Protein 5LAX (pdb70)

GO terms:
  GO:0005764 lysosome (C, IDA)
  GO:0005886 plasma membrane (C, IDA)
  GO:0001916 positive regulation of T cell mediated cytotoxicity (P, IDA)
  GO:0002469 myeloid dendritic cell antigen processing and presentation (P, IDA)
  GO:0002491 antigen processing and presentation of endogenous peptide antigen via MHC class II (P, IDA)
  GO:0031902 late endosome membrane (C, IDA)
  GO:0001772 immunological synapse (C, IDA)
  GO:0005765 lysosomal membrane (C, IDA)
  GO:0043382 positive regulation of memory T cell differentiation (P, IDA)
  GO:0045622 regulation of T-helper cell differentiation (P, IDA)
  GO:0042605 peptide antigen binding (F, IDA)
  GO:0042608 T cell receptor binding (F, IDA)
  GO:2000516 positive regulation of CD4-positive, alpha-beta T cell activation (P, IDA)
  GO:0019886 antigen processing and presentation of exogenous peptide antigen via MHC class II (P, IDA)
  GO:0032831 positive regulation of CD4-positive, CD25-positive, alpha-beta regulatory T cell differentiation (P, IDA)
  GO:0120281 autolysosome membrane (C, EXP)
  GO:0031901 early endosome membrane (C, EXP)
  GO:0005789 endoplasmic reticulum membrane (C, EXP)
  GO:0005886 plasma membrane (C, EXP)
  GO:0005515 protein binding (F, IPI)

Radius of gyration: 27.62 Å; Cα contacts (8 Å, |Δi|>4): 1782; chains: 6; bounding box: 74×74×59 Å

Structure (mmCIF, N/CA/C/O backbone):
data_5LAX
#
_entry.id   5LAX
#
_cell.length_a   69.176
_cell.length_b   73.450
_cell.length_c   144.600
_cell.angle_alpha   90.00
_cell.angle_beta   90.00
_cell.angle_gamma   90.00
#
_symmetry.space_group_name_H-M   'P 21 21 21'
#
loop_
_entity.id
_entity.type
_entity.pdbx_description
1 polymer 'HLA class II histocompatibility antigen, DR alpha chain'
2 polymer 'HLA class II histocompatibility antigen, DRB1-4 beta chain'
3 polymer 'alpha-enolase peptideTSKGLFRAAVPSGAS'
4 non-polymer 'MALONIC ACID'
5 water water
#
loop_
_atom_site.group_PDB
_atom_site.id
_atom_site.type_symbol
_atom_site.label_atom_id
_atom_site.label_alt_id
_atom_site.label_comp_id
_atom_site.label_asym_id
_atom_site.label_entity_id
_atom_site.label_seq_id
_atom_site.pdbx_PDB_ins_code
_atom_site.Cartn_x
_atom_site.Cartn_y
_atom_site.Cartn_z
_atom_site.occupancy
_atom_site.B_iso_or_equiv
_atom_site.auth_seq_id
_atom_site.auth_comp_id
_atom_site.auth_asym_id
_atom_site.auth_atom_id
_atom_site.pdbx_PDB_model_num
ATOM 1 N N . LYS A 1 2 ? -30.020 14.508 -1.267 1.00 85.52 2 LYS A N 1
ATOM 2 C CA . LYS A 1 2 ? -29.762 14.115 -2.675 1.00 79.84 2 LYS A CA 1
ATOM 3 C C . LYS A 1 2 ? -30.901 13.227 -3.197 1.00 76.03 2 LYS A C 1
ATOM 4 O O . LYS A 1 2 ? -31.704 12.658 -2.419 1.00 77.27 2 LYS A O 1
ATOM 10 N N . GLU A 1 3 ? -30.936 13.098 -4.521 1.00 70.03 3 GLU A N 1
ATOM 11 C CA . GLU A 1 3 ? -32.071 12.487 -5.218 1.00 66.74 3 GLU A CA 1
ATOM 12 C C . GLU A 1 3 ? -32.143 10.996 -5.155 1.00 65.00 3 GLU A C 1
ATOM 13 O O . GLU A 1 3 ? -31.137 10.316 -5.237 1.00 64.37 3 GLU A O 1
ATOM 19 N N . GLU A 1 4 ? -33.366 10.505 -5.052 1.00 64.60 4 GLU A N 1
ATOM 20 C CA . GLU A 1 4 ? -33.603 9.091 -4.908 1.00 64.24 4 GLU A CA 1
ATOM 21 C C . GLU A 1 4 ? -33.279 8.376 -6.191 1.00 58.26 4 GLU A C 1
ATOM 22 O O . GLU A 1 4 ? -32.564 7.397 -6.158 1.00 58.57 4 GLU A O 1
ATOM 28 N N . HIS A 1 5 ? -33.771 8.840 -7.318 1.00 53.54 5 HIS A N 1
ATOM 29 C CA . HIS A 1 5 ? -33.646 8.028 -8.514 1.00 49.49 5 HIS A CA 1
ATOM 30 C C . HIS A 1 5 ? -33.564 8.911 -9.743 1.00 45.18 5 HIS A C 1
ATOM 31 O O . HIS A 1 5 ? -33.980 10.047 -9.729 1.00 45.50 5 HIS A O 1
ATOM 38 N N . VAL A 1 6 ? -32.999 8.388 -10.806 1.00 41.18 6 VAL A N 1
ATOM 39 C CA . VAL A 1 6 ? -32.949 9.133 -12.047 1.00 38.10 6 VAL A CA 1
ATOM 40 C C . VAL A 1 6 ? -33.316 8.218 -13.190 1.00 35.41 6 VAL A C 1
ATOM 41 O O . VAL A 1 6 ? -32.776 7.132 -13.278 1.00 35.09 6 VAL A O 1
ATOM 45 N N . ILE A 1 7 ? -34.223 8.678 -14.047 1.00 33.75 7 ILE A N 1
ATOM 46 C CA . ILE A 1 7 ? -34.561 7.985 -15.249 1.00 31.78 7 ILE A CA 1
ATOM 47 C C . ILE A 1 7 ? -34.134 8.847 -16.400 1.00 29.69 7 ILE A C 1
ATOM 48 O O . ILE A 1 7 ? -34.614 9.948 -16.543 1.00 30.10 7 ILE A O 1
ATOM 53 N N . ILE A 1 8 ? -33.235 8.329 -17.224 1.00 27.71 8 ILE A N 1
ATOM 54 C CA . ILE A 1 8 ? -32.735 9.059 -18.357 1.00 26.12 8 ILE A CA 1
ATOM 55 C C . ILE A 1 8 ? -33.077 8.322 -19.627 1.00 25.49 8 ILE A C 1
ATOM 56 O O . ILE A 1 8 ? -32.672 7.168 -19.798 1.00 25.40 8 ILE A O 1
ATOM 61 N N . GLN A 1 9 ? -33.779 8.999 -20.530 1.00 25.50 9 GLN A N 1
ATOM 62 C CA . GLN A 1 9 ? -33.907 8.558 -21.925 1.00 25.02 9 GLN A CA 1
ATOM 63 C C . GLN A 1 9 ? -32.736 9.145 -22.693 1.00 23.62 9 GLN A C 1
ATOM 64 O O . GLN A 1 9 ? -32.652 10.336 -22.871 1.00 23.06 9 GLN A O 1
ATOM 70 N N . ALA A 1 10 ? -31.840 8.293 -23.156 1.00 23.28 10 ALA A N 1
ATOM 71 C CA . ALA A 1 10 ? -30.620 8.765 -23.864 1.00 22.47 10 ALA A CA 1
ATOM 72 C C . ALA A 1 10 ? -30.616 8.345 -25.344 1.00 22.47 10 ALA A C 1
ATOM 73 O O . ALA A 1 10 ? -30.863 7.202 -25.671 1.00 22.84 10 ALA A O 1
ATOM 75 N N . GLU A 1 11 ? -30.373 9.295 -26.228 1.00 22.67 11 GLU A N 1
ATOM 76 C CA . GLU A 1 11 ? -30.372 9.049 -27.673 1.00 23.36 11 GLU A CA 1
ATOM 77 C C . GLU A 1 11 ? -29.043 9.523 -28.197 1.00 22.74 11 GLU A C 1
ATOM 78 O O . GLU A 1 11 ? -28.460 10.457 -27.634 1.00 22.23 11 GLU A O 1
ATOM 84 N N . PHE A 1 12 ? -28.588 8.907 -29.292 1.00 23.03 12 PHE A N 1
ATOM 85 C CA . PHE A 1 12 ? -27.560 9.526 -30.109 1.00 22.47 12 PHE A CA 1
ATOM 86 C C . PHE A 1 12 ? -27.667 9.192 -31.565 1.00 23.83 12 PHE A C 1
ATOM 87 O O . PHE A 1 12 ? -28.325 8.240 -31.967 1.00 24.64 12 PHE A O 1
ATOM 95 N N . TYR A 1 13 ? -26.964 9.998 -32.354 1.00 24.28 13 TYR A N 1
ATOM 96 C CA . TYR A 1 13 ? -26.681 9.676 -33.741 1.00 25.38 13 TYR A CA 1
ATOM 97 C C . TYR A 1 13 ? -25.238 10.050 -34.024 1.00 24.64 13 TYR A C 1
ATOM 98 O O . TYR A 1 13 ? -24.789 11.100 -33.604 1.00 24.05 13 TYR A O 1
ATOM 107 N N . LEU A 1 14 ? -24.561 9.205 -34.789 1.00 25.27 14 LEU A N 1
ATOM 108 C CA . LEU A 1 14 ? -23.163 9.347 -35.129 1.00 25.12 14 LEU A CA 1
ATOM 109 C C . LEU A 1 14 ? -22.920 9.285 -36.649 1.00 26.70 14 LEU A C 1
ATOM 110 O O . LEU A 1 14 ? -23.326 8.343 -37.327 1.00 27.89 14 LEU A O 1
ATOM 115 N N . ASN A 1 15 ? -22.261 10.319 -37.171 1.00 26.99 15 ASN A N 1
ATOM 116 C CA . ASN A 1 15 ? -21.812 10.340 -38.554 1.00 28.54 15 ASN A CA 1
ATOM 117 C C . ASN A 1 15 ? -20.301 10.225 -38.603 1.00 28.18 15 ASN A C 1
ATOM 118 O O . ASN A 1 15 ? -19.622 10.616 -37.669 1.00 26.40 15 ASN A O 1
ATOM 123 N N . PRO A 1 16 ? -19.761 9.708 -39.698 1.00 29.97 16 PRO A N 1
ATOM 124 C CA . PRO A 1 16 ? -20.492 9.263 -40.879 1.00 32.28 16 PRO A CA 1
ATOM 125 C C . PRO A 1 16 ? -21.008 7.821 -40.813 1.00 33.24 16 PRO A C 1
ATOM 126 O O . PRO A 1 16 ? -21.479 7.297 -41.806 1.00 35.49 16 PRO A O 1
ATOM 130 N N . ASP A 1 17 ? -20.969 7.205 -39.638 1.00 32.27 17 ASP A N 1
ATOM 131 C CA . ASP A 1 17 ? -21.391 5.799 -39.443 1.00 33.26 17 ASP A CA 1
ATOM 132 C C . ASP A 1 17 ? -22.874 5.573 -39.666 1.00 34.63 17 ASP A C 1
ATOM 133 O O . ASP A 1 17 ? -23.283 4.442 -39.857 1.00 35.90 17 ASP A O 1
ATOM 138 N N . GLN A 1 18 ? -23.660 6.650 -39.649 1.00 35.00 18 GLN A N 1
ATOM 139 C CA . GLN A 1 18 ? -25.103 6.602 -39.835 1.00 37.12 18 GLN A CA 1
ATOM 140 C C . GLN A 1 18 ? -25.676 5.695 -38.767 1.00 36.55 18 GLN A C 1
ATOM 141 O O . GLN A 1 18 ? -26.463 4.802 -39.102 1.00 38.73 18 GLN A O 1
ATOM 147 N N . SER A 1 19 ? -25.259 5.832 -37.511 1.00 34.04 19 SER A N 1
ATOM 148 C CA . SER A 1 19 ? -25.738 4.861 -36.519 1.00 33.77 19 SER A CA 1
ATOM 149 C C . SER A 1 19 ? -26.243 5.560 -35.260 1.00 31.44 19 SER A C 1
ATOM 150 O O . SER A 1 19 ? -25.711 6.578 -34.873 1.00 30.73 19 SER A O 1
ATOM 153 N N . GLY A 1 20 ? -27.254 4.983 -34.626 1.00 31.41 20 GLY A N 1
ATOM 154 C CA . GLY A 1 20 ? -27.968 5.639 -33.534 1.00 30.19 20 GLY A CA 1
ATOM 155 C C . GLY A 1 20 ? -28.456 4.697 -32.445 1.00 29.69 20 GLY A C 1
ATOM 156 O O . GLY A 1 20 ? -28.541 3.490 -32.643 1.00 30.90 20 GLY A O 1
ATOM 157 N N . GLU A 1 21 ? -28.757 5.281 -31.294 1.00 28.50 21 GLU A N 1
ATOM 158 C CA . GLU A 1 21 ? -29.213 4.568 -30.128 1.00 28.55 21 GLU A CA 1
ATOM 159 C C . GLU A 1 21 ? -30.390 5.267 -29.449 1.00 28.40 21 GLU A C 1
ATOM 160 O O . GLU A 1 21 ? -30.485 6.487 -29.440 1.00 27.47 21 GLU A O 1
ATOM 166 N N . PHE A 1 22 ? -31.278 4.467 -28.878 1.00 29.54 22 PHE A N 1
ATOM 167 C CA . PHE A 1 22 ? -32.375 4.971 -28.060 1.00 30.12 22 PHE A CA 1
ATOM 168 C C . PHE A 1 22 ? -32.475 4.022 -26.897 1.00 30.77 22 PHE A C 1
ATOM 169 O O . PHE A 1 22 ? -32.602 2.825 -27.098 1.00 31.58 22 PHE A O 1
ATOM 177 N N . MET A 1 23 ? -32.345 4.540 -25.685 1.00 30.58 23 MET A N 1
ATOM 178 C CA . MET A 1 23 ? -32.381 3.687 -24.502 1.00 31.57 23 MET A CA 1
ATOM 179 C C . MET A 1 23 ? -32.872 4.403 -23.275 1.00 31.28 23 MET A C 1
ATOM 180 O O . MET A 1 23 ? -32.767 5.647 -23.176 1.00 30.23 23 MET A O 1
ATOM 185 N N . PHE A 1 24 ? -33.411 3.612 -22.362 1.00 32.09 24 PHE A N 1
ATOM 186 C CA . PHE A 1 24 ? -33.847 4.100 -21.064 1.00 32.99 24 PHE A CA 1
ATOM 187 C C . PHE A 1 24 ? -32.905 3.554 -20.031 1.00 33.22 24 PHE A C 1
ATOM 188 O O . PHE A 1 24 ? -32.355 2.496 -20.201 1.00 33.56 24 PHE A O 1
ATOM 196 N N . ASP A 1 25 ? -32.729 4.305 -18.957 1.00 34.32 25 ASP A N 1
ATOM 197 C CA . ASP A 1 25 ? -31.710 4.036 -17.961 1.00 35.37 25 ASP A CA 1
ATOM 198 C C . ASP A 1 25 ? -32.301 4.406 -16.582 1.00 36.92 25 ASP A C 1
ATOM 199 O O . ASP A 1 25 ? -32.875 5.481 -16.424 1.00 36.30 25 ASP A O 1
ATOM 204 N N . PHE A 1 26 ? -32.216 3.474 -15.627 1.00 38.15 26 PHE A N 1
ATOM 205 C CA . PHE A 1 26 ? -32.679 3.704 -14.263 1.00 39.80 26 PHE A CA 1
ATOM 206 C C . PHE A 1 26 ? -31.483 3.519 -13.343 1.00 40.05 26 PHE A C 1
ATOM 207 O O . PHE A 1 26 ? -30.982 2.401 -13.156 1.00 41.15 26 PHE A O 1
ATOM 215 N N . ASP A 1 27 ? -31.018 4.618 -12.767 1.00 39.62 27 ASP A N 1
ATOM 216 C CA . ASP A 1 27 ? -29.862 4.595 -11.873 1.00 40.55 27 ASP A CA 1
ATOM 217 C C . ASP A 1 27 ? -28.665 3.862 -12.477 1.00 38.95 27 ASP A C 1
ATOM 218 O O . ASP A 1 27 ? -27.973 3.105 -11.813 1.00 40.21 27 ASP A O 1
ATOM 223 N N . GLY A 1 28 ? -28.432 4.121 -13.753 1.00 36.25 28 GLY A N 1
ATOM 224 C CA . GLY A 1 28 ? -27.262 3.610 -14.435 1.00 34.98 28 GLY A CA 1
ATOM 225 C C . GLY A 1 28 ? -27.362 2.185 -14.917 1.00 34.78 28 GLY A C 1
ATOM 226 O O . GLY A 1 28 ? -26.375 1.645 -15.380 1.00 33.96 28 GLY A O 1
ATOM 227 N N . ASP A 1 29 ? -28.543 1.578 -14.822 1.00 35.43 29 ASP A N 1
ATOM 228 C CA . ASP A 1 29 ? -28.797 0.284 -15.444 1.00 35.89 29 ASP A CA 1
ATOM 229 C C . ASP A 1 29 ? -29.838 0.500 -16.531 1.00 34.89 29 ASP A C 1
ATOM 230 O O . ASP A 1 29 ? -30.702 1.360 -16.415 1.00 35.32 29 ASP A O 1
ATOM 235 N N . GLU A 1 30 ? -29.766 -0.304 -17.578 1.00 35.08 30 GLU A N 1
ATOM 236 C CA . GLU A 1 30 ? -30.644 -0.181 -18.734 1.00 34.50 30 GLU A CA 1
ATOM 237 C C . GLU A 1 30 ? -31.947 -0.928 -18.530 1.00 35.89 30 GLU A C 1
ATOM 238 O O . GLU A 1 30 ? -31.942 -2.126 -18.176 1.00 37.57 30 GLU A O 1
ATOM 244 N N . ILE A 1 31 ? -33.055 -0.254 -18.810 1.00 35.31 31 ILE A N 1
ATOM 245 C CA . ILE A 1 31 ? -34.361 -0.910 -18.849 1.00 37.03 31 ILE A CA 1
ATOM 246 C C . ILE A 1 31 ? -34.481 -1.567 -20.223 1.00 36.99 31 ILE A C 1
ATOM 247 O O . ILE A 1 31 ? -34.698 -2.772 -20.344 1.00 39.06 31 ILE A O 1
ATOM 252 N N . PHE A 1 32 ? -34.347 -0.775 -21.268 1.00 35.40 32 PHE A N 1
ATOM 253 C CA . PHE A 1 32 ? -34.417 -1.300 -22.636 1.00 35.70 32 PHE A CA 1
ATOM 254 C C . PHE A 1 32 ? -33.731 -0.375 -23.612 1.00 33.74 32 PHE A C 1
ATOM 255 O O . PHE A 1 32 ? -33.352 0.727 -23.257 1.00 32.12 32 PHE A O 1
ATOM 263 N N . HIS A 1 33 ? -33.643 -0.837 -24.851 1.00 34.73 33 HIS A N 1
ATOM 264 C CA . HIS A 1 33 ? -33.236 -0.026 -26.005 1.00 33.96 33 HIS A CA 1
ATOM 265 C C . HIS A 1 33 ? -34.035 -0.398 -27.268 1.00 36.38 33 HIS A C 1
ATOM 266 O O . HIS A 1 33 ? -34.775 -1.383 -27.286 1.00 38.70 33 HIS A O 1
ATOM 273 N N . VAL A 1 34 ? -33.877 0.394 -28.315 1.00 36.63 34 VAL A N 1
ATOM 274 C CA . VAL A 1 34 ? -34.480 0.091 -29.585 1.00 39.95 34 VAL A CA 1
ATOM 275 C C . VAL A 1 34 ? -33.412 -0.299 -30.566 1.00 41.28 34 VAL A C 1
ATOM 276 O O . VAL A 1 34 ? -32.521 0.476 -30.864 1.00 40.01 34 VAL A O 1
ATOM 280 N N . ASP A 1 35 ? -33.505 -1.539 -31.024 1.00 45.54 35 ASP A N 1
ATOM 281 C CA . ASP A 1 35 ? -32.690 -2.063 -32.101 1.00 47.99 35 ASP A CA 1
ATOM 282 C C . ASP A 1 35 ? -33.169 -1.373 -33.374 1.00 51.34 35 ASP A C 1
ATOM 283 O O . ASP A 1 35 ? -34.207 -1.724 -33.939 1.00 54.70 35 ASP A O 1
ATOM 288 N N . MET A 1 36 ? -32.419 -0.360 -33.815 1.00 52.08 36 MET A N 1
ATOM 289 C CA . MET A 1 36 ? -32.812 0.405 -35.030 1.00 54.48 36 MET A CA 1
ATOM 290 C C . MET A 1 36 ? -32.912 -0.501 -36.299 1.00 57.57 36 MET A C 1
ATOM 291 O O . MET A 1 36 ? -33.653 -0.214 -37.258 1.00 59.93 36 MET A O 1
ATOM 296 N N . ALA A 1 37 ? -32.211 -1.633 -36.253 1.00 57.57 37 ALA A N 1
ATOM 297 C CA . ALA A 1 37 ? -32.168 -2.594 -37.351 1.00 60.40 37 ALA A CA 1
ATOM 298 C C . ALA A 1 37 ? -33.477 -3.389 -37.436 1.00 63.09 37 ALA A C 1
ATOM 299 O O . ALA A 1 37 ? -34.133 -3.459 -38.497 1.00 66.60 37 ALA A O 1
ATOM 301 N N . LYS A 1 38 ? -33.832 -3.997 -36.315 1.00 61.25 38 LYS A N 1
ATOM 302 C CA . LYS A 1 38 ? -35.059 -4.767 -36.236 1.00 64.05 38 LYS A CA 1
ATOM 303 C C . LYS A 1 38 ? -36.314 -3.919 -35.936 1.00 62.76 38 LYS A C 1
ATOM 304 O O . LYS A 1 38 ? -37.446 -4.429 -36.008 1.00 65.99 38 LYS A O 1
ATOM 310 N N . LYS A 1 39 ? -36.110 -2.658 -35.558 1.00 57.81 39 LYS A N 1
ATOM 311 C CA . LYS A 1 39 ? -37.193 -1.751 -35.150 1.00 56.91 39 LYS A CA 1
ATOM 312 C C . LYS A 1 39 ? -38.000 -2.334 -33.981 1.00 56.03 39 LYS A C 1
ATOM 313 O O . LYS A 1 39 ? -39.214 -2.175 -33.945 1.00 58.51 39 LYS A O 1
ATOM 319 N N . GLU A 1 40 ? -37.335 -3.042 -33.061 1.00 53.12 40 GLU A N 1
ATOM 320 C CA . GLU A 1 40 ? -38.002 -3.654 -31.903 1.00 52.72 40 GLU A CA 1
ATOM 321 C C . GLU A 1 40 ? -37.434 -3.167 -30.588 1.00 48.63 40 GLU A C 1
ATOM 322 O O . GLU A 1 40 ? -36.239 -2.875 -30.492 1.00 45.76 40 GLU A O 1
ATOM 328 N N . THR A 1 41 ? -38.325 -3.008 -29.597 1.00 48.32 41 THR A N 1
ATOM 329 C CA . THR A 1 41 ? -37.939 -2.856 -28.189 1.00 45.16 41 THR A CA 1
ATOM 330 C C . THR A 1 41 ? -37.263 -4.136 -27.694 1.00 45.43 41 THR A C 1
ATOM 331 O O . THR A 1 41 ? -37.696 -5.247 -28.024 1.00 48.13 41 THR A O 1
ATOM 335 N N . VAL A 1 42 ? -36.192 -3.949 -26.922 1.00 42.74 42 VAL A N 1
ATOM 336 C CA . VAL A 1 42 ? -35.364 -5.034 -26.403 1.00 42.90 42 VAL A CA 1
ATOM 337 C C . VAL A 1 42 ? -35.152 -4.789 -24.929 1.00 41.09 42 VAL A C 1
ATOM 338 O O . VAL A 1 42 ? -34.410 -3.891 -24.533 1.00 38.31 42 VAL A O 1
ATOM 342 N N . TRP A 1 43 ? -35.805 -5.595 -24.110 1.00 42.74 43 TRP A N 1
ATOM 343 C CA . TRP A 1 43 ? -35.742 -5.406 -22.660 1.00 41.91 43 TRP A CA 1
ATOM 344 C C . TRP A 1 43 ? -34.424 -6.001 -22.182 1.00 41.86 43 TRP A C 1
ATOM 345 O O . TRP A 1 43 ? -34.015 -7.048 -22.674 1.00 42.63 43 TRP A O 1
ATOM 356 N N . ARG A 1 44 ? -33.741 -5.279 -21.284 1.00 40.83 44 ARG A N 1
ATOM 357 C CA . ARG A 1 44 ? -32.462 -5.740 -20.748 1.00 41.10 44 ARG A CA 1
ATOM 358 C C . ARG A 1 44 ? -32.656 -7.055 -20.015 1.00 44.22 44 ARG A C 1
ATOM 359 O O . ARG A 1 44 ? -31.782 -7.915 -20.062 1.00 45.38 44 ARG A O 1
ATOM 367 N N . LEU A 1 45 ? -33.768 -7.165 -19.289 1.00 46.25 45 LEU A N 1
ATOM 368 C CA . LEU A 1 45 ? -34.192 -8.409 -18.696 1.00 49.71 45 LEU A CA 1
ATOM 369 C C . LEU A 1 45 ? -35.528 -8.752 -19.284 1.00 52.65 45 LEU A C 1
ATOM 370 O O . LEU A 1 45 ? -36.365 -7.875 -19.501 1.00 51.68 45 LEU A O 1
ATOM 375 N N . GLU A 1 46 ? -35.728 -10.033 -19.566 1.00 57.24 46 GLU A N 1
ATOM 376 C CA . GLU A 1 46 ? -36.960 -10.461 -20.199 1.00 61.15 46 GLU A CA 1
ATOM 377 C C . GLU A 1 46 ? -38.163 -10.128 -19.310 1.00 62.42 46 GLU A C 1
ATOM 378 O O . GLU A 1 46 ? -39.218 -9.815 -19.834 1.00 63.44 46 GLU A O 1
ATOM 384 N N . GLU A 1 47 ? -37.981 -10.122 -17.982 1.00 63.00 47 GLU A N 1
ATOM 385 C CA . GLU A 1 47 ? -39.095 -9.893 -17.045 1.00 64.71 47 GLU A CA 1
ATOM 386 C C . GLU A 1 47 ? -39.711 -8.504 -17.213 1.00 62.75 47 GLU A C 1
ATOM 387 O O . GLU A 1 47 ? -40.923 -8.344 -17.009 1.00 64.19 47 GLU A O 1
ATOM 393 N N . PHE A 1 48 ? -38.889 -7.503 -17.552 1.00 59.32 48 PHE A N 1
ATOM 394 C CA . PHE A 1 48 ? -39.387 -6.111 -17.697 1.00 57.23 48 PHE A CA 1
ATOM 395 C C . PHE A 1 48 ? -40.491 -6.019 -18.753 1.00 58.99 48 PHE A C 1
ATOM 396 O O . PHE A 1 48 ? -41.475 -5.338 -18.546 1.00 59.79 48 PHE A O 1
ATOM 404 N N . GLY A 1 49 ? -40.342 -6.770 -19.839 1.00 61.04 49 GLY A N 1
ATOM 405 C CA . GLY A 1 49 ? -41.335 -6.824 -20.898 1.00 63.60 49 GLY A CA 1
ATOM 406 C C . GLY A 1 49 ? -42.724 -7.318 -20.522 1.00 67.96 49 GLY A C 1
ATOM 407 O O . GLY A 1 49 ? -43.679 -6.948 -21.170 1.00 69.56 49 GLY A O 1
ATOM 408 N N . ARG A 1 50 ? -42.828 -8.161 -19.494 1.00 70.72 50 ARG A N 1
ATOM 409 C CA . ARG A 1 50 ? -44.119 -8.648 -18.965 1.00 75.80 50 ARG A CA 1
ATOM 410 C C . ARG A 1 50 ? -44.900 -7.516 -18.276 1.00 74.48 50 ARG A C 1
ATOM 411 O O . ARG A 1 50 ? -46.118 -7.464 -18.323 1.00 75.56 50 ARG A O 1
ATOM 419 N N . PHE A 1 51 ? -44.152 -6.594 -17.673 1.00 71.01 51 PHE A N 1
ATOM 420 C CA . PHE A 1 51 ? -44.698 -5.505 -16.891 1.00 69.04 51 PHE A CA 1
ATOM 421 C C . PHE A 1 51 ? -44.949 -4.238 -17.703 1.00 66.25 51 PHE A C 1
ATOM 422 O O . PHE A 1 51 ? -45.873 -3.482 -17.366 1.00 68.48 51 PHE A O 1
ATOM 430 N N . ALA A 1 52 ? -44.175 -4.005 -18.765 1.00 61.84 52 ALA A N 1
ATOM 431 C CA . ALA A 1 52 ? -44.288 -2.762 -19.534 1.00 59.09 52 ALA A CA 1
ATOM 432 C C . ALA A 1 52 ? -44.241 -2.958 -21.045 1.00 58.19 52 ALA A C 1
ATOM 433 O O . ALA A 1 52 ? -43.796 -4.053 -21.568 1.00 59.83 52 ALA A O 1
ATOM 435 N N . SER A 1 53 ? -44.458 -1.850 -21.739 1.00 56.20 53 SER A N 1
ATOM 436 C CA . SER A 1 53 ? -44.330 -1.793 -23.177 1.00 55.88 53 SER A CA 1
ATOM 437 C C . SER A 1 53 ? -43.787 -0.437 -23.682 1.00 52.90 53 SER A C 1
ATOM 438 O O . SER A 1 53 ? -43.766 0.563 -22.952 1.00 50.97 53 SER A O 1
ATOM 441 N N . PHE A 1 54 ? -43.309 -0.457 -24.934 1.00 52.18 54 PHE A N 1
ATOM 442 C CA . PHE A 1 54 ? -42.768 0.710 -25.599 1.00 49.82 54 PHE A CA 1
ATOM 443 C C . PHE A 1 54 ? -42.930 0.658 -27.130 1.00 51.40 54 PHE A C 1
ATOM 444 O O . PHE A 1 54 ? -42.482 -0.268 -27.793 1.00 51.92 54 PHE A O 1
ATOM 452 N N . GLU A 1 55 ? -43.565 1.681 -27.672 1.00 52.42 55 GLU A N 1
ATOM 453 C CA . GLU A 1 55 ? -43.757 1.836 -29.101 1.00 54.41 55 GLU A CA 1
ATOM 454 C C . GLU A 1 55 ? -42.468 2.230 -29.767 1.00 51.74 55 GLU A C 1
ATOM 455 O O . GLU A 1 55 ? -42.074 3.408 -29.744 1.00 49.43 55 GLU A O 1
ATOM 461 N N . ALA A 1 56 ? -41.820 1.231 -30.361 1.00 52.16 56 ALA A N 1
ATOM 462 C CA . ALA A 1 56 ? -40.499 1.401 -30.929 1.00 49.76 56 ALA A CA 1
ATOM 463 C C . ALA A 1 56 ? -40.457 2.417 -32.071 1.00 50.87 56 ALA A C 1
ATOM 464 O O . ALA A 1 56 ? -39.472 3.146 -32.203 1.00 48.75 56 ALA A O 1
ATOM 466 N N . GLN A 1 57 ? -41.521 2.511 -32.857 1.00 55.11 57 GLN A N 1
ATOM 467 C CA . GLN A 1 57 ? -41.576 3.486 -33.968 1.00 56.98 57 GLN A CA 1
ATOM 468 C C . GLN A 1 57 ? -41.289 4.921 -33.517 1.00 54.73 57 GLN A C 1
ATOM 469 O O . GLN A 1 57 ? -40.698 5.709 -34.277 1.00 54.17 57 GLN A O 1
ATOM 475 N N . GLY A 1 58 ? -41.739 5.258 -32.302 1.00 53.69 58 GLY A N 1
ATOM 476 C CA . GLY A 1 58 ? -41.486 6.559 -31.701 1.00 51.47 58 GLY A CA 1
ATOM 477 C C . GLY A 1 58 ? -40.010 6.859 -31.462 1.00 47.87 58 GLY A C 1
ATOM 478 O O . GLY A 1 58 ? -39.589 8.037 -31.523 1.00 47.16 58 GLY A O 1
ATOM 479 N N . ALA A 1 59 ? -39.227 5.819 -31.145 1.00 45.87 59 ALA A N 1
ATOM 480 C CA . ALA A 1 59 ? -37.755 5.947 -30.997 1.00 42.35 59 ALA A CA 1
ATOM 481 C C . ALA A 1 59 ? -37.077 6.313 -32.309 1.00 42.16 59 ALA A C 1
ATOM 482 O O . ALA A 1 59 ? -36.222 7.189 -32.329 1.00 40.86 59 ALA A O 1
ATOM 484 N N . LEU A 1 60 ? -37.522 5.706 -33.398 1.00 43.80 60 LEU A N 1
ATOM 485 C CA . LEU A 1 60 ? -36.915 5.927 -34.695 1.00 44.01 60 LEU A CA 1
ATOM 486 C C . LEU A 1 60 ? -37.171 7.328 -35.211 1.00 44.04 60 LEU A C 1
ATOM 487 O O . LEU A 1 60 ? -36.387 7.840 -36.001 1.00 43.76 60 LEU A O 1
ATOM 492 N N . ALA A 1 61 ? -38.293 7.922 -34.818 1.00 44.90 61 ALA A N 1
ATOM 493 C CA . ALA A 1 61 ? -38.625 9.278 -35.199 1.00 45.48 61 ALA A CA 1
ATOM 494 C C . ALA A 1 61 ? -37.684 10.207 -34.487 1.00 42.25 61 ALA A C 1
ATOM 495 O O . ALA A 1 61 ? -37.026 11.065 -35.107 1.00 42.24 61 ALA A O 1
ATOM 497 N N . ASN A 1 62 ? -37.579 10.024 -33.183 1.00 39.99 62 ASN A N 1
ATOM 498 C CA . ASN A 1 62 ? -36.621 10.810 -32.414 1.00 37.40 62 ASN A CA 1
ATOM 499 C C . ASN A 1 62 ? -35.250 10.830 -33.095 1.00 36.20 62 ASN A C 1
ATOM 500 O O . ASN A 1 62 ? -34.615 11.880 -33.179 1.00 35.29 62 ASN A O 1
ATOM 505 N N . ILE A 1 63 ? -34.800 9.657 -33.560 1.00 36.85 63 ILE A N 1
ATOM 506 C CA . ILE A 1 63 ? -33.439 9.473 -34.130 1.00 35.75 63 ILE A CA 1
ATOM 507 C C . ILE A 1 63 ? -33.302 10.249 -35.420 1.00 37.03 63 ILE A C 1
ATOM 508 O O . ILE A 1 63 ? -32.258 10.841 -35.684 1.00 36.16 63 ILE A O 1
ATOM 513 N N . ALA A 1 64 ? -34.344 10.234 -36.218 1.00 39.45 64 ALA A N 1
ATOM 514 C CA . ALA A 1 64 ? -34.352 11.036 -37.424 1.00 41.26 64 ALA A CA 1
ATOM 515 C C . ALA A 1 64 ? -34.214 12.518 -37.071 1.00 39.79 64 ALA A C 1
ATOM 516 O O . ALA A 1 64 ? -33.480 13.219 -37.729 1.00 39.79 64 ALA A O 1
ATOM 518 N N . VAL A 1 65 ? -34.904 12.990 -36.046 1.00 39.03 65 VAL A N 1
ATOM 519 C CA . VAL A 1 65 ? -34.712 14.377 -35.624 1.00 38.82 65 VAL A CA 1
ATOM 520 C C . VAL A 1 65 ? -33.252 14.607 -35.199 1.00 36.43 65 VAL A C 1
ATOM 521 O O . VAL A 1 65 ? -32.628 15.611 -35.570 1.00 36.69 65 VAL A O 1
ATOM 525 N N . ASP A 1 66 ? -32.700 13.670 -34.445 1.00 34.48 66 ASP A N 1
ATOM 526 C CA . ASP A 1 66 ? -31.302 13.781 -34.020 1.00 32.69 66 ASP A CA 1
ATOM 527 C C . ASP A 1 66 ? -30.270 13.813 -35.177 1.00 33.07 66 ASP A C 1
ATOM 528 O O . ASP A 1 66 ? -29.217 14.447 -35.046 1.00 32.46 66 ASP A O 1
ATOM 533 N N . LYS A 1 67 ? -30.536 13.049 -36.247 1.00 34.06 67 LYS A N 1
ATOM 534 C CA . LYS A 1 67 ? -29.681 13.012 -37.421 1.00 34.05 67 LYS A CA 1
ATOM 535 C C . LYS A 1 67 ? -29.738 14.382 -38.082 1.00 35.26 67 LYS A C 1
ATOM 536 O O . LYS A 1 67 ? -28.721 14.968 -38.409 1.00 34.98 67 LYS A O 1
ATOM 542 N N . ALA A 1 68 ? -30.936 14.890 -38.281 1.00 36.87 68 ALA A N 1
ATOM 543 C CA . ALA A 1 68 ? -31.098 16.137 -38.976 1.00 38.46 68 ALA A CA 1
ATOM 544 C C . ALA A 1 68 ? -30.490 17.263 -38.187 1.00 36.61 68 ALA A C 1
ATOM 545 O O . ALA A 1 68 ? -29.866 18.145 -38.746 1.00 36.88 68 ALA A O 1
ATOM 547 N N . ASN A 1 69 ? -30.652 17.215 -36.877 1.00 35.13 69 ASN A N 1
ATOM 548 C CA . ASN A 1 69 ? -29.997 18.200 -35.991 1.00 34.27 69 ASN A CA 1
ATOM 549 C C . ASN A 1 69 ? -28.503 18.115 -36.045 1.00 32.98 69 ASN A C 1
ATOM 550 O O . ASN A 1 69 ? -27.816 19.118 -35.939 1.00 33.57 69 ASN A O 1
ATOM 555 N N . LEU A 1 70 ? -27.986 16.910 -36.138 1.00 32.37 70 LEU A N 1
ATOM 556 C CA . LEU A 1 70 ? -26.540 16.730 -36.164 1.00 31.70 70 LEU A CA 1
ATOM 557 C C . LEU A 1 70 ? -25.937 17.467 -37.334 1.00 33.31 70 LEU A C 1
ATOM 558 O O . LEU A 1 70 ? -24.891 18.081 -37.172 1.00 32.77 70 LEU A O 1
ATOM 563 N N . GLU A 1 71 ? -26.590 17.369 -38.497 1.00 36.10 71 GLU A N 1
ATOM 564 C CA . GLU A 1 71 ? -26.118 18.040 -39.700 1.00 38.79 71 GLU A CA 1
ATOM 565 C C . GLU A 1 71 ? -25.996 19.523 -39.452 1.00 38.73 71 GLU A C 1
ATOM 566 O O . GLU A 1 71 ? -25.003 20.151 -39.846 1.00 39.55 71 GLU A O 1
ATOM 572 N N . ILE A 1 72 ? -27.023 20.076 -38.829 1.00 38.26 72 ILE A N 1
ATOM 573 C CA . ILE A 1 72 ? -27.028 21.488 -38.498 1.00 38.59 72 ILE A CA 1
ATOM 574 C C . ILE A 1 72 ? -25.865 21.814 -37.548 1.00 36.71 72 ILE A C 1
ATOM 575 O O . ILE A 1 72 ? -25.137 22.786 -37.767 1.00 37.55 72 ILE A O 1
ATOM 580 N N . MET A 1 73 ? -25.681 20.996 -36.518 1.00 34.23 73 MET A N 1
ATOM 581 C CA . MET A 1 73 ? -24.672 21.292 -35.515 1.00 33.05 73 MET A CA 1
ATOM 582 C C . MET A 1 73 ? -23.248 21.180 -36.078 1.00 32.54 73 MET A C 1
ATOM 583 O O . MET A 1 73 ? -22.370 21.997 -35.757 1.00 32.54 73 MET A O 1
ATOM 588 N N . THR A 1 74 ? -23.041 20.198 -36.940 1.00 32.16 74 THR A N 1
ATOM 589 C CA . THR A 1 74 ? -21.768 20.031 -37.599 1.00 32.32 74 THR A CA 1
ATOM 590 C C . THR A 1 74 ? -21.317 21.313 -38.324 1.00 34.21 74 THR A C 1
ATOM 591 O O . THR A 1 74 ? -20.195 21.781 -38.119 1.00 34.39 74 THR A O 1
ATOM 595 N N . LYS A 1 75 ? -22.213 21.872 -39.141 1.00 36.37 75 LYS A N 1
ATOM 596 C CA . LYS A 1 75 ? -22.004 23.167 -39.840 1.00 38.50 75 LYS A CA 1
ATOM 597 C C . LYS A 1 75 ? -21.727 24.279 -38.882 1.00 38.19 75 LYS A C 1
ATOM 598 O O . LYS A 1 75 ? -20.822 25.042 -39.069 1.00 38.97 75 LYS A O 1
ATOM 604 N N . ARG A 1 76 ? -22.545 24.361 -37.859 1.00 37.56 76 ARG A N 1
ATOM 605 C CA . ARG A 1 76 ? -22.492 25.448 -36.934 1.00 38.95 76 ARG A CA 1
ATOM 606 C C . ARG A 1 76 ? -21.153 25.477 -36.174 1.00 37.90 76 ARG A C 1
ATOM 607 O O . ARG A 1 76 ? -20.711 26.550 -35.753 1.00 39.41 76 ARG A O 1
ATOM 615 N N . SER A 1 77 ? -20.513 24.314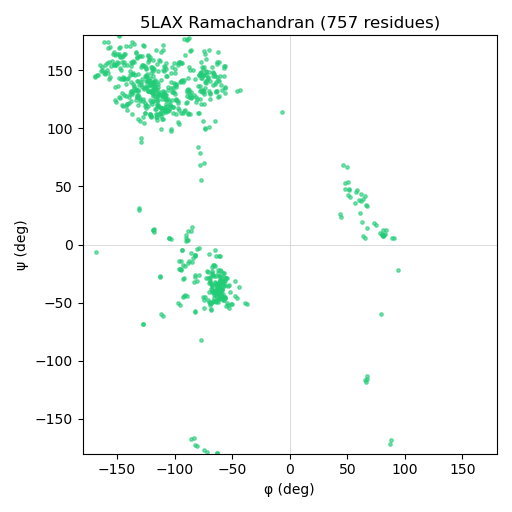 -36.016 1.00 35.74 77 SER A N 1
ATOM 616 C CA . SER A 1 77 ? -19.198 24.191 -35.356 1.00 34.69 77 SER A CA 1
ATOM 617 C C . SER A 1 77 ? -18.022 24.307 -36.283 1.00 34.98 77 SER A C 1
ATOM 618 O O . SER A 1 77 ? -16.885 24.131 -35.816 1.00 35.08 77 SER A O 1
ATOM 621 N N . ASN A 1 78 ? -18.268 24.615 -37.557 1.00 35.44 78 ASN A N 1
ATOM 622 C CA . ASN A 1 78 ? -17.214 24.690 -38.558 1.00 36.12 78 ASN A CA 1
ATOM 623 C C . ASN A 1 78 ? -16.590 23.300 -38.714 1.00 34.33 78 ASN A C 1
ATOM 624 O O . ASN A 1 78 ? -15.392 23.162 -38.884 1.00 34.41 78 ASN A O 1
ATOM 629 N N . TYR A 1 79 ? -17.440 22.268 -38.677 1.00 32.71 79 TYR A N 1
ATOM 630 C CA . TYR A 1 79 ? -17.045 20.891 -39.005 1.00 31.55 79 TYR A CA 1
ATOM 631 C C . TYR A 1 79 ? -15.999 20.409 -38.064 1.00 30.72 79 TYR A C 1
ATOM 632 O O . TYR A 1 79 ? -15.068 19.718 -38.448 1.00 30.54 79 TYR A O 1
ATOM 641 N N . THR A 1 80 ? -16.160 20.827 -36.808 1.00 30.44 80 THR A N 1
ATOM 642 C CA . THR A 1 80 ? -15.261 20.433 -35.733 1.00 30.08 80 THR A CA 1
ATOM 643 C C . THR A 1 80 ? -15.752 19.049 -35.301 1.00 28.73 80 THR A C 1
ATOM 644 O O . THR A 1 80 ? -16.935 18.910 -34.979 1.00 28.35 80 THR A O 1
ATOM 648 N N . PRO A 1 81 ? -14.883 18.013 -35.347 1.00 28.45 81 PRO A N 1
ATOM 649 C CA . PRO A 1 81 ? -15.274 16.638 -35.006 1.00 26.95 81 PRO A CA 1
ATOM 650 C C . PRO A 1 81 ? -15.033 16.307 -33.543 1.00 26.40 81 PRO A C 1
ATOM 651 O O . PRO A 1 81 ? -14.538 17.136 -32.808 1.00 27.63 81 PRO A O 1
ATOM 655 N N . ILE A 1 82 ? -15.414 15.108 -33.120 1.00 25.32 82 ILE A N 1
ATOM 656 C CA . ILE A 1 82 ? -15.237 14.701 -31.737 1.00 24.72 82 ILE A CA 1
ATOM 657 C C . ILE A 1 82 ? -13.811 14.288 -31.521 1.00 25.48 82 ILE A C 1
ATOM 658 O O . ILE A 1 82 ? -13.198 13.729 -32.429 1.00 25.95 82 ILE A O 1
ATOM 663 N N . THR A 1 83 ? -13.307 14.565 -30.320 1.00 25.59 83 THR A N 1
ATOM 664 C CA . THR A 1 83 ? -11.990 14.117 -29.874 1.00 26.71 83 THR A CA 1
ATOM 665 C C . THR A 1 83 ? -12.145 12.726 -29.255 1.00 25.82 83 THR A C 1
ATOM 666 O O . THR A 1 83 ? -12.980 12.519 -28.379 1.00 24.86 83 THR A O 1
ATOM 670 N N . ASN A 1 84 ? -11.362 11.775 -29.729 1.00 27.87 84 ASN A N 1
ATOM 671 C CA . ASN A 1 84 ? -11.413 10.424 -29.199 1.00 26.55 84 ASN A CA 1
ATOM 672 C C . ASN A 1 84 ? -10.994 10.409 -27.757 1.00 25.79 84 ASN A C 1
ATOM 673 O O . ASN A 1 84 ? -10.031 11.034 -27.394 1.00 26.34 84 ASN A O 1
ATOM 678 N N . VAL A 1 85 ? -11.773 9.741 -26.932 1.00 24.74 85 VAL A N 1
ATOM 679 C CA . VAL A 1 85 ? -11.369 9.459 -25.583 1.00 24.69 85 VAL A CA 1
ATOM 680 C C . VAL A 1 85 ? -11.275 7.935 -25.536 1.00 24.31 85 VAL A C 1
ATOM 681 O O . VAL A 1 85 ? -12.270 7.244 -25.716 1.00 23.50 85 VAL A O 1
ATOM 685 N N . PRO A 1 86 ? -10.053 7.394 -25.381 1.00 25.05 86 PRO A N 1
ATOM 686 C CA . PRO A 1 86 ? -9.948 5.939 -25.337 1.00 24.78 86 PRO A CA 1
ATOM 687 C C . PRO A 1 86 ? -10.483 5.352 -24.033 1.00 24.48 86 PRO A C 1
ATOM 688 O O . PRO A 1 86 ? -10.358 5.961 -23.003 1.00 24.54 86 PRO A O 1
ATOM 692 N N . PRO A 1 87 ? -11.012 4.139 -24.078 1.00 24.69 87 PRO A N 1
ATOM 693 C CA . PRO A 1 87 ? -11.611 3.439 -22.943 1.00 24.84 87 PRO A CA 1
ATOM 694 C C . PRO A 1 87 ? -10.678 2.863 -21.948 1.00 25.77 87 PRO A C 1
ATOM 695 O O . PRO A 1 87 ? -9.579 2.480 -22.291 1.00 26.23 87 PRO A O 1
ATOM 699 N N . GLU A 1 88 ? -11.174 2.752 -20.723 1.00 26.84 88 GLU A N 1
ATOM 700 C CA . GLU A 1 88 ? -10.594 1.919 -19.666 1.00 28.18 88 GLU A CA 1
ATOM 701 C C . GLU A 1 88 ? -11.263 0.579 -19.692 1.00 27.82 88 GLU A C 1
ATOM 702 O O . GLU A 1 88 ? -12.437 0.502 -19.902 1.00 28.40 88 GLU A O 1
ATOM 708 N N . VAL A 1 89 ? -10.555 -0.503 -19.470 1.00 28.27 89 VAL A N 1
ATOM 709 C CA . VAL A 1 89 ? -11.167 -1.823 -19.564 1.00 27.51 89 VAL A CA 1
ATOM 710 C C . VAL A 1 89 ? -10.814 -2.550 -18.308 1.00 28.55 89 VAL A C 1
ATOM 711 O O . VAL A 1 89 ? -9.708 -2.427 -17.831 1.00 29.35 89 VAL A O 1
ATOM 715 N N . THR A 1 90 ? -11.781 -3.267 -17.750 1.00 28.93 90 THR A N 1
ATOM 716 C CA . THR A 1 90 ? -11.593 -4.068 -16.547 1.00 30.29 90 THR A CA 1
ATOM 717 C C . THR A 1 90 ? -12.290 -5.400 -16.822 1.00 30.45 90 THR A C 1
ATOM 718 O O . THR A 1 90 ? -13.296 -5.403 -17.498 1.00 29.87 90 THR A O 1
ATOM 722 N N . VAL A 1 91 ? -11.682 -6.524 -16.434 1.00 31.89 91 VAL A N 1
ATOM 723 C CA . VAL A 1 91 ? -12.313 -7.842 -16.525 1.00 32.45 91 VAL A CA 1
ATOM 724 C C . VAL A 1 91 ? -12.516 -8.372 -15.112 1.00 35.25 91 VAL A C 1
ATOM 725 O O . VAL A 1 91 ? -11.625 -8.273 -14.269 1.00 36.53 91 VAL A O 1
ATOM 729 N N . LEU A 1 92 ? -13.692 -8.930 -14.866 1.00 36.76 92 LEU A N 1
ATOM 730 C CA . LEU A 1 92 ? -13.990 -9.533 -13.589 1.00 39.85 92 LEU A CA 1
ATOM 731 C C . LEU A 1 92 ? -15.016 -10.672 -13.691 1.00 40.22 92 LEU A C 1
ATOM 732 O O . LEU A 1 92 ? -15.705 -10.853 -14.707 1.00 39.53 92 LEU A O 1
ATOM 737 N N . THR A 1 93 ? -15.075 -11.479 -12.650 1.00 41.55 93 THR A N 1
ATOM 738 C CA . THR A 1 93 ? -15.939 -12.620 -12.687 1.00 42.27 93 THR A CA 1
ATOM 739 C C . THR A 1 93 ? -17.244 -12.225 -12.062 1.00 44.00 93 THR A C 1
ATOM 740 O O . THR A 1 93 ? -17.308 -11.295 -11.265 1.00 45.52 93 THR A O 1
ATOM 744 N N . ASN A 1 94 ? -18.292 -12.940 -12.421 1.00 44.41 94 ASN A N 1
ATOM 745 C CA . ASN A 1 94 ? -19.596 -12.678 -11.852 1.00 46.37 94 ASN A CA 1
ATOM 746 C C . ASN A 1 94 ? -19.636 -13.043 -10.387 1.00 49.20 94 ASN A C 1
ATOM 747 O O . ASN A 1 94 ? -20.064 -12.260 -9.560 1.00 51.14 94 ASN A O 1
ATOM 752 N N . SER A 1 95 ? -19.182 -14.247 -10.084 1.00 50.08 95 SER A N 1
ATOM 753 C CA . SER A 1 95 ? -19.022 -14.710 -8.705 1.00 53.34 95 SER A CA 1
ATOM 754 C C . SER A 1 95 ? -17.585 -15.221 -8.520 1.00 52.89 95 SER A C 1
ATOM 755 O O . SER A 1 95 ? -16.847 -15.377 -9.507 1.00 50.05 95 SER A O 1
ATOM 758 N N . PRO A 1 96 ? -17.181 -15.522 -7.269 1.00 55.52 96 PRO A N 1
ATOM 759 C CA . PRO A 1 96 ? -15.819 -16.054 -7.060 1.00 55.58 96 PRO A CA 1
ATOM 760 C C . PRO A 1 96 ? -15.591 -17.355 -7.771 1.00 54.40 96 PRO A C 1
ATOM 761 O O . PRO A 1 96 ? -16.530 -18.086 -8.027 1.00 54.24 96 PRO A O 1
ATOM 765 N N . VAL A 1 97 ? -14.339 -17.646 -8.038 1.00 54.16 97 VAL A N 1
ATOM 766 C CA . VAL A 1 97 ? -14.001 -18.649 -9.002 1.00 53.09 97 VAL A CA 1
ATOM 767 C C . VAL A 1 97 ? -13.733 -19.944 -8.295 1.00 56.15 97 VAL A C 1
ATOM 768 O O . VAL A 1 97 ? -12.890 -20.005 -7.414 1.00 57.92 97 VAL A O 1
ATOM 772 N N . GLU A 1 98 ? -14.470 -20.977 -8.684 1.00 57.98 98 GLU A N 1
ATOM 773 C CA . GLU A 1 98 ? -14.174 -22.355 -8.296 1.00 60.81 98 GLU A CA 1
ATOM 774 C C . GLU A 1 98 ? -14.058 -23.181 -9.567 1.00 58.96 98 GLU A C 1
ATOM 775 O O . GLU A 1 98 ? -14.806 -22.967 -10.528 1.00 56.07 98 GLU A O 1
ATOM 781 N N . LEU A 1 99 ? -13.165 -24.165 -9.544 1.00 60.35 99 LEU A N 1
ATOM 782 C CA . LEU A 1 99 ? -12.951 -24.995 -10.711 1.00 59.49 99 LEU A CA 1
ATOM 783 C C . LEU A 1 99 ? -14.206 -25.754 -11.110 1.00 60.61 99 LEU A C 1
ATOM 784 O O . LEU A 1 99 ? -14.992 -26.187 -10.254 1.00 61.91 99 LEU A O 1
ATOM 789 N N . ARG A 1 100 ? -14.415 -25.848 -12.428 1.00 60.37 100 ARG A N 1
ATOM 790 C CA . ARG A 1 100 ? -15.511 -26.622 -13.030 1.00 61.56 100 ARG A CA 1
ATOM 791 C C . ARG A 1 100 ? -16.945 -26.098 -12.728 1.00 60.89 100 ARG A C 1
ATOM 792 O O . ARG A 1 100 ? -17.936 -26.696 -13.134 1.00 61.68 100 ARG A O 1
ATOM 800 N N . GLU A 1 101 ? -17.041 -24.948 -12.069 1.00 59.74 101 GLU A N 1
ATOM 801 C CA . GLU A 1 101 ? -18.296 -24.402 -11.575 1.00 58.95 101 GLU A CA 1
ATOM 802 C C . GLU A 1 101 ? -18.712 -23.264 -12.477 1.00 55.00 101 GLU A C 1
ATOM 803 O O . GLU A 1 101 ? -17.987 -22.269 -12.527 1.00 53.38 101 GLU A O 1
ATOM 809 N N . PRO A 1 102 ? -19.861 -23.386 -13.188 1.00 53.09 102 PRO A N 1
ATOM 810 C CA . PRO A 1 102 ? -20.297 -22.353 -14.132 1.00 50.64 102 PRO A CA 1
ATOM 811 C C . PRO A 1 102 ? -20.131 -20.932 -13.612 1.00 49.38 102 PRO A C 1
ATOM 812 O O . PRO A 1 102 ? -20.513 -20.662 -12.475 1.00 52.42 102 PRO A O 1
ATOM 816 N N . ASN A 1 103 ? -19.561 -20.053 -14.436 1.00 45.32 103 ASN A N 1
ATOM 817 C CA . ASN A 1 103 ? -19.337 -18.658 -14.085 1.00 43.76 103 ASN A CA 1
ATOM 818 C C . ASN A 1 103 ? -19.439 -17.780 -15.345 1.00 41.04 103 ASN A C 1
ATOM 819 O O . ASN A 1 103 ? -19.741 -18.294 -16.430 1.00 40.58 103 ASN A O 1
ATOM 824 N N . VAL A 1 104 ? -19.261 -16.469 -15.195 1.00 39.54 104 VAL A N 1
ATOM 825 C CA . VAL A 1 104 ? -19.339 -15.506 -16.314 1.00 37.38 104 VAL A CA 1
ATOM 826 C C . VAL A 1 104 ? -18.235 -14.483 -16.151 1.00 36.02 104 VAL A C 1
ATOM 827 O O . VAL A 1 104 ? -18.006 -13.951 -15.061 1.00 36.70 104 VAL A O 1
ATOM 831 N N . LEU A 1 105 ? -17.488 -14.290 -17.233 1.00 34.51 105 LEU A N 1
ATOM 832 C CA . LEU A 1 105 ? -16.495 -13.215 -17.310 1.00 33.33 105 LEU A CA 1
ATOM 833 C C . LEU A 1 105 ? -17.207 -11.974 -17.806 1.00 32.31 105 LEU A C 1
ATOM 834 O O . LEU A 1 105 ? -17.987 -12.038 -18.767 1.00 31.88 105 LEU A O 1
ATOM 839 N N . ILE A 1 106 ? -16.951 -10.868 -17.129 1.00 32.20 106 ILE A N 1
ATOM 840 C CA . ILE A 1 106 ? -17.524 -9.563 -17.485 1.00 31.63 106 ILE A CA 1
ATOM 841 C C . ILE A 1 106 ? -16.416 -8.619 -17.937 1.00 29.89 106 ILE A C 1
ATOM 842 O O . ILE A 1 106 ? -15.440 -8.401 -17.232 1.00 29.56 106 ILE A O 1
ATOM 847 N N . CYS A 1 107 ? -16.582 -8.094 -19.139 1.00 28.94 107 CYS A N 1
ATOM 848 C CA . CYS A 1 107 ? -15.748 -6.997 -19.649 1.00 28.28 107 CYS A CA 1
ATOM 849 C C . CYS A 1 107 ? -16.432 -5.637 -19.467 1.00 28.24 107 CYS A C 1
ATOM 850 O O . CYS A 1 107 ? -17.309 -5.272 -20.223 1.00 27.85 107 CYS A O 1
ATOM 853 N N . PHE A 1 108 ? -15.949 -4.880 -18.501 1.00 29.02 108 PHE A N 1
ATOM 854 C CA . PHE A 1 108 ? -16.412 -3.524 -18.272 1.00 29.58 108 PHE A CA 1
ATOM 855 C C . PHE A 1 108 ? -15.526 -2.565 -19.033 1.00 27.81 108 PHE A C 1
ATOM 856 O O . PHE A 1 108 ? -14.355 -2.424 -18.726 1.00 27.71 108 PHE A O 1
ATOM 864 N N . ILE A 1 109 ? -16.115 -1.919 -20.035 1.00 26.71 109 ILE A N 1
ATOM 865 C CA . ILE A 1 109 ? -15.465 -0.897 -20.867 1.00 25.24 109 ILE A CA 1
ATOM 866 C C . ILE A 1 109 ? -16.041 0.478 -20.527 1.00 25.22 109 ILE A C 1
ATOM 867 O O . ILE A 1 109 ? -17.203 0.758 -20.827 1.00 25.01 109 ILE A O 1
ATOM 872 N N . ASP A 1 110 ? -15.194 1.344 -19.976 1.00 25.19 110 ASP A N 1
ATOM 873 C CA . ASP A 1 110 ? -15.604 2.600 -19.367 1.00 25.75 110 ASP A CA 1
ATOM 874 C C . ASP A 1 110 ? -14.956 3.834 -20.013 1.00 25.19 110 ASP A C 1
ATOM 875 O O . ASP A 1 110 ? -13.973 3.727 -20.752 1.00 24.70 110 ASP A O 1
ATOM 880 N N . LYS A 1 111 ? -15.581 4.984 -19.770 1.00 25.50 111 LYS A N 1
ATOM 881 C CA . LYS A 1 111 ? -15.082 6.365 -20.067 1.00 25.34 111 LYS A CA 1
ATOM 882 C C . LYS A 1 111 ? -14.530 6.601 -21.450 1.00 24.10 111 LYS A C 1
ATOM 883 O O . LYS A 1 111 ? -13.429 7.096 -21.604 1.00 24.34 111 LYS A O 1
ATOM 889 N N . PHE A 1 112 ? -15.307 6.270 -22.467 1.00 23.41 112 PHE A N 1
ATOM 890 C CA . PHE A 1 112 ? -14.886 6.484 -23.869 1.00 23.03 112 PHE A CA 1
ATOM 891 C C . PHE A 1 112 ? -15.933 7.206 -24.731 1.00 22.92 112 PHE A C 1
ATOM 892 O O . PHE A 1 112 ? -17.113 7.285 -24.377 1.00 22.91 112 PHE A O 1
ATOM 900 N N . THR A 1 113 ? -15.445 7.724 -25.860 1.00 22.92 113 THR A N 1
ATOM 901 C CA . THR A 1 113 ? -16.263 8.251 -26.933 1.00 23.21 113 THR A CA 1
ATOM 902 C C . THR A 1 113 ? -15.383 8.360 -28.203 1.00 23.49 113 THR A C 1
ATOM 903 O O . THR A 1 113 ? -14.177 8.489 -28.076 1.00 23.25 113 THR A O 1
ATOM 907 N N . PRO A 1 114 ? -15.938 8.286 -29.419 1.00 24.06 114 PRO A N 1
ATOM 908 C CA . PRO A 1 114 ? -17.350 8.026 -29.736 1.00 24.28 114 PRO A CA 1
ATOM 909 C C . PRO A 1 114 ? -17.770 6.604 -29.442 1.00 24.05 114 PRO A C 1
ATOM 910 O O . PRO A 1 114 ? -16.908 5.791 -29.176 1.00 23.58 114 PRO A O 1
ATOM 914 N N . PRO A 1 115 ? -19.098 6.312 -29.443 1.00 24.67 115 PRO A N 1
ATOM 915 C CA . PRO A 1 115 ? -19.662 5.003 -29.134 1.00 24.68 115 PRO A CA 1
ATOM 916 C C . PRO A 1 115 ? -19.542 4.039 -30.295 1.00 25.35 115 PRO A C 1
ATOM 917 O O . PRO A 1 115 ? -20.510 3.677 -30.912 1.00 25.82 115 PRO A O 1
ATOM 921 N N . VAL A 1 116 ? -18.298 3.656 -30.573 1.00 25.51 116 VAL A N 1
ATOM 922 C CA . VAL A 1 116 ? -17.981 2.603 -31.528 1.00 26.54 116 VAL A CA 1
ATOM 923 C C . VAL A 1 116 ? -16.832 1.840 -30.917 1.00 26.12 116 VAL A C 1
ATOM 924 O O . VAL A 1 116 ? -15.793 2.417 -30.613 1.00 25.99 116 VAL A O 1
ATOM 928 N N . VAL A 1 117 ? -17.030 0.550 -30.703 1.00 26.56 117 VAL A N 1
ATOM 929 C CA . VAL A 1 117 ? -15.975 -0.317 -30.242 1.00 26.45 117 VAL A CA 1
ATOM 930 C C . VAL A 1 117 ? -16.114 -1.671 -30.849 1.00 27.81 117 VAL A C 1
ATOM 931 O O . VAL A 1 117 ? -17.224 -2.183 -30.993 1.00 28.82 117 VAL A O 1
ATOM 935 N N . ASN A 1 118 ? -14.971 -2.256 -31.165 1.00 28.84 118 ASN A N 1
ATOM 936 C CA . ASN A 1 118 ? -14.853 -3.642 -31.549 1.00 30.07 118 ASN A CA 1
ATOM 937 C C . ASN A 1 118 ? -14.333 -4.407 -30.337 1.00 28.86 118 ASN A C 1
ATOM 938 O O . ASN A 1 118 ? -13.256 -4.108 -29.844 1.00 27.72 118 ASN A O 1
ATOM 943 N N . VAL A 1 119 ? -15.140 -5.348 -29.853 1.00 28.96 119 VAL A N 1
ATOM 944 C CA . VAL A 1 119 ? -14.814 -6.131 -28.679 1.00 28.80 119 VAL A CA 1
ATOM 945 C C . VAL A 1 119 ? -14.825 -7.590 -29.062 1.00 29.98 119 VAL A C 1
ATOM 946 O O . VAL A 1 119 ? -15.666 -8.017 -29.845 1.00 31.10 119 VAL A O 1
ATOM 950 N N . THR A 1 120 ? -13.884 -8.352 -28.506 1.00 30.08 120 THR A N 1
ATOM 951 C CA . THR A 1 120 ? -13.761 -9.791 -28.781 1.00 30.80 120 THR A CA 1
ATOM 952 C C . THR A 1 120 ? -13.238 -10.503 -27.543 1.00 30.00 120 THR A C 1
ATOM 953 O O . THR A 1 120 ? -12.204 -10.145 -27.014 1.00 30.46 120 THR A O 1
ATOM 957 N N . TRP A 1 121 ? -13.946 -11.516 -27.089 1.00 29.70 121 TRP A N 1
ATOM 958 C CA . TRP A 1 121 ? -13.409 -12.417 -26.097 1.00 29.35 121 TRP A CA 1
ATOM 959 C C . TRP A 1 121 ? -12.429 -13.408 -26.722 1.00 30.19 121 TRP A C 1
ATOM 960 O O . TRP A 1 121 ? -12.722 -14.004 -27.744 1.00 30.70 121 TRP A O 1
ATOM 971 N N . LEU A 1 122 ? -11.273 -13.587 -26.098 1.00 30.76 122 LEU A N 1
ATOM 972 C CA . LEU A 1 122 ? -10.280 -14.491 -26.595 1.00 32.23 122 LEU A CA 1
ATOM 973 C C . LEU A 1 122 ? -10.034 -15.565 -25.565 1.00 32.75 122 LEU A C 1
ATOM 974 O O . LEU A 1 122 ? -9.721 -15.261 -24.421 1.00 32.79 122 LEU A O 1
ATOM 979 N N . ARG A 1 123 ? -10.071 -16.821 -25.978 1.00 33.79 123 ARG A N 1
ATOM 980 C CA . ARG A 1 123 ? -9.669 -17.903 -25.101 1.00 34.78 123 ARG A CA 1
ATOM 981 C C . ARG A 1 123 ? -8.415 -18.479 -25.703 1.00 35.62 123 ARG A C 1
ATOM 982 O O . ARG A 1 123 ? -8.463 -18.958 -26.821 1.00 36.03 123 ARG A O 1
ATOM 990 N N . ASN A 1 124 ? -7.306 -18.416 -24.963 1.00 36.19 124 ASN A N 1
ATOM 991 C CA . ASN A 1 124 ? -6.000 -18.867 -25.442 1.00 37.89 124 ASN A CA 1
ATOM 992 C C . ASN A 1 124 ? -5.638 -18.241 -26.815 1.00 38.92 124 ASN A C 1
ATOM 993 O O . ASN A 1 124 ? -5.237 -18.939 -27.738 1.00 40.60 124 ASN A O 1
ATOM 998 N N . GLY A 1 125 ? -5.823 -16.931 -26.929 1.00 38.57 125 GLY A N 1
ATOM 999 C CA . GLY A 1 125 ? -5.559 -16.170 -28.155 1.00 40.13 125 GLY A CA 1
ATOM 1000 C C . GLY A 1 125 ? -6.438 -16.411 -29.391 1.00 41.17 125 GLY A C 1
ATOM 1001 O O . GLY A 1 125 ? -6.084 -15.972 -30.508 1.00 42.27 125 GLY A O 1
ATOM 1002 N N . LYS A 1 126 ? -7.585 -17.080 -29.206 1.00 41.09 126 LYS A N 1
ATOM 1003 C CA . LYS A 1 126 ? -8.520 -17.420 -30.305 1.00 42.18 126 LYS A CA 1
ATOM 1004 C C . LYS A 1 126 ? -9.914 -16.921 -29.969 1.00 40.45 126 LYS A C 1
ATOM 1005 O O . LYS A 1 126 ? -10.368 -17.087 -28.852 1.00 38.70 126 LYS A O 1
ATOM 1011 N N . PRO A 1 127 ? -10.600 -16.294 -30.937 1.00 41.07 127 PRO A N 1
ATOM 1012 C CA . PRO A 1 127 ? -11.906 -15.710 -30.592 1.00 39.84 127 PRO A CA 1
ATOM 1013 C C . PRO A 1 127 ? -12.947 -16.729 -30.158 1.00 39.53 127 PRO A C 1
ATOM 1014 O O . PRO A 1 127 ? -12.863 -17.904 -30.520 1.00 40.32 127 PRO A O 1
ATOM 1018 N N . VAL A 1 128 ? -13.915 -16.266 -29.378 1.00 38.94 128 VAL A N 1
ATOM 1019 C CA . VAL A 1 128 ? -15.037 -17.083 -28.866 1.00 39.32 128 VAL A CA 1
ATOM 1020 C C . VAL A 1 128 ? -16.313 -16.315 -28.970 1.00 38.99 128 VAL A C 1
ATOM 1021 O O . VAL A 1 128 ? -16.464 -15.344 -28.260 1.00 37.98 128 VAL A O 1
ATOM 1025 N N . THR A 1 129 ? -17.234 -16.733 -29.828 1.00 40.62 129 THR A N 1
ATOM 1026 C CA . THR A 1 129 ? -18.578 -16.158 -29.799 1.00 41.50 129 THR A CA 1
ATOM 1027 C C . THR A 1 129 ? -19.608 -16.946 -29.003 1.00 42.02 129 THR A C 1
ATOM 1028 O O . THR A 1 129 ? -20.684 -16.447 -28.743 1.00 43.83 129 THR A O 1
ATOM 1032 N N . THR A 1 130 ? -19.339 -18.182 -28.650 1.00 42.21 130 THR A N 1
ATOM 1033 C CA . THR A 1 130 ? -20.433 -19.038 -28.245 1.00 43.13 130 THR A CA 1
ATOM 1034 C C . THR A 1 130 ? -20.937 -18.669 -26.837 1.00 41.70 130 THR A C 1
ATOM 1035 O O . THR A 1 130 ? -20.174 -18.629 -25.877 1.00 40.38 130 THR A O 1
ATOM 1039 N N . GLY A 1 131 ? -22.223 -18.322 -26.769 1.00 42.48 131 GLY A N 1
ATOM 1040 C CA . GLY A 1 131 ? -22.949 -17.981 -25.502 1.00 42.24 131 GLY A CA 1
ATOM 1041 C C . GLY A 1 131 ? -22.802 -16.545 -24.965 1.00 40.47 131 GLY A C 1
ATOM 1042 O O . GLY A 1 131 ? -23.275 -16.253 -23.866 1.00 40.76 131 GLY A O 1
ATOM 1043 N N . VAL A 1 132 ? -22.187 -15.652 -25.754 1.00 38.22 132 VAL A N 1
ATOM 1044 C CA . VAL A 1 132 ? -21.782 -14.334 -25.283 1.00 36.02 132 VAL A CA 1
ATOM 1045 C C . VAL A 1 132 ? -22.885 -13.344 -25.532 1.00 36.20 132 VAL A C 1
ATOM 1046 O O . VAL A 1 132 ? -23.799 -13.593 -26.322 1.00 37.21 132 VAL A O 1
ATOM 1050 N N . SER A 1 133 ? -22.789 -12.217 -24.847 1.00 34.93 133 SER A N 1
ATOM 1051 C CA . SER A 1 133 ? -23.817 -11.170 -24.918 1.00 35.69 133 SER A CA 1
ATOM 1052 C C . SER A 1 133 ? -23.158 -9.828 -24.632 1.00 33.87 133 SER A C 1
ATOM 1053 O O . SER A 1 133 ? -22.026 -9.777 -24.145 1.00 32.78 133 SER A O 1
ATOM 1056 N N . GLU A 1 134 ? -23.855 -8.752 -24.931 1.00 34.02 134 GLU A N 1
ATOM 1057 C CA . GLU A 1 134 ? -23.342 -7.409 -24.697 1.00 32.59 134 GLU A CA 1
ATOM 1058 C C . GLU A 1 134 ? -24.497 -6.454 -24.483 1.00 33.02 134 GLU A C 1
ATOM 1059 O O . GLU A 1 134 ? -25.611 -6.688 -24.935 1.00 34.14 134 GLU A O 1
ATOM 1065 N N . THR A 1 135 ? -24.209 -5.367 -23.790 1.00 32.07 135 THR A N 1
ATOM 1066 C CA . THR A 1 135 ? -25.128 -4.244 -23.728 1.00 32.59 135 THR A CA 1
ATOM 1067 C C . THR A 1 135 ? -24.869 -3.338 -24.905 1.00 31.42 135 THR A C 1
ATOM 1068 O O . THR A 1 135 ? -23.875 -3.468 -25.597 1.00 29.78 135 THR A O 1
ATOM 1072 N N . VAL A 1 136 ? -25.805 -2.440 -25.127 1.00 32.54 136 VAL A N 1
ATOM 1073 C CA . VAL A 1 136 ? -25.548 -1.248 -25.925 1.00 31.99 136 VAL A CA 1
ATOM 1074 C C . VAL A 1 136 ? -24.704 -0.237 -25.118 1.00 30.54 136 VAL A C 1
ATOM 1075 O O . VAL A 1 136 ? -24.250 -0.526 -24.007 1.00 30.23 136 VAL A O 1
ATOM 1079 N N . PHE A 1 137 ? -24.448 0.926 -25.690 1.00 29.91 137 PHE A N 1
ATOM 1080 C CA . PHE A 1 137 ? -23.550 1.893 -25.075 1.00 28.85 137 PHE A CA 1
ATOM 1081 C C . PHE A 1 137 ? -24.385 2.636 -24.081 1.00 29.98 137 PHE A C 1
ATOM 1082 O O . PHE A 1 137 ? -25.481 3.066 -24.419 1.00 31.68 137 PHE A O 1
ATOM 1090 N N . LEU A 1 138 ? -23.908 2.710 -22.853 1.00 29.73 138 LEU A N 1
ATOM 1091 C CA . LEU A 1 138 ? -24.641 3.312 -21.737 1.00 31.08 138 LEU A CA 1
ATOM 1092 C C . LEU A 1 138 ? -24.095 4.684 -21.419 1.00 30.40 138 LEU A C 1
ATOM 1093 O O . LEU A 1 138 ? -22.895 4.888 -21.488 1.00 29.41 138 LEU A O 1
ATOM 1098 N N . PRO A 1 139 ? -24.968 5.644 -21.115 1.00 31.40 139 PRO A N 1
ATOM 1099 C CA . PRO A 1 139 ? -24.539 7.007 -20.911 1.00 30.92 139 PRO A CA 1
ATOM 1100 C C . PRO A 1 139 ? -23.842 7.189 -19.562 1.00 30.87 139 PRO A C 1
ATOM 1101 O O . PRO A 1 139 ? -24.149 6.481 -18.638 1.00 31.61 139 PRO A O 1
ATOM 1105 N N . ARG A 1 140 ? -22.928 8.148 -19.483 1.00 30.12 140 ARG A N 1
ATOM 1106 C CA . ARG A 1 140 ? -22.304 8.536 -18.235 1.00 30.76 140 ARG A CA 1
ATOM 1107 C C . ARG A 1 140 ? -22.636 10.009 -17.973 1.00 31.72 140 ARG A C 1
ATOM 1108 O O . ARG A 1 140 ? -22.944 10.742 -18.903 1.00 31.09 140 ARG A O 1
ATOM 1116 N N . GLU A 1 141 ? -22.542 10.435 -16.715 1.00 33.20 141 GLU A N 1
ATOM 1117 C CA . GLU A 1 141 ? -22.783 11.829 -16.370 1.00 34.48 141 GLU A CA 1
ATOM 1118 C C . GLU A 1 141 ? -21.837 12.828 -17.003 1.00 32.67 141 GLU A C 1
ATOM 1119 O O . GLU A 1 141 ? -22.167 14.019 -17.102 1.00 33.49 141 GLU A O 1
ATOM 1125 N N . ASP A 1 142 ? -20.646 12.374 -17.367 1.00 30.53 142 ASP A N 1
ATOM 1126 C CA . ASP A 1 142 ? -19.665 13.217 -18.069 1.00 29.01 142 ASP A CA 1
ATOM 1127 C C . ASP A 1 142 ? -19.820 13.146 -19.601 1.00 27.22 142 ASP A C 1
ATOM 1128 O O . ASP A 1 142 ? -19.053 13.741 -20.304 1.00 26.23 142 ASP A O 1
ATOM 1133 N N . HIS A 1 143 ? -20.839 12.432 -20.099 1.00 27.05 143 HIS A N 1
ATOM 1134 C CA . HIS A 1 143 ? -21.219 12.419 -21.532 1.00 26.19 143 HIS A CA 1
ATOM 1135 C C . HIS A 1 143 ? -20.355 11.518 -22.413 1.00 24.83 143 HIS A C 1
ATOM 1136 O O . HIS A 1 143 ? -20.461 11.513 -23.636 1.00 24.10 143 HIS A O 1
ATOM 1143 N N . LEU A 1 144 ? -19.516 10.743 -21.736 1.00 24.73 144 LEU A N 1
ATOM 1144 C CA . LEU A 1 144 ? -18.863 9.599 -22.320 1.00 23.98 144 LEU A CA 1
ATOM 1145 C C . LEU A 1 144 ? -19.813 8.424 -22.180 1.00 24.64 144 LEU A C 1
ATOM 1146 O O . LEU A 1 144 ? -21.018 8.603 -21.912 1.00 25.54 144 LEU A O 1
ATOM 1151 N N . PHE A 1 145 ? -19.280 7.228 -22.417 1.00 24.44 145 PHE A N 1
ATOM 1152 C CA . PHE A 1 145 ? -20.061 6.022 -22.503 1.00 25.00 145 PHE A CA 1
ATOM 1153 C C . PHE A 1 145 ? -19.412 4.909 -21.752 1.00 25.26 145 PHE A C 1
ATOM 1154 O O . PHE A 1 145 ? -18.202 4.905 -21.530 1.00 24.60 145 PHE A O 1
ATOM 1162 N N . ARG A 1 146 ? -20.242 3.954 -21.371 1.00 26.52 146 ARG A N 1
ATOM 1163 C CA . ARG A 1 146 ? -19.749 2.686 -20.903 1.00 26.92 146 ARG A CA 1
ATOM 1164 C C . ARG A 1 146 ? -20.521 1.557 -21.555 1.00 26.97 146 ARG A C 1
ATOM 1165 O O . ARG A 1 146 ? -21.513 1.791 -22.219 1.00 27.48 146 ARG A O 1
ATOM 1173 N N . LYS A 1 147 ? -19.983 0.345 -21.441 1.00 26.63 147 LYS A N 1
ATOM 1174 C CA . LYS A 1 147 ? -20.479 -0.815 -22.159 1.00 26.33 147 LYS A CA 1
ATOM 1175 C C . LYS A 1 147 ? -19.984 -2.043 -21.438 1.00 26.35 147 LYS A C 1
ATOM 1176 O O . LYS A 1 147 ? -18.896 -2.005 -20.879 1.00 25.85 147 LYS A O 1
ATOM 1182 N N . PHE A 1 148 ? -20.779 -3.121 -21.444 1.00 27.19 148 PHE A N 1
ATOM 1183 C CA . PHE A 1 148 ? -20.383 -4.422 -20.871 1.00 27.35 148 PHE A CA 1
ATOM 1184 C C . PHE A 1 148 ? -20.499 -5.540 -21.899 1.00 27.22 148 PHE A C 1
ATOM 1185 O O . PHE A 1 148 ? -21.397 -5.525 -22.732 1.00 27.99 148 PHE A O 1
ATOM 1193 N N . HIS A 1 149 ? -19.614 -6.525 -21.801 1.00 26.67 149 HIS A N 1
ATOM 1194 C CA . HIS A 1 149 ? -19.735 -7.752 -22.556 1.00 26.94 149 HIS A CA 1
ATOM 1195 C C . HIS A 1 149 ? -19.643 -8.901 -21.581 1.00 27.68 149 HIS A C 1
ATOM 1196 O O . HIS A 1 149 ? -19.012 -8.763 -20.520 1.00 27.65 149 HIS A O 1
ATOM 1203 N N . TYR A 1 150 ? -20.243 -10.037 -21.964 1.00 28.27 150 TYR A N 1
ATOM 1204 C CA . TYR A 1 150 ? -20.355 -11.194 -21.101 1.00 29.01 150 TYR A CA 1
ATOM 1205 C C . TYR A 1 150 ? -19.965 -12.484 -21.845 1.00 28.94 150 TYR A C 1
ATOM 1206 O O . TYR A 1 150 ? -20.435 -12.733 -22.971 1.00 29.09 150 TYR A O 1
ATOM 1215 N N . LEU A 1 151 ? -19.129 -13.300 -21.180 1.00 28.86 151 LEU A N 1
ATOM 1216 C CA . LEU A 1 151 ? -18.741 -14.657 -21.630 1.00 28.91 151 LEU A CA 1
ATOM 1217 C C . LEU A 1 151 ? -18.954 -15.768 -20.579 1.00 30.01 151 LEU A C 1
ATOM 1218 O O . LEU A 1 151 ? -18.187 -15.856 -19.588 1.00 29.92 151 LEU A O 1
ATOM 1223 N N . PRO A 1 152 ? -19.936 -16.648 -20.809 1.00 31.13 152 PRO A N 1
ATOM 1224 C CA . PRO A 1 152 ? -20.013 -17.811 -19.926 1.00 32.49 152 PRO A CA 1
ATOM 1225 C C . PRO A 1 152 ? -18.848 -18.785 -20.143 1.00 31.99 152 PRO A C 1
ATOM 1226 O O . PRO A 1 152 ? -18.434 -19.016 -21.274 1.00 30.51 152 PRO A O 1
ATOM 1230 N N . PHE A 1 153 ? -18.356 -19.325 -19.024 1.00 33.07 153 PHE A N 1
ATOM 1231 C CA . PHE A 1 153 ? -17.201 -20.212 -19.019 1.00 33.38 153 PHE A CA 1
ATOM 1232 C C . PHE A 1 153 ? -17.120 -21.098 -17.779 1.00 35.17 153 PHE A C 1
ATOM 1233 O O . PHE A 1 153 ? -17.703 -20.790 -16.746 1.00 36.55 153 PHE A O 1
ATOM 1241 N N . LEU A 1 154 ? -16.423 -22.218 -17.925 1.00 35.85 154 LEU A N 1
ATOM 1242 C CA . LEU A 1 154 ? -16.143 -23.139 -16.838 1.00 37.60 154 LEU A CA 1
ATOM 1243 C C . LEU A 1 154 ? -14.687 -22.947 -16.477 1.00 37.45 154 LEU A C 1
ATOM 1244 O O . LEU A 1 154 ? -13.825 -23.224 -17.299 1.00 36.78 154 LEU A O 1
ATOM 1249 N N . PRO A 1 155 ? -14.402 -22.462 -15.254 1.00 38.74 155 PRO A N 1
ATOM 1250 C CA . PRO A 1 155 ? -13.015 -22.148 -14.909 1.00 38.78 155 PRO A CA 1
ATOM 1251 C C . PRO A 1 155 ? -12.100 -23.343 -15.058 1.00 39.72 155 PRO A C 1
ATOM 1252 O O . PRO A 1 155 ? -12.556 -24.483 -14.951 1.00 40.53 155 PRO A O 1
ATOM 1256 N N . SER A 1 156 ? -10.819 -23.058 -15.308 1.00 39.84 156 SER A N 1
ATOM 1257 C CA . SER A 1 156 ? -9.820 -24.075 -15.560 1.00 40.48 156 SER A CA 1
ATOM 1258 C C . SER A 1 156 ? -8.392 -23.558 -15.352 1.00 41.24 156 SER A C 1
ATOM 1259 O O . SER A 1 156 ? -8.106 -22.375 -15.558 1.00 40.14 156 SER A O 1
ATOM 1262 N N . THR A 1 157 ? -7.510 -24.467 -14.919 1.00 43.16 157 THR A N 1
ATOM 1263 C CA . THR A 1 157 ? -6.067 -24.245 -14.871 1.00 44.20 157 THR A CA 1
ATOM 1264 C C . THR A 1 157 ? -5.447 -24.217 -16.261 1.00 43.40 157 THR A C 1
ATOM 1265 O O . THR A 1 157 ? -4.402 -23.602 -16.483 1.00 44.32 157 THR A O 1
ATOM 1269 N N . GLU A 1 158 ? -6.101 -24.847 -17.217 1.00 42.51 158 GLU A N 1
ATOM 1270 C CA . GLU A 1 158 ? -5.567 -24.895 -18.583 1.00 42.02 158 GLU A CA 1
ATOM 1271 C C . GLU A 1 158 ? -5.842 -23.666 -19.449 1.00 40.02 158 GLU A C 1
ATOM 1272 O O . GLU A 1 158 ? -5.080 -23.418 -20.375 1.00 39.92 158 GLU A O 1
ATOM 1278 N N . ASP A 1 159 ? -6.943 -22.958 -19.182 1.00 38.27 159 ASP A N 1
ATOM 1279 C CA . ASP A 1 159 ? -7.394 -21.844 -20.013 1.00 36.56 159 ASP A CA 1
ATOM 1280 C C . ASP A 1 159 ? -6.865 -20.480 -19.559 1.00 35.65 159 ASP A C 1
ATOM 1281 O O . ASP A 1 159 ? -6.771 -20.191 -18.358 1.00 36.23 159 ASP A O 1
ATOM 1286 N N . VAL A 1 160 ? -6.527 -19.643 -20.537 1.00 34.33 160 VAL A N 1
ATOM 1287 C CA . VAL A 1 160 ? -6.446 -18.207 -20.297 1.00 33.21 160 VAL A CA 1
ATOM 1288 C C . VAL A 1 160 ? -7.396 -17.445 -21.164 1.00 31.54 160 VAL A C 1
ATOM 1289 O O . VAL A 1 160 ? -7.689 -17.867 -22.270 1.00 31.47 160 VAL A O 1
ATOM 1293 N N . TYR A 1 161 ? -7.842 -16.298 -20.657 1.00 30.70 161 TYR A N 1
ATOM 1294 C CA . TYR A 1 161 ? -8.834 -15.449 -21.325 1.00 29.32 161 TYR A CA 1
ATOM 1295 C C . TYR A 1 161 ? -8.383 -13.990 -21.443 1.00 29.00 161 TYR A C 1
ATOM 1296 O O . TYR A 1 161 ? -7.573 -13.494 -20.650 1.00 29.32 161 TYR A O 1
ATOM 1305 N N . ASP A 1 162 ? -8.931 -13.321 -22.456 1.00 28.36 162 ASP A N 1
ATOM 1306 C CA . ASP A 1 162 ? -8.713 -11.902 -22.653 1.00 28.31 162 ASP A CA 1
ATOM 1307 C C . ASP A 1 162 ? -9.953 -11.205 -23.181 1.00 27.53 162 ASP A C 1
ATOM 1308 O O . ASP A 1 162 ? -10.813 -11.828 -23.824 1.00 27.57 162 ASP A O 1
ATOM 1313 N N . CYS A 1 163 ? -10.036 -9.906 -22.892 1.00 27.16 163 CYS A N 1
ATOM 1314 C CA . CYS A 1 163 ? -11.048 -9.020 -23.497 1.00 26.55 163 CYS A CA 1
ATOM 1315 C C . CYS A 1 163 ? -10.292 -8.051 -24.396 1.00 26.57 163 CYS A C 1
ATOM 1316 O O . CYS A 1 163 ? -9.459 -7.281 -23.905 1.00 26.64 163 CYS A O 1
ATOM 1319 N N . ARG A 1 164 ? -10.507 -8.159 -25.700 1.00 26.71 164 ARG A N 1
ATOM 1320 C CA . ARG A 1 164 ? -9.736 -7.401 -26.686 1.00 27.66 164 ARG A CA 1
ATOM 1321 C C . ARG A 1 164 ? -10.636 -6.306 -27.161 1.00 27.44 164 ARG A C 1
ATOM 1322 O O . ARG A 1 164 ? -11.688 -6.589 -27.748 1.00 27.41 164 ARG A O 1
ATOM 1330 N N . VAL A 1 165 ? -10.195 -5.070 -26.928 1.00 27.52 165 VAL A N 1
ATOM 1331 C CA . VAL A 1 165 ? -10.987 -3.886 -27.193 1.00 27.13 165 VAL A CA 1
ATOM 1332 C C . VAL A 1 165 ? -10.251 -3.011 -28.192 1.00 28.22 165 VAL A C 1
ATOM 1333 O O . VAL A 1 165 ? -9.097 -2.644 -27.961 1.00 28.51 165 VAL A O 1
ATOM 1337 N N . GLU A 1 166 ? -10.912 -2.721 -29.317 1.00 29.45 166 GLU A N 1
ATOM 1338 C CA . GLU A 1 166 ? -10.423 -1.764 -30.325 1.00 31.14 166 GLU A CA 1
ATOM 1339 C C . GLU A 1 166 ? -11.233 -0.499 -30.243 1.00 30.10 166 GLU A C 1
ATOM 1340 O O . GLU A 1 166 ? -12.426 -0.556 -30.003 1.00 29.11 166 GLU A O 1
ATOM 1346 N N . HIS A 1 167 ? -10.586 0.638 -30.472 1.00 30.25 167 HIS A N 1
ATOM 1347 C CA . HIS A 1 167 ? -11.254 1.930 -30.432 1.00 29.79 167 HIS A CA 1
ATOM 1348 C C . HIS A 1 167 ? -10.315 2.958 -31.038 1.00 31.08 167 HIS A C 1
ATOM 1349 O O . HIS A 1 167 ? -9.106 2.846 -30.857 1.00 31.80 167 HIS A O 1
ATOM 1356 N N . TRP A 1 168 ? -10.846 3.957 -31.735 1.00 31.60 168 TRP A N 1
ATOM 1357 C CA . TRP A 1 168 ? -9.975 4.821 -32.537 1.00 33.69 168 TRP A CA 1
ATOM 1358 C C . TRP A 1 168 ? -8.976 5.658 -31.720 1.00 33.54 168 TRP A C 1
ATOM 1359 O O . TRP A 1 168 ? -7.871 5.930 -32.199 1.00 35.35 168 TRP A O 1
ATOM 1370 N N . GLY A 1 169 ? -9.377 6.059 -30.514 1.00 32.02 169 GLY A N 1
ATOM 1371 C CA . GLY A 1 169 ? -8.493 6.619 -29.480 1.00 32.20 169 GLY A CA 1
ATOM 1372 C C . GLY A 1 169 ? -7.338 5.808 -28.895 1.00 32.94 169 GLY A C 1
ATOM 1373 O O . GLY A 1 169 ? -6.539 6.349 -28.148 1.00 32.97 169 GLY A O 1
ATOM 1374 N N . LEU A 1 170 ? -7.278 4.511 -29.205 1.00 33.55 170 LEU A N 1
ATOM 1375 C CA . LEU A 1 170 ? -6.145 3.633 -28.877 1.00 34.88 170 LEU A CA 1
ATOM 1376 C C . LEU A 1 170 ? -5.233 3.385 -30.074 1.00 38.13 170 LEU A C 1
ATOM 1377 O O . LEU A 1 170 ? -5.727 3.038 -31.155 1.00 38.71 170 LEU A O 1
ATOM 1382 N N . ASP A 1 171 ? -3.920 3.479 -29.860 1.00 41.22 171 ASP A N 1
ATOM 1383 C CA . ASP A 1 171 ? -2.925 3.156 -30.914 1.00 45.56 171 ASP A CA 1
ATOM 1384 C C . ASP A 1 171 ? -2.996 1.706 -31.376 1.00 44.94 171 ASP A C 1
ATOM 1385 O O . ASP A 1 171 ? -2.772 1.395 -32.546 1.00 46.45 171 ASP A O 1
ATOM 1390 N N . GLU A 1 172 ? -3.283 0.849 -30.406 1.00 42.78 172 GLU A N 1
ATOM 1391 C CA . GLU A 1 172 ? -3.216 -0.577 -30.530 1.00 42.40 172 GLU A CA 1
ATOM 1392 C C . GLU A 1 172 ? -4.443 -1.145 -29.824 1.00 38.67 172 GLU A C 1
ATOM 1393 O O . GLU A 1 172 ? -5.024 -0.491 -28.943 1.00 36.45 172 GLU A O 1
ATOM 1399 N N . PRO A 1 173 ? -4.841 -2.364 -30.199 1.00 37.06 173 PRO A N 1
ATOM 1400 C CA . PRO A 1 173 ? -5.827 -3.045 -29.408 1.00 34.72 173 PRO A CA 1
ATOM 1401 C C . PRO A 1 173 ? -5.379 -3.194 -27.967 1.00 33.33 173 PRO A C 1
ATOM 1402 O O . PRO A 1 173 ? -4.190 -3.335 -27.697 1.00 34.59 173 PRO A O 1
ATOM 1406 N N . LEU A 1 174 ? -6.329 -3.120 -27.053 1.00 31.22 174 LEU A N 1
ATOM 1407 C CA . LEU A 1 174 ? -6.066 -3.234 -25.622 1.00 30.66 174 LEU A CA 1
ATOM 1408 C C . LEU A 1 174 ? -6.599 -4.595 -25.171 1.00 29.59 174 LEU A C 1
ATOM 1409 O O . LEU A 1 174 ? -7.781 -4.886 -25.357 1.00 28.14 174 LEU A O 1
ATOM 1414 N N . LEU A 1 175 ? -5.732 -5.434 -24.631 1.00 30.14 175 LEU A N 1
ATOM 1415 C CA . LEU A 1 175 ? -6.183 -6.693 -24.029 1.00 29.72 175 LEU A CA 1
ATOM 1416 C C . LEU A 1 175 ? -6.241 -6.594 -22.525 1.00 29.51 175 LEU A C 1
ATOM 1417 O O . LEU A 1 175 ? -5.295 -6.185 -21.909 1.00 30.13 175 LEU A O 1
ATOM 1422 N N . LYS A 1 176 ? -7.341 -7.003 -21.927 1.00 29.07 176 LYS A N 1
ATOM 1423 C CA . LYS A 1 176 ? -7.354 -7.194 -20.481 1.00 30.03 176 LYS A CA 1
ATOM 1424 C C . LYS A 1 176 ? -7.445 -8.660 -20.185 1.00 30.21 176 LYS A C 1
ATOM 1425 O O . LYS A 1 176 ? -8.312 -9.351 -20.690 1.00 28.93 176 LYS A O 1
ATOM 1431 N N . HIS A 1 177 ? -6.526 -9.104 -19.343 1.00 31.70 177 HIS A N 1
ATOM 1432 C CA . HIS A 1 177 ? -6.236 -10.507 -19.170 1.00 32.63 177 HIS A CA 1
ATOM 1433 C C . HIS A 1 177 ? -6.845 -11.027 -17.909 1.00 33.74 177 HIS A C 1
ATOM 1434 O O . HIS A 1 177 ? -6.969 -10.322 -16.921 1.00 34.41 177 HIS A O 1
ATOM 1441 N N . TRP A 1 178 ? -7.237 -12.285 -17.957 1.00 34.93 178 TRP A N 1
ATOM 1442 C CA . TRP A 1 178 ? -7.739 -12.991 -16.781 1.00 36.43 178 TRP A CA 1
ATOM 1443 C C . TRP A 1 178 ? -7.374 -14.467 -16.874 1.00 37.04 178 TRP A C 1
ATOM 1444 O O . TRP A 1 178 ? -7.402 -15.036 -17.961 1.00 35.72 178 TRP A O 1
ATOM 1455 N N . GLU A 1 179 ? -7.048 -15.068 -15.730 1.00 39.14 179 GLU A N 1
ATOM 1456 C CA . GLU A 1 179 ? -6.731 -16.517 -15.626 1.00 40.53 179 GLU A CA 1
ATOM 1457 C C . GLU A 1 179 ? -6.985 -17.049 -14.234 1.00 43.85 179 GLU A C 1
ATOM 1458 O O . GLU A 1 179 ? -6.934 -16.272 -13.259 1.00 45.14 179 GLU A O 1
ATOM 1464 N N . PHE A 1 180 ? -7.259 -18.358 -14.138 1.00 46.36 180 PHE A N 1
ATOM 1465 C CA . PHE A 1 180 ? -7.481 -18.956 -12.834 1.00 50.35 180 PHE A CA 1
ATOM 1466 C C . PHE A 1 180 ? -6.260 -18.762 -11.954 1.00 54.44 180 PHE A C 1
ATOM 1467 O O . PHE A 1 180 ? -5.127 -19.039 -12.330 1.00 54.64 180 PHE A O 1
ATOM 1475 N N . ASP A 1 181 ? -6.566 -18.338 -10.742 1.00 59.40 181 ASP A N 1
ATOM 1476 C CA . ASP A 1 181 ? -5.699 -17.516 -9.937 1.00 64.40 181 ASP A CA 1
ATOM 1477 C C . ASP A 1 181 ? -4.626 -18.260 -9.100 1.00 69.18 181 ASP A C 1
ATOM 1478 O O . ASP A 1 181 ? -3.660 -17.623 -8.634 1.00 71.17 181 ASP A O 1
ATOM 1483 N N . SER A 1 182 ? -4.786 -19.587 -8.951 1.00 70.93 182 SER A N 1
ATOM 1484 C CA . SER A 1 182 ? -3.957 -20.445 -8.065 1.00 74.34 182 SER A CA 1
ATOM 1485 C C . SER A 1 182 ? -2.466 -20.057 -7.949 1.00 76.33 182 SER A C 1
ATOM 1486 O O . SER A 1 182 ? -1.898 -20.029 -6.854 1.00 78.12 182 SER A O 1
ATOM 1489 N N . GLY B 2 1 ? -8.691 1.329 -36.995 1.00 65.05 1 GLY B N 1
ATOM 1490 C CA . GLY B 2 1 ? -8.935 1.027 -38.433 1.00 65.06 1 GLY B CA 1
ATOM 1491 C C . GLY B 2 1 ? -9.461 2.254 -39.159 1.00 62.74 1 GLY B C 1
ATOM 1492 O O . GLY B 2 1 ? -8.786 2.779 -40.058 1.00 64.49 1 GLY B O 1
ATOM 1493 N N . ASP B 2 2 ? -10.663 2.713 -38.777 1.00 58.63 2 ASP B N 1
ATOM 1494 C CA . ASP B 2 2 ? -11.317 3.904 -39.408 1.00 55.32 2 ASP B CA 1
ATOM 1495 C C . ASP B 2 2 ? -10.871 5.251 -38.754 1.00 52.36 2 ASP B C 1
ATOM 1496 O O . ASP B 2 2 ? -11.188 5.519 -37.580 1.00 51.69 2 ASP B O 1
ATOM 1501 N N . THR B 2 3 ? -10.132 6.069 -39.516 1.00 50.24 3 THR B N 1
ATOM 1502 C CA . THR B 2 3 ? -9.538 7.330 -39.029 1.00 47.78 3 THR B CA 1
ATOM 1503 C C . THR B 2 3 ? -10.302 8.575 -39.532 1.00 44.95 3 THR B C 1
ATOM 1504 O O . THR B 2 3 ? -9.863 9.711 -39.302 1.00 43.36 3 THR B O 1
ATOM 1508 N N . ARG B 2 4 ? -11.424 8.350 -40.224 1.00 43.70 4 ARG B N 1
ATOM 1509 C CA . ARG B 2 4 ? -12.329 9.427 -40.630 1.00 42.07 4 ARG B CA 1
ATOM 1510 C C . ARG B 2 4 ? -12.849 10.154 -39.434 1.00 38.59 4 ARG B C 1
ATOM 1511 O O . ARG B 2 4 ? -13.238 9.528 -38.456 1.00 36.91 4 ARG B O 1
ATOM 1519 N N . PRO B 2 5 ? -12.894 11.483 -39.528 1.00 36.89 5 PRO B N 1
ATOM 1520 C CA . PRO B 2 5 ? -13.364 12.197 -38.376 1.00 35.02 5 PRO B CA 1
ATOM 1521 C C . PRO B 2 5 ? -14.864 11.907 -38.114 1.00 33.43 5 PRO B C 1
ATOM 1522 O O . PRO B 2 5 ? -15.614 11.646 -39.050 1.00 33.98 5 PRO B O 1
ATOM 1526 N N . ARG B 2 6 ? -15.254 11.922 -36.846 1.00 31.58 6 ARG B N 1
ATOM 1527 C CA . ARG B 2 6 ? -16.583 11.602 -36.410 1.00 30.34 6 ARG B CA 1
ATOM 1528 C C . ARG B 2 6 ? -17.323 12.783 -35.776 1.00 28.77 6 ARG B C 1
ATOM 1529 O O . ARG B 2 6 ? -16.707 13.703 -35.235 1.00 28.33 6 ARG B O 1
ATOM 1537 N N . PHE B 2 7 ? -18.658 12.704 -35.840 1.00 27.69 7 PHE B N 1
ATOM 1538 C CA . PHE B 2 7 ? -19.578 13.752 -35.439 1.00 26.70 7 PHE B CA 1
ATOM 1539 C C . PHE B 2 7 ? -20.773 13.123 -34.717 1.00 26.38 7 PHE B C 1
ATOM 1540 O O . PHE B 2 7 ? -21.441 12.215 -35.265 1.00 26.90 7 PHE B O 1
ATOM 1548 N N . LEU B 2 8 ? -21.063 13.614 -33.496 1.00 25.54 8 LEU B N 1
ATOM 1549 C CA . LEU B 2 8 ? -21.976 12.946 -32.575 1.00 24.68 8 LEU B CA 1
ATOM 1550 C C . LEU B 2 8 ? -22.992 13.923 -31.961 1.00 23.86 8 LEU B C 1
ATOM 1551 O O . LEU B 2 8 ? -22.626 14.929 -31.394 1.00 23.25 8 LEU B O 1
ATOM 1556 N N . GLU B 2 9 ? -24.269 13.580 -32.071 1.00 23.96 9 GLU B N 1
ATOM 1557 C CA . GLU B 2 9 ? -25.344 14.266 -31.376 1.00 23.54 9 GLU B CA 1
ATOM 1558 C C . GLU B 2 9 ? -25.849 13.331 -30.265 1.00 23.11 9 GLU B C 1
ATOM 1559 O O . GLU B 2 9 ? -26.081 12.184 -30.514 1.00 23.33 9 GLU B O 1
ATOM 1565 N N . GLN B 2 10 ? -25.909 13.812 -29.025 1.00 22.63 10 GLN B N 1
ATOM 1566 C CA . GLN B 2 10 ? -26.614 13.109 -27.944 1.00 22.43 10 GLN B CA 1
ATOM 1567 C C . GLN B 2 10 ? -27.742 13.994 -27.455 1.00 21.80 10 GLN B C 1
ATOM 1568 O O . GLN B 2 10 ? -27.646 15.218 -27.524 1.00 21.35 10 GLN B O 1
ATOM 1574 N N . VAL B 2 11 ? -28.793 13.346 -26.960 1.00 21.65 11 VAL B N 1
ATOM 1575 C CA . VAL B 2 11 ? -29.908 14.019 -26.270 1.00 21.57 11 VAL B CA 1
ATOM 1576 C C . VAL B 2 11 ? -30.252 13.193 -25.048 1.00 21.56 11 VAL B C 1
ATOM 1577 O O . VAL B 2 11 ? -30.321 11.952 -25.112 1.00 22.04 11 VAL B O 1
ATOM 1581 N N . LYS B 2 12 ? -30.329 13.861 -23.914 1.00 21.34 12 LYS B N 1
ATOM 1582 C CA . LYS B 2 12 ? -30.684 13.213 -22.679 1.00 21.87 12 LYS B CA 1
ATOM 1583 C C . LYS B 2 12 ? -31.870 13.946 -22.090 1.00 22.27 12 LYS B C 1
ATOM 1584 O O . LYS B 2 12 ? -31.781 15.132 -21.753 1.00 22.11 12 LYS B O 1
ATOM 1590 N N . HIS B 2 13 ? -32.963 13.223 -21.980 1.00 22.96 13 HIS B N 1
ATOM 1591 C CA . HIS B 2 13 ? -34.103 13.668 -21.248 1.00 23.61 13 HIS B CA 1
ATOM 1592 C C . HIS B 2 13 ? -34.058 13.005 -19.862 1.00 24.17 13 HIS B C 1
ATOM 1593 O O . HIS B 2 13 ? -34.216 11.786 -19.777 1.00 24.63 13 HIS B O 1
ATOM 1600 N N . GLU B 2 14 ? -33.851 13.801 -18.806 1.00 24.33 14 GLU B N 1
ATOM 1601 C CA . GLU B 2 14 ? -33.599 13.273 -17.451 1.00 25.28 14 GLU B CA 1
ATOM 1602 C C . GLU B 2 14 ? -34.690 13.649 -16.457 1.00 26.15 14 GLU B C 1
ATOM 1603 O O . GLU B 2 14 ? -35.088 14.804 -16.391 1.00 26.32 14 GLU B O 1
ATOM 1609 N N . CYS B 2 15 ? -35.158 12.674 -15.680 1.00 27.09 15 CYS B N 1
ATOM 1610 C CA . CYS B 2 15 ? -36.114 12.908 -14.606 1.00 28.04 15 CYS B CA 1
ATOM 1611 C C . CYS B 2 15 ? -35.472 12.573 -13.270 1.00 28.88 15 CYS B C 1
ATOM 1612 O O . CYS B 2 15 ? -35.088 11.434 -13.027 1.00 29.26 15 CYS B O 1
ATOM 1615 N N . HIS B 2 16 ? -35.324 13.558 -12.413 1.00 29.57 16 HIS B N 1
ATOM 1616 C CA . HIS B 2 16 ? -34.706 13.359 -11.124 1.00 31.49 16 HIS B CA 1
ATOM 1617 C C . HIS B 2 16 ? -35.784 13.413 -10.034 1.00 32.85 16 HIS B C 1
ATOM 1618 O O . HIS B 2 16 ? -36.484 14.423 -9.889 1.00 32.93 16 HIS B O 1
ATOM 1625 N N . PHE B 2 17 ? -35.854 12.358 -9.219 1.00 34.27 17 PHE B N 1
ATOM 1626 C CA . PHE B 2 17 ? -36.911 12.175 -8.232 1.00 35.97 17 PHE B CA 1
ATOM 1627 C C . PHE B 2 17 ? -36.365 12.310 -6.814 1.00 38.20 17 PHE B C 1
ATOM 1628 O O . PHE B 2 17 ? -35.402 11.646 -6.471 1.00 39.16 17 PHE B O 1
ATOM 1636 N N . PHE B 2 18 ? -36.988 13.154 -6.000 1.00 40.08 18 PHE B N 1
ATOM 1637 C CA . PHE B 2 18 ? -36.630 13.335 -4.591 1.00 43.04 18 PHE B CA 1
ATOM 1638 C C . PHE B 2 18 ? -37.894 13.089 -3.768 1.00 45.68 18 PHE B C 1
ATOM 1639 O O . PHE B 2 18 ? -38.998 13.473 -4.171 1.00 44.59 18 PHE B O 1
ATOM 1647 N N . ASN B 2 19 ? -37.731 12.419 -2.626 1.00 49.69 19 ASN B N 1
ATOM 1648 C CA . ASN B 2 19 ? -38.847 12.082 -1.730 1.00 53.06 19 ASN B CA 1
ATOM 1649 C C . ASN B 2 19 ? -40.041 11.416 -2.445 1.00 53.12 19 ASN B C 1
ATOM 1650 O O . ASN B 2 19 ? -41.130 11.988 -2.585 1.00 53.08 19 ASN B O 1
ATOM 1655 N N . GLY B 2 20 ? -39.807 10.202 -2.937 1.00 53.90 20 GLY B N 1
ATOM 1656 C CA . GLY B 2 20 ? -40.748 9.524 -3.820 1.00 54.41 20 GLY B CA 1
ATOM 1657 C C . GLY B 2 20 ? -40.841 10.260 -5.140 1.00 53.07 20 GLY B C 1
ATOM 1658 O O . GLY B 2 20 ? -39.885 10.284 -5.908 1.00 51.31 20 GLY B O 1
ATOM 1659 N N . THR B 2 21 ? -42.018 10.804 -5.431 1.00 54.98 21 THR B N 1
ATOM 1660 C CA . THR B 2 21 ? -42.216 11.678 -6.586 1.00 55.07 21 THR B CA 1
ATOM 1661 C C . THR B 2 21 ? -42.655 13.078 -6.139 1.00 56.91 21 THR B C 1
ATOM 1662 O O . THR B 2 21 ? -43.012 13.886 -6.979 1.00 58.50 21 THR B O 1
ATOM 1666 N N . GLU B 2 22 ? -42.586 13.382 -4.844 1.00 59.26 22 GLU B N 1
ATOM 1667 C CA . GLU B 2 22 ? -43.089 14.662 -4.299 1.00 59.76 22 GLU B CA 1
ATOM 1668 C C . GLU B 2 22 ? -42.264 15.903 -4.765 1.00 56.89 22 GLU B C 1
ATOM 1669 O O . GLU B 2 22 ? -42.787 17.009 -4.756 1.00 58.96 22 GLU B O 1
ATOM 1675 N N . ARG B 2 23 ? -41.030 15.708 -5.242 1.00 52.85 23 ARG B N 1
ATOM 1676 C CA . ARG B 2 23 ? -40.317 16.727 -6.020 1.00 49.30 23 ARG B CA 1
ATOM 1677 C C . ARG B 2 23 ? -39.710 16.053 -7.238 1.00 45.17 23 ARG B C 1
ATOM 1678 O O . ARG B 2 23 ? -38.949 15.095 -7.108 1.00 44.54 23 ARG B O 1
ATOM 1686 N N . VAL B 2 24 ? -40.029 16.562 -8.421 1.00 41.95 24 VAL B N 1
ATOM 1687 C CA . VAL B 2 24 ? -39.438 16.051 -9.654 1.00 39.58 24 VAL B CA 1
ATOM 1688 C C . VAL B 2 24 ? -38.792 17.157 -10.430 1.00 37.86 24 VAL B C 1
ATOM 1689 O O . VAL B 2 24 ? -39.354 18.199 -10.541 1.00 37.67 24 VAL B O 1
ATOM 1693 N N . ARG B 2 25 ? -37.578 16.911 -10.922 1.00 36.76 25 ARG B N 1
ATOM 1694 C CA . ARG B 2 25 ? -36.895 17.789 -11.839 1.00 35.60 25 ARG B CA 1
ATOM 1695 C C . ARG B 2 25 ? -36.634 17.138 -13.184 1.00 33.64 25 ARG B C 1
ATOM 1696 O O . ARG B 2 25 ? -36.017 16.076 -13.285 1.00 32.71 25 ARG B O 1
ATOM 1704 N N . PHE B 2 26 ? -37.061 17.847 -14.221 1.00 32.75 26 PHE B N 1
ATOM 1705 C CA . PHE B 2 26 ? -36.951 17.410 -15.597 1.00 31.12 26 PHE B CA 1
ATOM 1706 C C . PHE B 2 26 ? -35.897 18.283 -16.278 1.00 30.03 26 PHE B C 1
ATOM 1707 O O . PHE B 2 26 ? -35.958 19.501 -16.201 1.00 29.97 26 PHE B O 1
ATOM 1715 N N . LEU B 2 27 ? -34.932 17.624 -16.907 1.00 28.99 27 LEU B N 1
ATOM 1716 C CA . LEU B 2 27 ? -33.897 18.253 -17.748 1.00 28.39 27 LEU B CA 1
ATOM 1717 C C . LEU B 2 27 ? -33.921 17.685 -19.160 1.00 26.93 27 LEU B C 1
ATOM 1718 O O . LEU B 2 27 ? -33.978 16.465 -19.342 1.00 26.63 27 LEU B O 1
ATOM 1723 N N . ASP B 2 28 ? -33.906 18.569 -20.148 1.00 26.29 28 ASP B N 1
ATOM 1724 C CA . ASP B 2 28 ? -33.886 18.180 -21.559 1.00 25.20 28 ASP B CA 1
ATOM 1725 C C . ASP B 2 28 ? -32.591 18.694 -22.061 1.00 24.13 28 ASP B C 1
ATOM 1726 O O . ASP B 2 28 ? -32.425 19.888 -22.153 1.00 24.34 28 ASP B O 1
ATOM 1731 N N . ARG B 2 29 ? -31.670 17.799 -22.358 1.00 23.18 29 ARG B N 1
ATOM 1732 C CA . ARG B 2 29 ? -30.265 18.186 -22.573 1.00 23.03 29 ARG B CA 1
ATOM 1733 C C . ARG B 2 29 ? -29.766 17.751 -23.942 1.00 22.48 29 ARG B C 1
ATOM 1734 O O . ARG B 2 29 ? -29.927 16.605 -24.316 1.00 22.31 29 ARG B O 1
ATOM 1742 N N . TYR B 2 30 ? -29.125 18.663 -24.660 1.00 22.47 30 TYR B N 1
ATOM 1743 C CA . TYR B 2 30 ? -28.613 18.402 -25.991 1.00 22.31 30 TYR B CA 1
ATOM 1744 C C . TYR B 2 30 ? -27.122 18.532 -26.026 1.00 22.39 30 TYR B C 1
ATOM 1745 O O . TYR B 2 30 ? -26.589 19.478 -25.495 1.00 23.08 30 TYR B O 1
ATOM 1754 N N . PHE B 2 31 ? -26.442 17.596 -26.688 1.00 22.59 31 PHE B N 1
ATOM 1755 C CA . PHE B 2 31 ? -24.977 17.531 -26.668 1.00 22.90 31 PHE B CA 1
ATOM 1756 C C . PHE B 2 31 ? -24.441 17.457 -28.094 1.00 24.09 31 PHE B C 1
ATOM 1757 O O . PHE B 2 31 ? -25.021 16.779 -28.950 1.00 23.60 31 PHE B O 1
ATOM 1765 N N . TYR B 2 32 ? -23.307 18.145 -28.333 1.00 25.66 32 TYR B N 1
ATOM 1766 C CA . TYR B 2 32 ? -22.578 18.022 -29.594 1.00 26.33 32 TYR B CA 1
ATOM 1767 C C . TYR B 2 32 ? -21.191 17.558 -29.209 1.00 27.28 32 TYR B C 1
ATOM 1768 O O . TYR B 2 32 ? -20.458 18.293 -28.570 1.00 28.03 32 TYR B O 1
ATOM 1777 N N . HIS B 2 33 ? -20.875 16.331 -29.595 1.00 27.62 33 HIS B N 1
ATOM 1778 C CA . HIS B 2 33 ? -19.759 15.608 -29.059 1.00 29.22 33 HIS B CA 1
ATOM 1779 C C . HIS B 2 33 ? -20.025 15.341 -27.579 1.00 29.73 33 HIS B C 1
ATOM 1780 O O . HIS B 2 33 ? -21.010 14.629 -27.272 1.00 30.50 33 HIS B O 1
ATOM 1787 N N . GLN B 2 34 ? -19.217 15.885 -26.671 1.00 30.12 34 GLN B N 1
ATOM 1788 C CA . GLN B 2 34 ? -19.544 15.853 -25.260 1.00 30.25 34 GLN B CA 1
ATOM 1789 C C . GLN B 2 34 ? -20.032 17.163 -24.693 1.00 30.18 34 GLN B C 1
ATOM 1790 O O . GLN B 2 34 ? -20.181 17.245 -23.473 1.00 30.69 34 GLN B O 1
ATOM 1796 N N . GLU B 2 35 ? -20.244 18.192 -25.505 1.00 30.32 35 GLU B N 1
ATOM 1797 C CA . GLU B 2 35 ? -20.508 19.520 -24.930 1.00 31.20 35 GLU B CA 1
ATOM 1798 C C . GLU B 2 35 ? -21.998 19.734 -24.894 1.00 28.75 35 GLU B C 1
ATOM 1799 O O . GLU B 2 35 ? -22.644 19.708 -25.938 1.00 27.77 35 GLU B O 1
ATOM 1805 N N . GLU B 2 36 ? -22.544 19.885 -23.692 1.00 27.65 36 GLU B N 1
ATOM 1806 C CA . GLU B 2 36 ? -23.907 20.325 -23.568 1.00 26.76 36 GLU B CA 1
ATOM 1807 C C . GLU B 2 36 ? -23.955 21.709 -24.206 1.00 27.04 36 GLU B C 1
ATOM 1808 O O . GLU B 2 36 ? -23.138 22.599 -23.855 1.00 28.04 36 GLU B O 1
ATOM 1814 N N . TYR B 2 37 ? -24.901 21.898 -25.139 1.00 25.92 37 TYR B N 1
ATOM 1815 C CA . TYR B 2 37 ? -25.069 23.211 -25.777 1.00 26.38 37 TYR B CA 1
ATOM 1816 C C . TYR B 2 37 ? -26.372 23.949 -25.447 1.00 26.74 37 TYR B C 1
ATOM 1817 O O . TYR B 2 37 ? -26.399 25.174 -25.435 1.00 27.96 37 TYR B O 1
ATOM 1826 N N . VAL B 2 38 ? -27.421 23.215 -25.124 1.00 26.19 38 VAL B N 1
ATOM 1827 C CA . VAL B 2 38 ? -28.690 23.787 -24.735 1.00 26.83 38 VAL B CA 1
ATOM 1828 C C . VAL B 2 38 ? -29.500 22.802 -23.892 1.00 26.69 38 VAL B C 1
ATOM 1829 O O . VAL B 2 38 ? -29.446 21.609 -24.108 1.00 25.50 38 VAL B O 1
ATOM 1833 N N . ARG B 2 39 ? -30.209 23.329 -22.897 1.00 28.45 39 ARG B N 1
ATOM 1834 C CA . ARG B 2 39 ? -31.009 22.539 -22.016 1.00 28.73 39 ARG B CA 1
ATOM 1835 C C . ARG B 2 39 ? -32.242 23.273 -21.576 1.00 29.04 39 ARG B C 1
ATOM 1836 O O . ARG B 2 39 ? -32.245 24.500 -21.449 1.00 30.73 39 ARG B O 1
ATOM 1844 N N . PHE B 2 40 ? -33.288 22.515 -21.307 1.00 27.88 40 PHE B N 1
ATOM 1845 C CA . PHE B 2 40 ? -34.477 23.018 -20.614 1.00 28.08 40 PHE B CA 1
ATOM 1846 C C . PHE B 2 40 ? -34.458 22.378 -19.234 1.00 27.25 40 PHE B C 1
ATOM 1847 O O . PHE B 2 40 ? -34.286 21.184 -19.140 1.00 25.86 40 PHE B O 1
ATOM 1855 N N . ASP B 2 41 ? -34.621 23.184 -18.190 1.00 27.94 41 ASP B N 1
ATOM 1856 C CA . ASP B 2 41 ? -34.603 22.716 -16.827 1.00 28.04 41 ASP B CA 1
ATOM 1857 C C . ASP B 2 41 ? -35.925 23.185 -16.218 1.00 29.19 41 ASP B C 1
ATOM 1858 O O . ASP B 2 41 ? -36.173 24.375 -16.175 1.00 30.29 41 ASP B O 1
ATOM 1863 N N . SER B 2 42 ? -36.760 22.244 -15.750 1.00 29.13 42 SER B N 1
ATOM 1864 C CA . SER B 2 42 ? -38.099 22.549 -15.224 1.00 30.22 42 SER B CA 1
ATOM 1865 C C . SER B 2 42 ? -38.063 23.576 -14.108 1.00 31.85 42 SER B C 1
ATOM 1866 O O . SER B 2 42 ? -38.992 24.344 -13.969 1.00 33.32 42 SER B O 1
ATOM 1869 N N . ASP B 2 43 ? -36.967 23.635 -13.358 1.00 31.90 43 ASP B N 1
ATOM 1870 C CA . ASP B 2 43 ? -36.778 24.689 -12.359 1.00 33.57 43 ASP B CA 1
ATOM 1871 C C . ASP B 2 43 ? -36.592 26.094 -12.910 1.00 34.36 43 ASP B C 1
ATOM 1872 O O . ASP B 2 43 ? -36.833 27.053 -12.208 1.00 36.34 43 ASP B O 1
ATOM 1877 N N . VAL B 2 44 ? -36.113 26.216 -14.142 1.00 33.29 44 VAL B N 1
ATOM 1878 C CA . VAL B 2 44 ? -35.967 27.502 -14.828 1.00 34.11 44 VAL B CA 1
ATOM 1879 C C . VAL B 2 44 ? -37.221 27.778 -15.654 1.00 34.58 44 VAL B C 1
ATOM 1880 O O . VAL B 2 44 ? -37.732 28.874 -15.636 1.00 36.31 44 VAL B O 1
ATOM 1884 N N . GLY B 2 45 ? -37.704 26.784 -16.386 1.00 33.45 45 GLY B N 1
ATOM 1885 C CA . GLY B 2 45 ? -38.973 26.895 -17.087 1.00 34.55 45 GLY B CA 1
ATOM 1886 C C . GLY B 2 45 ? -38.842 27.429 -18.485 1.00 35.35 45 GLY B C 1
ATOM 1887 O O . GLY B 2 45 ? -39.841 27.657 -19.152 1.00 36.23 45 GLY B O 1
ATOM 1888 N N . GLU B 2 46 ? -37.610 27.611 -18.946 1.00 35.49 46 GLU B N 1
ATOM 1889 C CA . GLU B 2 46 ? -37.351 27.840 -20.353 1.00 36.28 46 GLU B CA 1
ATOM 1890 C C . GLU B 2 46 ? -36.001 27.263 -20.710 1.00 35.11 46 GLU B C 1
ATOM 1891 O O . GLU B 2 46 ? -35.230 26.861 -19.817 1.00 34.73 46 GLU B O 1
ATOM 1897 N N . TYR B 2 47 ? -35.739 27.209 -22.015 1.00 35.30 47 TYR B N 1
ATOM 1898 C CA . TYR B 2 47 ? -34.463 26.762 -22.551 1.00 34.52 47 TYR B CA 1
ATOM 1899 C C . TYR B 2 47 ? -33.392 27.825 -22.284 1.00 35.72 47 TYR B C 1
ATOM 1900 O O . TYR B 2 47 ? -33.654 29.022 -22.378 1.00 37.19 47 TYR B O 1
ATOM 1909 N N . ARG B 2 48 ? -32.189 27.354 -21.958 1.00 35.23 48 ARG B N 1
ATOM 1910 C CA . ARG B 2 48 ? -31.010 28.195 -21.740 1.00 36.46 48 ARG B CA 1
ATOM 1911 C C . ARG B 2 48 ? -29.844 27.581 -22.494 1.00 35.03 48 ARG B C 1
ATOM 1912 O O . ARG B 2 48 ? -29.634 26.379 -22.460 1.00 32.87 48 ARG B O 1
ATOM 1920 N N . ALA B 2 49 ? -29.121 28.426 -23.206 1.00 36.18 49 ALA B N 1
ATOM 1921 C CA . ALA B 2 49 ? -27.944 28.000 -23.920 1.00 35.51 49 ALA B CA 1
ATOM 1922 C C . ALA B 2 49 ? -26.847 27.790 -22.897 1.00 35.59 49 ALA B C 1
ATOM 1923 O O . ALA B 2 49 ? -26.617 28.623 -22.013 1.00 36.88 49 ALA B O 1
ATOM 1925 N N . VAL B 2 50 ? -26.200 26.643 -23.010 1.00 34.48 50 VAL B N 1
ATOM 1926 C CA . VAL B 2 50 ? -25.086 26.304 -22.166 1.00 34.87 50 VAL B CA 1
ATOM 1927 C C . VAL B 2 50 ? -23.821 26.821 -22.834 1.00 35.93 50 VAL B C 1
ATOM 1928 O O . VAL B 2 50 ? -23.004 27.420 -22.171 1.00 37.77 50 VAL B O 1
ATOM 1932 N N . THR B 2 51 ? -23.679 26.624 -24.137 1.00 35.54 51 THR B N 1
ATOM 1933 C CA . THR B 2 51 ? -22.522 27.137 -24.853 1.00 37.36 51 THR B CA 1
ATOM 1934 C C . THR B 2 51 ? -23.033 28.018 -25.949 1.00 39.23 51 THR B C 1
ATOM 1935 O O . THR B 2 51 ? -24.178 27.857 -26.346 1.00 38.68 51 THR B O 1
ATOM 1939 N N . GLU B 2 52 ? -22.210 28.954 -26.435 1.00 41.70 52 GLU B N 1
ATOM 1940 C CA . GLU B 2 52 ? -22.603 29.845 -27.530 1.00 43.32 52 GLU B CA 1
ATOM 1941 C C . GLU B 2 52 ? -23.243 29.115 -28.718 1.00 41.64 52 GLU B C 1
ATOM 1942 O O . GLU B 2 52 ? -24.105 29.635 -29.419 1.00 42.48 52 GLU B O 1
ATOM 1948 N N . LEU B 2 53 ? -22.808 27.900 -28.933 1.00 39.99 53 LEU B N 1
ATOM 1949 C CA . LEU B 2 53 ? -23.361 27.044 -29.974 1.00 39.52 53 LEU B CA 1
ATOM 1950 C C . LEU B 2 53 ? -24.879 26.788 -29.853 1.00 38.92 53 LEU B C 1
ATOM 1951 O O . LEU B 2 53 ? -25.540 26.460 -30.828 1.00 39.46 53 LEU B O 1
ATOM 1956 N N . GLY B 2 54 ? -25.414 26.910 -28.644 1.00 38.67 54 GLY B N 1
ATOM 1957 C CA . GLY B 2 54 ? -26.831 26.732 -28.368 1.00 38.17 54 GLY B CA 1
ATOM 1958 C C . GLY B 2 54 ? -27.714 27.959 -28.383 1.00 39.90 54 GLY B C 1
ATOM 1959 O O . GLY B 2 54 ? -28.906 27.808 -28.225 1.00 40.23 54 GLY B O 1
ATOM 1960 N N . ARG B 2 55 ? -27.167 29.157 -28.547 1.00 41.38 55 ARG B N 1
ATOM 1961 C CA . ARG B 2 55 ? -28.006 30.346 -28.524 1.00 43.92 55 ARG B CA 1
ATOM 1962 C C . ARG B 2 55 ? -29.103 30.326 -29.559 1.00 44.21 55 ARG B C 1
ATOM 1963 O O . ARG B 2 55 ? -30.241 30.668 -29.241 1.00 45.65 55 ARG B O 1
ATOM 1971 N N . PRO B 2 56 ? -28.770 29.958 -30.798 1.00 43.99 56 PRO B N 1
ATOM 1972 C CA . PRO B 2 56 ? -29.804 29.981 -31.821 1.00 45.21 56 PRO B CA 1
ATOM 1973 C C . PRO B 2 56 ? -30.937 29.040 -31.498 1.00 43.79 56 PRO B C 1
ATOM 1974 O O . PRO B 2 56 ? -32.100 29.331 -31.817 1.00 45.70 56 PRO B O 1
ATOM 1978 N N . ASP B 2 57 ? -30.619 27.939 -30.835 1.00 41.25 57 ASP B N 1
ATOM 1979 C CA . ASP B 2 57 ? -31.661 27.010 -30.425 1.00 40.37 57 ASP B CA 1
ATOM 1980 C C . ASP B 2 57 ? -32.472 27.512 -29.222 1.00 40.39 57 ASP B C 1
ATOM 1981 O O . ASP B 2 57 ? -33.702 27.447 -29.245 1.00 41.51 57 ASP B O 1
ATOM 1986 N N . ALA B 2 58 ? -31.811 28.035 -28.195 1.00 39.93 58 ALA B N 1
ATOM 1987 C CA . ALA B 2 58 ? -32.519 28.575 -27.019 1.00 40.42 58 ALA B CA 1
ATOM 1988 C C . ALA B 2 58 ? -33.517 29.651 -27.427 1.00 42.87 58 ALA B C 1
ATOM 1989 O O . ALA B 2 58 ? -34.665 29.642 -26.977 1.00 43.11 58 ALA B O 1
ATOM 1991 N N . GLU B 2 59 ? -33.067 30.563 -28.287 1.00 44.84 59 GLU B N 1
ATOM 1992 C CA . GLU B 2 59 ? -33.852 31.732 -28.683 1.00 47.67 59 GLU B CA 1
ATOM 1993 C C . GLU B 2 59 ? -35.040 31.326 -29.567 1.00 47.60 59 GLU B C 1
ATOM 1994 O O . GLU B 2 59 ? -36.156 31.802 -29.338 1.00 49.69 59 GLU B O 1
ATOM 2000 N N . TYR B 2 60 ? -34.830 30.382 -30.491 1.00 45.67 60 TYR B N 1
ATOM 2001 C CA . TYR B 2 60 ? -35.891 29.873 -31.390 1.00 46.06 60 TYR B CA 1
ATOM 2002 C C . TYR B 2 60 ? -36.979 29.073 -30.680 1.00 44.63 60 TYR B C 1
ATOM 2003 O O . TYR B 2 60 ? -38.179 29.319 -30.862 1.00 46.48 60 TYR B O 1
ATOM 2012 N N . TRP B 2 61 ? -36.541 28.137 -29.870 1.00 41.44 61 TRP B N 1
ATOM 2013 C CA . TRP B 2 61 ? -37.434 27.301 -29.089 1.00 40.45 61 TRP B CA 1
ATOM 2014 C C . TRP B 2 61 ? -38.195 28.067 -28.004 1.00 41.45 61 TRP B C 1
ATOM 2015 O O . TRP B 2 61 ? -39.383 27.833 -27.791 1.00 42.32 61 TRP B O 1
ATOM 2026 N N . ASN B 2 62 ? -37.537 28.988 -27.315 1.00 41.44 62 ASN B N 1
ATOM 2027 C CA . ASN B 2 62 ? -38.259 29.823 -26.364 1.00 42.98 62 ASN B CA 1
ATOM 2028 C C . ASN B 2 62 ? -39.338 30.698 -27.013 1.00 46.39 62 ASN B C 1
ATOM 2029 O O . ASN B 2 62 ? -40.265 31.100 -26.315 1.00 47.85 62 ASN B O 1
ATOM 2034 N N . SER B 2 63 ? -39.239 30.967 -28.321 1.00 48.30 63 SER B N 1
ATOM 2035 C CA . SER B 2 63 ? -40.297 31.690 -29.049 1.00 52.13 63 SER B CA 1
ATOM 2036 C C . SER B 2 63 ? -41.512 30.830 -29.420 1.00 53.12 63 SER B C 1
ATOM 2037 O O . SER B 2 63 ? -42.479 31.336 -29.983 1.00 56.49 63 SER B O 1
ATOM 2040 N N . GLN B 2 64 ? -41.458 29.543 -29.109 1.00 51.51 64 GLN B N 1
ATOM 2041 C CA . GLN B 2 64 ? -42.534 28.615 -29.376 1.00 52.93 64 GLN B CA 1
ATOM 2042 C C . GLN B 2 64 ? -43.283 28.319 -28.076 1.00 53.14 64 GLN B C 1
ATOM 2043 O O . GLN B 2 64 ? -42.855 27.482 -27.276 1.00 50.68 64 GLN B O 1
ATOM 2049 N N . LYS B 2 65 ? -44.425 28.986 -27.883 1.00 57.17 65 LYS B N 1
ATOM 2050 C CA . LYS B 2 65 ? -45.252 28.843 -26.657 1.00 57.95 65 LYS B CA 1
ATOM 2051 C C . LYS B 2 65 ? -45.697 27.422 -26.407 1.00 56.77 65 LYS B C 1
ATOM 2052 O O . LYS B 2 65 ? -45.592 26.941 -25.281 1.00 55.34 65 LYS B O 1
ATOM 2058 N N . ASP B 2 66 ? -46.196 26.749 -27.440 1.00 58.22 66 ASP B N 1
ATOM 2059 C CA . ASP B 2 66 ? -46.653 25.363 -27.275 1.00 57.59 66 ASP B CA 1
ATOM 2060 C C . ASP B 2 66 ? -45.545 24.475 -26.826 1.00 52.93 66 ASP B C 1
ATOM 2061 O O . ASP B 2 66 ? -45.764 23.588 -26.008 1.00 52.34 66 ASP B O 1
ATOM 2066 N N . LEU B 2 67 ? -44.352 24.712 -27.350 1.00 50.03 67 LEU B N 1
ATOM 2067 C CA . LEU B 2 67 ? -43.221 23.897 -26.986 1.00 46.15 67 LEU B CA 1
ATOM 2068 C C . LEU B 2 67 ? -42.928 24.036 -25.498 1.00 43.38 67 LEU B C 1
ATOM 2069 O O . LEU B 2 67 ? -42.783 23.027 -24.798 1.00 41.34 67 LEU B O 1
ATOM 2074 N N . LEU B 2 68 ? -42.847 25.268 -25.013 1.00 43.11 68 LEU B N 1
ATOM 2075 C CA . LEU B 2 68 ? -42.549 25.499 -23.595 1.00 41.79 68 LEU B CA 1
ATOM 2076 C C . LEU B 2 68 ? -43.586 24.917 -22.632 1.00 42.21 68 LEU B C 1
ATOM 2077 O O . LEU B 2 68 ? -43.220 24.267 -21.655 1.00 40.56 68 LEU B O 1
ATOM 2082 N N . GLU B 2 69 ? -44.870 25.118 -22.920 1.00 44.37 69 GLU B N 1
ATOM 2083 C CA . GLU B 2 69 ? -45.929 24.579 -22.083 1.00 45.24 69 GLU B CA 1
ATOM 2084 C C . GLU B 2 69 ? -45.768 23.037 -22.027 1.00 43.59 69 GLU B C 1
ATOM 2085 O O . GLU B 2 69 ? -45.918 22.387 -20.975 1.00 42.88 69 GLU B O 1
ATOM 2091 N N . GLN B 2 70 ? -45.412 22.466 -23.167 1.00 43.41 70 GLN B N 1
ATOM 2092 C CA . GLN B 2 70 ? -45.192 21.039 -23.276 1.00 42.42 70 GLN B CA 1
ATOM 2093 C C . GLN B 2 70 ? -44.014 20.574 -22.391 1.00 39.73 70 GLN B C 1
ATOM 2094 O O . GLN B 2 70 ? -44.140 19.593 -21.673 1.00 39.30 70 GLN B O 1
ATOM 2100 N N . LYS B 2 71 ? -42.903 21.298 -22.410 1.00 38.13 71 LYS B N 1
ATOM 2101 C CA . LYS B 2 71 ? -41.759 20.987 -21.543 1.00 35.89 71 LYS B CA 1
ATOM 2102 C C . LYS B 2 71 ? -42.043 21.241 -20.067 1.00 35.39 71 LYS B C 1
ATOM 2103 O O . LYS B 2 71 ? -41.623 20.483 -19.163 1.00 33.97 71 LYS B O 1
ATOM 2109 N N . ARG B 2 72 ? -42.850 22.256 -19.828 1.00 36.53 72 ARG B N 1
ATOM 2110 C CA . ARG B 2 72 ? -43.308 22.546 -18.476 1.00 37.03 72 ARG B CA 1
ATOM 2111 C C . ARG B 2 72 ? -44.246 21.500 -17.868 1.00 36.74 72 ARG B C 1
ATOM 2112 O O . ARG B 2 72 ? -44.335 21.408 -16.659 1.00 36.57 72 ARG B O 1
ATOM 2120 N N . ALA B 2 73 ? -44.921 20.721 -18.709 1.00 37.05 73 ALA B N 1
ATOM 2121 C CA . ALA B 2 73 ? -45.800 19.612 -18.266 1.00 37.60 73 ALA B CA 1
ATOM 2122 C C . ALA B 2 73 ? -45.058 18.294 -18.091 1.00 35.95 73 ALA B C 1
ATOM 2123 O O . ALA B 2 73 ? -45.586 17.397 -17.460 1.00 36.38 73 ALA B O 1
ATOM 2125 N N . ALA B 2 74 ? -43.828 18.213 -18.617 1.00 34.07 74 ALA B N 1
ATOM 2126 C CA . ALA B 2 74 ? -43.016 16.991 -18.596 1.00 32.76 74 ALA B CA 1
ATOM 2127 C C . ALA B 2 74 ? -42.754 16.401 -17.226 1.00 32.41 74 ALA B C 1
ATOM 2128 O O . ALA B 2 74 ? -42.552 15.193 -17.091 1.00 32.60 74 ALA B O 1
ATOM 2130 N N . VAL B 2 75 ? -42.731 17.212 -16.192 1.00 32.61 75 VAL B N 1
ATOM 2131 C CA . VAL B 2 75 ? -42.603 16.618 -14.864 1.00 32.98 75 VAL B CA 1
ATOM 2132 C C . VAL B 2 75 ? -43.713 15.610 -14.608 1.00 34.59 75 VAL B C 1
ATOM 2133 O O . VAL B 2 75 ? -43.464 14.597 -13.976 1.00 34.61 75 VAL B O 1
ATOM 2137 N N . ASP B 2 76 ? -44.918 15.873 -15.132 1.00 36.27 76 ASP B N 1
ATOM 2138 C CA . ASP B 2 76 ? -46.067 15.001 -14.928 1.00 38.56 76 ASP B CA 1
ATOM 2139 C C . ASP B 2 76 ? -46.266 14.024 -16.052 1.00 39.44 76 ASP B C 1
ATOM 2140 O O . ASP B 2 76 ? -46.430 12.821 -15.794 1.00 40.85 76 ASP B O 1
ATOM 2145 N N . THR B 2 77 ? -46.300 14.527 -17.287 1.00 39.25 77 THR B N 1
ATOM 2146 C CA . THR B 2 77 ? -46.681 13.692 -18.432 1.00 40.40 77 THR B CA 1
ATOM 2147 C C . THR B 2 77 ? -45.607 12.666 -18.779 1.00 38.91 77 THR B C 1
ATOM 2148 O O . THR B 2 77 ? -45.898 11.602 -19.304 1.00 40.06 77 THR B O 1
ATOM 2152 N N . TYR B 2 78 ? -44.369 13.008 -18.477 1.00 36.89 78 TYR B N 1
ATOM 2153 C CA . TYR B 2 78 ? -43.223 12.220 -18.859 1.00 35.54 78 TYR B CA 1
ATOM 2154 C C . TYR B 2 78 ? -42.588 11.605 -17.626 1.00 34.70 78 TYR B C 1
ATOM 2155 O O . TYR B 2 78 ? -42.539 10.400 -17.519 1.00 35.55 78 TYR B O 1
ATOM 2164 N N . CYS B 2 79 ? -42.140 12.412 -16.681 1.00 33.35 79 CYS B N 1
ATOM 2165 C CA . CYS B 2 79 ? -41.420 11.866 -15.537 1.00 33.01 79 CYS B CA 1
ATOM 2166 C C . CYS B 2 79 ? -42.271 11.020 -14.571 1.00 34.62 79 CYS B C 1
ATOM 2167 O O . CYS B 2 79 ? -41.948 9.887 -14.259 1.00 35.29 79 CYS B O 1
ATOM 2170 N N . ARG B 2 80 ? -43.339 11.595 -14.052 1.00 35.76 80 ARG B N 1
ATOM 2171 C CA . ARG B 2 80 ? -44.202 10.865 -13.145 1.00 37.55 80 ARG B CA 1
ATOM 2172 C C . ARG B 2 80 ? -44.847 9.697 -13.875 1.00 38.58 80 ARG B C 1
ATOM 2173 O O . ARG B 2 80 ? -44.943 8.605 -13.333 1.00 39.30 80 ARG B O 1
ATOM 2181 N N . HIS B 2 81 ? -45.259 9.926 -15.113 1.00 38.49 81 HIS B N 1
ATOM 2182 C CA . HIS B 2 81 ? -45.854 8.853 -15.848 1.00 40.13 81 HIS B CA 1
ATOM 2183 C C . HIS B 2 81 ? -44.942 7.631 -15.905 1.00 40.16 81 HIS B C 1
ATOM 2184 O O . HIS B 2 81 ? -45.338 6.517 -15.542 1.00 42.00 81 HIS B O 1
ATOM 2191 N N . ASN B 2 82 ? -43.710 7.845 -16.343 1.00 38.45 82 ASN B N 1
ATOM 2192 C CA . ASN B 2 82 ? -42.755 6.749 -16.491 1.00 38.59 82 ASN B CA 1
ATOM 2193 C C . ASN B 2 82 ? -42.283 6.168 -15.175 1.00 39.31 82 ASN B C 1
ATOM 2194 O O . ASN B 2 82 ? -42.079 4.951 -15.075 1.00 40.88 82 ASN B O 1
ATOM 2199 N N . TYR B 2 83 ? -42.172 7.010 -14.154 1.00 38.79 83 TYR B N 1
ATOM 2200 C CA . TYR B 2 83 ? -41.916 6.511 -12.801 1.00 39.95 83 TYR B CA 1
ATOM 2201 C C . TYR B 2 83 ? -43.000 5.521 -12.416 1.00 42.58 83 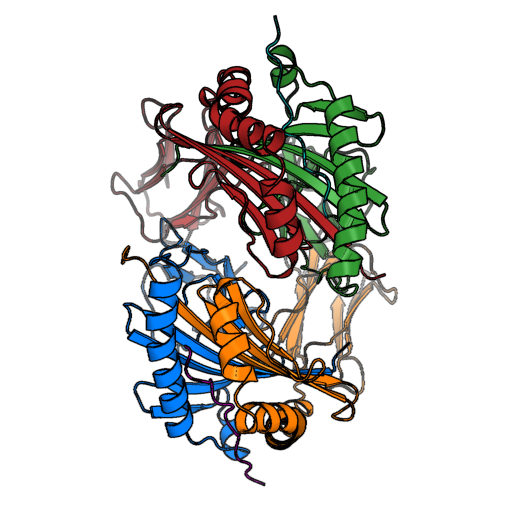TYR B C 1
ATOM 2202 O O . TYR B 2 83 ? -42.697 4.456 -11.918 1.00 44.68 83 TYR B O 1
ATOM 2211 N N . GLY B 2 84 ? -44.258 5.874 -12.679 1.00 43.39 84 GLY B N 1
ATOM 2212 C CA . GLY B 2 84 ? -45.375 4.959 -12.522 1.00 45.95 84 GLY B CA 1
ATOM 2213 C C . GLY B 2 84 ? -45.199 3.614 -13.203 1.00 47.51 84 GLY B C 1
ATOM 2214 O O . GLY B 2 84 ? -45.342 2.580 -12.575 1.00 49.12 84 GLY B O 1
ATOM 2215 N N . VAL B 2 85 ? -44.849 3.635 -14.486 1.00 46.89 85 VAL B N 1
ATOM 2216 C CA . VAL B 2 85 ? -44.785 2.403 -15.289 1.00 48.77 85 VAL B CA 1
ATOM 2217 C C . VAL B 2 85 ? -43.715 1.459 -14.785 1.00 49.56 85 VAL B C 1
ATOM 2218 O O . VAL B 2 85 ? -43.931 0.255 -14.737 1.00 51.91 85 VAL B O 1
ATOM 2222 N N . GLY B 2 86 ? -42.565 2.010 -14.412 1.00 47.85 86 GLY B N 1
ATOM 2223 C CA . GLY B 2 86 ? -41.403 1.183 -14.086 1.00 48.74 86 GLY B CA 1
ATOM 2224 C C . GLY B 2 86 ? -41.227 0.844 -12.628 1.00 50.46 86 GLY B C 1
ATOM 2225 O O . GLY B 2 86 ? -40.553 -0.123 -12.289 1.00 51.76 86 GLY B O 1
ATOM 2226 N N . GLU B 2 87 ? -41.823 1.657 -11.765 1.00 51.11 87 GLU B N 1
ATOM 2227 C CA . GLU B 2 87 ? -41.690 1.526 -10.314 1.00 52.93 87 GLU B CA 1
ATOM 2228 C C . GLU B 2 87 ? -41.645 0.070 -9.813 1.00 55.29 87 GLU B C 1
ATOM 2229 O O . GLU B 2 87 ? -40.721 -0.304 -9.098 1.00 55.25 87 GLU B O 1
ATOM 2235 N N . SER B 2 88 ? -42.611 -0.745 -10.229 1.00 56.96 88 SER B N 1
ATOM 2236 C CA . SER B 2 88 ? -42.730 -2.112 -9.702 1.00 60.64 88 SER B CA 1
ATOM 2237 C C . SER B 2 88 ? -41.477 -2.997 -9.856 1.00 61.29 88 SER B C 1
ATOM 2238 O O . SER B 2 88 ? -41.257 -3.854 -9.011 1.00 64.63 88 SER B O 1
ATOM 2241 N N . PHE B 2 89 ? -40.681 -2.812 -10.906 1.00 58.44 89 PHE B N 1
ATOM 2242 C CA . PHE B 2 89 ? -39.539 -3.678 -11.156 1.00 59.16 89 PHE B CA 1
ATOM 2243 C C . PHE B 2 89 ? -38.207 -2.955 -11.131 1.00 56.76 89 PHE B C 1
ATOM 2244 O O . PHE B 2 89 ? -37.192 -3.523 -11.568 1.00 56.98 89 PHE B O 1
ATOM 2252 N N . THR B 2 90 ? -38.201 -1.717 -10.626 1.00 54.58 90 THR B N 1
ATOM 2253 C CA . THR B 2 90 ? -36.980 -0.888 -10.554 1.00 52.37 90 THR B CA 1
ATOM 2254 C C . THR B 2 90 ? -36.786 -0.386 -9.143 1.00 53.11 90 THR B C 1
ATOM 2255 O O . THR B 2 90 ? -35.898 -0.819 -8.432 1.00 54.32 90 THR B O 1
ATOM 2259 N N . VAL B 2 91 ? -37.681 0.502 -8.743 1.00 53.31 91 VAL B N 1
ATOM 2260 C CA . VAL B 2 91 ? -37.677 1.126 -7.424 1.00 54.13 91 VAL B CA 1
ATOM 2261 C C . VAL B 2 91 ? -37.866 0.046 -6.375 1.00 57.50 91 VAL B C 1
ATOM 2262 O O . VAL B 2 91 ? -37.222 0.105 -5.342 1.00 58.65 91 VAL B O 1
ATOM 2266 N N . GLN B 2 92 ? -38.774 -0.897 -6.652 1.00 59.36 92 GLN B N 1
ATOM 2267 C CA . GLN B 2 92 ? -39.120 -2.004 -5.731 1.00 63.01 92 GLN B CA 1
ATOM 2268 C C . GLN B 2 92 ? -38.220 -3.234 -5.819 1.00 64.99 92 GLN B C 1
ATOM 2269 O O . GLN B 2 92 ? -38.390 -4.164 -5.035 1.00 68.23 92 GLN B O 1
ATOM 2275 N N . ARG B 2 93 ? -37.307 -3.274 -6.793 1.00 63.13 93 ARG B N 1
ATOM 2276 C CA . ARG B 2 93 ? -36.498 -4.475 -7.067 1.00 64.84 93 ARG B CA 1
ATOM 2277 C C . ARG B 2 93 ? -35.480 -4.781 -5.965 1.00 67.27 93 ARG B C 1
ATOM 2278 O O . ARG B 2 93 ? -34.760 -3.891 -5.531 1.00 65.46 93 ARG B O 1
ATOM 2286 N N . ARG B 2 94 ? -35.462 -6.026 -5.487 1.00 71.50 94 ARG B N 1
ATOM 2287 C CA . ARG B 2 94 ? -34.516 -6.449 -4.456 1.00 75.09 94 ARG B CA 1
ATOM 2288 C C . ARG B 2 94 ? -34.040 -7.867 -4.717 1.00 79.23 94 ARG B C 1
ATOM 2289 O O . ARG B 2 94 ? -34.839 -8.773 -4.736 1.00 81.44 94 ARG B O 1
ATOM 2297 N N . VAL B 2 95 ? -32.732 -8.036 -4.907 1.00 55.72 95 VAL B N 1
ATOM 2298 C CA . VAL B 2 95 ? -32.098 -9.337 -5.047 1.00 56.67 95 VAL B CA 1
ATOM 2299 C C . VAL B 2 95 ? -31.049 -9.488 -3.964 1.00 58.22 95 VAL B C 1
ATOM 2300 O O . VAL B 2 95 ? -30.297 -8.559 -3.705 1.00 56.12 95 VAL B O 1
ATOM 2304 N N . TYR B 2 96 ? -31.001 -10.680 -3.361 1.00 62.71 96 TYR B N 1
ATOM 2305 C CA . TYR B 2 96 ? -30.148 -10.983 -2.202 1.00 65.79 96 TYR B CA 1
ATOM 2306 C C . TYR B 2 96 ? -28.710 -11.123 -2.606 1.00 62.22 96 TYR B C 1
ATOM 2307 O O . TYR B 2 96 ? -28.439 -11.648 -3.687 1.00 60.79 96 TYR B O 1
ATOM 2316 N N . PRO B 2 97 ? -27.789 -10.706 -1.724 1.00 60.86 97 PRO B N 1
ATOM 2317 C CA . PRO B 2 97 ? -26.388 -10.936 -1.965 1.00 58.95 97 PRO B CA 1
ATOM 2318 C C . PRO B 2 97 ? -26.028 -12.370 -1.673 1.00 60.89 97 PRO B C 1
ATOM 2319 O O . PRO B 2 97 ? -26.739 -13.067 -0.950 1.00 63.26 97 PRO B O 1
ATOM 2323 N N . GLU B 2 98 ? -24.935 -12.809 -2.282 1.00 60.23 98 GLU B N 1
ATOM 2324 C CA . GLU B 2 98 ? -24.328 -14.099 -1.980 1.00 61.78 98 GLU B CA 1
ATOM 2325 C C . GLU B 2 98 ? -22.978 -13.777 -1.394 1.00 59.39 98 GLU B C 1
ATOM 2326 O O . GLU B 2 98 ? -22.272 -12.920 -1.938 1.00 57.90 98 GLU B O 1
ATOM 2332 N N . VAL B 2 99 ? -22.625 -14.434 -0.288 1.00 59.39 99 VAL B N 1
ATOM 2333 C CA . VAL B 2 99 ? -21.375 -14.137 0.415 1.00 58.10 99 VAL B CA 1
ATOM 2334 C C . VAL B 2 99 ? -20.453 -15.345 0.450 1.00 58.58 99 VAL B C 1
ATOM 2335 O O . VAL B 2 99 ? -20.865 -16.443 0.817 1.00 60.71 99 VAL B O 1
ATOM 2339 N N . THR B 2 100 ? -19.213 -15.121 0.022 1.00 56.58 100 THR B N 1
ATOM 2340 C CA . THR B 2 100 ? -18.183 -16.144 -0.027 1.00 56.99 100 THR B CA 1
ATOM 2341 C C . THR B 2 100 ? -16.925 -15.564 0.571 1.00 56.39 100 THR B C 1
ATOM 2342 O O . THR B 2 100 ? -16.541 -14.436 0.217 1.00 54.67 100 THR B O 1
ATOM 2346 N N . VAL B 2 101 ? -16.282 -16.315 1.456 1.00 57.98 101 VAL B N 1
ATOM 2347 C CA . VAL B 2 101 ? -15.042 -15.873 2.082 1.00 58.16 101 VAL B CA 1
ATOM 2348 C C . VAL B 2 101 ? -13.886 -16.810 1.749 1.00 59.76 101 VAL B C 1
ATOM 2349 O O . VAL B 2 101 ? -14.066 -18.015 1.726 1.00 61.92 101 VAL B O 1
ATOM 2353 N N . TYR B 2 102 ? -12.706 -16.248 1.487 1.00 59.61 102 TYR B N 1
ATOM 2354 C CA . TYR B 2 102 ? -11.510 -17.033 1.191 1.00 61.64 102 TYR B CA 1
ATOM 2355 C C . TYR B 2 102 ? -10.243 -16.196 1.328 1.00 61.40 102 TYR B C 1
ATOM 2356 O O . TYR B 2 102 ? -10.283 -15.013 1.039 1.00 59.83 102 TYR B O 1
ATOM 2365 N N . PRO B 2 103 ? -9.113 -16.821 1.713 1.00 63.65 103 PRO B N 1
ATOM 2366 C CA . PRO B 2 103 ? -7.820 -16.168 1.580 1.00 63.80 103 PRO B CA 1
ATOM 2367 C C . PRO B 2 103 ? -7.366 -16.057 0.124 1.00 63.59 103 PRO B C 1
ATOM 2368 O O . PRO B 2 103 ? -7.629 -16.932 -0.685 1.00 62.94 103 PRO B O 1
ATOM 2372 N N . ALA B 2 104 ? -6.707 -14.947 -0.184 1.00 64.80 104 ALA B N 1
ATOM 2373 C CA . ALA B 2 104 ? -6.280 -14.616 -1.555 1.00 65.74 104 ALA B CA 1
ATOM 2374 C C . ALA B 2 104 ? -4.978 -15.283 -1.912 1.00 69.35 104 ALA B C 1
ATOM 2375 O O . ALA B 2 104 ? -4.752 -15.607 -3.061 1.00 70.57 104 ALA B O 1
ATOM 2377 N N . LYS B 2 105 ? -4.119 -15.453 -0.917 1.00 72.42 105 LYS B N 1
ATOM 2378 C CA . LYS B 2 105 ? -2.782 -16.003 -1.093 1.00 76.55 105 LYS B CA 1
ATOM 2379 C C . LYS B 2 105 ? -2.822 -17.218 -0.166 1.00 78.88 105 LYS B C 1
ATOM 2380 O O . LYS B 2 105 ? -3.212 -17.107 0.999 1.00 78.54 105 LYS B O 1
ATOM 2386 N N . THR B 2 106 ? -2.529 -18.388 -0.709 1.00 81.29 106 THR B N 1
ATOM 2387 C CA . THR B 2 106 ? -2.538 -19.611 0.063 1.00 84.05 106 THR B CA 1
ATOM 2388 C C . THR B 2 106 ? -1.245 -19.683 0.913 1.00 86.71 106 THR B C 1
ATOM 2389 O O . THR B 2 106 ? -0.297 -20.378 0.547 1.00 90.56 106 THR B O 1
ATOM 2393 N N . GLN B 2 107 ? -1.217 -18.956 2.038 1.00 85.35 107 GLN B N 1
ATOM 2394 C CA . GLN B 2 107 ? -0.033 -18.874 2.908 1.00 87.60 107 GLN B CA 1
ATOM 2395 C C . GLN B 2 107 ? -0.158 -19.633 4.248 1.00 89.76 107 GLN B C 1
ATOM 2396 O O . GLN B 2 107 ? -1.268 -19.835 4.757 1.00 88.80 107 GLN B O 1
ATOM 2402 N N . PRO B 2 108 ? 0.994 -20.022 4.846 1.00 92.41 108 PRO B N 1
ATOM 2403 C CA . PRO B 2 108 ? 0.979 -20.451 6.239 1.00 93.98 108 PRO B CA 1
ATOM 2404 C C . PRO B 2 108 ? 0.559 -19.349 7.225 1.00 92.53 108 PRO B C 1
ATOM 2405 O O . PRO B 2 108 ? 0.288 -18.205 6.848 1.00 89.69 108 PRO B O 1
ATOM 2409 N N . LEU B 2 109 ? 0.558 -19.710 8.493 1.00 94.66 109 LEU B N 1
ATOM 2410 C CA . LEU B 2 109 ? 0.102 -18.844 9.551 1.00 94.64 109 LEU B CA 1
ATOM 2411 C C . LEU B 2 109 ? 1.275 -17.979 10.025 1.00 96.38 109 LEU B C 1
ATOM 2412 O O . LEU B 2 109 ? 2.390 -18.125 9.516 1.00 97.15 109 LEU B O 1
ATOM 2417 N N . GLN B 2 110 ? 1.016 -17.077 10.986 1.00 97.42 110 GLN B N 1
ATOM 2418 C CA . GLN B 2 110 ? 1.949 -16.005 11.427 1.00 98.99 110 GLN B CA 1
ATOM 2419 C C . GLN B 2 110 ? 2.671 -15.264 10.253 1.00 98.08 110 GLN B C 1
ATOM 2420 O O . GLN B 2 110 ? 3.708 -14.626 10.434 1.00 99.68 110 GLN B O 1
ATOM 2426 N N . HIS B 2 111 ? 2.014 -15.274 9.086 1.00 95.95 111 HIS B N 1
ATOM 2427 C CA . HIS B 2 111 ? 2.493 -14.674 7.834 1.00 95.32 111 HIS B CA 1
ATOM 2428 C C . HIS B 2 111 ? 1.302 -13.863 7.298 1.00 91.22 111 HIS B C 1
ATOM 2429 O O . HIS B 2 111 ? 0.129 -14.306 7.401 1.00 88.81 111 HIS B O 1
ATOM 2436 N N . HIS B 2 112 ? 1.612 -12.685 6.742 1.00 89.55 112 HIS B N 1
ATOM 2437 C CA . HIS B 2 112 ? 0.597 -11.731 6.228 1.00 86.73 112 HIS B CA 1
ATOM 2438 C C . HIS B 2 112 ? -0.324 -12.363 5.182 1.00 82.67 112 HIS B C 1
ATOM 2439 O O . HIS B 2 112 ? 0.155 -13.088 4.317 1.00 83.38 112 HIS B O 1
ATOM 2446 N N . ASN B 2 113 ? -1.633 -12.132 5.295 1.00 78.83 113 ASN B N 1
ATOM 2447 C CA . ASN B 2 113 ? -2.558 -12.537 4.241 1.00 75.51 113 ASN B CA 1
ATOM 2448 C C . ASN B 2 113 ? -3.738 -11.589 4.113 1.00 72.00 113 ASN B C 1
ATOM 2449 O O . ASN B 2 113 ? -4.006 -10.791 5.010 1.00 73.47 113 ASN B O 1
ATOM 2454 N N . LEU B 2 114 ? -4.410 -11.677 2.973 1.00 67.78 114 LEU B N 1
ATOM 2455 C CA . LEU B 2 114 ? -5.648 -10.987 2.724 1.00 64.43 114 LEU B CA 1
ATOM 2456 C C . LEU B 2 114 ? -6.764 -12.003 2.747 1.00 62.34 114 LEU B C 1
ATOM 2457 O O . LEU B 2 114 ? -6.796 -12.883 1.905 1.00 61.68 114 LEU B O 1
ATOM 2462 N N . LEU B 2 115 ? -7.682 -11.860 3.700 1.00 61.21 115 LEU B N 1
ATOM 2463 C CA . LEU B 2 115 ? -8.934 -12.573 3.661 1.00 59.72 115 LEU B CA 1
ATOM 2464 C C . LEU B 2 115 ? -9.906 -11.765 2.847 1.00 57.43 115 LEU B C 1
ATOM 2465 O O . LEU B 2 115 ? -10.161 -10.584 3.152 1.00 57.08 115 LEU B O 1
ATOM 2470 N N . VAL B 2 116 ? -10.486 -12.418 1.851 1.00 55.93 116 VAL B N 1
ATOM 2471 C CA . VAL B 2 116 ? -11.371 -11.782 0.935 1.00 54.07 116 VAL B CA 1
ATOM 2472 C C . VAL B 2 116 ? -12.782 -12.100 1.349 1.00 54.05 116 VAL B C 1
ATOM 2473 O O . VAL B 2 116 ? -13.080 -13.242 1.572 1.00 54.78 116 VAL B O 1
ATOM 2477 N N . CYS B 2 117 ? -13.632 -11.069 1.433 1.00 53.71 117 CYS B N 1
ATOM 2478 C CA . CYS B 2 117 ? -15.069 -11.233 1.443 1.00 53.73 117 CYS B CA 1
ATOM 2479 C C . CYS B 2 117 ? -15.616 -10.740 0.102 1.00 52.18 117 CYS B C 1
ATOM 2480 O O . CYS B 2 117 ? -15.474 -9.541 -0.253 1.00 51.58 117 CYS B O 1
ATOM 2483 N N . SER B 2 118 ? -16.237 -11.662 -0.635 1.00 51.81 118 SER B N 1
ATOM 2484 C CA . SER B 2 118 ? -16.847 -11.368 -1.920 1.00 50.13 118 SER B CA 1
ATOM 2485 C C . SER B 2 118 ? -18.345 -11.414 -1.737 1.00 50.43 118 SER B C 1
ATOM 2486 O O . SER B 2 118 ? -18.915 -12.483 -1.451 1.00 51.81 118 SER B O 1
ATOM 2489 N N . VAL B 2 119 ? -18.974 -10.257 -1.938 1.00 49.45 119 VAL B N 1
ATOM 2490 C CA . VAL B 2 119 ? -20.418 -10.144 -1.937 1.00 49.80 119 VAL B CA 1
ATOM 2491 C C . VAL B 2 119 ? -20.881 -9.927 -3.396 1.00 48.25 119 VAL B C 1
ATOM 2492 O O . VAL B 2 119 ? -20.389 -9.031 -4.103 1.00 46.86 119 VAL B O 1
ATOM 2496 N N . ASN B 2 120 ? -21.843 -10.735 -3.833 1.00 48.21 120 ASN B N 1
ATOM 2497 C CA . ASN B 2 120 ? -22.207 -10.809 -5.233 1.00 47.19 120 ASN B CA 1
ATOM 2498 C C . ASN B 2 120 ? -23.682 -10.881 -5.475 1.00 47.41 120 ASN B C 1
ATOM 2499 O O . ASN B 2 120 ? -24.412 -11.453 -4.683 1.00 49.14 120 ASN B O 1
ATOM 2504 N N . GLY B 2 121 ? -24.103 -10.326 -6.608 1.00 46.46 121 GLY B N 1
ATOM 2505 C CA . GLY B 2 121 ? -25.450 -10.537 -7.150 1.00 46.82 121 GLY B CA 1
ATOM 2506 C C . GLY B 2 121 ? -26.581 -9.702 -6.561 1.00 46.76 121 GLY B C 1
ATOM 2507 O O . GLY B 2 121 ? -27.733 -9.962 -6.874 1.00 47.87 121 GLY B O 1
ATOM 2508 N N . PHE B 2 122 ? -26.267 -8.667 -5.787 1.00 45.55 122 PHE B N 1
ATOM 2509 C CA . PHE B 2 122 ? -27.293 -7.967 -5.039 1.00 46.56 122 PHE B CA 1
ATOM 2510 C C . PHE B 2 122 ? -27.809 -6.743 -5.782 1.00 45.89 122 PHE B C 1
ATOM 2511 O O . PHE B 2 122 ? -27.133 -6.186 -6.628 1.00 44.63 122 PHE B O 1
ATOM 2519 N N . TYR B 2 123 ? -29.016 -6.343 -5.435 1.00 47.23 123 TYR B N 1
ATOM 2520 C CA . TYR B 2 123 ? -29.614 -5.119 -5.927 1.00 47.27 123 TYR B CA 1
ATOM 2521 C C . TYR B 2 123 ? -30.558 -4.595 -4.818 1.00 50.07 123 TYR B C 1
ATOM 2522 O O . TYR B 2 123 ? -31.308 -5.380 -4.226 1.00 51.97 123 TYR B O 1
ATOM 2531 N N . PRO B 2 124 ? -30.579 -3.304 -4.509 1.00 51.34 124 PRO B N 1
ATOM 2532 C CA . PRO B 2 124 ? -29.833 -2.227 -5.140 1.00 50.20 124 PRO B CA 1
ATOM 2533 C C . PRO B 2 124 ? -28.391 -2.083 -4.637 1.00 50.24 124 PRO B C 1
ATOM 2534 O O . PRO B 2 124 ? -27.885 -2.937 -3.901 1.00 50.84 124 PRO B O 1
ATOM 2538 N N . GLY B 2 125 ? -27.729 -1.021 -5.082 1.00 50.47 125 GLY B N 1
ATOM 2539 C CA . GLY B 2 125 ? -26.325 -0.791 -4.786 1.00 50.80 125 GLY B CA 1
ATOM 2540 C C . GLY B 2 125 ? -25.929 -0.659 -3.321 1.00 53.32 125 GLY B C 1
ATOM 2541 O O . GLY B 2 125 ? -24.821 -1.047 -2.947 1.00 53.61 125 GLY B O 1
ATOM 2542 N N . SER B 2 126 ? -26.799 -0.098 -2.489 1.00 55.91 126 SER B N 1
ATOM 2543 C CA . SER B 2 126 ? -26.408 0.221 -1.133 1.00 58.51 126 SER B CA 1
ATOM 2544 C C . SER B 2 126 ? -26.232 -1.046 -0.338 1.00 58.35 126 SER B C 1
ATOM 2545 O O . SER B 2 126 ? -27.086 -1.920 -0.358 1.00 58.20 126 SER B O 1
ATOM 2548 N N . ILE B 2 127 ? -25.114 -1.118 0.368 1.00 58.41 127 ILE B N 1
ATOM 2549 C CA . ILE B 2 127 ? -24.723 -2.300 1.116 1.00 57.95 127 ILE B CA 1
ATOM 2550 C C . ILE B 2 127 ? -23.699 -1.915 2.159 1.00 59.65 127 ILE B C 1
ATOM 2551 O O . ILE B 2 127 ? -22.945 -0.962 1.997 1.00 58.59 127 ILE B O 1
ATOM 2556 N N . GLU B 2 128 ? -23.619 -2.694 3.215 1.00 62.14 128 GLU B N 1
ATOM 2557 C CA . GLU B 2 128 ? -22.454 -2.544 4.054 1.00 64.20 128 GLU B CA 1
ATOM 2558 C C . GLU B 2 128 ? -21.932 -3.856 4.549 1.00 64.00 128 GLU B C 1
ATOM 2559 O O . GLU B 2 128 ? -22.688 -4.765 4.884 1.00 65.80 128 GLU B O 1
ATOM 2565 N N . VAL B 2 129 ? -20.607 -3.902 4.609 1.00 63.21 129 VAL B N 1
ATOM 2566 C CA . VAL B 2 129 ? -19.853 -5.101 4.737 1.00 62.48 129 VAL B CA 1
ATOM 2567 C C . VAL B 2 129 ? -18.845 -4.889 5.853 1.00 65.24 129 VAL B C 1
ATOM 2568 O O . VAL B 2 129 ? -17.994 -4.022 5.740 1.00 64.71 129 VAL B O 1
ATOM 2572 N N . ARG B 2 130 ? -18.916 -5.715 6.898 1.00 68.51 130 ARG B N 1
ATOM 2573 C CA . ARG B 2 130 ? -18.097 -5.536 8.113 1.00 71.82 130 ARG B CA 1
ATOM 2574 C C . ARG B 2 130 ? -17.288 -6.770 8.415 1.00 71.19 130 ARG B C 1
ATOM 2575 O O . ARG B 2 130 ? -17.801 -7.873 8.336 1.00 69.93 130 ARG B O 1
ATOM 2583 N N . TRP B 2 131 ? -16.032 -6.559 8.789 1.00 71.80 131 TRP B N 1
ATOM 2584 C CA . TRP B 2 131 ? -15.141 -7.630 9.177 1.00 72.38 131 TRP B CA 1
ATOM 2585 C C . TRP B 2 131 ? -14.962 -7.613 10.687 1.00 76.92 131 TRP B C 1
ATOM 2586 O O . TRP B 2 131 ? -14.702 -6.556 11.272 1.00 78.75 131 TRP B O 1
ATOM 2597 N N . PHE B 2 132 ? -15.031 -8.804 11.281 1.00 78.58 132 PHE B N 1
ATOM 2598 C CA . PHE B 2 132 ? -14.749 -9.016 12.685 1.00 83.01 132 PHE B CA 1
ATOM 2599 C C . PHE B 2 132 ? -13.605 -10.025 12.866 1.00 83.08 132 PHE B C 1
ATOM 2600 O O . PHE B 2 132 ? -13.527 -11.011 12.134 1.00 81.17 132 PHE B O 1
ATOM 2608 N N . ARG B 2 133 ? -12.708 -9.749 13.815 1.00 85.30 133 ARG B N 1
ATOM 2609 C CA . ARG B 2 133 ? -11.701 -10.708 14.273 1.00 85.99 133 ARG B CA 1
ATOM 2610 C C . ARG B 2 133 ? -12.111 -11.076 15.673 1.00 90.27 133 ARG B C 1
ATOM 2611 O O . ARG B 2 133 ? -12.035 -10.231 16.555 1.00 93.46 133 ARG B O 1
ATOM 2619 N N . ASN B 2 134 ? -12.614 -12.301 15.824 1.00 91.00 134 ASN B N 1
ATOM 2620 C CA . ASN B 2 134 ? -13.104 -12.932 17.072 1.00 95.93 134 ASN B CA 1
ATOM 2621 C C . ASN B 2 134 ? -14.541 -12.489 17.476 1.00 98.12 134 ASN B C 1
ATOM 2622 O O . ASN B 2 134 ? -15.517 -13.316 17.566 1.00 98.68 134 ASN B O 1
ATOM 2627 N N . GLY B 2 135 ? -14.647 -11.175 17.669 1.00 99.35 135 GLY B N 1
ATOM 2628 C CA . GLY B 2 135 ? -15.920 -10.427 17.938 1.00 101.86 135 GLY B CA 1
ATOM 2629 C C . GLY B 2 135 ? -15.721 -8.918 17.815 1.00 102.09 135 GLY B C 1
ATOM 2630 O O . GLY B 2 135 ? -16.691 -8.134 17.853 1.00 103.29 135 GLY B O 1
ATOM 2631 N N . GLN B 2 136 ? -14.459 -8.528 17.628 1.00 101.36 136 GLN B N 1
ATOM 2632 C CA . GLN B 2 136 ? -14.015 -7.167 17.470 1.00 102.01 136 GLN B CA 1
ATOM 2633 C C . GLN B 2 136 ? -14.026 -6.751 15.990 1.00 97.53 136 GLN B C 1
ATOM 2634 O O . GLN B 2 136 ? -13.365 -7.382 15.154 1.00 93.57 136 GLN B O 1
ATOM 2640 N N . GLU B 2 137 ? -14.773 -5.698 15.660 1.00 98.23 137 GLU B N 1
ATOM 2641 C CA . GLU B 2 137 ? -14.756 -5.157 14.297 1.00 94.94 137 GLU B CA 1
ATOM 2642 C C . GLU B 2 137 ? -13.369 -4.574 14.008 1.00 93.89 137 GLU B C 1
ATOM 2643 O O . GLU B 2 137 ? -12.684 -4.101 14.908 1.00 96.67 137 GLU B O 1
ATOM 2649 N N . GLU B 2 138 ? -12.942 -4.676 12.759 1.00 89.98 138 GLU B N 1
ATOM 2650 C CA . GLU B 2 138 ? -11.690 -4.085 12.332 1.00 89.95 138 GLU B CA 1
ATOM 2651 C C . GLU B 2 138 ? -11.994 -3.214 11.156 1.00 87.83 138 GLU B C 1
ATOM 2652 O O . GLU B 2 138 ? -12.429 -3.707 10.106 1.00 85.84 138 GLU B O 1
ATOM 2658 N N . LYS B 2 139 ? -11.836 -1.913 11.346 1.00 89.32 139 LYS B N 1
ATOM 2659 C CA . LYS B 2 139 ? -11.916 -0.966 10.243 1.00 86.98 139 LYS B CA 1
ATOM 2660 C C . LYS B 2 139 ? -10.520 -0.648 9.705 1.00 84.87 139 LYS B C 1
ATOM 2661 O O . LYS B 2 139 ? -10.399 -0.226 8.543 1.00 82.39 139 LYS B O 1
ATOM 2667 N N . THR B 2 140 ? -9.484 -0.885 10.526 1.00 85.18 140 THR B N 1
ATOM 2668 C CA . THR B 2 140 ? -8.091 -0.847 10.069 1.00 83.35 140 THR B CA 1
ATOM 2669 C C . THR B 2 140 ? -7.761 -2.065 9.192 1.00 78.26 140 THR B C 1
ATOM 2670 O O . THR B 2 140 ? -8.208 -3.183 9.449 1.00 76.52 140 THR B O 1
ATOM 2674 N N . GLY B 2 141 ? -7.007 -1.802 8.130 1.00 75.72 141 GLY B N 1
ATOM 2675 C CA . GLY B 2 141 ? -6.602 -2.821 7.191 1.00 71.86 141 GLY B CA 1
ATOM 2676 C C . GLY B 2 141 ? -7.689 -3.342 6.269 1.00 67.80 141 GLY B C 1
ATOM 2677 O O . GLY B 2 141 ? -7.538 -4.418 5.678 1.00 65.48 141 GLY B O 1
ATOM 2678 N N . VAL B 2 142 ? -8.775 -2.594 6.123 1.00 66.88 142 VAL B N 1
ATOM 2679 C CA . VAL B 2 142 ? -9.843 -2.970 5.201 1.00 63.63 142 VAL B CA 1
ATOM 2680 C C . VAL B 2 142 ? -9.608 -2.361 3.809 1.00 61.83 142 VAL B C 1
ATOM 2681 O O . VAL B 2 142 ? -9.639 -1.153 3.654 1.00 62.99 142 VAL B O 1
ATOM 2685 N N . VAL B 2 143 ? -9.390 -3.212 2.809 1.00 59.34 143 VAL B N 1
ATOM 2686 C CA . VAL B 2 143 ? -9.061 -2.794 1.456 1.00 58.33 143 VAL B CA 1
ATOM 2687 C C . VAL B 2 143 ? -10.236 -3.182 0.603 1.00 55.45 143 VAL B C 1
ATOM 2688 O O . VAL B 2 143 ? -10.459 -4.353 0.375 1.00 54.59 143 VAL B O 1
ATOM 2692 N N . SER B 2 144 ? -10.958 -2.211 0.090 1.00 55.03 144 SER B N 1
ATOM 2693 C CA . SER B 2 144 ? -12.137 -2.515 -0.683 1.00 53.00 144 SER B CA 1
ATOM 2694 C C . SER B 2 144 ? -12.108 -1.986 -2.111 1.00 52.43 144 SER B C 1
ATOM 2695 O O . SER B 2 144 ? -11.463 -0.974 -2.408 1.00 54.08 144 SER B O 1
ATOM 2698 N N . THR B 2 145 ? -12.842 -2.691 -2.971 1.00 50.57 145 THR B N 1
ATOM 2699 C CA . THR B 2 145 ? -13.010 -2.362 -4.386 1.00 49.95 145 THR B CA 1
ATOM 2700 C C . THR B 2 145 ? -14.106 -1.299 -4.528 1.00 49.81 145 THR B C 1
ATOM 2701 O O . THR B 2 145 ? -14.105 -0.507 -5.451 1.00 49.76 145 THR B O 1
ATOM 2705 N N . GLY B 2 146 ? -15.023 -1.255 -3.571 1.00 50.16 146 GLY B N 1
ATOM 2706 C CA . GLY B 2 146 ? -16.171 -0.365 -3.657 1.00 50.22 146 GLY B CA 1
ATOM 2707 C C . GLY B 2 146 ? -17.278 -1.051 -4.415 1.00 47.94 146 GLY B C 1
ATOM 2708 O O . GLY B 2 146 ? -17.197 -2.250 -4.690 1.00 46.83 146 GLY B O 1
ATOM 2709 N N . LEU B 2 147 ? -18.316 -0.284 -4.704 1.00 47.41 147 LEU B N 1
ATOM 2710 C CA . LEU B 2 147 ? -19.497 -0.790 -5.330 1.00 46.09 147 LEU B CA 1
ATOM 2711 C C . LEU B 2 147 ? -19.249 -0.910 -6.805 1.00 45.33 147 LEU B C 1
ATOM 2712 O O . LEU B 2 147 ? -18.819 0.035 -7.461 1.00 46.26 147 LEU B O 1
ATOM 2717 N N . ILE B 2 148 ? -19.466 -2.110 -7.319 1.00 44.57 148 ILE B N 1
ATOM 2718 C CA . ILE B 2 148 ? -19.191 -2.413 -8.719 1.00 44.14 148 ILE B CA 1
ATOM 2719 C C . ILE B 2 148 ? -20.506 -2.848 -9.337 1.00 43.33 148 ILE B C 1
ATOM 2720 O O . ILE B 2 148 ? -21.229 -3.697 -8.809 1.00 42.67 148 ILE B O 1
ATOM 2725 N N . GLN B 2 149 ? -20.783 -2.247 -10.475 1.00 43.44 149 GLN B N 1
ATOM 2726 C CA . GLN B 2 149 ? -22.018 -2.434 -11.156 1.00 42.85 149 GLN B CA 1
ATOM 2727 C C . GLN B 2 149 ? -21.676 -3.444 -12.208 1.00 41.76 149 GLN B C 1
ATOM 2728 O O . GLN B 2 149 ? -20.739 -3.219 -12.963 1.00 42.35 149 GLN B O 1
ATOM 2734 N N . ASN B 2 150 ? -22.409 -4.559 -12.235 1.00 40.49 150 ASN B N 1
ATOM 2735 C CA . ASN B 2 150 ? -22.210 -5.625 -13.249 1.00 40.00 150 ASN B CA 1
ATOM 2736 C C . ASN B 2 150 ? -22.886 -5.402 -14.610 1.00 39.78 150 ASN B C 1
ATOM 2737 O O . ASN B 2 150 ? -22.638 -6.151 -15.537 1.00 40.01 150 ASN B O 1
ATOM 2742 N N . GLY B 2 151 ? -23.743 -4.381 -14.700 1.00 39.13 151 GLY B N 1
ATOM 2743 C CA . GLY B 2 151 ? -24.447 -4.013 -15.922 1.00 39.27 151 GLY B CA 1
ATOM 2744 C C . GLY B 2 151 ? -25.674 -4.839 -16.232 1.00 39.32 151 GLY B C 1
ATOM 2745 O O . GLY B 2 151 ? -26.237 -4.731 -17.313 1.00 39.82 151 GLY B O 1
ATOM 2746 N N . ASP B 2 152 ? -26.077 -5.699 -15.304 1.00 39.28 152 ASP B N 1
ATOM 2747 C CA . ASP B 2 152 ? -27.188 -6.623 -15.542 1.00 40.09 152 ASP B CA 1
ATOM 2748 C C . ASP B 2 152 ? -28.223 -6.594 -14.385 1.00 39.76 152 ASP B C 1
ATOM 2749 O O . ASP B 2 152 ? -28.865 -7.581 -14.107 1.00 39.92 152 ASP B O 1
ATOM 2754 N N . TRP B 2 153 ? -28.338 -5.431 -13.739 1.00 39.21 153 TRP B N 1
ATOM 2755 C CA . TRP B 2 153 ? -29.199 -5.204 -12.574 1.00 39.69 153 TRP B CA 1
ATOM 2756 C C . TRP B 2 153 ? -28.771 -5.953 -11.329 1.00 40.06 153 TRP B C 1
ATOM 2757 O O . TRP B 2 153 ? -29.607 -6.368 -10.509 1.00 40.79 153 TRP B O 1
ATOM 2768 N N . THR B 2 154 ? -27.455 -6.114 -11.204 1.00 39.65 154 THR B N 1
ATOM 2769 C CA . THR B 2 154 ? -26.826 -6.626 -9.997 1.00 39.98 154 THR B CA 1
ATOM 2770 C C . THR B 2 154 ? -25.507 -5.923 -9.801 1.00 39.47 154 THR B C 1
ATOM 2771 O O . THR B 2 154 ? -24.888 -5.384 -10.754 1.00 39.15 154 THR B O 1
ATOM 2775 N N . PHE B 2 155 ? -25.081 -5.929 -8.551 1.00 39.75 155 PHE B N 1
ATOM 2776 C CA . PHE B 2 155 ? -23.808 -5.365 -8.146 1.00 39.37 155 PHE B CA 1
ATOM 2777 C C . PHE B 2 155 ? -23.014 -6.461 -7.442 1.00 39.59 155 PHE B C 1
ATOM 2778 O O . PHE B 2 155 ? -23.571 -7.475 -6.973 1.00 39.68 155 PHE B O 1
ATOM 2786 N N . GLN B 2 156 ? -21.715 -6.204 -7.339 1.00 39.66 156 GLN B N 1
ATOM 2787 C CA . GLN B 2 156 ? -20.835 -6.899 -6.409 1.00 40.56 156 GLN B CA 1
ATOM 2788 C C . GLN B 2 156 ? -19.956 -5.905 -5.640 1.00 40.83 156 GLN B C 1
ATOM 2789 O O . GLN B 2 156 ? -19.767 -4.765 -6.085 1.00 40.63 156 GLN B O 1
ATOM 2795 N N . THR B 2 157 ? -19.400 -6.361 -4.516 1.00 41.54 157 THR B N 1
ATOM 2796 C CA . THR B 2 157 ? -18.279 -5.696 -3.906 1.00 42.41 157 THR B CA 1
ATOM 2797 C C . THR B 2 157 ? -17.342 -6.724 -3.275 1.00 43.17 157 THR B C 1
ATOM 2798 O O . THR B 2 157 ? -17.778 -7.745 -2.790 1.00 43.71 157 THR B O 1
ATOM 2802 N N . LEU B 2 158 ? -16.042 -6.465 -3.345 1.00 43.91 158 LEU B N 1
ATOM 2803 C CA . LEU B 2 158 ? -15.013 -7.300 -2.709 1.00 45.18 158 LEU B CA 1
ATOM 2804 C C . LEU B 2 158 ? -14.292 -6.498 -1.626 1.00 46.89 158 LEU B C 1
ATOM 2805 O O . LEU B 2 158 ? -13.688 -5.446 -1.917 1.00 47.59 158 LEU B O 1
ATOM 2810 N N . VAL B 2 159 ? -14.390 -6.986 -0.386 1.00 48.23 159 VAL B N 1
ATOM 2811 C CA . VAL B 2 159 ? -13.850 -6.319 0.789 1.00 50.22 159 VAL B CA 1
ATOM 2812 C C . VAL B 2 159 ? -12.850 -7.234 1.428 1.00 51.58 159 VAL B C 1
ATOM 2813 O O . VAL B 2 159 ? -13.205 -8.299 1.959 1.00 52.68 159 VAL B O 1
ATOM 2817 N N . MET B 2 160 ? -11.592 -6.846 1.351 1.00 52.24 160 MET B N 1
ATOM 2818 C CA . MET B 2 160 ? -10.517 -7.676 1.851 1.00 53.68 160 MET B CA 1
ATOM 2819 C C . MET B 2 160 ? -10.039 -7.155 3.180 1.00 55.53 160 MET B C 1
ATOM 2820 O O . MET B 2 160 ? -10.163 -5.971 3.437 1.00 56.14 160 MET B O 1
ATOM 2825 N N . LEU B 2 161 ? -9.496 -8.035 4.016 1.00 56.81 161 LEU B N 1
ATOM 2826 C CA . LEU B 2 161 ? -8.931 -7.643 5.305 1.00 59.43 161 LEU B CA 1
ATOM 2827 C C . LEU B 2 161 ? -7.495 -8.069 5.434 1.00 60.46 161 LEU B C 1
ATOM 2828 O O . LEU B 2 161 ? -7.183 -9.214 5.222 1.00 59.74 161 LEU B O 1
ATOM 2833 N N . GLU B 2 162 ? -6.638 -7.160 5.860 1.00 62.73 162 GLU B N 1
ATOM 2834 C CA . GLU B 2 162 ? -5.248 -7.517 6.139 1.00 65.30 162 GLU B CA 1
ATOM 2835 C C . GLU B 2 162 ? -5.100 -8.216 7.513 1.00 68.06 162 GLU B C 1
ATOM 2836 O O . GLU B 2 162 ? -5.308 -7.605 8.553 1.00 70.01 162 GLU B O 1
ATOM 2842 N N . THR B 2 163 ? -4.734 -9.489 7.497 1.00 68.45 163 THR B N 1
ATOM 2843 C CA . THR B 2 163 ? -4.526 -10.268 8.701 1.00 71.07 163 THR B CA 1
ATOM 2844 C C . THR B 2 163 ? -3.097 -10.713 8.843 1.00 72.97 163 THR B C 1
ATOM 2845 O O . THR B 2 163 ? -2.326 -10.659 7.892 1.00 72.05 163 THR B O 1
ATOM 2849 N N . VAL B 2 164 ? -2.773 -11.199 10.038 1.00 75.74 164 VAL B N 1
ATOM 2850 C CA . VAL B 2 164 ? -1.738 -12.221 10.200 1.00 77.82 164 VAL B CA 1
ATOM 2851 C C . VAL B 2 164 ? -2.373 -13.325 11.042 1.00 79.51 164 VAL B C 1
ATOM 2852 O O . VAL B 2 164 ? -2.340 -13.259 12.272 1.00 82.38 164 VAL B O 1
ATOM 2856 N N . PRO B 2 165 ? -2.990 -14.334 10.395 1.00 78.50 165 PRO B N 1
ATOM 2857 C CA . PRO B 2 165 ? -3.677 -15.360 11.215 1.00 80.11 165 PRO B CA 1
ATOM 2858 C C . PRO B 2 165 ? -2.729 -16.171 12.115 1.00 83.29 165 PRO B C 1
ATOM 2859 O O . PRO B 2 165 ? -1.660 -16.597 11.660 1.00 83.61 165 PRO B O 1
ATOM 2863 N N . ARG B 2 166 ? -3.090 -16.295 13.395 1.00 86.02 166 ARG B N 1
ATOM 2864 C CA . ARG B 2 166 ? -2.591 -17.376 14.276 1.00 89.58 166 ARG B CA 1
ATOM 2865 C C . ARG B 2 166 ? -3.791 -18.329 14.526 1.00 90.31 166 ARG B C 1
ATOM 2866 O O . ARG B 2 166 ? -4.931 -17.871 14.500 1.00 88.90 166 ARG B O 1
ATOM 2874 N N . SER B 2 167 ? -3.562 -19.638 14.727 1.00 92.64 167 SER B N 1
ATOM 2875 C CA . SER B 2 167 ? -4.666 -20.641 14.599 1.00 93.21 167 SER B CA 1
ATOM 2876 C C . SER B 2 167 ? -5.775 -20.669 15.660 1.00 95.36 167 SER B C 1
ATOM 2877 O O . SER B 2 167 ? -6.756 -21.404 15.484 1.00 95.82 167 SER B O 1
ATOM 2880 N N . GLY B 2 168 ? -5.629 -19.906 16.745 1.00 96.94 168 GLY B N 1
ATOM 2881 C CA . GLY B 2 168 ? -6.685 -19.801 17.748 1.00 99.49 168 GLY B CA 1
ATOM 2882 C C . GLY B 2 168 ? -7.741 -18.764 17.421 1.00 97.04 168 GLY B C 1
ATOM 2883 O O . GLY B 2 168 ? -8.511 -18.394 18.301 1.00 99.07 168 GLY B O 1
ATOM 2884 N N . GLU B 2 169 ? -7.779 -18.309 16.157 1.00 93.00 169 GLU B N 1
ATOM 2885 C CA . GLU B 2 169 ? -8.602 -17.184 15.711 1.00 90.52 169 GLU B CA 1
ATOM 2886 C C . GLU B 2 169 ? -9.764 -17.503 14.780 1.00 88.13 169 GLU B C 1
ATOM 2887 O O . GLU B 2 169 ? -9.635 -18.294 13.849 1.00 86.86 169 GLU B O 1
ATOM 2893 N N . VAL B 2 170 ? -10.873 -16.807 14.990 1.00 87.89 170 VAL B N 1
ATOM 2894 C CA . VAL B 2 170 ? -12.022 -16.859 14.080 1.00 85.58 170 VAL B CA 1
ATOM 2895 C C . VAL B 2 170 ? -12.273 -15.459 13.493 1.00 82.17 170 VAL B C 1
ATOM 2896 O O . VAL B 2 170 ? -12.198 -14.462 14.193 1.00 83.45 170 VAL B O 1
ATOM 2900 N N . TYR B 2 171 ? -12.569 -15.403 12.203 1.00 78.25 171 TYR B N 1
ATOM 2901 C CA . TYR B 2 171 ? -12.821 -14.148 11.496 1.00 75.21 171 TYR B CA 1
ATOM 2902 C C . TYR B 2 171 ? -14.193 -14.215 10.869 1.00 74.00 171 TYR B C 1
ATOM 2903 O O . TYR B 2 171 ? -14.588 -15.274 10.389 1.00 74.70 171 TYR B O 1
ATOM 2912 N N . THR B 2 172 ? -14.944 -13.117 10.882 1.00 73.27 172 THR B N 1
ATOM 2913 C CA . THR B 2 172 ? -16.293 -13.147 10.352 1.00 72.58 172 THR B CA 1
ATOM 2914 C C . THR B 2 172 ? -16.586 -11.942 9.471 1.00 69.91 172 THR B C 1
ATOM 2915 O O . THR B 2 172 ? -16.174 -10.842 9.784 1.00 70.18 172 THR B O 1
ATOM 2919 N N . CYS B 2 173 ? -17.229 -12.175 8.326 1.00 67.97 173 CYS B N 1
ATOM 2920 C CA . CYS B 2 173 ? -17.694 -11.113 7.415 1.00 65.84 173 CYS B CA 1
ATOM 2921 C C . CYS B 2 173 ? -19.205 -10.977 7.573 1.00 67.31 173 CYS B C 1
ATOM 2922 O O . CYS B 2 173 ? -19.919 -11.941 7.351 1.00 68.67 173 CYS B O 1
ATOM 2925 N N . GLN B 2 174 ? -19.687 -9.777 7.895 1.00 68.18 174 GLN B N 1
ATOM 2926 C CA . GLN B 2 174 ? -21.111 -9.517 8.153 1.00 69.68 174 GLN B CA 1
ATOM 2927 C C . GLN B 2 174 ? -21.688 -8.577 7.093 1.00 66.22 174 GLN B C 1
ATOM 2928 O O . GLN B 2 174 ? -21.097 -7.552 6.822 1.00 64.87 174 GLN B O 1
ATOM 2934 N N . VAL B 2 175 ? -22.809 -8.934 6.469 1.00 64.64 175 VAL B N 1
ATOM 2935 C CA . VAL B 2 175 ? -23.361 -8.142 5.376 1.00 61.69 175 VAL B CA 1
ATOM 2936 C C . VAL B 2 175 ? -24.745 -7.663 5.742 1.00 63.60 175 VAL B C 1
ATOM 2937 O O . VAL B 2 175 ? -25.578 -8.438 6.183 1.00 65.89 175 VAL B O 1
ATOM 2941 N N . GLU B 2 176 ? -25.000 -6.378 5.527 1.00 62.79 176 GLU B N 1
ATOM 2942 C CA . GLU B 2 176 ? -26.351 -5.849 5.641 1.00 64.18 176 GLU B CA 1
ATOM 2943 C C . GLU B 2 176 ? -26.770 -5.292 4.284 1.00 60.49 176 GLU B C 1
ATOM 2944 O O . GLU B 2 176 ? -25.937 -4.787 3.508 1.00 57.49 176 GLU B O 1
ATOM 2950 N N . HIS B 2 177 ? -28.076 -5.367 4.022 1.00 60.70 177 HIS B N 1
ATOM 2951 C CA . HIS B 2 177 ? -28.616 -5.037 2.718 1.00 57.68 177 HIS B CA 1
ATOM 2952 C C . HIS B 2 177 ? -30.131 -4.960 2.804 1.00 59.80 177 HIS B C 1
ATOM 2953 O O . HIS B 2 177 ? -30.743 -5.708 3.574 1.00 62.56 177 HIS B O 1
ATOM 2960 N N . PRO B 2 178 ? -30.749 -4.045 2.037 1.00 58.93 178 PRO B N 1
ATOM 2961 C CA . PRO B 2 178 ? -32.194 -3.847 2.223 1.00 61.83 178 PRO B CA 1
ATOM 2962 C C . PRO B 2 178 ? -33.062 -5.088 1.951 1.00 62.31 178 PRO B C 1
ATOM 2963 O O . PRO B 2 178 ? -34.135 -5.221 2.531 1.00 65.74 178 PRO B O 1
ATOM 2967 N N . SER B 2 179 ? -32.622 -5.951 1.037 1.00 59.30 179 SER B N 1
ATOM 2968 C CA . SER B 2 179 ? -33.297 -7.233 0.767 1.00 60.08 179 SER B CA 1
ATOM 2969 C C . SER B 2 179 ? -33.374 -8.167 1.970 1.00 63.70 179 SER B C 1
ATOM 2970 O O . SER B 2 179 ? -34.318 -8.942 2.063 1.00 66.17 179 SER B O 1
ATOM 2973 N N . LEU B 2 180 ? -32.407 -8.040 2.894 1.00 64.60 180 LEU B N 1
ATOM 2974 C CA . LEU B 2 180 ? -32.317 -8.830 4.148 1.00 68.15 180 LEU B CA 1
ATOM 2975 C C . LEU B 2 180 ? -32.936 -8.149 5.359 1.00 72.89 180 LEU B C 1
ATOM 297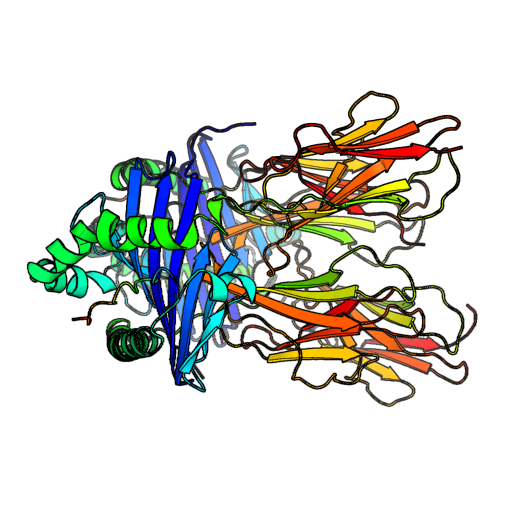6 O O . LEU B 2 180 ? -32.756 -6.947 5.562 1.00 72.85 180 LEU B O 1
ATOM 2981 N N . THR B 2 181 ? -33.600 -8.945 6.192 1.00 77.53 181 THR B N 1
ATOM 2982 C CA . THR B 2 181 ? -34.070 -8.497 7.489 1.00 82.90 181 THR B CA 1
ATOM 2983 C C . THR B 2 181 ? -33.056 -8.784 8.611 1.00 85.01 181 THR B C 1
ATOM 2984 O O . THR B 2 181 ? -33.182 -8.219 9.688 1.00 89.47 181 THR B O 1
ATOM 2988 N N . SER B 2 182 ? -32.092 -9.680 8.393 1.00 83.00 182 SER B N 1
ATOM 2989 C CA . SER B 2 182 ? -30.950 -9.874 9.318 1.00 84.25 182 SER B CA 1
ATOM 2990 C C . SER B 2 182 ? -29.644 -10.027 8.540 1.00 79.75 182 SER B C 1
ATOM 2991 O O . SER B 2 182 ? -29.682 -10.403 7.373 1.00 76.41 182 SER B O 1
ATOM 2994 N N . PRO B 2 183 ? -28.483 -9.717 9.176 1.00 80.02 183 PRO B N 1
ATOM 2995 C CA . PRO B 2 183 ? -27.226 -9.833 8.439 1.00 75.82 183 PRO B CA 1
ATOM 2996 C C . PRO B 2 183 ? -26.930 -11.247 8.019 1.00 75.40 183 PRO B C 1
ATOM 2997 O O . PRO B 2 183 ? -27.263 -12.181 8.740 1.00 78.80 183 PRO B O 1
ATOM 3001 N N . LEU B 2 184 ? -26.334 -11.388 6.843 1.00 72.00 184 LEU B N 1
ATOM 3002 C CA . LEU B 2 184 ? -25.713 -12.627 6.454 1.00 71.63 184 LEU B CA 1
ATOM 3003 C C . LEU B 2 184 ? -24.324 -12.579 7.030 1.00 71.91 184 LEU B C 1
ATOM 3004 O O . LEU B 2 184 ? -23.579 -11.646 6.759 1.00 69.85 184 LEU B O 1
ATOM 3009 N N . THR B 2 185 ? -23.968 -13.616 7.777 1.00 75.21 185 THR B N 1
ATOM 3010 C CA . THR B 2 185 ? -22.640 -13.742 8.356 1.00 75.97 185 THR B CA 1
ATOM 3011 C C . THR B 2 185 ? -21.925 -14.966 7.755 1.00 75.45 185 THR B C 1
ATOM 3012 O O . THR B 2 185 ? -22.553 -16.013 7.527 1.00 77.90 185 THR B O 1
ATOM 3016 N N . VAL B 2 186 ? -20.628 -14.821 7.472 1.00 73.56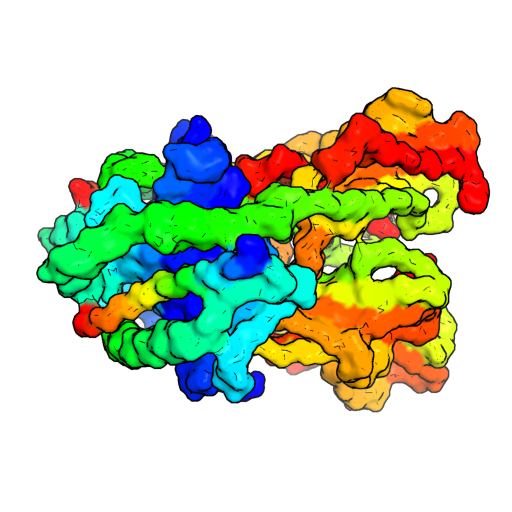 186 VAL B N 1
ATOM 3017 C CA . VAL B 2 186 ? -19.797 -15.924 6.982 1.00 73.68 186 VAL B CA 1
ATOM 3018 C C . VAL B 2 186 ? -18.483 -15.980 7.774 1.00 75.18 186 VAL B C 1
ATOM 3019 O O . VAL B 2 186 ? -17.812 -14.955 7.904 1.00 72.86 186 VAL B O 1
ATOM 3023 N N . GLU B 2 187 ? -18.152 -17.183 8.298 1.00 78.62 187 GLU B N 1
ATOM 3024 C CA . GLU B 2 187 ? -16.941 -17.430 9.118 1.00 80.46 187 GLU B CA 1
ATOM 3025 C C . GLU B 2 187 ? -15.737 -18.003 8.349 1.00 78.38 187 GLU B C 1
ATOM 3026 O O . GLU B 2 187 ? -15.893 -18.657 7.332 1.00 76.94 187 GLU B O 1
ATOM 3032 N N . TRP B 2 188 ? -14.543 -17.754 8.877 1.00 78.47 188 TRP B N 1
ATOM 3033 C CA . TRP B 2 188 ? -13.324 -18.395 8.415 1.00 78.36 188 TRP B CA 1
ATOM 3034 C C . TRP B 2 188 ? -12.412 -18.623 9.606 1.00 82.77 188 TRP B C 1
ATOM 3035 O O . TRP B 2 188 ? -12.005 -17.658 10.255 1.00 83.66 188 TRP B O 1
ATOM 3046 N N . ARG B 2 189 ? -12.084 -19.886 9.875 1.00 86.57 189 ARG B N 1
ATOM 3047 C CA . ARG B 2 189 ? -11.236 -20.256 10.997 1.00 90.50 189 ARG B CA 1
ATOM 3048 C C . ARG B 2 189 ? -9.808 -20.493 10.533 1.00 90.61 189 ARG B C 1
ATOM 3049 O O . ARG B 2 189 ? -9.592 -21.133 9.509 1.00 89.84 189 ARG B O 1
ATOM 3057 N N . ALA B 2 190 ? -8.838 -19.991 11.296 1.00 92.61 190 ALA B N 1
ATOM 3058 C CA . ALA B 2 190 ? -7.417 -20.086 10.922 1.00 93.47 190 ALA B CA 1
ATOM 3059 C C . ALA B 2 190 ? -6.809 -21.499 11.126 1.00 98.50 190 ALA B C 1
ATOM 3060 O O . ALA B 2 190 ? -6.572 -21.943 12.268 1.00 102.76 190 ALA B O 1
ATOM 3062 N N . SER B 2 191 ? -6.581 -22.209 10.017 1.00 99.63 191 SER B N 1
ATOM 3063 C CA . SER B 2 191 ? -5.859 -23.497 10.020 1.00 103.98 191 SER B CA 1
ATOM 3064 C C . SER B 2 191 ? -5.354 -23.853 8.620 1.00 105.10 191 SER B C 1
ATOM 3065 O O . SER B 2 191 ? -5.668 -23.170 7.636 1.00 100.07 191 SER B O 1
ATOM 3068 N N . SER B 2 192 ? -4.592 -24.941 8.538 1.00 111.73 192 SER B N 1
ATOM 3069 C CA . SER B 2 192 ? -3.909 -25.317 7.297 1.00 115.20 192 SER B CA 1
ATOM 3070 C C . SER B 2 192 ? -4.793 -25.386 6.040 1.00 118.92 192 SER B C 1
ATOM 3071 O O . SER B 2 192 ? -4.373 -24.944 4.964 1.00 118.49 192 SER B O 1
ATOM 3074 N N . ALA B 2 193 ? -6.008 -25.921 6.189 1.00 56.57 193 ALA B N 1
ATOM 3075 C CA . ALA B 2 193 ? -6.986 -25.995 5.088 1.00 57.86 193 ALA B CA 1
ATOM 3076 C C . ALA B 2 193 ? -7.595 -24.620 4.786 1.00 60.57 193 ALA B C 1
ATOM 3077 O O . ALA B 2 193 ? -7.846 -23.817 5.696 1.00 63.33 193 ALA B O 1
ATOM 3079 N N . LYS C 1 2 ? -0.395 17.312 -35.981 1.00 66.28 2 LYS C N 1
ATOM 3080 C CA . LYS C 1 2 ? 0.114 16.923 -34.626 1.00 63.80 2 LYS C CA 1
ATOM 3081 C C . LYS C 1 2 ? 1.086 17.958 -34.122 1.00 58.91 2 LYS C C 1
ATOM 3082 O O . LYS C 1 2 ? 2.146 18.070 -34.713 1.00 60.71 2 LYS C O 1
ATOM 3088 N N . GLU C 1 3 ? 0.774 18.666 -33.029 1.00 52.54 3 GLU C N 1
ATOM 3089 C CA . GLU C 1 3 ? 1.745 19.564 -32.402 1.00 48.86 3 GLU C CA 1
ATOM 3090 C C . GLU C 1 3 ? 2.866 18.842 -31.700 1.00 47.11 3 GLU C C 1
ATOM 3091 O O . GLU C 1 3 ? 2.651 17.864 -31.014 1.00 47.89 3 GLU C O 1
ATOM 3097 N N . GLU C 1 4 ? 4.047 19.410 -31.784 1.00 45.30 4 GLU C N 1
ATOM 3098 C CA . GLU C 1 4 ? 5.200 18.840 -31.119 1.00 43.56 4 GLU C CA 1
ATOM 3099 C C . GLU C 1 4 ? 5.122 19.005 -29.576 1.00 38.65 4 GLU C C 1
ATOM 3100 O O . GLU C 1 4 ? 5.324 18.054 -28.866 1.00 39.09 4 GLU C O 1
ATOM 3106 N N . HIS C 1 5 ? 4.815 20.174 -29.061 1.00 34.36 5 HIS C N 1
ATOM 3107 C CA . HIS C 1 5 ? 4.965 20.399 -27.614 1.00 31.63 5 HIS C CA 1
ATOM 3108 C C . HIS C 1 5 ? 3.951 21.406 -27.091 1.00 29.78 5 HIS C C 1
ATOM 3109 O O . HIS C 1 5 ? 3.415 22.197 -27.845 1.00 29.30 5 HIS C O 1
ATOM 3116 N N . VAL C 1 6 ? 3.648 21.335 -25.803 1.00 28.70 6 VAL C N 1
ATOM 3117 C CA . VAL C 1 6 ? 2.697 22.273 -25.206 1.00 27.93 6 VAL C CA 1
ATOM 3118 C C . VAL C 1 6 ? 3.223 22.708 -23.888 1.00 27.01 6 VAL C C 1
ATOM 3119 O O . VAL C 1 6 ? 3.579 21.874 -23.059 1.00 27.19 6 VAL C O 1
ATOM 3123 N N . ILE C 1 7 ? 3.199 24.009 -23.661 1.00 26.60 7 ILE C N 1
ATOM 3124 C CA . ILE C 1 7 ? 3.539 24.551 -22.341 1.00 25.89 7 ILE C CA 1
ATOM 3125 C C . ILE C 1 7 ? 2.282 25.205 -21.792 1.00 24.95 7 ILE C C 1
ATOM 3126 O O . ILE C 1 7 ? 1.782 26.127 -22.393 1.00 25.04 7 ILE C O 1
ATOM 3131 N N . ILE C 1 8 ? 1.816 24.736 -20.637 1.00 24.53 8 ILE C N 1
ATOM 3132 C CA . ILE C 1 8 ? 0.632 25.272 -20.002 1.00 24.15 8 ILE C CA 1
ATOM 3133 C C . ILE C 1 8 ? 0.967 25.825 -18.649 1.00 23.98 8 ILE C C 1
ATOM 3134 O O . ILE C 1 8 ? 1.462 25.096 -17.806 1.00 24.31 8 ILE C O 1
ATOM 3139 N N . GLN C 1 9 ? 0.692 27.113 -18.469 1.00 23.51 9 GLN C N 1
ATOM 3140 C CA . GLN C 1 9 ? 0.678 27.729 -17.166 1.00 23.42 9 GLN C CA 1
ATOM 3141 C C . GLN C 1 9 ? -0.712 27.553 -16.616 1.00 22.60 9 GLN C C 1
ATOM 3142 O O . GLN C 1 9 ? -1.645 28.088 -17.145 1.00 22.47 9 GLN C O 1
ATOM 3148 N N . ALA C 1 10 ? -0.873 26.759 -15.576 1.00 22.71 10 ALA C N 1
ATOM 3149 C CA . ALA C 1 10 ? -2.212 26.446 -15.015 1.00 22.53 10 ALA C CA 1
ATOM 3150 C C . ALA C 1 10 ? -2.352 27.030 -13.588 1.00 23.54 10 ALA C C 1
ATOM 3151 O O . ALA C 1 10 ? -1.498 26.829 -12.735 1.00 23.76 10 ALA C O 1
ATOM 3153 N N . GLU C 1 11 ? -3.440 27.744 -13.350 1.00 23.90 11 GLU C N 1
ATOM 3154 C CA . GLU C 1 11 ? -3.714 28.349 -12.055 1.00 25.38 11 GLU C CA 1
ATOM 3155 C C . GLU C 1 11 ? -5.085 27.879 -11.607 1.00 25.23 11 GLU C C 1
ATOM 3156 O O . GLU C 1 11 ? -5.929 27.563 -12.452 1.00 24.30 11 GLU C O 1
ATOM 3162 N N . PHE C 1 12 ? -5.302 27.842 -10.294 1.00 25.99 12 PHE C N 1
ATOM 3163 C CA . PHE C 1 12 ? -6.666 27.806 -9.758 1.00 26.45 12 PHE C CA 1
ATOM 3164 C C . PHE C 1 12 ? -6.823 28.453 -8.420 1.00 28.17 12 PHE C C 1
ATOM 3165 O O . PHE C 1 12 ? -5.845 28.717 -7.726 1.00 29.09 12 PHE C O 1
ATOM 3173 N N . TYR C 1 13 ? -8.076 28.714 -8.094 1.00 28.92 13 TYR C N 1
ATOM 3174 C CA . TYR C 1 13 ? -8.472 29.098 -6.768 1.00 31.24 13 TYR C CA 1
ATOM 3175 C C . TYR C 1 13 ? -9.788 28.454 -6.443 1.00 31.56 13 TYR C C 1
ATOM 3176 O O . TYR C 1 13 ? -10.653 28.355 -7.283 1.00 30.30 13 TYR C O 1
ATOM 3185 N N . LEU C 1 14 ? -9.920 28.037 -5.195 1.00 33.62 14 LEU C N 1
ATOM 3186 C CA . LEU C 1 14 ? -11.050 27.280 -4.701 1.00 34.98 14 LEU C CA 1
ATOM 3187 C C . LEU C 1 14 ? -11.628 27.879 -3.407 1.00 37.81 14 LEU C C 1
ATOM 3188 O O . LEU C 1 14 ? -10.920 28.014 -2.385 1.00 39.66 14 LEU C O 1
ATOM 3193 N N . ASN C 1 15 ? -12.922 28.161 -3.439 1.00 38.60 15 ASN C N 1
ATOM 3194 C CA . ASN C 1 15 ? -13.674 28.545 -2.263 1.00 41.67 15 ASN C CA 1
ATOM 3195 C C . ASN C 1 15 ? -14.616 27.435 -1.839 1.00 42.95 15 ASN C C 1
ATOM 3196 O O . ASN C 1 15 ? -15.046 26.646 -2.658 1.00 41.26 15 ASN C O 1
ATOM 3201 N N . PRO C 1 16 ? -14.950 27.371 -0.561 1.00 46.28 16 PRO C N 1
ATOM 3202 C CA . PRO C 1 16 ? -14.558 28.324 0.469 1.00 48.89 16 PRO C CA 1
ATOM 3203 C C . PRO C 1 16 ? -13.234 27.991 1.147 1.00 49.95 16 PRO C C 1
ATOM 3204 O O . PRO C 1 16 ? -12.884 28.612 2.140 1.00 52.46 16 PRO C O 1
ATOM 3208 N N . ASP C 1 17 ? -12.479 27.055 0.594 1.00 48.76 17 ASP C N 1
ATOM 3209 C CA . ASP C 1 17 ? -11.195 26.619 1.180 1.00 50.42 17 ASP C CA 1
ATOM 3210 C C . ASP C 1 17 ? -10.105 27.685 1.175 1.00 50.65 17 ASP C C 1
ATOM 3211 O O . ASP C 1 17 ? -9.101 27.529 1.865 1.00 52.05 17 ASP C O 1
ATOM 3216 N N . GLN C 1 18 ? -10.279 28.723 0.356 1.00 49.77 18 GLN C N 1
ATOM 3217 C CA . GLN C 1 18 ? -9.319 29.794 0.224 1.00 50.37 18 GLN C CA 1
ATOM 3218 C C . GLN C 1 18 ? -7.973 29.221 -0.216 1.00 49.58 18 GLN C C 1
ATOM 3219 O O . GLN C 1 18 ? -6.957 29.549 0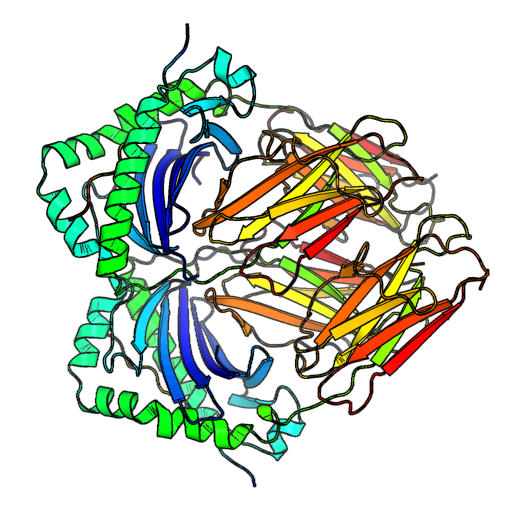.409 1.00 51.27 18 GLN C O 1
ATOM 3225 N N . SER C 1 19 ? -7.941 28.346 -1.227 1.00 47.38 19 SER C N 1
ATOM 3226 C CA . SER C 1 19 ? -6.662 27.725 -1.598 1.00 47.05 19 SER C CA 1
ATOM 3227 C C . SER C 1 19 ? -6.421 27.673 -3.104 1.00 44.52 19 SER C C 1
ATOM 3228 O O . SER C 1 19 ? -7.356 27.596 -3.869 1.00 43.41 19 SER C O 1
ATOM 3231 N N . GLY C 1 20 ? -5.159 27.772 -3.519 1.00 44.43 20 GLY C N 1
ATOM 3232 C CA . GLY C 1 20 ? -4.801 28.073 -4.908 1.00 42.26 20 GLY C CA 1
ATOM 3233 C C . GLY C 1 20 ? -3.442 27.580 -5.370 1.00 42.22 20 GLY C C 1
ATOM 3234 O O . GLY C 1 20 ? -2.572 27.339 -4.559 1.00 43.88 20 GLY C O 1
ATOM 3235 N N . GLU C 1 21 ? -3.283 27.427 -6.693 1.00 40.60 21 GLU C N 1
ATOM 3236 C CA . GLU C 1 21 ? -2.121 26.758 -7.295 1.00 40.33 21 GLU C CA 1
ATOM 3237 C C . GLU C 1 21 ? -1.627 27.499 -8.530 1.00 37.87 21 GLU C C 1
ATOM 3238 O O . GLU C 1 21 ? -2.411 28.125 -9.237 1.00 37.49 21 GLU C O 1
ATOM 3244 N N . PHE C 1 22 ? -0.320 27.481 -8.741 1.00 36.40 22 PHE C N 1
ATOM 3245 C CA . PHE C 1 22 ? 0.288 28.074 -9.911 1.00 34.46 22 PHE C CA 1
ATOM 3246 C C . PHE C 1 22 ? 1.331 27.086 -10.325 1.00 34.73 22 PHE C C 1
ATOM 3247 O O . PHE C 1 22 ? 2.223 26.805 -9.560 1.00 35.08 22 PHE C O 1
ATOM 3255 N N . MET C 1 23 ? 1.255 26.623 -11.566 1.00 35.10 23 MET C N 1
ATOM 3256 C CA . MET C 1 23 ? 2.244 25.713 -12.077 1.00 35.86 23 MET C CA 1
ATOM 3257 C C . MET C 1 23 ? 2.451 25.800 -13.580 1.00 33.55 23 MET C C 1
ATOM 3258 O O . MET C 1 23 ? 1.574 26.238 -14.308 1.00 33.03 23 MET C O 1
ATOM 3263 N N . PHE C 1 24 ? 3.643 25.404 -14.015 1.00 33.12 24 PHE C N 1
ATOM 3264 C CA . PHE C 1 24 ? 3.993 25.288 -15.421 1.00 31.58 24 PHE C CA 1
ATOM 3265 C C . PHE C 1 24 ? 4.070 23.800 -15.720 1.00 32.14 24 PHE C C 1
ATOM 3266 O O . PHE C 1 24 ? 4.386 22.989 -14.849 1.00 33.97 24 PHE C O 1
ATOM 3274 N N . ASP C 1 25 ? 3.781 23.436 -16.952 1.00 31.02 25 ASP C N 1
ATOM 3275 C CA . ASP C 1 25 ? 3.605 22.053 -17.321 1.00 31.19 25 ASP C CA 1
ATOM 3276 C C . ASP C 1 25 ? 4.152 21.957 -18.759 1.00 28.48 25 ASP C C 1
ATOM 3277 O O . ASP C 1 25 ? 3.830 22.787 -19.617 1.00 27.86 25 ASP C O 1
ATOM 3282 N N . PHE C 1 26 ? 5.010 20.976 -19.011 1.00 26.79 26 PHE C N 1
ATOM 3283 C CA . PHE C 1 26 ? 5.560 20.711 -20.350 1.00 25.26 26 PHE C CA 1
ATOM 3284 C C . PHE C 1 26 ? 5.180 19.274 -20.724 1.00 24.92 26 PHE C C 1
ATOM 3285 O O . PHE C 1 26 ? 5.658 18.303 -20.123 1.00 25.27 26 PHE C O 1
ATOM 3293 N N . ASP C 1 27 ? 4.307 19.159 -21.710 1.00 23.94 27 ASP C N 1
ATOM 3294 C CA . ASP C 1 27 ? 3.839 17.883 -22.172 1.00 24.44 27 ASP C CA 1
ATOM 3295 C C . ASP C 1 27 ? 3.319 17.026 -21.037 1.00 24.49 27 ASP C C 1
ATOM 3296 O O . ASP C 1 27 ? 3.571 15.845 -21.012 1.00 25.73 27 ASP C O 1
ATOM 3301 N N . GLY C 1 28 ? 2.593 17.629 -20.101 1.00 23.57 28 GLY C N 1
ATOM 3302 C CA . GLY C 1 28 ? 1.957 16.908 -19.024 1.00 24.08 28 GLY C CA 1
ATOM 3303 C C . GLY C 1 28 ? 2.842 16.570 -17.852 1.00 25.48 28 GLY C C 1
ATOM 3304 O O . GLY C 1 28 ? 2.432 15.762 -17.010 1.00 26.44 28 GLY C O 1
ATOM 3305 N N . ASP C 1 29 ? 4.075 17.095 -17.809 1.00 26.01 29 ASP C N 1
ATOM 3306 C CA . ASP C 1 29 ? 4.953 16.955 -16.631 1.00 27.60 29 ASP C CA 1
ATOM 3307 C C . ASP C 1 29 ? 5.244 18.353 -16.115 1.00 27.42 29 ASP C C 1
ATOM 3308 O O . ASP C 1 29 ? 5.249 19.325 -16.889 1.00 26.85 29 ASP C O 1
ATOM 3313 N N . GLU C 1 30 ? 5.490 18.468 -14.818 1.00 28.30 30 GLU C N 1
ATOM 3314 C CA . GLU C 1 30 ? 5.618 19.783 -14.157 1.00 27.86 30 GLU C CA 1
ATOM 3315 C C . GLU C 1 30 ? 7.046 20.288 -14.195 1.00 28.45 30 GLU C C 1
ATOM 3316 O O . GLU C 1 30 ? 7.957 19.538 -13.836 1.00 30.07 30 GLU C O 1
ATOM 3322 N N . ILE C 1 31 ? 7.227 21.545 -14.601 1.00 27.10 31 ILE C N 1
ATOM 3323 C CA . ILE C 1 31 ? 8.514 22.218 -14.525 1.00 28.09 31 ILE C CA 1
ATOM 3324 C C . ILE C 1 31 ? 8.661 22.744 -13.116 1.00 29.63 31 ILE C C 1
ATOM 3325 O O . ILE C 1 31 ? 9.578 22.373 -12.394 1.00 31.84 31 ILE C O 1
ATOM 3330 N N . PHE C 1 32 ? 7.716 23.570 -12.696 1.00 29.38 32 PHE C N 1
ATOM 3331 C CA . PHE C 1 32 ? 7.711 24.088 -11.328 1.00 31.24 32 PHE C CA 1
ATOM 3332 C C . PHE C 1 32 ? 6.313 24.514 -10.901 1.00 30.85 32 PHE C C 1
ATOM 3333 O O . PHE C 1 32 ? 5.375 24.512 -11.689 1.00 29.04 32 PHE C O 1
ATOM 3341 N N . HIS C 1 33 ? 6.188 24.796 -9.611 1.00 33.01 33 HIS C N 1
ATOM 3342 C CA . HIS C 1 33 ? 5.000 25.435 -9.052 1.00 33.11 33 HIS C CA 1
ATOM 3343 C C . HIS C 1 33 ? 5.397 26.486 -8.018 1.00 35.65 33 HIS C C 1
ATOM 3344 O O . HIS C 1 33 ? 6.574 26.586 -7.632 1.00 37.24 33 HIS C O 1
ATOM 3351 N N . VAL C 1 34 ? 4.415 27.252 -7.580 1.00 36.60 34 VAL C N 1
ATOM 3352 C CA . VAL C 1 34 ? 4.635 28.191 -6.545 1.00 40.45 34 VAL C CA 1
ATOM 3353 C C . VAL C 1 34 ? 3.919 27.732 -5.283 1.00 44.28 34 VAL C C 1
ATOM 3354 O O . VAL C 1 34 ? 2.708 27.611 -5.237 1.00 42.88 34 VAL C O 1
ATOM 3358 N N . ASP C 1 35 ? 4.726 27.462 -4.253 1.00 49.98 35 ASP C N 1
ATOM 3359 C CA . ASP C 1 35 ? 4.241 27.104 -2.937 1.00 54.45 35 ASP C CA 1
ATOM 3360 C C . ASP C 1 35 ? 3.500 28.314 -2.378 1.00 57.54 35 ASP C C 1
ATOM 3361 O O . ASP C 1 35 ? 4.141 29.249 -1.946 1.00 59.52 35 ASP C O 1
ATOM 3366 N N . MET C 1 36 ? 2.166 28.235 -2.347 1.00 59.55 36 MET C N 1
ATOM 3367 C CA . MET C 1 36 ? 1.285 29.259 -1.769 1.00 63.12 36 MET C CA 1
ATOM 3368 C C . MET C 1 36 ? 1.462 29.422 -0.223 1.00 67.48 36 MET C C 1
ATOM 3369 O O . MET C 1 36 ? 0.856 30.317 0.375 1.00 69.41 36 MET C O 1
ATOM 3374 N N . ALA C 1 37 ? 2.286 28.575 0.407 1.00 69.05 37 ALA C N 1
ATOM 3375 C CA . ALA C 1 37 ? 2.792 28.804 1.765 1.00 73.54 37 ALA C CA 1
ATOM 3376 C C . ALA C 1 37 ? 3.931 29.825 1.987 1.00 75.59 37 ALA C C 1
ATOM 3377 O O . ALA C 1 37 ? 3.641 30.928 2.450 1.00 77.47 37 ALA C O 1
ATOM 3379 N N . LYS C 1 38 ? 5.211 29.449 1.776 1.00 75.57 38 LYS C N 1
ATOM 3380 C CA . LYS C 1 38 ? 6.354 30.396 1.862 1.00 76.38 38 LYS C CA 1
ATOM 3381 C C . LYS C 1 38 ? 6.655 31.050 0.510 1.00 71.77 38 LYS C C 1
ATOM 3382 O O . LYS C 1 38 ? 7.656 31.753 0.374 1.00 73.47 38 LYS C O 1
ATOM 3388 N N . LYS C 1 39 ? 5.776 30.829 -0.469 1.00 65.49 39 LYS C N 1
ATOM 3389 C CA . LYS C 1 39 ? 5.626 31.741 -1.588 1.00 61.12 39 LYS C CA 1
ATOM 3390 C C . LYS C 1 39 ? 6.877 31.818 -2.475 1.00 58.93 39 LYS C C 1
ATOM 3391 O O . LYS C 1 39 ? 7.278 32.899 -2.922 1.00 59.30 39 LYS C O 1
ATOM 3397 N N . GLU C 1 40 ? 7.482 30.667 -2.730 1.00 56.54 40 GLU C N 1
ATOM 3398 C CA . GLU C 1 40 ? 8.609 30.567 -3.634 1.00 54.50 40 GLU C CA 1
ATOM 3399 C C . GLU C 1 40 ? 8.435 29.501 -4.701 1.00 49.18 40 GLU C C 1
ATOM 3400 O O . GLU C 1 40 ? 7.613 28.594 -4.586 1.00 47.28 40 GLU C O 1
ATOM 3406 N N . THR C 1 41 ? 9.259 29.642 -5.725 1.00 46.41 41 THR C N 1
ATOM 3407 C CA . THR C 1 41 ? 9.381 28.672 -6.789 1.00 43.00 41 THR C CA 1
ATOM 3408 C C . THR C 1 41 ? 9.978 27.339 -6.304 1.00 43.81 41 THR C C 1
ATOM 3409 O O . THR C 1 41 ? 10.945 27.307 -5.533 1.00 46.37 41 THR C O 1
ATOM 3413 N N . VAL C 1 42 ? 9.379 26.251 -6.793 1.00 41.39 42 VAL C N 1
ATOM 3414 C CA . VAL C 1 42 ? 9.744 24.886 -6.452 1.00 41.96 42 VAL C CA 1
ATOM 3415 C C . VAL C 1 42 ? 9.901 24.111 -7.737 1.00 39.68 42 VAL C C 1
ATOM 3416 O O . VAL C 1 42 ? 8.918 23.774 -8.383 1.00 37.15 42 VAL C O 1
ATOM 3420 N N . TRP C 1 43 ? 11.144 23.820 -8.104 1.00 40.83 43 TRP C N 1
ATOM 3421 C CA . TRP C 1 43 ? 11.412 23.105 -9.345 1.00 39.14 43 TRP C CA 1
ATOM 3422 C C . TRP C 1 43 ? 11.113 21.650 -9.104 1.00 39.70 43 TRP C C 1
ATOM 3423 O O . TRP C 1 43 ? 11.446 21.113 -8.036 1.00 41.90 43 TRP C O 1
ATOM 3434 N N . ARG C 1 44 ? 10.436 21.022 -10.065 1.00 37.90 44 ARG C N 1
ATOM 3435 C CA . ARG C 1 44 ? 10.090 19.593 -9.955 1.00 38.85 44 ARG C CA 1
ATOM 3436 C C . ARG C 1 44 ? 11.343 18.742 -9.894 1.00 41.54 44 ARG C C 1
ATOM 3437 O O . ARG C 1 44 ? 11.381 17.756 -9.171 1.00 43.70 44 ARG C O 1
ATOM 3445 N N . LEU C 1 45 ? 12.346 19.127 -10.664 1.00 41.95 45 LEU C N 1
ATOM 3446 C CA . LEU C 1 45 ? 13.655 18.554 -10.559 1.00 45.33 45 LEU C CA 1
ATOM 3447 C C . LEU C 1 45 ? 14.586 19.664 -10.164 1.00 47.47 45 LEU C C 1
ATOM 3448 O O . LEU C 1 45 ? 14.487 20.774 -10.676 1.00 46.11 45 LEU C O 1
ATOM 3453 N N . GLU C 1 46 ? 15.522 19.349 -9.292 1.00 51.52 46 GLU C N 1
ATOM 3454 C CA . GLU C 1 46 ? 16.464 20.327 -8.844 1.00 54.81 46 GLU C CA 1
ATOM 3455 C C . GLU C 1 46 ? 17.279 20.895 -10.025 1.00 54.68 46 GLU C C 1
ATOM 3456 O O . GLU C 1 46 ? 17.623 22.074 -9.999 1.00 56.19 46 GLU C O 1
ATOM 3462 N N . GLU C 1 47 ? 17.533 20.108 -11.075 1.00 54.03 47 GLU C N 1
ATOM 3463 C CA . GLU C 1 47 ? 18.384 20.555 -12.194 1.00 53.79 47 GLU C CA 1
ATOM 3464 C C . GLU C 1 47 ? 17.776 21.729 -12.979 1.00 50.26 47 GLU C C 1
ATOM 3465 O O . GLU C 1 47 ? 18.495 22.585 -13.480 1.00 50.32 47 GLU C O 1
ATOM 3471 N N . PHE C 1 48 ? 16.446 21.780 -13.056 1.00 46.88 48 PHE C N 1
ATOM 3472 C CA . PHE C 1 48 ? 15.777 22.842 -13.803 1.00 43.92 48 PHE C CA 1
ATOM 3473 C C . PHE C 1 48 ? 16.154 24.202 -13.228 1.00 44.84 48 PHE C C 1
ATOM 3474 O O . PHE C 1 48 ? 16.306 25.166 -13.975 1.00 44.10 48 PHE C O 1
ATOM 3482 N N . GLY C 1 49 ? 16.258 24.287 -11.903 1.00 46.70 49 GLY C N 1
ATOM 3483 C CA . GLY C 1 49 ? 16.588 25.534 -11.225 1.00 48.66 49 GLY C CA 1
ATOM 3484 C C . GLY C 1 49 ? 17.925 26.133 -11.576 1.00 51.13 49 GLY C C 1
ATOM 3485 O O . GLY C 1 49 ? 18.084 27.324 -11.457 1.00 52.44 49 GLY C O 1
ATOM 3486 N N . ARG C 1 50 ? 18.881 25.306 -11.980 1.00 53.57 50 ARG C N 1
ATOM 3487 C CA . ARG C 1 50 ? 20.211 25.749 -12.404 1.00 56.99 50 ARG C CA 1
ATOM 3488 C C . ARG C 1 50 ? 20.111 26.506 -13.723 1.00 54.92 50 ARG C C 1
ATOM 3489 O O . ARG C 1 50 ? 20.890 27.403 -14.000 1.00 56.53 50 ARG C O 1
ATOM 3497 N N . PHE C 1 51 ? 19.153 26.116 -14.545 1.00 51.84 51 PHE C N 1
ATOM 3498 C CA . PHE C 1 51 ? 19.019 26.622 -15.905 1.00 50.67 51 PHE C CA 1
ATOM 3499 C C . PHE C 1 51 ? 18.092 27.819 -16.005 1.00 48.36 51 PHE C C 1
ATOM 3500 O O . PHE C 1 51 ? 18.255 28.649 -16.896 1.00 48.12 51 PHE C O 1
ATOM 3508 N N . ALA C 1 52 ? 17.100 27.891 -15.120 1.00 46.35 52 ALA C N 1
ATOM 3509 C CA . ALA C 1 52 ? 16.068 28.941 -15.213 1.00 43.64 52 ALA C CA 1
ATOM 3510 C C . ALA C 1 52 ? 15.746 29.588 -13.865 1.00 43.36 52 ALA C C 1
ATOM 3511 O O . ALA C 1 52 ? 16.191 29.125 -12.780 1.00 44.82 52 ALA C O 1
ATOM 3513 N N . SER C 1 53 ? 14.939 30.642 -13.953 1.00 41.39 53 SER C N 1
ATOM 3514 C CA . SER C 1 53 ? 14.360 31.274 -12.767 1.00 41.91 53 SER C CA 1
ATOM 3515 C C . SER C 1 53 ? 12.933 31.778 -12.985 1.00 39.18 53 SER C C 1
ATOM 3516 O O . SER C 1 53 ? 12.436 31.841 -14.114 1.00 37.07 53 SER C O 1
ATOM 3519 N N . PHE C 1 54 ? 12.259 32.041 -11.862 1.00 39.91 54 PHE C N 1
ATOM 3520 C CA . PHE C 1 54 ? 10.871 32.505 -11.852 1.00 38.68 54 PHE C CA 1
ATOM 3521 C C . PHE C 1 54 ? 10.567 33.374 -10.652 1.00 40.62 54 PHE C C 1
ATOM 3522 O O . PHE C 1 54 ? 10.698 32.945 -9.519 1.00 42.35 54 PHE C O 1
ATOM 3530 N N . GLU C 1 55 ? 10.116 34.587 -10.933 1.00 41.17 55 GLU C N 1
ATOM 3531 C CA . GLU C 1 55 ? 9.692 35.532 -9.911 1.00 43.44 55 GLU C CA 1
ATOM 3532 C C . GLU C 1 55 ? 8.344 35.076 -9.344 1.00 41.87 55 GLU C C 1
ATOM 3533 O O . GLU C 1 55 ? 7.272 35.294 -9.919 1.00 39.68 55 GLU C O 1
ATOM 3539 N N . ALA C 1 56 ? 8.427 34.437 -8.193 1.00 43.43 56 ALA C N 1
ATOM 3540 C CA . ALA C 1 56 ? 7.273 33.846 -7.543 1.00 43.17 56 ALA C CA 1
ATOM 3541 C C . ALA C 1 56 ? 6.195 34.871 -7.173 1.00 44.22 56 ALA C C 1
ATOM 3542 O O . ALA C 1 56 ? 5.007 34.548 -7.246 1.00 42.53 56 ALA C O 1
ATOM 3544 N N . GLN C 1 57 ? 6.587 36.092 -6.801 1.00 46.90 57 GLN C N 1
ATOM 3545 C CA . GLN C 1 57 ? 5.600 37.120 -6.462 1.00 48.45 57 GLN C CA 1
ATOM 3546 C C . GLN C 1 57 ? 4.553 37.338 -7.534 1.00 46.36 57 GLN C C 1
ATOM 3547 O O . GLN C 1 57 ? 3.406 37.647 -7.224 1.00 45.99 57 GLN C O 1
ATOM 3553 N N . GLY C 1 58 ? 4.973 37.205 -8.791 1.00 45.83 58 GLY C N 1
ATOM 3554 C CA . GLY C 1 58 ? 4.079 37.302 -9.953 1.00 44.25 58 GLY C CA 1
ATOM 3555 C C . GLY C 1 58 ? 2.986 36.242 -10.003 1.00 42.70 58 GLY C C 1
ATOM 3556 O O . GLY C 1 58 ? 1.880 36.522 -10.475 1.00 42.34 58 GLY C O 1
ATOM 3557 N N . ALA C 1 59 ? 3.300 35.031 -9.534 1.00 42.21 59 ALA C N 1
ATOM 3558 C CA . ALA C 1 59 ? 2.307 33.974 -9.396 1.00 40.66 59 ALA C CA 1
ATOM 3559 C C . ALA C 1 59 ? 1.217 34.333 -8.375 1.00 42.25 59 ALA C C 1
ATOM 3560 O O . ALA C 1 59 ? 0.038 34.087 -8.616 1.00 42.42 59 ALA C O 1
ATOM 3562 N N . LEU C 1 60 ? 1.607 34.911 -7.242 1.00 44.20 60 LEU C N 1
ATOM 3563 C CA . LEU C 1 60 ? 0.675 35.212 -6.164 1.00 45.71 60 LEU C CA 1
ATOM 3564 C C . LEU C 1 60 ? -0.283 36.308 -6.542 1.00 45.90 60 LEU C C 1
ATOM 3565 O O . LEU C 1 60 ? -1.387 36.377 -6.019 1.00 46.74 60 LEU C O 1
ATOM 3570 N N . ALA C 1 61 ? 0.155 37.195 -7.428 1.00 45.97 61 ALA C N 1
ATOM 3571 C CA . ALA C 1 61 ? -0.704 38.257 -7.942 1.00 46.33 61 ALA C CA 1
ATOM 3572 C C . ALA C 1 61 ? -1.767 37.634 -8.823 1.00 44.03 61 ALA C C 1
ATOM 3573 O O . ALA C 1 61 ? -2.957 37.867 -8.632 1.00 44.18 61 ALA C O 1
ATOM 3575 N N . ASN C 1 62 ? -1.316 36.820 -9.781 1.00 41.31 62 ASN C N 1
ATOM 3576 C CA . ASN C 1 62 ? -2.220 36.070 -10.618 1.00 38.93 62 ASN C CA 1
ATOM 3577 C C . ASN C 1 62 ? -3.329 35.400 -9.791 1.00 39.44 62 ASN C C 1
ATOM 3578 O O . ASN C 1 62 ? -4.501 35.524 -10.147 1.00 39.56 62 ASN C O 1
ATOM 3583 N N . ILE C 1 63 ? -2.961 34.764 -8.671 1.00 40.16 63 ILE C N 1
ATOM 3584 C CA . ILE C 1 63 ? -3.906 34.033 -7.816 1.00 40.57 63 ILE C CA 1
ATOM 3585 C C . ILE C 1 63 ? -4.906 34.939 -7.176 1.00 42.16 63 ILE C C 1
ATOM 3586 O O . ILE C 1 63 ? -6.089 34.613 -7.074 1.00 42.05 63 ILE C O 1
ATOM 3591 N N . ALA C 1 64 ? -4.435 36.099 -6.720 1.00 44.03 64 ALA C N 1
ATOM 3592 C CA . ALA C 1 64 ? -5.334 37.123 -6.195 1.00 44.82 64 ALA C CA 1
ATOM 3593 C C . ALA C 1 64 ? -6.340 37.576 -7.274 1.00 43.24 64 ALA C C 1
ATOM 3594 O O . ALA C 1 64 ? -7.517 37.686 -6.998 1.00 44.31 64 ALA C O 1
ATOM 3596 N N . VAL C 1 65 ? -5.909 37.765 -8.513 1.00 41.26 65 VAL C N 1
ATOM 3597 C CA . VAL C 1 65 ? -6.876 38.027 -9.602 1.00 40.15 65 VAL C CA 1
ATOM 3598 C C . VAL C 1 65 ? -7.873 36.863 -9.756 1.00 38.46 65 VAL C C 1
ATOM 3599 O O . VAL C 1 65 ? -9.073 37.084 -9.908 1.00 38.71 65 VAL C O 1
ATOM 3603 N N . ASP C 1 66 ? -7.369 35.637 -9.689 1.00 36.88 66 ASP C N 1
ATOM 3604 C CA . ASP C 1 66 ? -8.225 34.448 -9.797 1.00 36.20 66 ASP C CA 1
ATOM 3605 C C . ASP C 1 66 ? -9.248 34.269 -8.682 1.00 38.19 66 ASP C C 1
ATOM 3606 O O . ASP C 1 66 ? -10.369 33.823 -8.934 1.00 38.02 66 ASP C O 1
ATOM 3611 N N . LYS C 1 67 ? -8.865 34.644 -7.467 1.00 40.80 67 LYS C N 1
ATOM 3612 C CA . LYS C 1 67 ? -9.778 34.689 -6.328 1.00 43.22 67 LYS C CA 1
ATOM 3613 C C . LYS C 1 67 ? -10.863 35.719 -6.560 1.00 44.40 67 LYS C C 1
ATOM 3614 O O . LYS C 1 67 ? -12.068 35.432 -6.426 1.00 45.38 67 LYS C O 1
ATOM 3620 N N . ALA C 1 68 ? -10.459 36.915 -6.939 1.00 44.84 68 ALA C N 1
ATOM 3621 C CA . ALA C 1 68 ? -11.425 37.972 -7.144 1.00 46.84 68 ALA C CA 1
ATOM 3622 C C . ALA C 1 68 ? -12.373 37.651 -8.303 1.00 45.26 68 ALA C C 1
ATOM 3623 O O . ALA C 1 68 ? -13.569 37.911 -8.195 1.00 46.60 68 ALA C O 1
ATOM 3625 N N . ASN C 1 69 ? -11.842 37.069 -9.378 1.00 42.97 69 ASN C N 1
ATOM 3626 C CA . ASN C 1 69 ? -12.680 36.598 -10.497 1.00 42.19 69 ASN C CA 1
ATOM 3627 C C . ASN C 1 69 ? -13.633 35.496 -10.093 1.00 41.70 69 ASN C C 1
ATOM 3628 O O . ASN C 1 69 ? -14.758 35.456 -10.551 1.00 41.73 69 ASN C O 1
ATOM 3633 N N . LEU C 1 70 ? -13.170 34.599 -9.244 1.00 41.17 70 LEU C N 1
ATOM 3634 C CA . LEU C 1 70 ? -14.019 33.511 -8.806 1.00 41.55 70 LEU C CA 1
ATOM 3635 C C . LEU C 1 70 ? -15.263 34.016 -8.119 1.00 43.76 70 LEU C C 1
ATOM 3636 O O . LEU C 1 70 ? -16.360 33.504 -8.372 1.00 43.50 70 LEU C O 1
ATOM 3641 N N . GLU C 1 71 ? -15.087 35.024 -7.258 1.00 45.72 71 GLU C N 1
ATOM 3642 C CA . GLU C 1 71 ? -16.215 35.625 -6.523 1.00 48.58 71 GLU C CA 1
ATOM 3643 C C . GLU C 1 71 ? -17.271 36.163 -7.504 1.00 48.38 71 GLU C C 1
ATOM 3644 O O . GLU C 1 71 ? -18.486 35.945 -7.326 1.00 49.43 71 GLU C O 1
ATOM 3650 N N . ILE C 1 72 ? -16.790 36.823 -8.560 1.00 46.75 72 ILE C N 1
ATOM 3651 C CA . ILE C 1 72 ? -17.657 37.329 -9.617 1.00 46.91 72 ILE C CA 1
ATOM 3652 C C . ILE C 1 72 ? -18.382 36.184 -10.311 1.00 45.80 72 ILE C C 1
ATOM 3653 O O . ILE C 1 72 ? -19.609 36.256 -10.509 1.00 47.70 72 ILE C O 1
ATOM 3658 N N . MET C 1 73 ? -17.638 35.137 -10.668 1.00 43.06 73 MET C N 1
ATOM 3659 C CA . MET C 1 73 ? -18.209 34.049 -11.457 1.00 41.89 73 MET C CA 1
ATOM 3660 C C . MET C 1 73 ? -19.226 33.280 -10.653 1.00 43.42 73 MET C C 1
ATOM 3661 O O . MET C 1 73 ? -20.280 32.910 -11.184 1.00 43.89 73 MET C O 1
ATOM 3666 N N . THR C 1 74 ? -18.942 33.087 -9.361 1.00 44.40 74 THR C N 1
ATOM 3667 C CA . THR C 1 74 ? -19.883 32.404 -8.468 1.00 46.74 74 THR C CA 1
ATOM 3668 C C . THR C 1 74 ? -21.280 33.034 -8.505 1.00 49.96 74 THR C C 1
ATOM 3669 O O . THR C 1 74 ? -22.279 32.357 -8.744 1.00 50.89 74 THR C O 1
ATOM 3673 N N . LYS C 1 75 ? -21.310 34.344 -8.309 1.00 52.61 75 LYS C N 1
ATOM 3674 C CA . LYS C 1 75 ? -22.531 35.165 -8.404 1.00 55.93 75 LYS C CA 1
ATOM 3675 C C . LYS C 1 75 ? -23.196 35.064 -9.781 1.00 55.64 75 LYS C C 1
ATOM 3676 O O . LYS C 1 75 ? -24.396 34.836 -9.888 1.00 57.94 75 LYS C O 1
ATOM 3682 N N . ARG C 1 76 ? -22.399 35.197 -10.830 1.00 53.14 76 ARG C N 1
ATOM 3683 C CA . ARG C 1 76 ? -22.919 35.215 -12.190 1.00 52.54 76 ARG C CA 1
ATOM 3684 C C . ARG C 1 76 ? -23.547 33.874 -12.590 1.00 52.13 76 ARG C C 1
ATOM 3685 O O . ARG C 1 76 ? -24.465 33.857 -13.409 1.00 53.22 76 ARG C O 1
ATOM 3693 N N . SER C 1 77 ? -23.084 32.770 -11.986 1.00 50.77 77 SER C N 1
ATOM 3694 C CA . SER C 1 77 ? -23.655 31.434 -12.222 1.00 51.00 77 SER C CA 1
ATOM 3695 C C . SER C 1 77 ? -24.824 31.076 -11.306 1.00 54.39 77 SER C C 1
ATOM 3696 O O . SER C 1 77 ? -25.309 29.945 -11.373 1.00 53.94 77 SER C O 1
ATOM 3699 N N . ASN C 1 78 ? -25.260 32.022 -10.462 1.00 57.61 78 ASN C N 1
ATOM 3700 C CA . ASN C 1 78 ? -26.285 31.800 -9.454 1.00 61.79 78 ASN C CA 1
ATOM 3701 C C . ASN C 1 78 ? -25.848 30.751 -8.460 1.00 61.73 78 ASN C C 1
ATOM 3702 O O . ASN C 1 78 ? -26.613 29.854 -8.090 1.00 63.07 78 ASN C O 1
ATOM 3707 N N . TYR C 1 79 ? -24.592 30.873 -8.048 1.00 59.88 79 TYR C N 1
ATOM 3708 C CA . TYR C 1 79 ? -24.044 30.054 -6.983 1.00 60.13 79 TYR C CA 1
ATOM 3709 C C . TYR C 1 79 ? -24.124 28.580 -7.356 1.00 59.28 79 TYR C C 1
ATOM 3710 O O . TYR C 1 79 ? -24.394 27.732 -6.501 1.00 60.58 79 TYR C O 1
ATOM 3719 N N . THR C 1 80 ? -23.879 28.298 -8.642 1.00 56.92 80 THR C N 1
ATOM 3720 C CA . THR C 1 80 ? -23.844 26.944 -9.143 1.00 55.58 80 THR C CA 1
ATOM 3721 C C . THR C 1 80 ? -22.489 26.416 -8.696 1.00 53.16 80 THR C C 1
ATOM 3722 O O . THR C 1 80 ? -21.472 27.028 -9.051 1.00 50.59 80 THR C O 1
ATOM 3726 N N . PRO C 1 81 ? -22.475 25.312 -7.894 1.00 53.38 81 PRO C N 1
ATOM 3727 C CA . PRO C 1 81 ? -21.222 24.721 -7.412 1.00 51.66 81 PRO C CA 1
ATOM 3728 C C . PRO C 1 81 ? -20.642 23.676 -8.338 1.00 49.26 81 PRO C C 1
ATOM 3729 O O . PRO C 1 81 ? -21.229 23.357 -9.360 1.00 49.26 81 PRO C O 1
ATOM 3733 N N . ILE C 1 82 ? -19.468 23.168 -7.988 1.00 47.78 82 ILE C N 1
ATOM 3734 C CA . ILE C 1 82 ? -18.861 22.076 -8.736 1.00 45.56 82 ILE C CA 1
ATOM 3735 C C . ILE C 1 82 ? -19.430 20.730 -8.301 1.00 47.10 82 ILE C C 1
ATOM 3736 O O . ILE C 1 82 ? -19.730 20.520 -7.128 1.00 49.00 82 ILE C O 1
ATOM 3741 N N . THR C 1 83 ? -19.600 19.836 -9.271 1.00 46.23 83 THR C N 1
ATOM 3742 C CA . THR C 1 83 ? -20.005 18.454 -9.024 1.00 47.02 83 THR C CA 1
ATOM 3743 C C . THR C 1 83 ? -18.748 17.646 -8.753 1.00 45.48 83 THR C C 1
ATOM 3744 O O . THR C 1 83 ? -17.787 17.685 -9.540 1.00 43.22 83 THR C O 1
ATOM 3748 N N . ASN C 1 84 ? -18.751 16.913 -7.647 1.00 38.33 84 ASN C N 1
ATOM 3749 C CA . ASN C 1 84 ? -17.614 16.090 -7.287 1.00 37.67 84 ASN C CA 1
ATOM 3750 C C . ASN C 1 84 ? -17.397 15.001 -8.328 1.00 36.04 84 ASN C C 1
ATOM 3751 O O . ASN C 1 84 ? -18.338 14.377 -8.769 1.00 36.39 84 ASN C O 1
ATOM 3756 N N . VAL C 1 85 ? -16.163 14.839 -8.775 1.00 34.01 85 VAL C N 1
ATOM 3757 C CA . VAL C 1 85 ? -15.812 13.703 -9.581 1.00 33.55 85 VAL C CA 1
ATOM 3758 C C . VAL C 1 85 ? -14.809 12.953 -8.686 1.00 33.75 85 VAL C C 1
ATOM 3759 O O . VAL C 1 85 ? -13.739 13.453 -8.396 1.00 32.69 85 VAL C O 1
ATOM 3763 N N . PRO C 1 86 ? -15.183 11.758 -8.187 1.00 35.27 86 PRO C N 1
ATOM 3764 C CA . PRO C 1 86 ? -14.208 11.005 -7.391 1.00 35.28 86 PRO C CA 1
ATOM 3765 C C . PRO C 1 86 ? -13.033 10.433 -8.214 1.00 33.14 86 PRO C C 1
ATOM 3766 O O . PRO C 1 86 ? -13.220 10.040 -9.336 1.00 31.54 86 PRO C O 1
ATOM 3770 N N . PRO C 1 87 ? -11.853 10.325 -7.597 1.00 32.98 87 PRO C N 1
ATOM 3771 C CA . PRO C 1 87 ? -10.634 9.833 -8.216 1.00 32.08 87 PRO C CA 1
ATOM 3772 C C . PRO C 1 87 ? -10.506 8.339 -8.459 1.00 32.80 87 PRO C C 1
ATOM 3773 O O . PRO C 1 87 ? -11.082 7.550 -7.723 1.00 34.16 87 PRO C O 1
ATOM 3777 N N . GLU C 1 88 ? -9.710 7.995 -9.471 1.00 32.12 88 GLU C N 1
ATOM 3778 C CA . GLU C 1 88 ? -9.189 6.652 -9.691 1.00 33.00 88 GLU C CA 1
ATOM 3779 C C . GLU C 1 88 ? -7.855 6.575 -9.014 1.00 32.86 88 GLU C C 1
ATOM 3780 O O . GLU C 1 88 ? -7.116 7.507 -9.093 1.00 32.04 88 GLU C O 1
ATOM 3786 N N . VAL C 1 89 ? -7.526 5.468 -8.366 1.00 33.86 89 VAL C N 1
ATOM 3787 C CA . VAL C 1 89 ? -6.271 5.371 -7.684 1.00 33.97 89 VAL C CA 1
ATOM 3788 C C . VAL C 1 89 ? -5.636 4.096 -8.167 1.00 34.91 89 VAL C C 1
ATOM 3789 O O . VAL C 1 89 ? -6.298 3.070 -8.269 1.00 36.03 89 VAL C O 1
ATOM 3793 N N . THR C 1 90 ? -4.347 4.167 -8.468 1.00 34.88 90 THR C N 1
ATOM 3794 C CA . THR C 1 90 ? -3.557 2.987 -8.797 1.00 35.78 90 THR C CA 1
ATOM 3795 C C . THR C 1 90 ? -2.276 3.132 -7.999 1.00 36.23 90 THR C C 1
ATOM 3796 O O . THR C 1 90 ? -1.800 4.245 -7.785 1.00 35.50 90 THR C O 1
ATOM 3800 N N . VAL C 1 91 ? -1.728 2.013 -7.547 1.00 37.81 91 VAL C N 1
ATOM 3801 C CA . VAL C 1 91 ? -0.398 1.995 -6.922 1.00 38.60 91 VAL C CA 1
ATOM 3802 C C . VAL C 1 91 ? 0.534 1.189 -7.801 1.00 38.89 91 VAL C C 1
ATOM 3803 O O . VAL C 1 91 ? 0.154 0.150 -8.316 1.00 39.47 91 VAL C O 1
ATOM 3807 N N . LEU C 1 92 ? 1.756 1.685 -7.975 1.00 38.92 92 LEU C N 1
ATOM 3808 C CA . LEU C 1 92 ? 2.762 0.988 -8.755 1.00 39.43 92 LEU C CA 1
ATOM 3809 C C . LEU C 1 92 ? 4.200 1.338 -8.340 1.00 40.01 92 LEU C C 1
ATOM 3810 O O . LEU C 1 92 ? 4.455 2.268 -7.581 1.00 39.94 92 LEU C O 1
ATOM 3815 N N . THR C 1 93 ? 5.131 0.514 -8.762 1.00 40.95 93 THR C N 1
ATOM 3816 C CA . THR C 1 93 ? 6.493 0.662 -8.319 1.00 42.37 93 THR C CA 1
ATOM 3817 C C . THR C 1 93 ? 7.213 1.436 -9.378 1.00 42.01 93 THR C C 1
ATOM 3818 O O . THR C 1 93 ? 6.790 1.466 -10.530 1.00 41.12 93 THR C O 1
ATOM 3822 N N . ASN C 1 94 ? 8.285 2.095 -8.977 1.00 42.98 94 ASN C N 1
ATOM 3823 C CA . ASN C 1 94 ? 9.064 2.883 -9.912 1.00 43.28 94 ASN C CA 1
ATOM 3824 C C . ASN C 1 94 ? 9.775 1.985 -10.917 1.00 44.65 94 ASN C C 1
ATOM 3825 O O . ASN C 1 94 ? 9.697 2.207 -12.122 1.00 44.34 94 ASN C O 1
ATOM 3830 N N . SER C 1 95 ? 10.459 0.979 -10.393 1.00 46.29 95 SER C N 1
ATOM 3831 C CA . SER C 1 95 ? 11.084 -0.051 -11.187 1.00 48.12 95 SER C CA 1
ATOM 3832 C C . SER C 1 95 ? 10.634 -1.428 -10.664 1.00 48.93 95 SER C C 1
ATOM 3833 O O . SER C 1 95 ? 9.968 -1.509 -9.626 1.00 48.16 95 SER C O 1
ATOM 3836 N N . PRO C 1 96 ? 10.981 -2.518 -11.379 1.00 51.02 96 PRO C N 1
ATOM 3837 C CA . PRO C 1 96 ? 10.537 -3.845 -10.934 1.00 52.22 96 PRO C CA 1
ATOM 3838 C C . PRO C 1 96 ? 11.125 -4.160 -9.611 1.00 54.19 96 PRO C C 1
ATOM 3839 O O . PRO C 1 96 ? 12.166 -3.640 -9.268 1.00 54.88 96 PRO C O 1
ATOM 3843 N N . VAL C 1 97 ? 10.481 -5.062 -8.898 1.00 56.10 97 VAL C N 1
ATOM 3844 C CA . VAL C 1 97 ? 10.718 -5.231 -7.484 1.00 57.92 97 VAL C CA 1
ATOM 3845 C C . VAL C 1 97 ? 11.698 -6.355 -7.263 1.00 61.62 97 VAL C C 1
ATOM 3846 O O . VAL C 1 97 ? 11.461 -7.488 -7.695 1.00 62.85 97 VAL C O 1
ATOM 3850 N N . GLU C 1 98 ? 12.804 -6.023 -6.602 1.00 64.13 98 GLU C N 1
ATOM 3851 C CA . GLU C 1 98 ? 13.762 -7.005 -6.121 1.00 67.66 98 GLU C CA 1
ATOM 3852 C C . GLU C 1 98 ? 13.930 -6.768 -4.649 1.00 69.32 98 GLU C C 1
ATOM 3853 O O . GLU C 1 98 ? 13.934 -5.613 -4.195 1.00 67.77 98 GLU C O 1
ATOM 3859 N N . LEU C 1 99 ? 14.106 -7.856 -3.906 1.00 72.18 99 LEU C N 1
ATOM 3860 C CA . LEU C 1 99 ? 14.241 -7.748 -2.466 1.00 73.97 99 LEU C CA 1
ATOM 3861 C C . LEU C 1 99 ? 15.475 -6.940 -2.083 1.00 75.90 99 LEU C C 1
ATOM 3862 O O . LEU C 1 99 ? 16.506 -6.996 -2.756 1.00 76.37 99 LEU C O 1
ATOM 3867 N N . ARG C 1 100 ? 15.317 -6.130 -1.035 1.00 77.37 100 ARG C N 1
ATOM 3868 C CA . ARG C 1 100 ? 16.403 -5.325 -0.457 1.00 79.79 100 ARG C CA 1
ATOM 3869 C C . ARG C 1 100 ? 16.989 -4.242 -1.419 1.00 78.79 100 ARG C C 1
ATOM 3870 O O . ARG C 1 100 ? 17.921 -3.522 -1.036 1.00 81.64 100 ARG C O 1
ATOM 3878 N N . GLU C 1 101 ? 16.374 -4.035 -2.593 1.00 75.68 101 GLU C N 1
ATOM 3879 C CA . GLU C 1 101 ? 16.875 -3.083 -3.594 1.00 73.54 101 GLU C CA 1
ATOM 3880 C C . GLU C 1 101 ? 16.008 -1.812 -3.568 1.00 69.61 101 GLU C C 1
ATOM 3881 O O . GLU C 1 101 ? 14.802 -1.911 -3.807 1.00 67.20 101 GLU C O 1
ATOM 3887 N N . PRO C 1 102 ? 16.616 -0.615 -3.297 1.00 68.66 102 PRO C N 1
ATOM 3888 C CA . PRO C 1 102 ? 15.868 0.647 -3.179 1.00 65.67 102 PRO C CA 1
ATOM 3889 C C . PRO C 1 102 ? 14.871 0.840 -4.287 1.00 61.75 102 PRO C C 1
ATOM 3890 O O . PRO C 1 102 ? 15.200 0.585 -5.449 1.00 61.40 102 PRO C O 1
ATOM 3894 N N . ASN C 1 103 ? 13.652 1.212 -3.907 1.00 58.49 103 ASN C N 1
ATOM 3895 C CA . ASN C 1 103 ? 12.582 1.424 -4.855 1.00 54.93 103 ASN C CA 1
ATOM 3896 C C . ASN C 1 103 ? 11.653 2.512 -4.338 1.00 53.02 103 ASN C C 1
ATOM 3897 O O . ASN C 1 103 ? 11.889 3.072 -3.270 1.00 53.97 103 ASN C O 1
ATOM 3902 N N . VAL C 1 104 ? 10.620 2.823 -5.113 1.00 50.39 104 VAL C N 1
ATOM 3903 C CA . VAL C 1 104 ? 9.636 3.840 -4.746 1.00 48.88 104 VAL C CA 1
ATOM 3904 C C . VAL C 1 104 ? 8.256 3.333 -5.097 1.00 46.75 104 VAL C C 1
ATOM 3905 O O . VAL C 1 104 ? 8.047 2.850 -6.224 1.00 45.69 104 VAL C O 1
ATOM 3909 N N . LEU C 1 105 ? 7.332 3.446 -4.140 1.00 46.47 105 LEU C N 1
ATOM 3910 C CA . LEU C 1 105 ? 5.924 3.222 -4.409 1.00 45.29 105 LEU C CA 1
ATOM 3911 C C . LEU C 1 105 ? 5.311 4.531 -4.856 1.00 43.69 105 LEU C C 1
ATOM 3912 O O . LEU C 1 105 ? 5.550 5.561 -4.273 1.00 43.15 105 LEU C O 1
ATOM 3917 N N . ILE C 1 106 ? 4.525 4.448 -5.924 1.00 42.58 106 ILE C N 1
ATOM 3918 C CA . ILE C 1 106 ? 3.858 5.584 -6.500 1.00 41.26 106 ILE C CA 1
ATOM 3919 C C . ILE C 1 106 ? 2.340 5.396 -6.357 1.00 40.89 106 ILE C C 1
ATOM 3920 O O . ILE C 1 106 ? 1.771 4.411 -6.838 1.00 39.73 106 ILE C O 1
ATOM 3925 N N . CYS C 1 107 ? 1.692 6.373 -5.708 1.00 41.43 107 CYS C N 1
ATOM 3926 C CA . CYS C 1 107 ? 0.211 6.493 -5.717 1.00 40.52 107 CYS C CA 1
ATOM 3927 C C . CYS C 1 107 ? -0.298 7.476 -6.789 1.00 38.77 107 CYS C C 1
ATOM 3928 O O . CYS C 1 107 ? -0.119 8.696 -6.661 1.00 38.40 107 CYS C O 1
ATOM 3931 N N . PHE C 1 108 ? -0.832 6.936 -7.882 1.00 38.02 108 PHE C N 1
ATOM 3932 C CA . PHE C 1 108 ? -1.326 7.750 -8.993 1.00 36.86 108 PHE C CA 1
ATOM 3933 C C . PHE C 1 108 ? -2.789 7.946 -8.758 1.00 36.14 108 PHE C C 1
ATOM 3934 O O . PHE C 1 108 ? -3.532 6.975 -8.795 1.00 37.53 108 PHE C O 1
ATOM 3942 N N . ILE C 1 109 ? -3.170 9.195 -8.480 1.00 35.11 109 ILE C N 1
ATOM 3943 C CA . ILE C 1 109 ? -4.543 9.611 -8.235 1.00 34.63 109 ILE C CA 1
ATOM 3944 C C . ILE C 1 109 ? -5.042 10.470 -9.406 1.00 34.17 109 ILE C C 1
ATOM 3945 O O . ILE C 1 109 ? -4.528 11.576 -9.629 1.00 34.87 109 ILE C O 1
ATOM 3950 N N . ASP C 1 110 ? -6.021 9.946 -10.152 1.00 33.57 110 ASP C N 1
ATOM 3951 C CA . ASP C 1 110 ? -6.387 10.445 -11.466 1.00 32.41 110 ASP C CA 1
ATOM 3952 C C . ASP C 1 110 ? -7.844 10.852 -11.532 1.00 32.14 110 ASP C C 1
ATOM 3953 O O . ASP C 1 110 ? -8.633 10.475 -10.669 1.00 32.99 110 ASP C O 1
ATOM 3958 N N . LYS C 1 111 ? -8.148 11.704 -12.518 1.00 31.56 111 LYS C N 1
ATOM 3959 C CA . LYS C 1 111 ? -9.507 12.092 -12.972 1.00 31.06 111 LYS C CA 1
ATOM 3960 C C . LYS C 1 111 ? -10.482 12.542 -11.892 1.00 31.79 111 LYS C C 1
ATOM 3961 O O . LYS C 1 111 ? -11.596 12.025 -11.806 1.00 33.43 111 LYS C O 1
ATOM 3967 N N . PHE C 1 112 ? -10.082 13.517 -11.090 1.00 31.19 112 PHE C N 1
ATOM 3968 C CA . PHE C 1 112 ? -10.943 14.021 -10.031 1.00 31.75 112 PHE C CA 1
ATOM 3969 C C . PHE C 1 112 ? -11.038 15.541 -10.026 1.00 31.54 112 PHE C C 1
ATOM 3970 O O . PHE C 1 112 ? -10.209 16.244 -10.621 1.00 30.96 112 PHE C O 1
ATOM 3978 N N . THR C 1 113 ? -12.070 16.028 -9.340 1.00 32.19 113 THR C N 1
ATOM 3979 C CA . THR C 1 113 ? -12.237 17.443 -9.004 1.00 32.58 113 THR C CA 1
ATOM 3980 C C . THR C 1 113 ? -13.308 17.561 -7.901 1.00 33.55 113 THR C C 1
ATOM 3981 O O . THR C 1 113 ? -14.123 16.647 -7.754 1.00 33.64 113 THR C O 1
ATOM 3985 N N . PRO C 1 114 ? -13.304 18.607 -7.073 1.00 34.54 114 PRO C N 1
ATOM 3986 C CA . PRO C 1 114 ? -12.269 19.631 -6.958 1.00 34.53 114 PRO C CA 1
ATOM 3987 C C . PRO C 1 114 ? -10.895 19.117 -6.519 1.00 34.56 114 PRO C C 1
ATOM 3988 O O . PRO C 1 114 ? -10.808 18.015 -6.003 1.00 34.70 114 PRO C O 1
ATOM 3992 N N . PRO C 1 115 ? -9.838 19.941 -6.670 1.00 34.99 115 PRO C N 1
ATOM 3993 C CA . PRO C 1 115 ? -8.482 19.626 -6.206 1.00 35.72 115 PRO C CA 1
ATOM 3994 C C . PRO C 1 115 ? -8.295 19.726 -4.686 1.00 38.23 115 PRO C C 1
ATOM 3995 O O . PRO C 1 115 ? -7.611 20.600 -4.189 1.00 39.54 115 PRO C O 1
ATOM 3999 N N . VAL C 1 116 ? -8.899 18.797 -3.966 1.00 39.59 116 VAL C N 1
ATOM 4000 C CA . VAL C 1 116 ? -8.686 18.610 -2.547 1.00 42.57 116 VAL C CA 1
ATOM 4001 C C . VAL C 1 116 ? -8.682 17.115 -2.338 1.00 43.16 116 VAL C C 1
ATOM 4002 O O . VAL C 1 116 ? -9.671 16.450 -2.634 1.00 42.55 116 VAL C O 1
ATOM 4006 N N . VAL C 1 117 ? -7.578 16.609 -1.818 1.00 45.08 117 VAL C N 1
ATOM 4007 C CA . VAL C 1 117 ? -7.492 15.231 -1.401 1.00 47.06 117 VAL C CA 1
ATOM 4008 C C . VAL C 1 117 ? -6.633 15.040 -0.160 1.00 50.34 117 VAL C C 1
ATOM 4009 O O . VAL C 1 117 ? -5.614 15.713 0.008 1.00 52.59 117 VAL C O 1
ATOM 4013 N N . ASN C 1 118 ? -7.066 14.109 0.688 1.00 52.14 118 ASN C N 1
ATOM 4014 C CA . ASN C 1 118 ? -6.306 13.648 1.828 1.00 54.46 118 ASN C CA 1
ATOM 4015 C C . ASN C 1 118 ? -5.732 12.294 1.432 1.00 52.54 118 ASN C C 1
ATOM 4016 O O . ASN C 1 118 ? -6.485 11.376 1.127 1.00 52.10 118 ASN C O 1
ATOM 4021 N N . VAL C 1 119 ? -4.404 12.188 1.413 1.00 51.63 119 VAL C N 1
ATOM 4022 C CA . VAL C 1 119 ? -3.689 10.971 1.017 1.00 49.85 119 VAL C CA 1
ATOM 4023 C C . VAL C 1 119 ? -2.761 10.545 2.140 1.00 52.13 119 VAL C C 1
ATOM 4024 O O . VAL C 1 119 ? -2.138 11.385 2.785 1.00 54.24 119 VAL C O 1
ATOM 4028 N N . THR C 1 120 ? -2.670 9.238 2.379 1.00 52.58 120 THR C N 1
ATOM 4029 C CA . THR C 1 120 ? -1.820 8.670 3.464 1.00 54.57 120 THR C CA 1
ATOM 4030 C C . THR C 1 120 ? -1.280 7.289 3.062 1.00 53.89 120 THR C C 1
ATOM 4031 O O . THR C 1 120 ? -2.038 6.428 2.664 1.00 52.81 120 THR C O 1
ATOM 4035 N N . TRP C 1 121 ? 0.033 7.108 3.142 1.00 54.27 121 TRP C N 1
ATOM 4036 C CA . TRP C 1 121 ? 0.646 5.794 2.998 1.00 54.42 121 TRP C CA 1
ATOM 4037 C C . TRP C 1 121 ? 0.475 4.997 4.294 1.00 57.45 121 TRP C C 1
ATOM 4038 O O . TRP C 1 121 ? 0.754 5.510 5.374 1.00 59.78 121 TRP C O 1
ATOM 4049 N N . LEU C 1 122 ? 0.039 3.744 4.183 1.00 57.75 122 LEU C N 1
ATOM 4050 C CA . LEU C 1 122 ? -0.069 2.818 5.337 1.00 60.93 122 LEU C CA 1
ATOM 4051 C C . LEU C 1 122 ? 0.888 1.656 5.149 1.00 61.31 122 LEU C C 1
ATOM 4052 O O . LEU C 1 122 ? 0.874 1.027 4.105 1.00 59.51 122 LEU C O 1
ATOM 4057 N N . ARG C 1 123 ? 1.733 1.394 6.139 1.00 64.09 123 ARG C N 1
ATOM 4058 C CA . ARG C 1 123 ? 2.622 0.231 6.111 1.00 65.30 123 ARG C CA 1
ATOM 4059 C C . ARG C 1 123 ? 2.113 -0.670 7.192 1.00 69.20 123 ARG C C 1
ATOM 4060 O O . ARG C 1 123 ? 2.087 -0.267 8.344 1.00 71.95 123 ARG C O 1
ATOM 4068 N N . ASN C 1 124 ? 1.659 -1.860 6.815 1.00 70.01 124 ASN C N 1
ATOM 4069 C CA . ASN C 1 124 ? 1.052 -2.814 7.745 1.00 74.02 124 ASN C CA 1
ATOM 4070 C C . ASN C 1 124 ? -0.078 -2.187 8.588 1.00 76.65 124 ASN C C 1
ATOM 4071 O O . ASN C 1 124 ? -0.114 -2.333 9.802 1.00 79.80 124 ASN C O 1
ATOM 4076 N N . GLY C 1 125 ? -0.987 -1.478 7.920 1.00 75.65 125 GLY C N 1
ATOM 4077 C CA . GLY C 1 125 ? -2.124 -0.844 8.586 1.00 78.33 125 GLY C CA 1
ATOM 4078 C C . GLY C 1 125 ? -1.778 0.201 9.634 1.00 81.29 125 GLY C C 1
ATOM 4079 O O . GLY C 1 125 ? -2.557 0.397 10.576 1.00 84.51 125 GLY C O 1
ATOM 4080 N N . LYS C 1 126 ? -0.612 0.854 9.489 1.00 80.92 126 LYS C N 1
ATOM 4081 C CA . LYS C 1 126 ? -0.215 1.981 10.348 1.00 82.58 126 LYS C CA 1
ATOM 4082 C C . LYS C 1 126 ? 0.283 3.152 9.472 1.00 78.79 126 LYS C C 1
ATOM 4083 O O . LYS C 1 126 ? 1.127 2.965 8.568 1.00 77.22 126 LYS C O 1
ATOM 4089 N N . PRO C 1 127 ? -0.267 4.354 9.698 1.00 77.78 127 PRO C N 1
ATOM 4090 C CA . PRO C 1 127 ? 0.125 5.496 8.891 1.00 74.37 127 PRO C CA 1
ATOM 4091 C C . PRO C 1 127 ? 1.624 5.780 8.915 1.00 74.53 127 PRO C C 1
ATOM 4092 O O . PRO 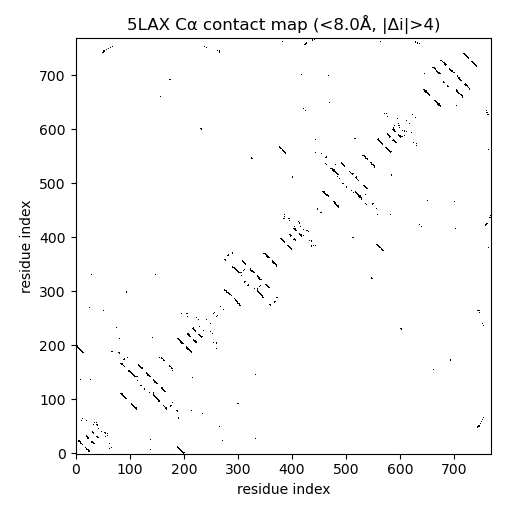C 1 127 ? 2.314 5.474 9.900 1.00 77.40 127 PRO C O 1
ATOM 4096 N N . VAL C 1 128 ? 2.091 6.362 7.813 1.00 71.52 128 VAL C N 1
ATOM 4097 C CA . VAL C 1 128 ? 3.501 6.618 7.575 1.00 71.96 128 VAL C CA 1
ATOM 4098 C C . VAL C 1 128 ? 3.584 8.109 7.547 1.00 72.27 128 VAL C C 1
ATOM 4099 O O . VAL C 1 128 ? 3.138 8.685 6.591 1.00 69.71 128 VAL C O 1
ATOM 4103 N N . THR C 1 129 ? 4.151 8.701 8.587 1.00 76.75 129 THR C N 1
ATOM 4104 C CA . THR C 1 129 ? 4.506 10.114 8.653 1.00 78.90 129 THR C CA 1
ATOM 4105 C C . THR C 1 129 ? 4.320 10.871 7.348 1.00 77.71 129 THR C C 1
ATOM 4106 O O . THR C 1 129 ? 5.013 10.620 6.361 1.00 76.30 129 THR C O 1
ATOM 4110 N N . THR C 1 130 ? 3.380 11.815 7.363 1.00 80.52 130 THR C N 1
ATOM 4111 C CA . THR C 1 130 ? 2.872 12.502 6.136 1.00 79.56 130 THR C CA 1
ATOM 4112 C C . THR C 1 130 ? 3.878 13.378 5.326 1.00 80.40 130 THR C C 1
ATOM 4113 O O . THR C 1 130 ? 3.538 13.817 4.217 1.00 77.66 130 THR C O 1
ATOM 4117 N N . GLY C 1 131 ? 5.083 13.629 5.871 1.00 84.61 131 GLY C N 1
ATOM 4118 C CA . GLY C 1 131 ? 6.213 14.312 5.171 1.00 84.78 131 GLY C CA 1
ATOM 4119 C C . GLY C 1 131 ? 7.011 13.478 4.169 1.00 82.76 131 GLY C C 1
ATOM 4120 O O . GLY C 1 131 ? 8.243 13.384 4.221 1.00 83.31 131 GLY C O 1
ATOM 4121 N N . VAL C 1 132 ? 6.257 12.935 3.219 1.00 80.22 132 VAL C N 1
ATOM 4122 C CA . VAL C 1 132 ? 6.724 12.160 2.071 1.00 77.71 132 VAL C CA 1
ATOM 4123 C C . VAL C 1 132 ? 6.469 13.060 0.868 1.00 75.49 132 VAL C C 1
ATOM 4124 O O . VAL C 1 132 ? 5.762 14.094 0.985 1.00 76.70 132 VAL C O 1
ATOM 4128 N N . SER C 1 133 ? 7.040 12.699 -0.278 1.00 72.98 133 SER C N 1
ATOM 4129 C CA . SER C 1 133 ? 6.885 13.553 -1.485 1.00 69.30 133 SER C CA 1
ATOM 4130 C C . SER C 1 133 ? 5.548 13.371 -2.146 1.00 65.07 133 SER C C 1
ATOM 4131 O O . SER C 1 133 ? 4.935 12.302 -2.182 1.00 63.57 133 SER C O 1
ATOM 4134 N N . GLU C 1 134 ? 5.110 14.482 -2.677 1.00 63.54 134 GLU C N 1
ATOM 4135 C CA . GLU C 1 134 ? 3.914 14.535 -3.448 1.00 60.06 134 GLU C CA 1
ATOM 4136 C C . GLU C 1 134 ? 4.086 15.652 -4.424 1.00 58.60 134 GLU C C 1
ATOM 4137 O O . GLU C 1 134 ? 4.832 16.595 -4.192 1.00 61.08 134 GLU C O 1
ATOM 4143 N N . THR C 1 135 ? 3.382 15.548 -5.523 1.00 55.87 135 THR C N 1
ATOM 4144 C CA . THR C 1 135 ? 3.257 16.664 -6.414 1.00 54.99 135 THR C CA 1
ATOM 4145 C C . THR C 1 135 ? 2.099 17.508 -5.906 1.00 54.41 135 THR C C 1
ATOM 4146 O O . THR C 1 135 ? 1.278 17.078 -5.076 1.00 52.31 135 THR C O 1
ATOM 4150 N N . VAL C 1 136 ? 2.034 18.705 -6.469 1.00 53.97 136 VAL C N 1
ATOM 4151 C CA . VAL C 1 136 ? 0.796 19.472 -6.494 1.00 52.87 136 VAL C CA 1
ATOM 4152 C C . VAL C 1 136 ? -0.239 18.858 -7.488 1.00 48.52 136 VAL C C 1
ATOM 4153 O O . VAL C 1 136 ? 0.000 17.808 -8.099 1.00 46.65 136 VAL C O 1
ATOM 4157 N N . PHE C 1 137 ? -1.397 19.493 -7.615 1.00 46.60 137 PHE C N 1
ATOM 4158 C CA . PHE C 1 137 ? -2.474 18.956 -8.424 1.00 44.27 137 PHE C CA 1
ATOM 4159 C C . PHE C 1 137 ? -2.089 19.359 -9.855 1.00 43.32 137 PHE C C 1
ATOM 4160 O O . PHE C 1 137 ? -1.806 20.537 -10.114 1.00 45.17 137 PHE C O 1
ATOM 4168 N N . LEU C 1 138 ? -2.053 18.376 -10.766 1.00 40.56 138 LEU C N 1
ATOM 4169 C CA . LEU C 1 138 ? -1.675 18.585 -12.160 1.00 38.89 138 LEU C CA 1
ATOM 4170 C C . LEU C 1 138 ? -2.910 18.651 -13.027 1.00 36.39 138 LEU C C 1
ATOM 4171 O O . LEU C 1 138 ? -3.843 17.873 -12.829 1.00 35.23 138 LEU C O 1
ATOM 4176 N N . PRO C 1 139 ? -2.923 19.568 -14.001 1.00 35.80 139 PRO C N 1
ATOM 4177 C CA . PRO C 1 139 ? -4.088 19.724 -14.856 1.00 34.46 139 PRO C CA 1
ATOM 4178 C C . PRO C 1 139 ? -4.236 18.566 -15.861 1.00 33.21 139 PRO C C 1
ATOM 4179 O O . PRO C 1 139 ? -3.244 17.964 -16.276 1.00 32.75 139 PRO C O 1
ATOM 4183 N N . ARG C 1 140 ? -5.472 18.243 -16.211 1.00 31.29 140 ARG C N 1
ATOM 4184 C CA . ARG C 1 140 ? -5.712 17.297 -17.274 1.00 30.78 140 ARG C CA 1
ATOM 4185 C C . ARG C 1 140 ? -6.337 18.080 -18.385 1.00 30.72 140 ARG C C 1
ATOM 4186 O O . ARG C 1 140 ? -6.975 19.110 -18.158 1.00 30.37 140 ARG C O 1
ATOM 4194 N N . GLU C 1 141 ? -6.242 17.556 -19.585 1.00 31.23 141 GLU C N 1
ATOM 4195 C CA . GLU C 1 141 ? -6.892 18.223 -20.714 1.00 32.55 141 GLU C CA 1
ATOM 4196 C C . GLU C 1 141 ? -8.430 18.269 -20.656 1.00 30.60 141 GLU C C 1
ATOM 4197 O O . GLU C 1 141 ? -9.024 19.056 -21.352 1.00 31.05 141 GLU C O 1
ATOM 4203 N N . ASP C 1 142 ? -9.050 17.421 -19.840 1.00 28.87 142 ASP C N 1
ATOM 4204 C CA . ASP C 1 142 ? -10.476 17.477 -19.579 1.00 27.96 142 ASP C CA 1
ATOM 4205 C C . ASP C 1 142 ? -10.856 18.364 -18.396 1.00 27.74 142 ASP C C 1
ATOM 4206 O O . ASP C 1 142 ? -12.022 18.422 -18.003 1.00 28.30 142 ASP C O 1
ATOM 4211 N N . HIS C 1 143 ? -9.886 19.017 -17.794 1.00 27.83 143 HIS C N 1
ATOM 4212 C CA . HIS C 1 143 ? -10.111 20.022 -16.741 1.00 28.11 143 HIS C CA 1
ATOM 4213 C C . HIS C 1 143 ? -10.423 19.444 -15.361 1.00 28.11 143 HIS C C 1
ATOM 4214 O O . HIS C 1 143 ? -10.727 20.164 -14.407 1.00 28.57 143 HIS C O 1
ATOM 4221 N N . LEU C 1 144 ? -10.251 18.132 -15.248 1.00 27.99 144 LEU C N 1
ATOM 4222 C CA . LEU C 1 144 ? -10.050 17.467 -13.963 1.00 28.36 144 LEU C CA 1
ATOM 4223 C C . LEU C 1 144 ? -8.554 17.569 -13.562 1.00 29.17 144 LEU C C 1
ATOM 4224 O O . LEU C 1 144 ? -7.787 18.358 -14.157 1.00 30.71 144 LEU C O 1
ATOM 4229 N N . PHE C 1 145 ? -8.143 16.788 -12.573 1.00 29.39 145 PHE C N 1
ATOM 4230 C CA . PHE C 1 145 ? -6.817 16.859 -12.004 1.00 30.26 145 PHE C CA 1
ATOM 4231 C C . PHE C 1 145 ? -6.223 15.500 -11.784 1.00 31.03 145 PHE C C 1
ATOM 4232 O O . PHE C 1 145 ? -6.934 14.483 -11.708 1.00 30.02 145 PHE C O 1
ATOM 4240 N N . ARG C 1 146 ? -4.900 15.487 -11.709 1.00 32.88 146 ARG C N 1
ATOM 4241 C CA . ARG C 1 146 ? -4.208 14.304 -11.262 1.00 34.50 146 ARG C CA 1
ATOM 4242 C C . ARG C 1 146 ? -3.173 14.717 -10.260 1.00 35.33 146 ARG C C 1
ATOM 4243 O O . ARG C 1 146 ? -2.853 15.895 -10.154 1.00 35.21 146 ARG C O 1
ATOM 4251 N N . LYS C 1 147 ? -2.674 13.733 -9.518 1.00 35.74 147 LYS C N 1
ATOM 4252 C CA . LYS C 1 147 ? -1.745 13.971 -8.452 1.00 37.50 147 LYS C CA 1
ATOM 4253 C C . LYS C 1 147 ? -0.973 12.700 -8.188 1.00 38.06 147 LYS C C 1
ATOM 4254 O O . LYS C 1 147 ? -1.519 11.617 -8.409 1.00 37.71 147 LYS C O 1
ATOM 4260 N N . PHE C 1 148 ? 0.294 12.823 -7.779 1.00 39.22 148 PHE C N 1
ATOM 4261 C CA . PHE C 1 148 ? 1.113 11.656 -7.410 1.00 40.49 148 PHE C CA 1
ATOM 4262 C C . PHE C 1 148 ? 1.656 11.803 -6.002 1.00 42.65 148 PHE C C 1
ATOM 4263 O O . PHE C 1 148 ? 1.983 12.901 -5.572 1.00 43.45 148 PHE C O 1
ATOM 4271 N N . HIS C 1 149 ? 1.767 10.683 -5.293 1.00 43.94 149 HIS C N 1
ATOM 4272 C CA . HIS C 1 149 ? 2.486 10.630 -4.023 1.00 45.87 149 HIS C CA 1
ATOM 4273 C C . HIS C 1 149 ? 3.516 9.554 -4.141 1.00 45.79 149 HIS C C 1
ATOM 4274 O O . HIS C 1 149 ? 3.323 8.585 -4.885 1.00 45.08 149 HIS C O 1
ATOM 4281 N N . TYR C 1 150 ? 4.599 9.730 -3.398 1.00 46.68 150 TYR C N 1
ATOM 4282 C CA . TYR C 1 150 ? 5.750 8.871 -3.499 1.00 47.03 150 TYR C CA 1
ATOM 4283 C C . TYR C 1 150 ? 6.231 8.417 -2.110 1.00 49.81 150 TYR C C 1
ATOM 4284 O O . TYR C 1 150 ? 6.344 9.251 -1.179 1.00 52.41 150 TYR C O 1
ATOM 4293 N N . LEU C 1 151 ? 6.488 7.111 -1.975 1.00 50.02 151 LEU C N 1
ATOM 4294 C CA . LEU C 1 151 ? 7.075 6.496 -0.768 1.00 52.26 151 LEU C CA 1
ATOM 4295 C C . LEU C 1 151 ? 8.317 5.650 -1.083 1.00 53.51 151 LEU C C 1
ATOM 4296 O O . LEU C 1 151 ? 8.185 4.541 -1.611 1.00 52.79 151 LEU C O 1
ATOM 4301 N N . PRO C 1 152 ? 9.524 6.158 -0.769 1.00 55.89 152 PRO C N 1
ATOM 4302 C CA . PRO C 1 152 ? 10.690 5.281 -0.830 1.00 57.61 152 PRO C CA 1
ATOM 4303 C C . PRO C 1 152 ? 10.610 4.157 0.179 1.00 59.31 152 PRO C C 1
ATOM 4304 O O . PRO C 1 152 ? 10.153 4.352 1.320 1.00 60.29 152 PRO C O 1
ATOM 4308 N N . PHE C 1 153 ? 11.031 2.982 -0.274 1.00 60.08 153 PHE C N 1
ATOM 4309 C CA . PHE C 1 153 ? 10.965 1.774 0.525 1.00 62.09 153 PHE C CA 1
ATOM 4310 C C . PHE C 1 153 ? 11.975 0.738 0.037 1.00 63.11 153 PHE C C 1
ATOM 4311 O O . PHE C 1 153 ? 12.398 0.747 -1.118 1.00 62.49 153 PHE C O 1
ATOM 4319 N N . LEU C 1 154 ? 12.327 -0.168 0.935 1.00 65.51 154 LEU C N 1
ATOM 4320 C CA . LEU C 1 154 ? 13.100 -1.351 0.595 1.00 66.45 154 LEU C CA 1
ATOM 4321 C C . LEU C 1 154 ? 12.145 -2.528 0.598 1.00 65.03 154 LEU C C 1
ATOM 4322 O O . LEU C 1 154 ? 11.593 -2.855 1.651 1.00 65.38 154 LEU C O 1
ATOM 4327 N N . PRO C 1 155 ? 11.946 -3.172 -0.575 1.00 62.73 155 PRO C N 1
ATOM 4328 C CA . PRO C 1 155 ? 10.971 -4.262 -0.646 1.00 62.10 155 PRO C CA 1
ATOM 4329 C C . PRO C 1 155 ? 11.239 -5.367 0.344 1.00 64.91 155 PRO C C 1
ATOM 4330 O O . PRO C 1 155 ? 12.396 -5.572 0.764 1.00 66.98 155 PRO C O 1
ATOM 4334 N N . SER C 1 156 ? 10.167 -6.063 0.710 1.00 65.26 156 SER C N 1
ATOM 4335 C CA . SER C 1 156 ? 10.209 -7.085 1.738 1.00 68.10 156 SER C CA 1
ATOM 4336 C C . SER C 1 156 ? 9.011 -8.037 1.665 1.00 68.16 156 SER C C 1
ATOM 4337 O O . SER C 1 156 ? 7.918 -7.654 1.274 1.00 66.69 156 SER C O 1
ATOM 4340 N N . THR C 1 157 ? 9.247 -9.288 2.038 1.00 70.59 157 THR C N 1
ATOM 4341 C CA . THR C 1 157 ? 8.194 -10.282 2.256 1.00 71.72 157 THR C CA 1
ATOM 4342 C C . THR C 1 157 ? 7.396 -9.983 3.531 1.00 73.30 157 THR C C 1
ATOM 4343 O O . THR C 1 157 ? 6.264 -10.428 3.686 1.00 74.17 157 THR C O 1
ATOM 4347 N N . GLU C 1 158 ? 8.006 -9.249 4.451 1.00 73.94 158 GLU C N 1
ATOM 4348 C CA . GLU C 1 158 ? 7.424 -8.977 5.748 1.00 75.84 158 GLU C CA 1
ATOM 4349 C C . GLU C 1 158 ? 6.399 -7.838 5.684 1.00 73.59 158 GLU C C 1
ATOM 4350 O O . GLU C 1 158 ? 5.411 -7.872 6.423 1.00 74.88 158 GLU C O 1
ATOM 4356 N N . ASP C 1 159 ? 6.609 -6.869 4.782 1.00 70.17 159 ASP C N 1
ATOM 4357 C CA . ASP C 1 159 ? 5.796 -5.650 4.711 1.00 68.18 159 ASP C CA 1
ATOM 4358 C C . ASP C 1 159 ? 4.620 -5.705 3.723 1.00 65.83 159 ASP C C 1
ATOM 4359 O O . ASP C 1 159 ? 4.702 -6.285 2.625 1.00 64.89 159 ASP C O 1
ATOM 4364 N N . VAL C 1 160 ? 3.510 -5.120 4.153 1.00 65.30 160 VAL C N 1
ATOM 4365 C CA . VAL C 1 160 ? 2.378 -4.798 3.302 1.00 62.85 160 VAL C CA 1
ATOM 4366 C C . VAL C 1 160 ? 2.135 -3.262 3.293 1.00 60.64 160 VAL C C 1
ATOM 4367 O O . VAL C 1 160 ? 2.348 -2.605 4.301 1.00 61.58 160 VAL C O 1
ATOM 4371 N N . TYR C 1 161 ? 1.696 -2.717 2.147 1.00 57.53 161 TYR C N 1
ATOM 4372 C CA . TYR C 1 161 ? 1.468 -1.273 1.959 1.00 55.46 161 TYR C CA 1
ATOM 4373 C C . TYR C 1 161 ? 0.082 -0.928 1.373 1.00 53.97 161 TYR C C 1
ATOM 4374 O O . TYR C 1 161 ? -0.528 -1.718 0.653 1.00 53.81 161 TYR C O 1
ATOM 4383 N N . ASP C 1 162 ? -0.397 0.269 1.682 1.00 53.51 162 ASP C N 1
ATOM 4384 C CA . ASP C 1 162 ? -1.627 0.811 1.087 1.00 52.16 162 ASP C CA 1
ATOM 4385 C C . ASP C 1 162 ? -1.511 2.307 0.802 1.00 50.81 162 ASP C C 1
ATOM 4386 O O . ASP C 1 162 ? -0.725 3.009 1.452 1.00 51.73 162 ASP C O 1
ATOM 4391 N N . CYS C 1 163 ? -2.298 2.768 -0.173 1.00 49.16 163 CYS C N 1
ATOM 4392 C CA . CYS C 1 163 ? -2.484 4.187 -0.435 1.00 48.04 163 CYS C CA 1
ATOM 4393 C C . CYS C 1 163 ? -3.920 4.505 -0.066 1.00 48.31 163 CYS C C 1
ATOM 4394 O O . CYS C 1 163 ? -4.844 4.022 -0.713 1.00 47.44 163 CYS C O 1
ATOM 4397 N N . ARG C 1 164 ? -4.098 5.328 0.972 1.00 49.82 164 ARG C N 1
ATOM 4398 C CA . ARG C 1 164 ? -5.428 5.679 1.472 1.00 50.77 164 ARG C CA 1
ATOM 4399 C C . ARG C 1 164 ? -5.777 7.055 0.962 1.00 48.60 164 ARG C C 1
ATOM 4400 O O . ARG C 1 164 ? -5.097 8.025 1.316 1.00 48.86 164 ARG C O 1
ATOM 4408 N N . VAL C 1 165 ? -6.851 7.132 0.178 1.00 46.82 165 VAL C N 1
ATOM 4409 C CA . VAL C 1 165 ? -7.275 8.358 -0.466 1.00 45.53 165 VAL C CA 1
ATOM 4410 C C . VAL C 1 165 ? -8.684 8.757 0.009 1.00 46.88 165 VAL C C 1
ATOM 4411 O O . VAL C 1 165 ? -9.619 7.967 -0.150 1.00 47.46 165 VAL C O 1
ATOM 4415 N N . GLU C 1 166 ? -8.815 9.976 0.551 1.00 47.11 166 GLU C N 1
ATOM 4416 C CA . GLU C 1 166 ? -10.107 10.576 0.892 1.00 48.31 166 GLU C CA 1
ATOM 4417 C C . GLU C 1 166 ? -10.442 11.689 -0.104 1.00 46.46 166 GLU C C 1
ATOM 4418 O O . GLU C 1 166 ? -9.550 12.421 -0.551 1.00 45.28 166 GLU C O 1
ATOM 4424 N N . HIS C 1 167 ? -11.722 11.841 -0.434 1.00 46.09 167 HIS C N 1
ATOM 4425 C CA . HIS C 1 167 ? -12.167 12.887 -1.367 1.00 43.89 167 HIS C CA 1
ATOM 4426 C C . HIS 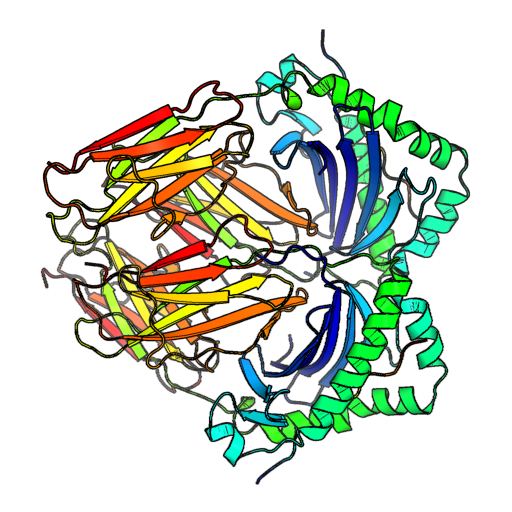C 1 167 ? -13.671 13.002 -1.272 1.00 45.29 167 HIS C C 1
ATOM 4427 O O . HIS C 1 167 ? -14.316 11.983 -1.065 1.00 47.14 167 HIS C O 1
ATOM 4434 N N . TRP C 1 168 ? -14.240 14.198 -1.428 1.00 45.35 168 TRP C N 1
ATOM 4435 C CA . TRP C 1 168 ? -15.674 14.382 -1.107 1.00 47.58 168 TRP C CA 1
ATOM 4436 C C . TRP C 1 168 ? -16.640 13.566 -1.969 1.00 47.56 168 TRP C C 1
ATOM 4437 O O . TRP C 1 168 ? -17.687 13.121 -1.493 1.00 49.88 168 TRP C O 1
ATOM 4448 N N . GLY C 1 169 ? -16.283 13.401 -3.239 1.00 45.73 169 GLY C N 1
ATOM 4449 C CA . GLY C 1 169 ? -16.915 12.454 -4.178 1.00 45.52 169 GLY C CA 1
ATOM 4450 C C . GLY C 1 169 ? -16.899 10.967 -3.880 1.00 46.91 169 GLY C C 1
ATOM 4451 O O . GLY C 1 169 ? -17.545 10.224 -4.592 1.00 47.56 169 GLY C O 1
ATOM 4452 N N . LEU C 1 170 ? -16.142 10.534 -2.874 1.00 48.35 170 LEU C N 1
ATOM 4453 C CA . LEU C 1 170 ? -16.163 9.162 -2.364 1.00 50.55 170 LEU C CA 1
ATOM 4454 C C . LEU C 1 170 ? -16.926 9.048 -1.059 1.00 54.53 170 LEU C C 1
ATOM 4455 O O . LEU C 1 170 ? -16.698 9.833 -0.133 1.00 55.91 170 LEU C O 1
ATOM 4460 N N . ASP C 1 171 ? -17.781 8.027 -0.967 1.00 57.40 171 ASP C N 1
ATOM 4461 C CA . ASP C 1 171 ? -18.563 7.756 0.252 1.00 61.60 171 ASP C CA 1
ATOM 4462 C C . ASP C 1 171 ? -17.667 7.464 1.434 1.00 63.02 171 ASP C C 1
ATOM 4463 O O . ASP C 1 171 ? -17.986 7.798 2.567 1.00 65.59 171 ASP C O 1
ATOM 4468 N N . GLU C 1 172 ? -16.566 6.775 1.140 1.00 61.80 172 GLU C N 1
ATOM 4469 C CA . GLU C 1 172 ? -15.671 6.175 2.132 1.00 63.34 172 GLU C CA 1
ATOM 4470 C C . GLU C 1 172 ? -14.239 6.321 1.595 1.00 59.46 172 GLU C C 1
ATOM 4471 O O . GLU C 1 172 ? -14.033 6.613 0.399 1.00 55.99 172 GLU C O 1
ATOM 4477 N N . PRO C 1 173 ? -13.243 6.149 2.471 1.00 60.17 173 PRO C N 1
ATOM 4478 C CA . PRO C 1 173 ? -11.863 6.167 1.998 1.00 57.57 173 PRO C CA 1
ATOM 4479 C C . PRO C 1 173 ? -11.594 4.993 1.069 1.00 56.15 173 PRO C C 1
ATOM 4480 O O . PRO C 1 173 ? -12.144 3.914 1.251 1.00 58.37 173 PRO C O 1
ATOM 4484 N N . LEU C 1 174 ? -10.758 5.225 0.072 1.00 52.25 174 LEU C N 1
ATOM 4485 C CA . LEU C 1 174 ? -10.407 4.220 -0.906 1.00 50.07 174 LEU C CA 1
ATOM 4486 C C . LEU C 1 174 ? -8.971 3.791 -0.581 1.00 49.22 174 LEU C C 1
ATOM 4487 O O . LEU C 1 174 ? -8.075 4.622 -0.565 1.00 47.85 174 LEU C O 1
ATOM 4492 N N . LEU C 1 175 ? -8.753 2.513 -0.259 1.00 50.53 175 LEU C N 1
ATOM 4493 C CA . LEU C 1 175 ? -7.384 1.973 -0.103 1.00 50.10 175 LEU C CA 1
ATOM 4494 C C . LEU C 1 175 ? -6.929 1.207 -1.344 1.00 48.42 175 LEU C C 1
ATOM 4495 O O . LEU C 1 175 ? -7.638 0.358 -1.834 1.00 49.01 175 LEU C O 1
ATOM 4500 N N . LYS C 1 176 ? -5.759 1.510 -1.866 1.00 46.77 176 LYS C N 1
ATOM 4501 C CA . LYS C 1 176 ? -5.214 0.686 -2.922 1.00 46.11 176 LYS C CA 1
ATOM 4502 C C . LYS C 1 176 ? -4.027 -0.028 -2.368 1.00 47.03 176 LYS C C 1
ATOM 4503 O O . LYS C 1 176 ? -3.126 0.591 -1.802 1.00 46.95 176 LYS C O 1
ATOM 4509 N N . HIS C 1 177 ? -4.030 -1.338 -2.561 1.00 48.23 177 HIS C N 1
ATOM 4510 C CA . HIS C 1 177 ? -3.122 -2.219 -1.868 1.00 49.91 177 HIS C CA 1
ATOM 4511 C C . HIS C 1 177 ? -1.927 -2.605 -2.729 1.00 48.50 177 HIS C C 1
ATOM 4512 O O . HIS C 1 177 ? -2.058 -2.744 -3.937 1.00 47.02 177 HIS C O 1
ATOM 4519 N N . TRP C 1 178 ? -0.775 -2.805 -2.082 1.00 49.17 178 TRP C N 1
ATOM 4520 C CA . TRP C 1 178 ? 0.403 -3.365 -2.735 1.00 48.70 178 TRP C CA 1
ATOM 4521 C C . TRP C 1 178 ? 1.205 -4.221 -1.763 1.00 51.30 178 TRP C C 1
ATOM 4522 O O . TRP C 1 178 ? 1.316 -3.883 -0.607 1.00 52.40 178 TRP C O 1
ATOM 4533 N N . GLU C 1 179 ? 1.759 -5.327 -2.268 1.00 52.82 179 GLU C N 1
ATOM 4534 C CA . GLU C 1 179 ? 2.679 -6.226 -1.530 1.00 55.41 179 GLU C CA 1
ATOM 4535 C C . GLU C 1 179 ? 3.535 -7.048 -2.506 1.00 55.52 179 GLU C C 1
ATOM 4536 O O . GLU C 1 179 ? 3.234 -7.119 -3.666 1.00 54.17 179 GLU C O 1
ATOM 4542 N N . PHE C 1 180 ? 4.547 -7.735 -2.016 1.00 57.72 180 PHE C N 1
ATOM 4543 C CA . PHE C 1 180 ? 5.554 -8.335 -2.883 1.00 58.30 180 PHE C CA 1
ATOM 4544 C C . PHE C 1 180 ? 5.059 -9.391 -3.888 1.00 58.89 180 PHE C C 1
ATOM 4545 O O . PHE C 1 180 ? 4.600 -10.476 -3.533 1.00 61.16 180 PHE C O 1
ATOM 4553 N N . ARG D 2 4 ? -21.143 22.968 2.756 1.00 64.92 4 ARG D N 1
ATOM 4554 C CA . ARG D 2 4 ? -19.988 22.397 1.993 1.00 61.51 4 ARG D CA 1
ATOM 4555 C C . ARG D 2 4 ? -19.963 22.505 0.452 1.00 57.06 4 ARG D C 1
ATOM 4556 O O . ARG D 2 4 ? -19.046 21.944 -0.118 1.00 55.62 4 ARG D O 1
ATOM 4564 N N . PRO D 2 5 ? -20.882 23.254 -0.232 1.00 55.26 5 PRO D N 1
ATOM 4565 C CA . PRO D 2 5 ? -20.643 23.308 -1.700 1.00 51.35 5 PRO D CA 1
ATOM 4566 C C . PRO D 2 5 ? -19.352 24.055 -2.025 1.00 47.69 5 PRO D C 1
ATOM 4567 O O . PRO D 2 5 ? -18.968 24.988 -1.302 1.00 48.21 5 PRO D O 1
ATOM 4571 N N . ARG D 2 6 ? -18.687 23.639 -3.092 1.00 44.28 6 ARG D N 1
ATOM 4572 C CA . ARG D 2 6 ? -17.398 24.220 -3.509 1.00 41.23 6 ARG D CA 1
ATOM 4573 C C . ARG D 2 6 ? -17.474 24.964 -4.853 1.00 38.24 6 ARG D C 1
ATOM 4574 O O . ARG D 2 6 ? -18.368 24.708 -5.666 1.00 37.97 6 ARG D O 1
ATOM 4582 N N . PHE D 2 7 ? -16.507 25.862 -5.064 1.00 36.12 7 PHE D N 1
ATOM 4583 C CA . PHE D 2 7 ? -16.487 26.767 -6.202 1.00 33.75 7 PHE D CA 1
ATOM 4584 C C . PHE D 2 7 ? -15.060 26.947 -6.696 1.00 31.55 7 PHE D C 1
ATOM 4585 O O . PHE D 2 7 ? -14.178 27.271 -5.905 1.00 31.95 7 PHE D O 1
ATOM 4593 N N . LEU D 2 8 ? -14.838 26.746 -7.997 1.00 29.50 8 LEU D N 1
ATOM 4594 C CA . LEU D 2 8 ? -13.494 26.604 -8.538 1.00 27.63 8 LEU D CA 1
ATOM 4595 C C . LEU D 2 8 ? -13.270 27.450 -9.771 1.00 25.90 8 LEU D C 1
ATOM 4596 O O . LEU D 2 8 ? -14.042 27.404 -10.727 1.00 25.68 8 LEU D O 1
ATOM 4601 N N . GLU D 2 9 ? -12.212 28.247 -9.746 1.00 25.20 9 GLU D N 1
ATOM 4602 C CA . GLU D 2 9 ? -11.784 28.998 -10.932 1.00 23.68 9 GLU D CA 1
ATOM 4603 C C . GLU D 2 9 ? -10.485 28.345 -11.435 1.00 22.97 9 GLU D C 1
ATOM 4604 O O . GLU D 2 9 ? -9.598 28.107 -10.629 1.00 23.01 9 GLU D O 1
ATOM 4610 N N . GLN D 2 10 ? -10.403 28.019 -12.729 1.00 22.45 10 GLN D N 1
ATOM 4611 C CA . GLN D 2 10 ? -9.131 27.665 -13.354 1.00 22.30 10 GLN D CA 1
ATOM 4612 C C . GLN D 2 10 ? -8.826 28.634 -14.474 1.00 21.72 10 GLN D C 1
ATOM 4613 O O . GLN D 2 10 ? -9.728 29.196 -15.050 1.00 21.76 10 GLN D O 1
ATOM 4619 N N . VAL D 2 11 ? -7.538 28.809 -14.745 1.00 21.65 11 VAL D N 1
ATOM 4620 C CA . VAL D 2 11 ? -7.058 29.555 -15.869 1.00 21.65 11 VAL D CA 1
ATOM 4621 C C . VAL D 2 11 ? -5.909 28.754 -16.457 1.00 22.04 11 VAL D C 1
ATOM 4622 O O . VAL D 2 11 ? -4.989 28.316 -15.736 1.00 22.22 11 VAL D O 1
ATOM 4626 N N . LYS D 2 12 ? -5.953 28.582 -17.766 1.00 22.22 12 LYS D N 1
ATOM 4627 C CA . LYS D 2 12 ? -4.879 27.936 -18.465 1.00 22.78 12 LYS D CA 1
ATOM 4628 C C . LYS D 2 12 ? -4.400 28.835 -19.564 1.00 22.73 12 LYS D C 1
ATOM 4629 O O . LYS D 2 12 ? -5.184 29.176 -20.481 1.00 23.98 12 LYS D O 1
ATOM 4635 N N . HIS D 2 13 ? -3.130 29.211 -19.482 1.00 22.02 13 HIS D N 1
ATOM 4636 C CA . HIS D 2 13 ? -2.444 29.907 -20.555 1.00 22.05 13 HIS D CA 1
ATOM 4637 C C . HIS D 2 13 ? -1.597 28.877 -21.279 1.00 21.82 13 HIS D C 1
ATOM 4638 O O . HIS D 2 13 ? -0.662 28.332 -20.688 1.00 21.53 13 HIS D O 1
ATOM 4645 N N . GLU D 2 14 ? -1.946 28.583 -22.531 1.00 22.14 14 GLU D N 1
ATOM 4646 C CA . GLU D 2 14 ? -1.362 27.447 -23.269 1.00 22.36 14 GLU D CA 1
ATOM 4647 C C . GLU D 2 14 ? -0.606 27.896 -24.517 1.00 22.32 14 GLU D C 1
ATOM 4648 O O . GLU D 2 14 ? -1.117 28.675 -25.299 1.00 22.70 14 GLU D O 1
ATOM 4654 N N . CYS D 2 15 ? 0.588 27.356 -24.713 1.00 22.16 15 CYS D N 1
ATOM 4655 C CA . CYS D 2 15 ? 1.393 27.579 -25.908 1.00 22.28 15 CYS D CA 1
ATOM 4656 C C . CYS D 2 15 ? 1.572 26.242 -26.630 1.00 22.04 15 CYS D C 1
ATOM 4657 O O . CYS D 2 15 ? 2.202 25.336 -26.096 1.00 21.81 15 CYS D O 1
ATOM 4660 N N . HIS D 2 16 ? 1.043 26.147 -27.839 1.00 21.86 16 HIS D N 1
ATOM 4661 C CA . HIS D 2 16 ? 1.152 24.953 -28.633 1.00 22.40 16 HIS D CA 1
ATOM 4662 C C . HIS D 2 16 ? 2.135 25.190 -29.787 1.00 23.96 16 HIS D C 1
ATOM 4663 O O . HIS D 2 16 ? 1.977 26.102 -30.590 1.00 24.91 16 HIS D O 1
ATOM 4670 N N . PHE D 2 17 ? 3.144 24.341 -29.871 1.00 24.69 17 PHE D N 1
ATOM 4671 C CA . PHE D 2 17 ? 4.285 24.507 -30.774 1.00 25.87 17 PHE D CA 1
ATOM 4672 C C . PHE D 2 17 ? 4.292 23.423 -31.838 1.00 27.56 17 PHE D C 1
ATOM 4673 O O . PHE D 2 17 ? 4.206 22.231 -31.521 1.00 26.46 17 PHE D O 1
ATOM 4681 N N . PHE D 2 18 ? 4.404 23.846 -33.087 1.00 30.26 18 PHE D N 1
ATOM 4682 C CA . PHE D 2 18 ? 4.501 22.929 -34.217 1.00 33.36 18 PHE D CA 1
ATOM 4683 C C . PHE D 2 18 ? 5.768 23.314 -34.982 1.00 35.38 18 PHE D C 1
ATOM 4684 O O . PHE D 2 18 ? 6.056 24.497 -35.121 1.00 37.34 18 PHE D O 1
ATOM 4692 N N . ASN D 2 19 ? 6.470 22.337 -35.543 1.00 36.59 19 ASN D N 1
ATOM 4693 C CA . ASN D 2 19 ? 7.751 22.560 -36.284 1.00 38.27 19 ASN D CA 1
ATOM 4694 C C . ASN D 2 19 ? 8.712 23.472 -35.556 1.00 37.58 19 ASN D C 1
ATOM 4695 O O . ASN D 2 19 ? 8.968 24.569 -36.046 1.00 39.48 19 ASN D O 1
ATOM 4700 N N . GLY D 2 20 ? 9.251 23.010 -34.429 1.00 35.74 20 GLY D N 1
ATOM 4701 C CA . GLY D 2 20 ? 10.072 23.835 -33.565 1.00 35.19 20 GLY D CA 1
ATOM 4702 C C . GLY D 2 20 ? 9.218 24.928 -32.950 1.00 33.99 20 GLY D C 1
ATOM 4703 O O . GLY D 2 20 ? 8.308 24.636 -32.189 1.00 32.78 20 GLY D O 1
ATOM 4704 N N . THR D 2 21 ? 9.488 26.174 -33.326 1.00 34.65 21 THR D N 1
ATOM 4705 C CA . THR D 2 21 ? 8.645 27.313 -32.989 1.00 33.99 21 THR D CA 1
ATOM 4706 C C . THR D 2 21 ? 8.077 28.023 -34.216 1.00 35.09 21 THR D C 1
ATOM 4707 O O . THR D 2 21 ? 7.505 29.081 -34.097 1.00 33.90 21 THR D O 1
ATOM 4711 N N . GLU D 2 22 ? 8.184 27.409 -35.385 1.00 37.23 22 GLU D N 1
ATOM 4712 C CA . GLU D 2 22 ? 7.694 28.030 -36.610 1.00 39.77 22 GLU D CA 1
ATOM 4713 C C . GLU D 2 22 ? 6.224 28.389 -36.534 1.00 38.72 22 GLU D C 1
ATOM 4714 O O . GLU D 2 22 ? 5.787 29.333 -37.162 1.00 39.33 22 GLU D O 1
ATOM 4720 N N . ARG D 2 23 ? 5.440 27.574 -35.870 1.00 37.84 23 ARG D N 1
ATOM 4721 C CA . ARG D 2 23 ? 4.035 27.887 -35.742 1.00 38.97 23 ARG D CA 1
ATOM 4722 C C . ARG D 2 23 ? 3.733 27.764 -34.297 1.00 35.97 23 ARG D C 1
ATOM 4723 O O . ARG D 2 23 ? 3.973 26.716 -33.712 1.00 35.50 23 ARG D O 1
ATOM 4731 N N . VAL D 2 24 ? 3.216 28.842 -33.717 1.00 34.34 24 VAL D N 1
ATOM 4732 C CA . VAL D 2 24 ? 2.843 28.842 -32.315 1.00 31.33 24 VAL D CA 1
ATOM 4733 C C . VAL D 2 24 ? 1.449 29.291 -32.199 1.00 29.57 24 VAL D C 1
ATOM 4734 O O . VAL D 2 24 ? 1.079 30.278 -32.790 1.00 30.63 24 VAL D O 1
ATOM 4738 N N . ARG D 2 25 ? 0.689 28.562 -31.402 1.00 27.94 25 ARG D N 1
ATOM 4739 C CA . ARG D 2 25 ? -0.648 28.979 -30.985 1.00 26.78 25 ARG D CA 1
ATOM 4740 C C . ARG D 2 25 ? -0.768 29.209 -29.477 1.00 24.75 25 ARG D C 1
ATOM 4741 O O . ARG D 2 25 ? -0.467 28.315 -28.677 1.00 23.56 25 ARG D O 1
ATOM 4749 N N . PHE D 2 26 ? -1.236 30.413 -29.134 1.00 24.19 26 PHE D N 1
ATOM 4750 C CA . PHE D 2 26 ? -1.414 30.851 -27.765 1.00 22.69 26 PHE D CA 1
ATOM 4751 C C . PHE D 2 26 ? -2.904 30.835 -27.466 1.00 22.23 26 PHE D C 1
ATOM 4752 O O . PHE D 2 26 ? -3.695 31.413 -28.211 1.00 23.11 26 PHE D O 1
ATOM 4760 N N . LEU D 2 27 ? -3.283 30.127 -26.410 1.00 21.49 27 LEU D N 1
ATOM 4761 C CA . LEU D 2 27 ? -4.651 30.135 -25.874 1.00 21.84 27 LEU D CA 1
ATOM 4762 C C . LEU D 2 27 ? -4.656 30.650 -24.425 1.00 21.29 27 LEU D C 1
ATOM 4763 O O . LEU D 2 27 ? -3.873 30.172 -23.601 1.00 21.10 27 LEU D O 1
ATOM 4768 N N . ASP D 2 28 ? -5.570 31.560 -24.120 1.00 21.15 28 ASP D N 1
ATOM 4769 C CA . ASP D 2 28 ? -5.766 32.052 -22.781 1.00 21.09 28 ASP D CA 1
ATOM 4770 C C . ASP D 2 28 ? -7.156 31.601 -22.413 1.00 20.83 28 ASP D C 1
ATOM 4771 O O . ASP D 2 28 ? -8.117 32.125 -22.933 1.00 20.22 28 ASP D O 1
ATOM 4776 N N . ARG D 2 29 ? -7.251 30.643 -21.504 1.00 21.11 29 ARG D N 1
ATOM 4777 C CA . ARG D 2 29 ? -8.524 29.949 -21.219 1.00 21.97 29 ARG D CA 1
ATOM 4778 C C . ARG D 2 29 ? -8.980 30.089 -19.774 1.00 22.33 29 ARG D C 1
ATOM 4779 O O . ARG D 2 29 ? -8.203 29.858 -18.870 1.00 22.92 29 ARG D O 1
ATOM 4787 N N . TYR D 2 30 ? -10.241 30.447 -19.563 1.00 23.65 30 TYR D N 1
ATOM 4788 C CA . TYR D 2 30 ? -10.806 30.660 -18.211 1.00 24.43 30 TYR D CA 1
ATOM 4789 C C . TYR D 2 30 ? -11.931 29.665 -17.952 1.00 24.38 30 TYR D C 1
ATOM 4790 O O . TYR D 2 30 ? -12.751 29.458 -18.823 1.00 24.60 30 TYR D O 1
ATOM 4799 N N . PHE D 2 31 ? -11.929 29.034 -16.784 1.00 23.98 31 PHE D N 1
ATOM 4800 C CA . PHE D 2 31 ? -12.829 27.937 -16.487 1.00 24.56 31 PHE D CA 1
ATOM 4801 C C . PHE D 2 31 ? -13.544 28.201 -15.157 1.00 26.49 31 PHE D C 1
ATOM 4802 O O . PHE D 2 31 ? -12.946 28.703 -14.210 1.00 25.92 31 PHE D O 1
ATOM 4810 N N . TYR D 2 32 ? -14.831 27.874 -15.119 1.00 28.96 32 TYR D N 1
ATOM 4811 C CA . TYR D 2 32 ? -15.604 27.965 -13.911 1.00 31.90 32 TYR D CA 1
ATOM 4812 C C . TYR D 2 32 ? -16.106 26.576 -13.699 1.00 34.41 32 TYR D C 1
ATOM 4813 O O . TYR D 2 32 ? -16.911 26.075 -14.470 1.00 34.47 32 TYR D O 1
ATOM 4822 N N . HIS D 2 33 ? -15.602 25.955 -12.647 1.00 37.63 33 HIS D N 1
ATOM 4823 C CA . HIS D 2 33 ? -15.710 24.526 -12.462 1.00 41.09 33 HIS D CA 1
ATOM 4824 C C . HIS D 2 33 ? -14.881 23.839 -13.562 1.00 40.79 33 HIS D C 1
ATOM 4825 O O . HIS D 2 33 ? -13.652 24.043 -13.576 1.00 39.85 33 HIS D O 1
ATOM 4832 N N . GLN D 2 34 ? -15.503 23.044 -14.437 1.00 40.76 34 GLN D N 1
ATOM 4833 C CA . GLN D 2 34 ? -14.808 22.542 -15.606 1.00 39.67 34 GLN D CA 1
ATOM 4834 C C . GLN D 2 34 ? -15.169 23.242 -16.873 1.00 38.43 34 GLN D C 1
ATOM 4835 O O . GLN D 2 34 ? -14.779 22.761 -17.925 1.00 39.78 34 GLN D O 1
ATOM 4841 N N . GLU D 2 35 ? -15.990 24.282 -16.829 1.00 38.18 35 GLU D N 1
ATOM 4842 C CA . GLU D 2 35 ? -16.577 24.811 -18.054 1.00 37.35 35 GLU D CA 1
ATOM 4843 C C . GLU D 2 35 ? -15.756 25.970 -18.530 1.00 33.81 35 GLU D C 1
ATOM 4844 O O . GLU D 2 35 ? -15.672 26.969 -17.831 1.00 33.58 35 GLU D O 1
ATOM 4850 N N . GLU D 2 36 ? -15.138 25.833 -19.700 1.00 30.62 36 GLU D N 1
ATOM 4851 C CA . GLU D 2 36 ? -14.524 26.964 -20.343 1.00 28.86 36 GLU D CA 1
ATOM 4852 C C . GLU D 2 36 ? -15.615 28.003 -20.659 1.00 28.68 36 GLU D C 1
ATOM 4853 O O . GLU D 2 36 ? -16.671 27.670 -21.222 1.00 28.92 36 GLU D O 1
ATOM 4859 N N . TYR D 2 37 ? -15.391 29.230 -20.211 1.00 27.10 37 TYR D N 1
ATOM 4860 C CA . TYR D 2 37 ? -16.366 30.301 -20.433 1.00 28.31 37 TYR D CA 1
ATOM 4861 C C . TYR D 2 37 ? -15.923 31.428 -21.373 1.00 27.03 37 TYR D C 1
ATOM 4862 O O . TYR D 2 37 ? -16.727 32.048 -22.042 1.00 27.08 37 TYR D O 1
ATOM 4871 N N . VAL D 2 38 ? -14.631 31.661 -21.425 1.00 25.44 38 VAL D N 1
ATOM 4872 C CA . VAL D 2 38 ? -14.082 32.655 -22.304 1.00 25.11 38 VAL D CA 1
ATOM 4873 C C . VAL D 2 38 ? -12.611 32.313 -22.595 1.00 24.01 38 VAL D C 1
ATOM 4874 O O . VAL D 2 38 ? -11.874 31.810 -21.719 1.00 22.69 38 VAL D O 1
ATOM 4878 N N . ARG D 2 39 ? -12.196 32.592 -23.824 1.00 24.20 39 ARG D N 1
ATOM 4879 C CA . ARG D 2 39 ? -10.839 32.334 -24.237 1.00 23.68 39 ARG D CA 1
ATOM 4880 C C . ARG D 2 39 ? -10.349 33.350 -25.263 1.00 23.87 39 ARG D C 1
ATOM 4881 O O . ARG D 2 39 ? -11.135 33.880 -26.043 1.00 25.29 39 ARG D O 1
ATOM 4889 N N . PHE D 2 40 ? -9.048 33.577 -25.280 1.00 22.83 40 PHE D N 1
ATOM 4890 C CA . PHE D 2 40 ? -8.393 34.320 -26.350 1.00 23.09 40 PHE D CA 1
ATOM 4891 C C . PHE D 2 40 ? -7.609 33.298 -27.088 1.00 22.62 40 PHE D C 1
ATOM 4892 O O . PHE D 2 40 ? -6.852 32.556 -26.459 1.00 22.94 40 PHE D O 1
ATOM 4900 N N . ASP D 2 41 ? -7.722 33.270 -28.406 1.00 23.43 41 ASP D N 1
ATOM 4901 C CA . ASP D 2 41 ? -6.980 32.311 -29.227 1.00 23.26 41 ASP D CA 1
ATOM 4902 C C . ASP D 2 41 ? -6.239 33.148 -30.232 1.00 24.88 41 ASP D C 1
ATOM 4903 O O . ASP D 2 41 ? -6.864 33.907 -30.971 1.00 26.79 41 ASP D O 1
ATOM 4908 N N . SER D 2 42 ? -4.911 33.041 -30.263 1.00 24.95 42 SER D N 1
ATOM 4909 C CA . SER D 2 42 ? -4.072 33.888 -31.121 1.00 26.22 42 SER D CA 1
ATOM 4910 C C . SER D 2 42 ? -4.469 33.780 -32.564 1.00 27.61 42 SER D C 1
ATOM 4911 O O . SER D 2 42 ? -4.290 34.722 -33.317 1.00 29.29 42 SER D O 1
ATOM 4914 N N . ASP D 2 43 ? -5.009 32.638 -32.951 1.00 27.69 43 ASP D N 1
ATOM 4915 C CA . ASP D 2 43 ? -5.533 32.468 -34.283 1.00 29.97 43 ASP D CA 1
ATOM 4916 C C . ASP D 2 43 ? -6.749 33.315 -34.595 1.00 31.52 43 ASP D C 1
ATOM 4917 O O . ASP D 2 43 ? -7.004 33.598 -35.763 1.00 34.50 43 ASP D O 1
ATOM 4922 N N . VAL D 2 44 ? -7.517 33.690 -33.579 1.00 30.56 44 VAL D N 1
ATOM 4923 C CA . VAL D 2 44 ? -8.665 34.584 -33.733 1.00 31.32 44 VAL D CA 1
ATOM 4924 C C . VAL D 2 44 ? -8.232 36.027 -33.506 1.00 31.95 44 VAL D C 1
ATOM 4925 O O . VAL D 2 44 ? -8.639 36.922 -34.249 1.00 34.12 44 VAL D O 1
ATOM 4929 N N . GLY D 2 45 ? -7.439 36.270 -32.466 1.00 30.29 45 GLY D N 1
ATOM 4930 C CA . GLY D 2 45 ? -6.868 37.613 -32.212 1.00 30.46 45 GLY D CA 1
ATOM 4931 C C . GLY D 2 45 ? -7.744 38.507 -31.366 1.00 30.42 45 GLY D C 1
ATOM 4932 O O . GLY D 2 45 ? -7.440 39.670 -31.173 1.00 30.53 45 GLY D O 1
ATOM 4933 N N . GLU D 2 46 ? -8.847 37.962 -30.857 1.00 30.07 46 GLU D N 1
ATOM 4934 C CA . GLU D 2 46 ? -9.599 38.609 -29.795 1.00 29.89 46 GLU D CA 1
ATOM 4935 C C . GLU D 2 46 ? -10.223 37.535 -28.918 1.00 28.43 46 GLU D C 1
ATOM 4936 O O . GLU D 2 46 ? -10.215 36.347 -29.262 1.00 27.35 46 GLU D O 1
ATOM 4942 N N . TYR D 2 47 ? -10.759 37.984 -27.784 1.00 28.36 47 TYR D N 1
ATOM 4943 C CA . TYR D 2 47 ? -11.497 37.133 -26.845 1.00 27.77 47 TYR D CA 1
ATOM 4944 C C . TYR D 2 47 ? -12.865 36.766 -27.421 1.00 28.90 47 TYR D C 1
ATOM 4945 O O . TYR D 2 47 ? -13.492 37.580 -28.079 1.00 29.93 47 TYR D O 1
ATOM 4954 N N . ARG D 2 48 ? -13.270 35.519 -27.195 1.00 28.94 48 ARG D N 1
ATOM 4955 C CA . ARG D 2 48 ? -14.545 34.987 -27.614 1.00 30.43 48 ARG D CA 1
ATOM 4956 C C . ARG D 2 48 ? -15.145 34.206 -26.459 1.00 30.14 48 ARG D C 1
ATOM 4957 O O . ARG D 2 48 ? -14.458 33.423 -25.775 1.00 28.49 48 ARG D O 1
ATOM 4965 N N . ALA D 2 49 ? -16.432 34.433 -26.226 1.00 31.92 49 ALA D N 1
ATOM 4966 C CA . ALA D 2 49 ? -17.153 33.741 -25.175 1.00 31.99 49 ALA D CA 1
ATOM 4967 C C . ALA D 2 49 ? -17.439 32.336 -25.627 1.00 32.26 49 ALA D C 1
ATOM 4968 O O . ALA D 2 49 ? -17.867 32.116 -26.774 1.00 33.42 49 ALA D O 1
ATOM 4970 N N . VAL D 2 50 ? -17.138 31.388 -24.748 1.00 31.64 50 VAL D N 1
ATOM 4971 C CA . VAL D 2 50 ? -17.396 29.987 -25.005 1.00 32.68 50 VAL D CA 1
ATOM 4972 C C . VAL D 2 50 ? -18.788 29.664 -24.481 1.00 34.82 50 VAL D C 1
ATOM 4973 O O . VAL D 2 50 ? -19.554 29.020 -25.176 1.00 36.31 50 VAL D O 1
ATOM 4977 N N . THR D 2 51 ? -19.131 30.149 -23.295 1.00 35.80 51 THR D N 1
ATOM 4978 C CA . THR D 2 51 ? -20.482 29.961 -22.749 1.00 38.51 51 THR D CA 1
ATOM 4979 C C . THR D 2 51 ? -21.077 31.313 -22.473 1.00 40.34 51 THR D C 1
ATOM 4980 O O . THR D 2 51 ? -20.313 32.243 -22.326 1.00 39.57 51 THR D O 1
ATOM 4984 N N . GLU D 2 52 ? -22.410 31.414 -22.379 1.00 44.37 52 GLU D N 1
ATOM 4985 C CA . GLU D 2 52 ? -23.089 32.676 -22.020 1.00 47.00 52 GLU D CA 1
ATOM 4986 C C . GLU D 2 52 ? -22.440 33.407 -20.867 1.00 45.63 52 GLU D C 1
ATOM 4987 O O . GLU D 2 52 ? -22.411 34.626 -20.807 1.00 46.56 52 GLU D O 1
ATOM 4993 N N . LEU D 2 53 ? -21.953 32.642 -19.922 1.00 44.64 53 LEU D N 1
ATOM 4994 C CA . LEU D 2 53 ? -21.299 33.182 -18.756 1.00 43.82 53 LEU D CA 1
ATOM 4995 C C . LEU D 2 53 ? -20.093 34.080 -19.084 1.00 41.89 53 LEU D C 1
ATOM 4996 O O . LEU D 2 53 ? -19.687 34.912 -18.259 1.00 41.48 53 LEU D O 1
ATOM 5001 N N . GLY D 2 54 ? -19.489 33.866 -20.252 1.00 40.12 54 GLY D N 1
ATOM 5002 C CA . GLY D 2 54 ? -18.347 34.637 -20.682 1.00 38.29 54 GLY D CA 1
ATOM 5003 C C . GLY D 2 54 ? -18.579 35.846 -21.549 1.00 38.41 54 GLY D C 1
ATOM 5004 O O . GLY D 2 54 ? -17.654 36.559 -21.817 1.00 37.36 54 GLY D O 1
ATOM 5005 N N . ARG D 2 55 ? -19.804 36.121 -21.965 1.00 41.40 55 ARG D N 1
ATOM 5006 C CA . ARG D 2 55 ? -20.079 37.291 -22.849 1.00 42.31 55 ARG D CA 1
ATOM 5007 C C . ARG D 2 55 ? -19.634 38.618 -22.264 1.00 40.62 55 ARG D C 1
ATOM 5008 O O . ARG D 2 55 ? -19.005 39.421 -22.936 1.00 38.19 55 ARG D O 1
ATOM 5016 N N . PRO D 2 56 ? -19.951 38.835 -20.978 1.00 40.69 56 PRO D N 1
ATOM 5017 C CA . PRO D 2 56 ? -19.561 40.122 -20.403 1.00 40.57 56 PRO D CA 1
ATOM 5018 C C . PRO D 2 56 ? -18.044 40.310 -20.383 1.00 38.35 56 PRO D C 1
ATOM 5019 O O . PRO D 2 56 ? -17.557 41.422 -20.491 1.00 38.91 56 PRO D O 1
ATOM 5023 N N . ASP D 2 57 ? -17.314 39.223 -20.189 1.00 36.39 57 ASP D N 1
ATOM 5024 C CA . ASP D 2 57 ? -15.876 39.299 -20.159 1.00 34.50 57 ASP D CA 1
ATOM 5025 C C . ASP D 2 57 ? -15.322 39.501 -21.558 1.00 33.40 57 ASP D C 1
ATOM 5026 O O . ASP D 2 57 ? -14.455 40.328 -21.749 1.00 32.81 57 ASP D O 1
ATOM 5031 N N . ALA D 2 58 ? -15.828 38.757 -22.532 1.00 33.06 58 ALA D N 1
ATOM 5032 C CA . ALA D 2 58 ? -15.368 38.912 -23.922 1.00 33.16 58 ALA D CA 1
ATOM 5033 C C . ALA D 2 58 ? -15.537 40.348 -24.401 1.00 34.21 58 ALA D C 1
ATOM 5034 O O . ALA D 2 58 ? -14.611 40.912 -24.963 1.00 34.01 58 ALA D O 1
ATOM 5036 N N . GLU D 2 59 ? -16.697 40.938 -24.120 1.00 35.49 59 GLU D N 1
ATOM 5037 C CA . GLU D 2 59 ? -17.003 42.309 -24.541 1.00 37.26 59 GLU D CA 1
ATOM 5038 C C . GLU D 2 59 ? -16.135 43.372 -23.888 1.00 36.18 59 GLU D C 1
ATOM 5039 O O . GLU D 2 59 ? -15.667 44.298 -24.551 1.00 36.38 59 GLU D O 1
ATOM 5045 N N . TYR D 2 60 ? -15.970 43.248 -22.579 1.00 34.51 60 TYR D N 1
ATOM 5046 C CA . TYR D 2 60 ? -15.195 44.222 -21.786 1.00 34.05 60 TYR D CA 1
ATOM 5047 C C . TYR D 2 60 ? -13.710 44.229 -22.119 1.00 32.34 60 TYR D C 1
ATOM 5048 O O . TYR D 2 60 ? -13.109 45.271 -22.310 1.00 33.04 60 TYR D O 1
ATOM 5057 N N . TRP D 2 61 ? -13.134 43.039 -22.158 1.00 30.15 61 TRP D N 1
ATOM 5058 C CA . TRP D 2 61 ? -11.731 42.833 -22.491 1.00 28.82 61 TRP D CA 1
ATOM 5059 C C . TRP D 2 61 ? -11.393 43.183 -23.942 1.00 29.75 61 TRP D C 1
ATOM 5060 O O . TRP D 2 61 ? -10.382 43.812 -24.211 1.00 29.89 61 TRP D O 1
ATOM 5071 N N . ASN D 2 62 ? -12.259 42.826 -24.876 1.00 30.50 62 ASN D N 1
ATOM 5072 C CA . ASN D 2 62 ? -12.078 43.280 -26.231 1.00 31.74 62 ASN D CA 1
ATOM 5073 C C . ASN D 2 62 ? -12.109 44.790 -26.398 1.00 33.25 62 ASN D C 1
ATOM 5074 O O . ASN D 2 62 ? -11.580 45.286 -27.390 1.00 33.95 62 ASN D O 1
ATOM 5079 N N . SER D 2 63 ? -12.710 45.517 -25.452 1.00 33.88 63 SER D N 1
ATOM 5080 C CA . SER D 2 63 ? -12.697 47.010 -25.471 1.00 36.00 63 SER D CA 1
ATOM 5081 C C . SER D 2 63 ? -11.393 47.635 -24.926 1.00 36.14 63 SER D C 1
ATOM 5082 O O . SER D 2 63 ? -11.223 48.851 -24.954 1.00 37.42 63 SER D O 1
ATOM 5085 N N . GLN D 2 64 ? -10.492 46.790 -24.446 1.00 34.85 64 GLN D N 1
ATOM 5086 C CA . GLN D 2 64 ? -9.222 47.221 -23.918 1.00 35.52 64 GLN D CA 1
ATOM 5087 C C . GLN D 2 64 ? -8.102 46.952 -24.955 1.00 36.04 64 GLN D C 1
ATOM 5088 O O . GLN D 2 64 ? -7.607 45.847 -25.070 1.00 34.04 64 GLN D O 1
ATOM 5094 N N . LYS D 2 65 ? -7.735 47.988 -25.712 1.00 38.86 65 LYS D N 1
ATOM 5095 C CA . LYS D 2 65 ? -6.761 47.866 -26.791 1.00 39.77 65 LYS D CA 1
ATOM 5096 C C . LYS D 2 65 ? -5.409 47.380 -26.306 1.00 39.11 65 LYS D C 1
ATOM 5097 O O . LYS D 2 65 ? -4.819 46.514 -26.949 1.00 37.92 65 LYS D O 1
ATOM 5103 N N . ASP D 2 66 ? -4.909 47.939 -25.201 1.00 39.94 66 ASP D N 1
ATOM 5104 C CA . ASP D 2 66 ? -3.623 47.490 -24.657 1.00 40.02 66 ASP D CA 1
ATOM 5105 C C . ASP D 2 66 ? -3.672 46.018 -24.315 1.00 37.36 66 ASP D C 1
ATOM 5106 O O . ASP D 2 66 ? -2.712 45.337 -24.514 1.00 36.57 66 ASP D O 1
ATOM 5111 N N . LEU D 2 67 ? -4.788 45.551 -23.790 1.00 36.80 67 LEU D N 1
ATOM 5112 C CA . LEU D 2 67 ? -4.906 44.169 -23.387 1.00 35.17 67 LEU D CA 1
ATOM 5113 C C . LEU D 2 67 ? -4.781 43.276 -24.598 1.00 34.82 67 LEU D C 1
ATOM 5114 O O . LEU D 2 67 ? -3.971 42.340 -24.582 1.00 33.48 67 LEU D O 1
ATOM 5119 N N . LEU D 2 68 ? -5.525 43.592 -25.664 1.00 35.66 68 LEU D N 1
ATOM 5120 C CA . LEU D 2 68 ? -5.459 42.789 -26.885 1.00 35.78 68 LEU D CA 1
ATOM 5121 C C . LEU D 2 68 ? -4.067 42.746 -27.536 1.00 36.31 68 LEU D C 1
ATOM 5122 O O . LEU D 2 68 ? -3.617 41.686 -27.903 1.00 35.70 68 LEU D O 1
ATOM 5127 N N . GLU D 2 69 ? -3.401 43.894 -27.680 1.00 38.63 69 GLU D N 1
ATOM 5128 C CA . GLU D 2 69 ? -2.078 43.957 -28.287 1.00 39.76 69 GLU D CA 1
ATOM 5129 C C . GLU D 2 69 ? -1.146 43.070 -27.452 1.00 38.64 69 GLU D C 1
ATOM 5130 O O . GLU D 2 69 ? -0.309 42.318 -27.976 1.00 37.42 69 GLU D O 1
ATOM 5136 N N . GLN D 2 70 ? -1.353 43.106 -26.145 1.00 37.72 70 GLN D N 1
ATOM 5137 C CA . GLN D 2 70 ? -0.550 42.333 -25.241 1.00 37.44 70 GLN D CA 1
ATOM 5138 C C . GLN D 2 70 ? -0.771 40.826 -25.436 1.00 34.11 70 GLN D C 1
ATOM 5139 O O . GLN D 2 70 ? 0.213 40.088 -25.500 1.00 33.51 70 GLN D O 1
ATOM 5145 N N . LYS D 2 71 ? -2.028 40.401 -25.598 1.00 31.31 71 LYS D N 1
ATOM 5146 C CA . LYS D 2 71 ? -2.340 39.015 -25.909 1.00 29.05 71 LYS D CA 1
ATOM 5147 C C . LYS D 2 71 ? -1.867 38.595 -27.310 1.00 28.19 71 LYS D C 1
ATOM 5148 O O . LYS D 2 71 ? -1.413 37.479 -27.543 1.00 26.94 71 LYS D O 1
ATOM 5154 N N . ARG D 2 72 ? -1.932 39.526 -28.232 1.00 28.52 72 ARG D N 1
ATOM 5155 C CA . ARG D 2 72 ? -1.480 39.305 -29.586 1.00 28.53 72 ARG D CA 1
ATOM 5156 C C . ARG D 2 72 ? -0.008 39.131 -29.717 1.00 28.61 72 ARG D C 1
ATOM 5157 O O . ARG D 2 72 ? 0.445 38.537 -30.673 1.00 28.57 72 ARG D O 1
ATOM 5165 N N . ALA D 2 73 ? 0.732 39.668 -28.763 1.00 28.94 73 ALA D N 1
ATOM 5166 C CA . ALA D 2 73 ? 2.200 39.559 -28.756 1.00 30.07 73 ALA D CA 1
ATOM 5167 C C . ALA D 2 73 ? 2.667 38.319 -28.050 1.00 28.60 73 ALA D C 1
ATOM 5168 O O . ALA D 2 73 ? 3.830 37.967 -28.183 1.00 28.77 73 ALA D O 1
ATOM 5170 N N . ALA D 2 74 ? 1.767 37.698 -27.272 1.00 27.39 74 ALA D N 1
ATOM 5171 C CA . ALA D 2 74 ? 2.074 36.532 -26.424 1.00 26.39 74 ALA D CA 1
ATOM 5172 C C . ALA D 2 74 ? 2.716 35.375 -27.175 1.00 26.44 74 ALA D C 1
ATOM 5173 O O . ALA D 2 74 ? 3.423 34.587 -26.577 1.00 26.37 74 ALA D O 1
ATOM 5175 N N . VAL D 2 75 ? 2.433 35.221 -28.462 1.00 27.14 75 VAL D N 1
ATOM 5176 C CA . VAL D 2 75 ? 3.106 34.155 -29.196 1.00 27.46 75 VAL D CA 1
ATOM 5177 C C . VAL D 2 75 ? 4.613 34.333 -29.126 1.00 28.60 75 VAL D C 1
ATOM 5178 O O . VAL D 2 75 ? 5.316 33.346 -28.990 1.00 28.81 75 VAL D O 1
ATOM 5182 N N . ASP D 2 76 ? 5.085 35.580 -29.114 1.00 29.90 76 ASP D N 1
ATOM 5183 C CA . ASP D 2 76 ? 6.515 35.893 -29.069 1.00 31.21 76 ASP D CA 1
ATOM 5184 C C . ASP D 2 76 ? 7.032 36.186 -27.671 1.00 31.34 76 ASP D C 1
ATOM 5185 O O . ASP D 2 76 ? 8.010 35.595 -27.230 1.00 32.42 76 ASP D O 1
ATOM 5190 N N . THR D 2 77 ? 6.365 37.066 -26.948 1.00 31.25 77 THR D N 1
ATOM 5191 C CA . THR D 2 77 ? 6.865 37.515 -25.626 1.00 31.37 77 THR D CA 1
ATOM 5192 C C . THR D 2 77 ? 6.729 36.454 -24.554 1.00 30.17 77 THR D C 1
ATOM 5193 O O . THR D 2 77 ? 7.492 36.452 -23.595 1.00 30.93 77 THR D O 1
ATOM 5197 N N . TYR D 2 78 ? 5.735 35.579 -24.698 1.00 28.71 78 TYR D N 1
ATOM 5198 C CA . TYR D 2 78 ? 5.416 34.595 -23.686 1.00 27.61 78 TYR D CA 1
ATOM 5199 C C . TYR D 2 78 ? 5.784 33.241 -24.219 1.00 26.75 78 TYR D C 1
ATOM 5200 O O . TYR D 2 78 ? 6.594 32.578 -23.627 1.00 27.46 78 TYR D O 1
ATOM 5209 N N . CYS D 2 79 ? 5.180 32.804 -25.310 1.00 26.35 79 CYS D N 1
ATOM 5210 C CA . CYS D 2 79 ? 5.373 31.428 -25.774 1.00 25.72 79 CYS D CA 1
ATOM 5211 C C . CYS D 2 79 ? 6.795 31.128 -26.306 1.00 26.87 79 CYS D C 1
ATOM 5212 O O . CYS D 2 79 ? 7.463 30.226 -25.832 1.00 26.62 79 CYS D O 1
ATOM 5215 N N . ARG D 2 80 ? 7.254 31.889 -27.275 1.00 28.10 80 ARG D N 1
ATOM 5216 C CA . ARG D 2 80 ? 8.589 31.704 -27.781 1.00 29.60 80 ARG D CA 1
ATOM 5217 C C . ARG D 2 80 ? 9.604 32.014 -26.711 1.00 30.70 80 ARG D C 1
ATOM 5218 O O . ARG D 2 80 ? 10.587 31.287 -26.557 1.00 31.74 80 ARG D O 1
ATOM 5226 N N . HIS D 2 81 ? 9.391 33.080 -25.957 1.00 31.24 81 HIS D N 1
ATOM 5227 C CA . HIS D 2 81 ? 10.316 33.394 -24.881 1.00 33.01 81 HIS D CA 1
ATOM 5228 C C . HIS D 2 81 ? 10.525 32.176 -23.948 1.00 32.60 81 HIS D C 1
ATOM 5229 O O . HIS D 2 81 ? 11.673 31.745 -23.748 1.00 34.67 81 HIS D O 1
ATOM 5236 N N . ASN D 2 82 ? 9.436 31.621 -23.414 1.00 30.28 82 ASN D N 1
ATOM 5237 C CA . ASN D 2 82 ? 9.535 30.497 -22.510 1.00 29.48 82 ASN D CA 1
ATOM 5238 C C . ASN D 2 82 ? 10.029 29.233 -23.154 1.00 29.36 82 ASN D C 1
ATOM 5239 O O . ASN D 2 82 ? 10.765 28.482 -22.522 1.00 29.64 82 ASN D O 1
ATOM 5244 N N . TYR D 2 83 ? 9.657 29.007 -24.403 1.00 29.39 83 TYR D N 1
ATOM 5245 C CA . TYR D 2 83 ? 10.204 27.901 -25.156 1.00 30.63 83 TYR D CA 1
ATOM 5246 C C . TYR D 2 83 ? 11.714 28.043 -25.197 1.00 33.68 83 TYR D C 1
ATOM 5247 O O . TYR D 2 83 ? 12.433 27.080 -24.949 1.00 34.89 83 TYR D O 1
ATOM 5256 N N . GLY D 2 84 ? 12.202 29.244 -25.468 1.00 35.46 84 GLY D N 1
ATOM 5257 C CA . GLY D 2 84 ? 13.640 29.529 -25.337 1.00 38.36 84 GLY D CA 1
ATOM 5258 C C . GLY D 2 84 ? 14.257 29.111 -24.012 1.00 39.10 84 GLY D C 1
ATOM 5259 O O . GLY D 2 84 ? 15.274 28.434 -23.984 1.00 40.50 84 GLY D O 1
ATOM 5260 N N . VAL D 2 85 ? 13.644 29.528 -22.913 1.00 38.98 85 VAL D N 1
ATOM 5261 C CA . VAL D 2 85 ? 14.234 29.343 -21.579 1.00 40.37 85 VAL D CA 1
ATOM 5262 C C . VAL D 2 85 ? 14.329 27.884 -21.236 1.00 40.63 85 VAL D C 1
ATOM 5263 O O . VAL D 2 85 ? 15.316 27.443 -20.660 1.00 43.32 85 VAL D O 1
ATOM 5267 N N . GLY D 2 86 ? 13.304 27.135 -21.591 1.00 39.31 86 GLY D N 1
ATOM 5268 C CA . GLY D 2 86 ? 13.200 25.750 -21.145 1.00 39.62 86 GLY D CA 1
ATOM 5269 C C . GLY D 2 86 ? 13.743 24.700 -22.091 1.00 39.66 86 GLY D C 1
ATOM 5270 O O . GLY D 2 86 ? 14.002 23.587 -21.686 1.00 39.33 86 GLY D O 1
ATOM 5271 N N . GLU D 2 87 ? 13.860 25.064 -23.356 1.00 40.33 87 GLU D N 1
ATOM 5272 C CA . GLU D 2 87 ? 14.226 24.158 -24.424 1.00 41.23 87 GLU D CA 1
ATOM 5273 C C . GLU D 2 87 ? 15.294 23.167 -24.015 1.00 42.25 87 GLU D C 1
ATOM 5274 O O . GLU D 2 87 ? 15.125 21.971 -24.199 1.00 41.95 87 GLU D O 1
ATOM 5280 N N . SER D 2 88 ? 16.386 23.656 -23.434 1.00 43.72 88 SER D N 1
ATOM 5281 C CA . SER D 2 88 ? 17.539 22.781 -23.154 1.00 44.70 88 SER D CA 1
ATOM 5282 C C . SER D 2 88 ? 17.246 21.552 -22.288 1.00 42.42 88 SER D C 1
ATOM 5283 O O . SER D 2 88 ? 17.897 20.545 -22.440 1.00 42.58 88 SER D O 1
ATOM 5286 N N . PHE D 2 89 ? 16.284 21.651 -21.379 1.00 39.69 89 PHE D N 1
ATOM 5287 C CA . PHE D 2 89 ? 16.020 20.573 -20.433 1.00 38.62 89 PHE D CA 1
ATOM 5288 C C . PHE D 2 89 ? 14.628 20.006 -20.564 1.00 35.71 89 PHE D C 1
ATOM 5289 O O . PHE D 2 89 ? 14.208 19.245 -19.702 1.00 35.64 89 PHE D O 1
ATOM 5297 N N . THR D 2 90 ? 13.920 20.343 -21.645 1.00 33.68 90 THR D N 1
ATOM 5298 C CA . THR D 2 90 ? 12.539 19.844 -21.892 1.00 31.05 90 THR D CA 1
ATOM 5299 C C . THR D 2 90 ? 12.429 19.225 -23.282 1.00 31.00 90 THR D C 1
ATOM 5300 O O . THR D 2 90 ? 12.310 18.005 -23.430 1.00 31.54 90 THR D O 1
ATOM 5304 N N . VAL D 2 91 ? 12.539 20.079 -24.296 1.00 30.64 91 VAL D N 1
ATOM 5305 C CA . VAL D 2 91 ? 12.511 19.677 -25.706 1.00 30.43 91 VAL D CA 1
ATOM 5306 C C . VAL D 2 91 ? 13.683 18.768 -26.046 1.00 32.37 91 VAL D C 1
ATOM 5307 O O . VAL D 2 91 ? 13.506 17.785 -26.764 1.00 32.48 91 VAL D O 1
ATOM 5311 N N . GLN D 2 92 ? 14.869 19.103 -25.524 1.00 34.14 92 GLN D N 1
ATOM 5312 C CA . GLN D 2 92 ? 16.107 18.320 -25.737 1.00 36.77 92 GLN D CA 1
ATOM 5313 C C . GLN D 2 92 ? 16.271 17.120 -24.829 1.00 37.07 92 GLN D C 1
ATOM 5314 O O . GLN D 2 92 ? 17.178 16.337 -25.042 1.00 38.07 92 GLN D O 1
ATOM 5320 N N . ARG D 2 93 ? 15.406 16.990 -23.824 1.00 36.14 93 ARG D N 1
ATOM 5321 C CA . ARG D 2 93 ? 15.561 15.990 -22.820 1.00 37.29 93 ARG D CA 1
ATOM 5322 C C . ARG D 2 93 ? 15.322 14.584 -23.394 1.00 38.48 93 ARG D C 1
ATOM 5323 O O . ARG D 2 93 ? 14.278 14.297 -23.972 1.00 37.22 93 ARG D O 1
ATOM 5331 N N . ARG D 2 94 ? 16.309 13.716 -23.209 1.00 41.99 94 ARG D N 1
ATOM 5332 C CA . ARG D 2 94 ? 16.217 12.299 -23.596 1.00 43.92 94 ARG D CA 1
ATOM 5333 C C . ARG D 2 94 ? 16.875 11.421 -22.576 1.00 44.52 94 ARG D C 1
ATOM 5334 O O . ARG D 2 94 ? 18.040 11.549 -22.340 1.00 47.22 94 ARG D O 1
ATOM 5342 N N . VAL D 2 95 ? 16.112 10.570 -21.927 1.00 41.77 95 VAL D N 1
ATOM 5343 C CA . VAL D 2 95 ? 16.644 9.629 -20.967 1.00 41.76 95 VAL D CA 1
ATOM 5344 C C . VAL D 2 95 ? 16.325 8.260 -21.540 1.00 39.76 95 VAL D C 1
ATOM 5345 O O . VAL D 2 95 ? 15.200 8.014 -21.974 1.00 37.49 95 VAL D O 1
ATOM 5349 N N . TYR D 2 96 ? 17.308 7.370 -21.464 1.00 40.60 96 TYR D N 1
ATOM 5350 C CA . TYR D 2 96 ? 17.228 6.055 -22.061 1.00 39.05 96 TYR D CA 1
ATOM 5351 C C . TYR D 2 96 ? 16.324 5.188 -21.204 1.00 37.21 96 TYR D C 1
ATOM 5352 O O . TYR D 2 96 ? 16.323 5.281 -19.979 1.00 38.20 96 TYR D O 1
ATOM 5361 N N . PRO D 2 97 ? 15.598 4.296 -21.832 1.00 35.51 97 PRO D N 1
ATOM 5362 C CA . PRO D 2 97 ? 14.873 3.286 -21.078 1.00 35.14 97 PRO D CA 1
ATOM 5363 C C . PRO D 2 97 ? 15.784 2.213 -20.491 1.00 37.75 97 PRO D C 1
ATOM 5364 O O . PRO D 2 97 ? 16.927 2.029 -20.944 1.00 38.94 97 PRO D O 1
ATOM 5368 N N . GLU D 2 98 ? 15.265 1.537 -19.473 1.00 38.98 98 GLU D N 1
ATOM 5369 C CA . GLU D 2 98 ? 15.921 0.379 -18.884 1.00 41.85 98 GLU D CA 1
ATOM 5370 C C . GLU D 2 98 ? 14.964 -0.785 -19.110 1.00 39.37 98 GLU D C 1
ATOM 5371 O O . GLU D 2 98 ? 13.757 -0.621 -18.898 1.00 38.45 98 GLU D O 1
ATOM 5377 N N . VAL D 2 99 ? 15.487 -1.930 -19.558 1.00 38.16 99 VAL D N 1
ATOM 5378 C CA . VAL D 2 99 ? 14.620 -3.044 -19.924 1.00 35.75 99 VAL D CA 1
ATOM 5379 C C . VAL D 2 99 ? 14.920 -4.253 -19.057 1.00 36.84 99 VAL D C 1
ATOM 5380 O O . VAL D 2 99 ? 16.073 -4.657 -18.918 1.00 39.33 99 VAL D O 1
ATOM 5384 N N . THR D 2 100 ? 13.856 -4.825 -18.497 1.00 35.68 100 THR D N 1
ATOM 5385 C CA . THR D 2 100 ? 13.913 -6.028 -17.687 1.00 36.62 100 THR D CA 1
ATOM 5386 C C . THR D 2 100 ? 12.843 -6.999 -18.152 1.00 34.92 100 THR D C 1
ATOM 5387 O O . THR D 2 100 ? 11.713 -6.597 -18.309 1.00 32.42 100 THR D O 1
ATOM 5391 N N . VAL D 2 101 ? 13.214 -8.267 -18.354 1.00 36.24 101 VAL D N 1
ATOM 5392 C CA . VAL D 2 101 ? 12.287 -9.298 -18.762 1.00 35.95 101 VAL D CA 1
ATOM 5393 C C . VAL D 2 101 ? 12.207 -10.392 -17.719 1.00 38.77 101 VAL D C 1
ATOM 5394 O O . VAL D 2 101 ? 13.218 -10.825 -17.190 1.00 40.70 101 VAL D O 1
ATOM 5398 N N . TYR D 2 102 ? 10.993 -10.873 -17.468 1.00 39.23 102 TYR D N 1
ATOM 5399 C CA . TYR D 2 102 ? 10.777 -11.995 -16.550 1.00 42.02 102 TYR D CA 1
ATOM 5400 C C . TYR D 2 102 ? 9.397 -12.610 -16.754 1.00 42.06 102 TYR D C 1
ATOM 5401 O O . TYR D 2 102 ? 8.456 -11.902 -17.103 1.00 39.72 102 TYR D O 1
ATOM 5410 N N . PRO D 2 103 ? 9.262 -13.917 -16.493 1.00 45.19 103 PRO D N 1
ATOM 5411 C CA . PRO D 2 103 ? 7.939 -14.514 -16.434 1.00 46.15 103 PRO D CA 1
ATOM 5412 C C . PRO D 2 103 ? 7.231 -14.078 -15.175 1.00 47.78 103 PRO D C 1
ATOM 5413 O O . PRO D 2 103 ? 7.863 -13.928 -14.118 1.00 49.88 103 PRO D O 1
ATOM 5417 N N . ALA D 2 104 ? 5.919 -13.926 -15.282 1.00 47.60 104 ALA D N 1
ATOM 5418 C CA . ALA D 2 104 ? 5.110 -13.477 -14.158 1.00 49.56 104 ALA D CA 1
ATOM 5419 C C . ALA D 2 104 ? 4.846 -14.618 -13.188 1.00 53.52 104 ALA D C 1
ATOM 5420 O O . ALA D 2 104 ? 4.598 -14.379 -12.006 1.00 55.16 104 ALA D O 1
ATOM 5422 N N . LYS D 2 105 ? 4.875 -15.846 -13.701 1.00 55.95 105 LYS D N 1
ATOM 5423 C CA . LYS D 2 105 ? 4.821 -17.015 -12.856 1.00 61.32 105 LYS D CA 1
ATOM 5424 C C . LYS D 2 105 ? 5.735 -18.124 -13.386 1.00 62.61 105 LYS D C 1
ATOM 5425 O O . LYS D 2 105 ? 5.752 -18.394 -14.571 1.00 60.43 105 LYS D O 1
ATOM 5431 N N . THR D 2 106 ? 6.459 -18.801 -12.500 1.00 67.01 106 THR D N 1
ATOM 5432 C CA . THR D 2 106 ? 7.378 -19.875 -12.921 1.00 69.10 106 THR D CA 1
ATOM 5433 C C . THR D 2 106 ? 6.661 -21.192 -13.207 1.00 71.46 106 THR D C 1
ATOM 5434 O O . THR D 2 106 ? 6.610 -22.062 -12.358 1.00 75.36 106 THR D O 1
ATOM 5438 N N . GLN D 2 107 ? 6.134 -21.322 -14.419 1.00 70.24 107 GLN D N 1
ATOM 5439 C CA . GLN D 2 107 ? 5.426 -22.534 -14.858 1.00 73.21 107 GLN D CA 1
ATOM 5440 C C . GLN D 2 107 ? 6.274 -23.477 -15.742 1.00 74.98 107 GLN D C 1
ATOM 5441 O O . GLN D 2 107 ? 7.231 -23.034 -16.380 1.00 71.93 107 GLN D O 1
ATOM 5447 N N . PRO D 2 108 ? 5.909 -24.792 -15.774 1.00 79.26 108 PRO D N 1
ATOM 5448 C CA . PRO D 2 108 ? 6.472 -25.678 -16.785 1.00 79.84 108 PRO D CA 1
ATOM 5449 C C . PRO D 2 108 ? 6.096 -25.278 -18.209 1.00 76.45 108 PRO D C 1
ATOM 5450 O O . PRO D 2 108 ? 5.380 -24.307 -18.433 1.00 73.47 108 PRO D O 1
ATOM 5454 N N . LEU D 2 109 ? 6.587 -26.065 -19.150 1.00 77.45 109 LEU D N 1
ATOM 5455 C CA . LEU D 2 109 ? 6.462 -25.770 -20.559 1.00 75.20 109 LEU D CA 1
ATOM 5456 C C . LEU D 2 109 ? 5.153 -26.381 -21.063 1.00 74.83 109 LEU D C 1
ATOM 5457 O O . LEU D 2 109 ? 4.439 -27.017 -20.282 1.00 78.27 109 LEU D O 1
ATOM 5462 N N . GLN D 2 110 ? 4.833 -26.160 -22.349 1.00 70.62 110 GLN D N 1
ATOM 5463 C CA . GLN D 2 110 ? 3.486 -26.450 -22.956 1.00 68.26 110 GLN D CA 1
ATOM 5464 C C . GLN D 2 110 ? 2.273 -25.996 -22.117 1.00 65.48 110 GLN D C 1
ATOM 5465 O O . GLN D 2 110 ? 1.179 -26.506 -22.293 1.00 65.49 110 GLN D O 1
ATOM 5471 N N . HIS D 2 111 ? 2.508 -25.006 -21.243 1.00 62.01 111 HIS D N 1
ATOM 5472 C CA . HIS D 2 111 ? 1.549 -24.447 -20.293 1.00 60.12 111 HIS D CA 1
ATOM 5473 C C . HIS D 2 111 ? 1.624 -22.958 -20.424 1.00 55.29 111 HIS D C 1
ATOM 5474 O O . HIS D 2 111 ? 2.727 -22.413 -20.566 1.00 52.62 111 HIS D O 1
ATOM 5481 N N . HIS D 2 112 ? 0.447 -22.330 -20.358 1.00 53.57 112 HIS D N 1
ATOM 5482 C CA . HIS D 2 112 ? 0.301 -20.883 -20.537 1.00 49.80 112 HIS D CA 1
ATOM 5483 C C . HIS D 2 112 ? 1.161 -20.075 -19.573 1.00 48.45 112 HIS D C 1
ATOM 5484 O O . HIS D 2 112 ? 1.225 -20.419 -18.394 1.00 50.61 112 HIS D O 1
ATOM 5491 N N . ASN D 2 113 ? 1.846 -19.039 -20.070 1.00 45.15 113 ASN D N 1
ATOM 5492 C CA . ASN D 2 113 ? 2.523 -18.081 -19.185 1.00 44.16 113 ASN D CA 1
ATOM 5493 C C . ASN D 2 113 ? 2.540 -16.702 -19.773 1.00 40.91 113 ASN D C 1
ATOM 5494 O O . ASN D 2 113 ? 2.325 -16.550 -20.952 1.00 39.90 113 ASN D O 1
ATOM 5499 N N . LEU D 2 114 ? 2.775 -15.709 -18.919 1.00 39.76 114 LEU D N 1
ATOM 5500 C CA . LEU D 2 114 ? 2.964 -14.337 -19.314 1.00 37.03 114 LEU D CA 1
ATOM 5501 C C . LEU D 2 114 ? 4.408 -13.940 -19.133 1.00 36.36 114 LEU D C 1
ATOM 5502 O O . LEU D 2 114 ? 4.919 -13.957 -18.005 1.00 37.65 114 LEU D O 1
ATOM 5507 N N . LEU D 2 115 ? 5.067 -13.623 -20.231 1.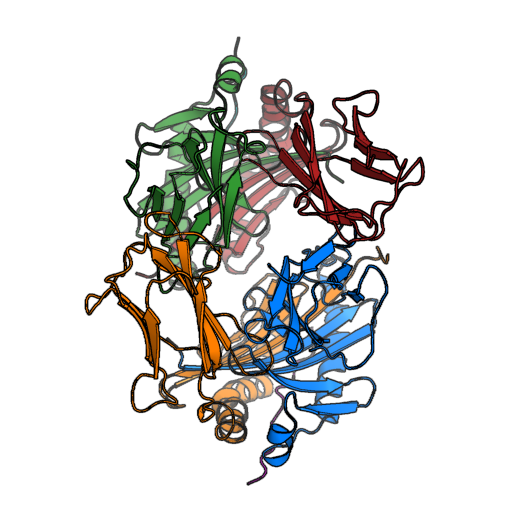00 34.66 115 LEU D N 1
ATOM 5508 C CA . LEU D 2 115 ? 6.373 -13.035 -20.163 1.00 34.72 115 LEU D CA 1
ATOM 5509 C C . LEU D 2 115 ? 6.195 -11.557 -20.105 1.00 32.71 115 LEU D C 1
ATOM 5510 O O . LEU D 2 115 ? 5.560 -10.993 -20.987 1.00 31.62 115 LEU D O 1
ATOM 5515 N N . VAL D 2 116 ? 6.827 -10.941 -19.115 1.00 32.42 116 VAL D N 1
ATOM 5516 C CA . VAL D 2 116 ? 6.679 -9.540 -18.851 1.00 31.05 116 VAL D CA 1
ATOM 5517 C C . VAL D 2 116 ? 7.891 -8.844 -19.385 1.00 29.94 116 VAL D C 1
ATOM 5518 O O . VAL D 2 116 ? 8.999 -9.289 -19.114 1.00 31.15 116 VAL D O 1
ATOM 5522 N N . CYS D 2 117 ? 7.667 -7.767 -20.148 1.00 27.88 117 CYS D N 1
ATOM 5523 C CA . CYS D 2 117 ? 8.708 -6.805 -20.485 1.00 26.93 117 CYS D CA 1
ATOM 5524 C C . CYS D 2 117 ? 8.360 -5.496 -19.765 1.00 26.36 117 CYS D C 1
ATOM 5525 O O . CYS D 2 117 ? 7.293 -4.909 -20.014 1.00 24.77 117 CYS D O 1
ATOM 5528 N N . SER D 2 118 ? 9.260 -5.089 -18.864 1.00 27.20 118 SER D N 1
ATOM 5529 C CA . SER D 2 118 ? 9.148 -3.869 -18.102 1.00 27.36 118 SER D CA 1
ATOM 5530 C C . SER D 2 118 ? 10.174 -2.869 -18.625 1.00 27.53 118 SER D C 1
ATOM 5531 O O . SER D 2 118 ? 11.392 -3.105 -18.520 1.00 29.63 118 SER D O 1
ATOM 5534 N N . VAL D 2 119 ? 9.679 -1.785 -19.218 1.00 26.13 119 VAL D N 1
ATOM 5535 C CA . VAL D 2 119 ? 10.506 -0.695 -19.717 1.00 26.17 119 VAL D CA 1
ATOM 5536 C C . VAL D 2 119 ? 10.300 0.484 -18.783 1.00 26.77 119 VAL D C 1
ATOM 5537 O O . VAL D 2 119 ? 9.177 0.887 -18.486 1.00 25.46 119 VAL D O 1
ATOM 5541 N N . ASN D 2 120 ? 11.411 1.018 -18.296 1.00 28.87 120 ASN D N 1
ATOM 5542 C CA . ASN D 2 120 ? 11.386 1.973 -17.195 1.00 30.15 120 ASN D CA 1
ATOM 5543 C C . ASN D 2 120 ? 12.320 3.136 -17.402 1.00 31.06 120 ASN D C 1
ATOM 5544 O O . ASN D 2 120 ? 13.380 2.993 -17.993 1.00 31.68 120 ASN D O 1
ATOM 5549 N N . GLY D 2 121 ? 11.900 4.288 -16.899 1.00 31.74 121 GLY D N 1
ATOM 5550 C CA . GLY D 2 121 ? 12.794 5.430 -16.722 1.00 33.51 121 GLY D CA 1
ATOM 5551 C C . GLY D 2 121 ? 13.024 6.308 -17.944 1.00 33.06 121 GLY D C 1
ATOM 5552 O O . GLY D 2 121 ? 13.896 7.158 -17.905 1.00 35.07 121 GLY D O 1
ATOM 5553 N N . PHE D 2 122 ? 12.233 6.149 -19.005 1.00 30.81 122 PHE D N 1
ATOM 5554 C CA . PHE D 2 122 ? 12.547 6.806 -20.275 1.00 30.42 122 PHE D CA 1
ATOM 5555 C C . PHE D 2 122 ? 11.788 8.102 -20.419 1.00 30.25 122 PHE D C 1
ATOM 5556 O O . PHE D 2 122 ? 10.777 8.324 -19.766 1.00 29.36 122 PHE D O 1
ATOM 5564 N N . TYR D 2 123 ? 12.337 8.969 -21.264 1.00 31.17 123 TYR D N 1
ATOM 5565 C CA . TYR D 2 123 ? 11.733 10.247 -21.633 1.00 31.27 123 TYR D CA 1
ATOM 5566 C C . TYR D 2 123 ? 12.219 10.589 -23.065 1.00 32.02 123 TYR D C 1
ATOM 5567 O O . TYR D 2 123 ? 13.377 10.459 -23.368 1.00 32.67 123 TYR D O 1
ATOM 5576 N N . PRO D 2 124 ? 11.359 11.041 -23.953 1.00 32.73 124 PRO D N 1
ATOM 5577 C CA . PRO D 2 124 ? 9.922 11.324 -23.720 1.00 32.25 124 PRO D CA 1
ATOM 5578 C C . PRO D 2 124 ? 8.974 10.085 -23.754 1.00 30.55 124 PRO D C 1
ATOM 5579 O O . PRO D 2 124 ? 9.438 8.956 -23.834 1.00 29.77 124 PRO D O 1
ATOM 5583 N N . GLY D 2 125 ? 7.665 10.326 -23.677 1.00 30.61 125 GLY D N 1
ATOM 5584 C CA . GLY D 2 125 ? 6.663 9.274 -23.659 1.00 29.75 125 GLY D CA 1
ATOM 5585 C C . GLY D 2 125 ? 6.607 8.301 -24.838 1.00 29.91 125 GLY D C 1
ATOM 5586 O O . GLY D 2 125 ? 6.294 7.123 -24.639 1.00 29.63 125 GLY D O 1
ATOM 5587 N N . SER D 2 126 ? 6.897 8.749 -26.060 1.00 31.33 126 SER D N 1
ATOM 5588 C CA . SER D 2 126 ? 6.716 7.897 -27.223 1.00 31.90 126 SER D CA 1
ATOM 5589 C C . SER D 2 126 ? 7.719 6.773 -27.209 1.00 32.19 126 SER D C 1
ATOM 5590 O O . SER D 2 126 ? 8.900 7.005 -27.015 1.00 33.21 126 SER D O 1
ATOM 5593 N N . ILE D 2 127 ? 7.223 5.552 -27.393 1.00 32.77 127 ILE D N 1
ATOM 5594 C CA . ILE D 2 127 ? 8.017 4.325 -27.318 1.00 33.08 127 ILE D CA 1
ATOM 5595 C C . ILE D 2 127 ? 7.322 3.202 -28.067 1.00 33.16 127 ILE D C 1
ATOM 5596 O O . ILE D 2 127 ? 6.100 3.186 -28.172 1.00 34.70 127 ILE D O 1
ATOM 5601 N N . GLU D 2 128 ? 8.100 2.285 -28.605 1.00 34.75 128 GLU D N 1
ATOM 5602 C CA . GLU D 2 128 ? 7.574 1.130 -29.336 1.00 35.55 128 GLU D CA 1
ATOM 5603 C C . GLU D 2 128 ? 8.223 -0.101 -28.713 1.00 33.93 128 GLU D C 1
ATOM 5604 O O . GLU D 2 128 ? 9.450 -0.178 -28.624 1.00 35.21 128 GLU D O 1
ATOM 5610 N N . VAL D 2 129 ? 7.411 -1.036 -28.235 1.00 31.05 129 VAL D N 1
ATOM 5611 C CA . VAL D 2 129 ? 7.885 -2.216 -27.507 1.00 29.53 129 VAL D CA 1
ATOM 5612 C C . VAL D 2 129 ? 7.381 -3.414 -28.230 1.00 28.60 129 VAL D C 1
ATOM 5613 O O . VAL D 2 129 ? 6.177 -3.588 -28.354 1.00 28.55 129 VAL D O 1
ATOM 5617 N N . ARG D 2 130 ? 8.294 -4.241 -28.697 1.00 28.39 130 ARG D N 1
ATOM 5618 C CA . ARG D 2 130 ? 7.944 -5.323 -29.595 1.00 28.79 130 ARG D CA 1
ATOM 5619 C C . ARG D 2 130 ? 8.397 -6.631 -29.035 1.00 27.43 130 ARG D C 1
ATOM 5620 O O . ARG D 2 130 ? 9.489 -6.749 -28.555 1.00 28.26 130 ARG D O 1
ATOM 5628 N N . TRP D 2 131 ? 7.531 -7.614 -29.112 1.00 26.64 131 TRP D N 1
ATOM 5629 C CA . TRP D 2 131 ? 7.843 -8.969 -28.689 1.00 26.75 131 TRP D CA 1
ATOM 5630 C C . TRP D 2 131 ? 8.030 -9.838 -29.899 1.00 27.34 131 TRP D C 1
ATOM 5631 O O . TRP D 2 131 ? 7.231 -9.780 -30.837 1.00 26.96 131 TRP D O 1
ATOM 5642 N N . PHE D 2 132 ? 9.107 -10.611 -29.871 1.00 28.32 132 PHE D N 1
ATOM 5643 C CA . PHE D 2 132 ? 9.411 -11.573 -30.909 1.00 30.25 132 PHE D CA 1
ATOM 5644 C C . PHE D 2 132 ? 9.484 -12.965 -30.300 1.00 31.90 132 PHE D C 1
ATOM 5645 O O . PHE D 2 132 ? 10.040 -13.139 -29.219 1.00 32.53 132 PHE D O 1
ATOM 5653 N N . ARG D 2 133 ? 8.910 -13.946 -30.997 1.00 33.83 133 ARG D N 1
ATOM 5654 C CA . ARG D 2 133 ? 9.119 -15.360 -30.709 1.00 35.72 133 ARG D CA 1
ATOM 5655 C C . ARG D 2 133 ? 9.936 -15.894 -31.868 1.00 36.88 133 ARG D C 1
ATOM 5656 O O . ARG D 2 133 ? 9.436 -16.004 -32.970 1.00 36.88 133 ARG D O 1
ATOM 5664 N N . ASN D 2 134 ? 11.212 -16.177 -31.601 1.00 37.82 134 ASN D N 1
ATOM 5665 C CA . ASN D 2 134 ? 12.165 -16.669 -32.630 1.00 39.80 134 ASN D CA 1
ATOM 5666 C C . ASN D 2 134 ? 12.159 -15.874 -33.926 1.00 40.17 134 ASN D C 1
ATOM 5667 O O . ASN D 2 134 ? 11.997 -16.411 -35.004 1.00 41.43 134 ASN D O 1
ATOM 5672 N N . GLY D 2 135 ? 12.219 -14.569 -33.806 1.00 39.54 135 GLY D N 1
ATOM 5673 C CA . GLY D 2 135 ? 12.365 -13.714 -34.948 1.00 41.13 135 GLY D CA 1
ATOM 5674 C C . GLY D 2 135 ? 11.057 -13.180 -35.508 1.00 41.02 135 GLY D C 1
ATOM 5675 O O . GLY D 2 135 ? 11.084 -12.196 -36.227 1.00 40.58 135 GLY D O 1
ATOM 5676 N N . GLN D 2 136 ? 9.944 -13.862 -35.213 1.00 42.06 136 GLN D N 1
ATOM 5677 C CA . GLN D 2 136 ? 8.618 -13.470 -35.626 1.00 43.20 136 GLN D CA 1
ATOM 5678 C C . GLN D 2 136 ? 8.020 -12.565 -34.569 1.00 40.85 136 GLN D C 1
ATOM 5679 O O . GLN D 2 136 ? 7.858 -12.979 -33.425 1.00 39.60 136 GLN D O 1
ATOM 5685 N N . GLU D 2 137 ? 7.632 -11.360 -34.960 1.00 40.80 137 GLU D N 1
ATOM 5686 C CA . GLU D 2 137 ? 6.902 -10.475 -34.064 1.00 39.53 137 GLU D CA 1
ATOM 5687 C C . GLU D 2 137 ? 5.523 -11.079 -33.765 1.00 40.01 137 GLU D C 1
ATOM 5688 O O . GLU D 2 137 ? 4.926 -11.783 -34.578 1.00 40.74 137 GLU D O 1
ATOM 5694 N N . GLU D 2 138 ? 5.061 -10.862 -32.552 1.00 40.34 138 GLU D N 1
ATOM 5695 C CA . GLU D 2 138 ? 3.735 -11.293 -32.140 1.00 42.36 138 GLU D CA 1
ATOM 5696 C C . GLU D 2 138 ? 3.011 -10.080 -31.606 1.00 40.20 138 GLU D C 1
ATOM 5697 O O . GLU D 2 138 ? 3.423 -9.502 -30.626 1.00 36.44 138 GLU D O 1
ATOM 5703 N N . LYS D 2 139 ? 1.976 -9.667 -32.330 1.00 41.77 139 LYS D N 1
ATOM 5704 C CA . LYS D 2 139 ? 1.065 -8.636 -31.869 1.00 41.17 139 LYS D CA 1
ATOM 5705 C C . LYS D 2 139 ? -0.173 -9.259 -31.219 1.00 40.54 139 LYS D C 1
ATOM 5706 O O . LYS D 2 139 ? -0.843 -8.595 -30.418 1.00 40.98 139 LYS D O 1
ATOM 5712 N N . THR D 2 140 ? -0.455 -10.524 -31.541 1.00 40.68 140 THR D N 1
ATOM 5713 C CA . THR D 2 140 ? -1.481 -11.309 -30.841 1.00 40.37 140 THR D CA 1
ATOM 5714 C C . THR D 2 140 ? -0.976 -11.708 -29.452 1.00 38.87 140 THR D C 1
ATOM 5715 O O . THR D 2 140 ? 0.207 -12.059 -29.263 1.00 38.64 140 THR D O 1
ATOM 5719 N N . GLY D 2 141 ? -1.882 -11.639 -28.486 1.00 37.98 141 GLY D N 1
ATOM 5720 C CA . GLY D 2 141 ? -1.563 -12.017 -27.111 1.00 37.61 141 GLY D CA 1
ATOM 5721 C C . GLY D 2 141 ? -0.715 -11.010 -26.354 1.00 35.25 141 GLY D C 1
ATOM 5722 O O . GLY D 2 141 ? -0.137 -11.335 -25.326 1.00 35.37 141 GLY D O 1
ATOM 5723 N N . VAL D 2 142 ? -0.642 -9.786 -26.850 1.00 33.65 142 VAL D N 1
ATOM 5724 C CA . VAL D 2 142 ? 0.110 -8.725 -26.170 1.00 31.95 142 VAL D CA 1
ATOM 5725 C C . VAL D 2 142 ? -0.809 -7.951 -25.218 1.00 31.70 142 VAL D C 1
ATOM 5726 O O . VAL D 2 142 ? -1.731 -7.289 -25.664 1.00 32.42 142 VAL D O 1
ATOM 5730 N N . VAL D 2 143 ? -0.540 -8.037 -23.921 1.00 31.47 143 VAL D N 1
ATOM 5731 C CA . VAL D 2 143 ? -1.383 -7.449 -22.880 1.00 31.36 143 VAL D CA 1
ATOM 5732 C C . VAL D 2 143 ? -0.587 -6.320 -22.272 1.00 30.45 143 VAL D C 1
ATOM 5733 O O . VAL D 2 143 ? 0.437 -6.564 -21.636 1.00 30.06 143 VAL D O 1
ATOM 5737 N N . SER D 2 144 ? -1.004 -5.085 -22.516 1.00 30.31 144 SER D N 1
ATOM 5738 C CA . SER D 2 144 ? -0.196 -3.947 -22.107 1.00 30.04 144 SER D CA 1
ATOM 5739 C C . SER D 2 144 ? -0.949 -2.959 -21.292 1.00 30.42 144 SER D C 1
ATOM 5740 O O . SER D 2 144 ? -2.155 -2.757 -21.404 1.00 30.32 144 SER D O 1
ATOM 5743 N N . THR D 2 145 ? -0.177 -2.269 -20.490 1.00 30.71 145 THR D N 1
ATOM 5744 C CA . THR D 2 145 ? -0.782 -1.239 -19.690 1.00 31.35 145 THR D CA 1
ATOM 5745 C C . THR D 2 145 ? -0.775 0.121 -20.396 1.00 30.09 145 THR D C 1
ATOM 5746 O O . THR D 2 145 ? -1.494 1.018 -20.008 1.00 30.45 145 THR D O 1
ATOM 5750 N N . GLY D 2 146 ? 0.078 0.265 -21.403 1.00 28.28 146 GLY D N 1
ATOM 5751 C CA . GLY D 2 146 ? 0.222 1.504 -22.091 1.00 27.31 146 GLY D CA 1
ATOM 5752 C C . GLY D 2 146 ? 1.252 2.366 -21.398 1.00 27.09 146 GLY D C 1
ATOM 5753 O O . GLY D 2 146 ? 1.978 1.924 -20.492 1.00 26.98 146 GLY D O 1
ATOM 5754 N N . LEU D 2 147 ? 1.281 3.622 -21.821 1.00 27.24 147 LEU D N 1
ATOM 5755 C CA . LEU D 2 147 ? 2.234 4.583 -21.347 1.00 27.91 147 LEU D CA 1
ATOM 5756 C C . LEU D 2 147 ? 1.820 5.086 -19.966 1.00 29.53 147 LEU D C 1
ATOM 5757 O O . LEU D 2 147 ? 0.682 5.544 -19.779 1.00 30.87 147 LEU D O 1
ATOM 5762 N N . ILE D 2 148 ? 2.735 4.970 -19.010 1.00 29.86 148 ILE D N 1
ATOM 5763 C CA . ILE D 2 148 ? 2.459 5.385 -17.645 1.00 31.85 148 ILE D CA 1
ATOM 5764 C C . ILE D 2 148 ? 3.471 6.466 -17.298 1.00 32.02 148 ILE D C 1
ATOM 5765 O O . ILE D 2 148 ? 4.682 6.323 -17.518 1.00 30.90 148 ILE D O 1
ATOM 5770 N N . GLN D 2 149 ? 2.950 7.543 -16.746 1.00 32.68 149 GLN D N 1
ATOM 5771 C CA . GLN D 2 149 ? 3.723 8.707 -16.473 1.00 33.32 149 GLN D CA 1
ATOM 5772 C C . GLN D 2 149 ? 4.033 8.542 -15.012 1.00 33.90 149 GLN D C 1
ATOM 5773 O O . GLN D 2 149 ? 3.117 8.328 -14.230 1.00 34.70 149 GLN D O 1
ATOM 5779 N N . ASN D 2 150 ? 5.314 8.585 -14.646 1.00 33.44 150 ASN D N 1
ATOM 5780 C CA . ASN D 2 150 ? 5.729 8.491 -13.243 1.00 34.97 150 ASN D CA 1
ATOM 5781 C C . ASN D 2 150 ? 5.673 9.787 -12.432 1.00 36.45 150 ASN D C 1
ATOM 5782 O O . ASN D 2 150 ? 5.856 9.756 -11.225 1.00 38.68 150 ASN D O 1
ATOM 5787 N N . GLY D 2 151 ? 5.442 10.912 -13.105 1.00 35.57 151 GLY D N 1
ATOM 5788 C CA . GLY D 2 151 ? 5.338 12.215 -12.480 1.00 37.28 151 GLY D CA 1
ATOM 5789 C C . GLY D 2 151 ? 6.683 12.864 -12.148 1.00 38.46 151 GLY D C 1
ATOM 5790 O O . GLY D 2 151 ? 6.702 13.924 -11.523 1.00 40.91 151 GLY D O 1
ATOM 5791 N N . ASP D 2 152 ? 7.790 12.286 -12.596 1.00 36.96 152 ASP D N 1
ATOM 5792 C CA . ASP D 2 152 ? 9.097 12.806 -12.280 1.00 38.55 152 ASP D CA 1
ATOM 5793 C C . ASP D 2 152 ? 9.973 12.955 -13.531 1.00 37.49 152 ASP D C 1
ATOM 5794 O O . ASP D 2 152 ? 11.189 12.828 -13.445 1.00 38.97 152 ASP D O 1
ATOM 5799 N N . TRP D 2 153 ? 9.352 13.240 -14.671 1.00 35.50 153 TRP D N 1
ATOM 5800 C CA . TRP D 2 153 ? 10.012 13.358 -15.974 1.00 34.67 153 TRP D CA 1
ATOM 5801 C C . TRP D 2 153 ? 10.582 12.062 -16.492 1.00 33.44 153 TRP D C 1
ATOM 5802 O O . TRP D 2 153 ? 11.598 12.032 -17.203 1.00 33.68 153 TRP D O 1
ATOM 5813 N N . THR D 2 154 ? 9.868 10.990 -16.159 1.00 32.42 154 THR D N 1
ATOM 5814 C CA . THR D 2 154 ? 10.106 9.673 -16.715 1.00 31.05 154 THR D CA 1
ATOM 5815 C C . THR D 2 154 ? 8.784 8.942 -16.864 1.00 29.22 154 THR D C 1
ATOM 5816 O O . THR D 2 154 ? 7.815 9.209 -16.144 1.00 29.48 154 THR D O 1
ATOM 5820 N N . PHE D 2 155 ? 8.803 7.976 -17.770 1.00 27.57 155 PHE D N 1
ATOM 5821 C CA . PHE D 2 155 ? 7.704 7.094 -18.003 1.00 25.95 155 PHE D CA 1
ATOM 5822 C C . PHE D 2 155 ? 8.176 5.648 -17.822 1.00 25.62 155 PHE D C 1
ATOM 5823 O O . PHE D 2 155 ? 9.390 5.354 -17.820 1.00 26.29 155 PHE D O 1
ATOM 5831 N N . GLN D 2 156 ? 7.189 4.769 -17.647 1.00 24.78 156 GLN D N 1
ATOM 5832 C CA . GLN D 2 156 ? 7.344 3.340 -17.802 1.00 24.18 156 GLN D CA 1
ATOM 5833 C C . GLN D 2 156 ? 6.224 2.762 -18.651 1.00 23.16 156 GLN D C 1
ATOM 5834 O O . GLN D 2 156 ? 5.143 3.369 -18.799 1.00 23.22 156 GLN D O 1
ATOM 5840 N N . THR D 2 157 ? 6.458 1.577 -19.192 1.00 22.98 157 THR D N 1
ATOM 5841 C CA . THR D 2 157 ? 5.383 0.738 -19.704 1.00 22.72 157 THR D CA 1
ATOM 5842 C C . THR D 2 157 ? 5.687 -0.737 -19.435 1.00 23.60 157 THR D C 1
ATOM 5843 O O . THR D 2 157 ? 6.846 -1.134 -19.452 1.00 23.48 157 THR D O 1
ATOM 5847 N N . LEU D 2 158 ? 4.656 -1.511 -19.112 1.00 24.86 158 LEU D N 1
ATOM 5848 C CA . LEU D 2 158 ? 4.785 -2.947 -18.954 1.00 26.67 158 LEU D CA 1
ATOM 5849 C C . LEU D 2 158 ? 3.970 -3.648 -20.051 1.00 26.30 158 LEU D C 1
ATOM 5850 O O . LEU D 2 158 ? 2.726 -3.499 -20.137 1.00 26.73 158 LEU D O 1
ATOM 5855 N N . VAL D 2 159 ? 4.683 -4.437 -20.859 1.00 25.95 159 VAL D N 1
ATOM 5856 C CA . VAL D 2 159 ? 4.118 -5.134 -22.011 1.00 25.68 159 VAL D CA 1
ATOM 5857 C C . VAL D 2 159 ? 4.333 -6.625 -21.802 1.00 26.97 159 VAL D C 1
ATOM 5858 O O . VAL D 2 159 ? 5.473 -7.115 -21.851 1.00 27.07 159 VAL D O 1
ATOM 5862 N N . MET D 2 160 ? 3.236 -7.337 -21.561 1.00 27.98 160 MET D N 1
ATOM 5863 C CA . MET D 2 160 ? 3.307 -8.767 -21.345 1.00 29.38 160 MET D CA 1
ATOM 5864 C C . MET D 2 160 ? 2.938 -9.509 -22.609 1.00 29.39 160 MET D C 1
ATOM 5865 O O . MET D 2 160 ? 2.164 -9.023 -23.383 1.00 28.59 160 MET D O 1
ATOM 5870 N N . LEU D 2 161 ? 3.489 -10.703 -22.796 1.00 31.06 161 LEU D N 1
ATOM 5871 C CA . LEU D 2 161 ? 3.116 -11.578 -23.923 1.00 31.59 161 LEU D CA 1
ATOM 5872 C C . LEU D 2 161 ? 2.559 -12.918 -23.452 1.00 34.36 161 LEU D C 1
ATOM 5873 O O . LEU D 2 161 ? 3.176 -13.575 -22.618 1.00 35.73 161 LEU D O 1
ATOM 5878 N N . GLU D 2 162 ? 1.426 -13.344 -24.003 1.00 35.35 162 GLU D N 1
ATOM 5879 C CA . GLU D 2 162 ? 0.903 -14.673 -23.711 1.00 37.86 162 GLU D CA 1
ATOM 5880 C C . GLU D 2 162 ? 1.641 -15.714 -24.530 1.00 38.80 162 GLU D C 1
ATOM 5881 O O . GLU D 2 162 ? 1.547 -15.785 -25.738 1.00 38.08 162 GLU D O 1
ATOM 5887 N N . THR D 2 163 ? 2.381 -16.542 -23.842 1.00 41.23 163 THR D N 1
ATOM 5888 C CA . THR D 2 163 ? 3.090 -17.611 -24.474 1.00 44.04 163 THR D CA 1
ATOM 5889 C C . THR D 2 163 ? 2.508 -18.915 -24.070 1.00 46.05 163 THR D C 1
ATOM 5890 O O . THR D 2 163 ? 1.774 -19.021 -23.101 1.00 47.39 163 THR D O 1
ATOM 5894 N N . VAL D 2 164 ? 2.896 -19.910 -24.828 1.00 47.94 164 VAL D N 1
ATOM 5895 C CA . VAL D 2 164 ? 2.999 -21.246 -24.314 1.00 50.73 164 VAL D CA 1
ATOM 5896 C C . VAL D 2 164 ? 4.406 -21.695 -24.719 1.00 50.83 164 VAL D C 1
ATOM 5897 O O . VAL D 2 164 ? 4.575 -22.269 -25.796 1.00 51.59 164 VAL D O 1
ATOM 5901 N N . PRO D 2 165 ? 5.420 -21.419 -23.866 1.00 50.85 165 PRO D N 1
ATOM 5902 C CA . PRO D 2 165 ? 6.764 -21.870 -24.228 1.00 52.36 165 PRO D CA 1
ATOM 5903 C C . PRO D 2 165 ? 6.882 -23.402 -24.494 1.00 56.58 165 PRO D C 1
ATOM 5904 O O . PRO D 2 165 ? 6.392 -24.225 -23.707 1.00 58.57 165 PRO D O 1
ATOM 5908 N N . ARG D 2 166 ? 7.493 -23.748 -25.629 1.00 57.85 166 ARG D N 1
ATOM 5909 C CA . ARG D 2 166 ? 8.075 -25.056 -25.846 1.00 60.62 166 ARG D CA 1
ATOM 5910 C C . ARG D 2 166 ? 9.613 -24.920 -25.866 1.00 59.23 166 ARG D C 1
ATOM 5911 O O . ARG D 2 166 ? 10.182 -23.799 -25.840 1.00 56.16 166 ARG D O 1
ATOM 5919 N N . SER D 2 167 ? 10.270 -26.075 -25.878 1.00 60.69 167 SER D N 1
ATOM 5920 C CA . SER D 2 167 ? 11.691 -26.172 -25.519 1.00 61.02 167 SER D CA 1
ATOM 5921 C C . SER D 2 167 ? 12.607 -25.695 -26.669 1.00 59.03 167 SER D C 1
ATOM 5922 O O . SER D 2 167 ? 12.219 -25.785 -27.846 1.00 58.43 167 SER D O 1
ATOM 5925 N N . GLY D 2 168 ? 13.756 -25.101 -26.295 1.00 57.38 168 GLY D N 1
ATOM 5926 C CA . GLY D 2 168 ? 14.671 -24.402 -27.220 1.00 55.53 168 GLY D CA 1
ATOM 5927 C C . GLY D 2 168 ? 14.119 -23.186 -27.939 1.00 51.40 168 GLY D C 1
ATOM 5928 O O . GLY D 2 168 ? 14.637 -22.793 -28.985 1.00 50.50 168 GLY D O 1
ATOM 5929 N N . GLU D 2 169 ? 13.044 -22.605 -27.415 1.00 48.77 169 GLU D N 1
ATOM 5930 C CA . GLU D 2 169 ? 12.477 -21.375 -27.985 1.00 45.41 169 GLU D CA 1
ATOM 5931 C C . GLU D 2 169 ? 13.159 -20.194 -27.360 1.00 43.43 169 GLU D C 1
ATOM 5932 O O . GLU D 2 169 ? 13.459 -20.231 -26.194 1.00 44.03 169 GLU D O 1
ATOM 5938 N N . VAL D 2 170 ? 13.384 -19.151 -28.152 1.00 41.51 170 VAL D N 1
ATOM 5939 C CA . VAL D 2 170 ? 13.950 -17.906 -27.681 1.00 39.86 170 VAL D CA 1
ATOM 5940 C C . VAL D 2 170 ? 12.957 -16.762 -27.968 1.00 37.02 170 VAL D C 1
ATOM 5941 O O . VAL D 2 170 ? 12.319 -16.705 -29.022 1.00 36.62 170 VAL D O 1
ATOM 5945 N N . TYR D 2 171 ? 12.786 -15.891 -26.983 1.00 35.64 171 TYR D N 1
ATOM 5946 C CA . TYR D 2 171 ? 11.856 -14.778 -27.054 1.00 33.35 171 TYR D CA 1
ATOM 5947 C C . TYR D 2 171 ? 12.654 -13.506 -26.842 1.00 32.47 171 TYR D C 1
ATOM 5948 O O . TYR D 2 171 ? 13.531 -13.484 -26.004 1.00 33.25 171 TYR D O 1
ATOM 5957 N N . THR D 2 172 ? 12.338 -12.443 -27.570 1.00 31.26 172 THR D N 1
ATOM 5958 C CA . THR D 2 172 ? 13.059 -11.167 -27.392 1.00 31.07 172 THR D CA 1
ATOM 5959 C C . THR D 2 172 ? 12.076 -10.027 -27.237 1.00 29.70 172 THR D C 1
ATOM 5960 O O . THR D 2 172 ? 11.058 -9.995 -27.947 1.00 28.94 172 THR D O 1
ATOM 5964 N N . CYS D 2 173 ? 12.364 -9.131 -26.285 1.00 29.88 173 CYS D N 1
ATOM 5965 C CA . CYS D 2 173 ? 11.633 -7.864 -26.149 1.00 29.02 173 CYS D CA 1
ATOM 5966 C C . CYS D 2 173 ? 12.526 -6.810 -26.743 1.00 30.12 173 CYS D C 1
ATOM 5967 O O . CYS D 2 173 ? 13.684 -6.672 -26.328 1.00 32.07 173 CYS D O 1
ATOM 5970 N N . GLN D 2 174 ? 12.017 -6.078 -27.712 1.00 29.86 174 GLN D N 1
ATOM 5971 C CA . GLN D 2 174 ? 12.816 -5.120 -28.448 1.00 31.74 174 GLN D CA 1
ATOM 5972 C C . GLN D 2 174 ? 12.229 -3.737 -28.187 1.00 31.19 174 GLN D C 1
ATOM 5973 O O . GLN D 2 174 ? 11.032 -3.538 -28.332 1.00 31.41 174 GLN D O 1
ATOM 5979 N N . VAL D 2 175 ? 13.033 -2.767 -27.829 1.00 32.17 175 VAL D N 1
ATOM 5980 C CA . VAL D 2 175 ? 12.509 -1.443 -27.497 1.00 31.69 175 VAL D CA 1
ATOM 5981 C C . VAL D 2 175 ? 13.079 -0.406 -28.440 1.00 34.56 175 VAL D C 1
ATOM 5982 O O . VAL D 2 175 ? 14.282 -0.437 -28.738 1.00 36.87 175 VAL D O 1
ATOM 5986 N N . GLU D 2 176 ? 12.218 0.456 -28.973 1.00 35.75 176 GLU D N 1
ATOM 5987 C CA . GLU D 2 176 ? 12.664 1.573 -29.781 1.00 38.86 176 GLU D CA 1
ATOM 5988 C C . GLU D 2 176 ? 12.190 2.837 -29.121 1.00 38.77 176 GLU D C 1
ATOM 5989 O O . GLU D 2 176 ? 11.153 2.873 -28.452 1.00 36.84 176 GLU D O 1
ATOM 5995 N N . HIS D 2 177 ? 12.994 3.874 -29.280 1.00 40.72 177 HIS D N 1
ATOM 5996 C CA . HIS D 2 177 ? 12.812 5.097 -28.535 1.00 40.85 177 HIS D CA 1
ATOM 5997 C C . HIS D 2 177 ? 13.699 6.163 -29.133 1.00 42.27 177 HIS D C 1
ATOM 5998 O O . HIS D 2 177 ? 14.831 5.856 -29.533 1.00 43.71 177 HIS D O 1
ATOM 6005 N N . PRO D 2 178 ? 13.231 7.424 -29.154 1.00 42.06 178 PRO D N 1
ATOM 6006 C CA . PRO D 2 178 ? 14.049 8.478 -29.791 1.00 43.96 178 PRO D CA 1
ATOM 6007 C C . PRO D 2 178 ? 15.468 8.698 -29.208 1.00 44.68 178 PRO D C 1
ATOM 6008 O O . PRO D 2 178 ? 16.358 9.089 -29.930 1.00 46.87 178 PRO D O 1
ATOM 6012 N N . SER D 2 179 ? 15.653 8.470 -27.917 1.00 43.23 179 SER D N 1
ATOM 6013 C CA . SER D 2 179 ? 16.968 8.495 -27.307 1.00 45.49 179 SER D CA 1
ATOM 6014 C C . SER D 2 179 ? 17.965 7.508 -27.934 1.00 47.83 179 SER D C 1
ATOM 6015 O O . SER D 2 179 ? 19.171 7.785 -27.917 1.00 50.54 179 SER D O 1
ATOM 6018 N N . LEU D 2 180 ? 17.458 6.369 -28.427 1.00 47.03 180 LEU D N 1
ATOM 6019 C CA . LEU D 2 180 ? 18.254 5.274 -29.023 1.00 48.58 180 LEU D CA 1
ATOM 6020 C C . LEU D 2 180 ? 18.352 5.353 -30.544 1.00 50.17 180 LEU D C 1
ATOM 6021 O O . LEU D 2 180 ? 17.364 5.659 -31.209 1.00 50.10 180 LEU D O 1
ATOM 6026 N N . THR D 2 181 ? 19.536 5.059 -31.076 1.00 52.63 181 THR D N 1
ATOM 6027 C CA . THR D 2 181 ? 19.767 4.927 -32.519 1.00 54.15 181 THR D CA 1
ATOM 6028 C C . THR D 2 181 ? 19.661 3.465 -32.995 1.00 53.19 181 THR D C 1
ATOM 6029 O O . THR D 2 181 ? 19.569 3.215 -34.190 1.00 53.79 181 THR D O 1
ATOM 6033 N N . SER D 2 182 ? 19.678 2.512 -32.054 1.00 51.39 182 SER D N 1
ATOM 6034 C CA . SER D 2 182 ? 19.331 1.110 -32.314 1.00 49.23 182 SER D CA 1
ATOM 6035 C C . SER D 2 182 ? 18.471 0.554 -31.176 1.00 45.46 182 SER D C 1
ATOM 6036 O O . SER D 2 182 ? 18.552 1.019 -30.048 1.00 44.63 182 SER D O 1
ATOM 6039 N N . PRO D 2 183 ? 17.649 -0.456 -31.466 1.00 43.35 183 PRO D N 1
ATOM 6040 C CA . PRO D 2 183 ? 16.849 -1.042 -30.412 1.00 40.88 183 PRO D CA 1
ATOM 6041 C C . PRO D 2 183 ? 17.657 -1.654 -29.281 1.00 41.52 183 PRO D C 1
ATOM 6042 O O . PRO D 2 183 ? 18.716 -2.225 -29.520 1.00 43.16 183 PRO D O 1
ATOM 6046 N N . LEU D 2 184 ? 17.137 -1.539 -28.063 1.00 40.60 184 LEU D N 1
ATOM 6047 C CA . LEU D 2 184 ? 17.604 -2.352 -26.928 1.00 41.62 184 LEU D CA 1
ATOM 6048 C C . LEU D 2 184 ? 16.842 -3.623 -26.977 1.00 40.17 184 LEU D C 1
ATOM 6049 O O . LEU D 2 184 ? 15.609 -3.588 -27.010 1.00 37.72 184 LEU D O 1
ATOM 6054 N N . THR D 2 185 ? 17.569 -4.739 -26.990 1.00 41.35 185 THR D N 1
ATOM 6055 C CA . THR D 2 185 ? 16.944 -6.047 -26.976 1.00 40.64 185 THR D CA 1
ATOM 6056 C C . THR D 2 185 ? 17.338 -6.796 -25.690 1.00 41.43 185 THR D C 1
ATOM 6057 O O . THR D 2 185 ? 18.455 -6.661 -25.169 1.00 42.14 185 THR D O 1
ATOM 6061 N N . VAL D 2 186 ? 16.345 -7.511 -25.154 1.00 40.64 186 VAL D N 1
ATOM 6062 C CA . VAL D 2 186 ? 16.516 -8.367 -23.996 1.00 41.90 186 VAL D CA 1
ATOM 6063 C C . VAL D 2 186 ? 15.899 -9.737 -24.329 1.00 42.35 186 VAL D C 1
ATOM 6064 O O . VAL D 2 186 ? 14.735 -9.820 -24.744 1.00 40.40 186 VAL D O 1
ATOM 6068 N N . GLU D 2 187 ? 16.696 -10.789 -24.144 1.00 45.34 187 GLU D N 1
ATOM 6069 C CA . GLU D 2 187 ? 16.299 -12.167 -24.446 1.00 46.94 187 GLU D CA 1
ATOM 6070 C C . GLU D 2 187 ? 15.743 -12.925 -23.236 1.00 48.04 187 GLU D C 1
ATOM 6071 O O . GLU D 2 187 ? 16.054 -12.616 -22.075 1.00 49.22 187 GLU D O 1
ATOM 6077 N N . TRP D 2 188 ? 14.940 -13.941 -23.526 1.00 48.56 188 TRP D N 1
ATOM 6078 C CA . TRP D 2 188 ? 14.517 -14.901 -22.536 1.00 50.54 188 TRP D CA 1
ATOM 6079 C C . TRP D 2 188 ? 14.395 -16.249 -23.186 1.00 52.64 188 TRP D C 1
ATOM 6080 O O . TRP D 2 188 ? 13.597 -16.419 -24.095 1.00 50.35 188 TRP D O 1
ATOM 6091 N N . ARG D 2 189 ? 15.165 -17.207 -22.681 1.00 57.12 189 ARG D N 1
ATOM 6092 C CA . ARG D 2 189 ? 15.181 -18.556 -23.223 1.00 60.77 189 ARG D CA 1
ATOM 6093 C C . ARG D 2 189 ? 14.296 -19.474 -22.389 1.00 63.75 189 ARG D C 1
ATOM 6094 O O . ARG D 2 189 ? 14.303 -19.401 -21.162 1.00 64.57 189 ARG D O 1
ATOM 6102 N N . ALA D 2 190 ? 13.534 -20.336 -23.058 1.00 67.16 190 ALA D N 1
ATOM 6103 C CA . ALA D 2 190 ? 12.607 -21.254 -22.377 1.00 71.39 190 ALA D CA 1
ATOM 6104 C C . ALA D 2 190 ? 13.347 -22.402 -21.710 1.00 76.68 190 ALA D C 1
ATOM 6105 O O . ALA D 2 190 ? 13.071 -22.717 -20.558 1.00 79.39 190 ALA D O 1
ATOM 6107 N N . SER D 2 191 ? 14.255 -23.023 -22.452 1.00 80.15 191 SER D N 1
ATOM 6108 C CA . SER D 2 191 ? 15.188 -24.014 -21.911 1.00 85.32 191 SER D CA 1
ATOM 6109 C C . SER D 2 191 ? 16.484 -23.878 -22.707 1.00 87.51 191 SER D C 1
ATOM 6110 O O . SER D 2 191 ? 16.870 -22.750 -23.068 1.00 86.88 191 SER D O 1
ATOM 6113 N N . SER E 3 2 ? -51.887 -2.890 -15.227 1.00 50.55 27 SER E N 1
ATOM 6114 C CA . SER E 3 2 ? -50.899 -3.995 -15.009 1.00 50.82 27 SER E CA 1
ATOM 6115 C C . SER E 3 2 ? -49.783 -4.001 -16.049 1.00 52.54 27 SER E C 1
ATOM 6116 O O . SER E 3 2 ? -48.659 -4.299 -15.682 1.00 52.59 27 SER E O 1
ATOM 6119 N N . LYS E 3 3 ? -50.100 -3.715 -17.321 1.00 54.37 28 LYS E N 1
ATOM 6120 C CA . LYS E 3 3 ? -49.105 -3.470 -18.383 1.00 54.08 28 LYS E CA 1
ATOM 6121 C C . LYS E 3 3 ? -49.134 -1.998 -18.836 1.00 51.93 28 LYS E C 1
ATOM 6122 O O . LYS E 3 3 ? -49.997 -1.599 -19.630 1.00 49.44 28 LYS E O 1
ATOM 6128 N N . GLY E 3 4 ? -48.190 -1.215 -18.304 1.00 52.30 29 GLY E N 1
ATOM 6129 C CA . GLY E 3 4 ? -47.997 0.207 -18.644 1.00 55.14 29 GLY E CA 1
ATOM 6130 C C . GLY E 3 4 ? -47.099 0.515 -19.845 1.00 52.55 29 GLY E C 1
ATOM 6131 O O . GLY E 3 4 ? -46.205 -0.251 -20.161 1.00 59.39 29 GLY E O 1
ATOM 6132 N N . LEU E 3 5 ? -47.330 1.653 -20.501 1.00 50.43 30 LEU E N 1
ATOM 6133 C CA . LEU E 3 5 ? -46.556 2.073 -21.679 1.00 47.07 30 LEU E CA 1
ATOM 6134 C C . LEU E 3 5 ? -45.609 3.253 -21.377 1.00 46.95 30 LEU E C 1
ATOM 6135 O O . LEU E 3 5 ? -46.047 4.292 -20.890 1.00 45.35 30 LEU E O 1
ATOM 6140 N N . PHE E 3 6 ? -44.315 3.085 -21.669 1.00 45.03 31 PHE E N 1
ATOM 6141 C CA . PHE E 3 6 ? -43.321 4.161 -21.500 1.00 40.31 31 PHE E CA 1
ATOM 6142 C C . PHE E 3 6 ? -43.501 5.205 -22.587 1.00 38.67 31 PHE E C 1
ATOM 6143 O O . PHE E 3 6 ? -43.656 4.856 -23.751 1.00 38.31 31 PHE E O 1
ATOM 6151 N N . ARG E 3 7 ? -43.486 6.478 -22.203 1.00 39.49 32 ARG E N 1
ATOM 6152 C CA . ARG E 3 7 ? -43.578 7.586 -23.143 1.00 41.68 32 ARG E CA 1
ATOM 6153 C C . ARG E 3 7 ? -42.201 8.172 -23.447 1.00 40.38 32 ARG E C 1
ATOM 6154 O O . ARG E 3 7 ? -41.404 8.392 -22.530 1.00 39.02 32 ARG E O 1
ATOM 6162 N N . ALA E 3 8 ? -41.937 8.434 -24.728 1.00 36.45 33 ALA E N 1
ATOM 6163 C CA . ALA E 3 8 ? -40.694 9.061 -25.171 1.00 33.70 33 ALA E CA 1
ATOM 6164 C C . ALA E 3 8 ? -40.850 10.559 -25.170 1.00 33.66 33 ALA E C 1
ATOM 6165 O O . ALA E 3 8 ? -41.837 11.059 -25.690 1.00 37.18 33 ALA E O 1
ATOM 6167 N N . ALA E 3 9 ? -39.883 11.280 -24.610 1.00 32.11 34 ALA E N 1
ATOM 6168 C CA . ALA E 3 9 ? -39.764 12.725 -24.833 1.00 31.22 34 ALA E CA 1
ATOM 6169 C C . ALA E 3 9 ? -39.167 12.960 -26.221 1.00 31.67 34 ALA E C 1
ATOM 6170 O O . ALA E 3 9 ? -38.378 12.147 -26.689 1.00 32.60 34 ALA E O 1
ATOM 6172 N N . VAL E 3 10 ? -39.545 14.065 -26.872 1.00 32.40 35 VAL E N 1
ATOM 6173 C CA . VAL E 3 10 ? -39.202 14.311 -28.276 1.00 32.79 35 VAL E CA 1
ATOM 6174 C C . VAL E 3 10 ? -38.235 15.488 -28.382 1.00 32.37 35 VAL E C 1
ATOM 6175 O O . VAL E 3 10 ? -38.475 16.525 -27.787 1.00 35.83 35 VAL E O 1
ATOM 6179 N N . PRO E 3 11 ? -37.138 15.333 -29.137 1.00 32.42 36 PRO E N 1
ATOM 6180 C CA . PRO E 3 11 ? -36.268 16.474 -29.385 1.00 34.14 36 PRO E CA 1
ATOM 6181 C C . PRO E 3 11 ? -36.835 17.434 -30.427 1.00 33.68 36 PRO E C 1
ATOM 6182 O O . PRO E 3 11 ? -37.466 16.995 -31.382 1.00 35.34 36 PRO E O 1
ATOM 6186 N N . SER E 3 12 ? -36.574 18.722 -30.240 1.00 33.08 37 SER E N 1
ATOM 6187 C CA . SER E 3 12 ? -37.048 19.769 -31.138 1.00 33.39 37 SER E CA 1
ATOM 6188 C C . SER E 3 12 ? -36.075 19.957 -32.286 1.00 34.51 37 SER E C 1
ATOM 6189 O O . SER E 3 12 ? -34.879 19.728 -32.122 1.00 35.25 37 SER E O 1
ATOM 6192 N N . GLY E 3 13 ? -36.595 20.369 -33.442 1.00 35.05 38 GLY E N 1
ATOM 6193 C CA . GLY E 3 13 ? -35.774 20.663 -34.618 1.00 34.66 38 GLY E CA 1
ATOM 6194 C C . GLY E 3 13 ? -35.066 22.000 -34.459 1.00 37.01 38 GLY E C 1
ATOM 6195 O O . GLY E 3 13 ? -35.692 23.004 -34.096 1.00 37.60 38 GLY E O 1
ATOM 6196 N N . ALA E 3 14 ? -33.765 22.018 -34.724 1.00 37.96 39 ALA E N 1
ATOM 6197 C CA . ALA E 3 14 ? -32.944 23.208 -34.499 1.00 40.35 39 ALA E CA 1
ATOM 6198 C C . ALA E 3 14 ? -33.171 24.294 -35.549 1.00 43.30 39 ALA E C 1
ATOM 6199 O O . ALA E 3 14 ? -33.761 24.043 -36.598 1.00 45.59 39 ALA E O 1
ATOM 6201 N N . SER E 3 15 ? -32.676 25.495 -35.246 1.00 45.69 40 SER E N 1
ATOM 6202 C CA . SER E 3 15 ? -32.626 26.615 -36.194 1.00 45.39 40 SER E CA 1
ATOM 6203 C C . SER E 3 15 ? -31.343 26.542 -37.040 1.00 45.97 40 SER E C 1
ATOM 6204 O O . SER E 3 15 ? -30.405 25.878 -36.630 1.00 44.00 40 SER E O 1
ATOM 6208 N N . SER F 3 2 ? 24.264 31.750 -15.457 1.00 55.83 27 SER F N 1
ATOM 6209 C CA . SER F 3 2 ? 23.476 32.674 -16.335 1.00 55.99 27 SER F CA 1
ATOM 6210 C C . SER F 3 2 ? 22.092 32.099 -16.700 1.00 56.66 27 SER F C 1
ATOM 6211 O O . SER F 3 2 ? 21.920 31.367 -17.692 1.00 61.08 27 SER F O 1
ATOM 6214 N N . LYS F 3 3 ? 21.098 32.473 -15.896 1.00 52.91 28 LYS F N 1
ATOM 6215 C CA . LYS F 3 3 ? 19.780 31.831 -15.930 1.00 47.70 28 LYS F CA 1
ATOM 6216 C C . LYS F 3 3 ? 18.739 32.601 -16.729 1.00 45.64 28 LYS F C 1
ATOM 6217 O O . LYS F 3 3 ? 18.463 33.758 -16.426 1.00 43.76 28 LYS F O 1
ATOM 6223 N N . GLY F 3 4 ? 18.128 31.940 -17.713 1.00 44.53 29 GLY F N 1
ATOM 6224 C CA . GLY F 3 4 ? 16.981 32.504 -18.427 1.00 43.20 29 GLY F CA 1
ATOM 6225 C C . GLY F 3 4 ? 15.788 32.608 -17.491 1.00 43.11 29 GLY F C 1
ATOM 6226 O O . GLY F 3 4 ? 15.697 31.856 -16.523 1.00 41.33 29 GLY F O 1
ATOM 6227 N N . LEU F 3 5 ? 14.896 33.561 -17.764 1.00 42.63 30 LEU F N 1
ATOM 6228 C CA . LEU F 3 5 ? 13.762 33.859 -16.880 1.00 41.89 30 LEU F CA 1
ATOM 6229 C C . LEU F 3 5 ? 12.426 33.461 -17.491 1.00 37.47 30 LEU F C 1
ATOM 6230 O O . LEU F 3 5 ? 12.092 33.889 -18.583 1.00 37.16 30 LEU F O 1
ATOM 6235 N N . PHE F 3 6 ? 11.658 32.653 -16.771 1.00 34.60 31 PHE F N 1
ATOM 6236 C CA . PHE F 3 6 ? 10.316 32.275 -17.217 1.00 32.50 31 PHE F CA 1
ATOM 6237 C C . PHE F 3 6 ? 9.368 33.442 -17.014 1.00 32.30 31 PHE F C 1
ATOM 6238 O O . PHE F 3 6 ? 9.353 34.045 -15.953 1.00 31.75 31 PHE F O 1
ATOM 6246 N N . ARG F 3 7 ? 8.573 33.761 -18.026 1.00 33.01 32 ARG F N 1
ATOM 6247 C CA . ARG F 3 7 ? 7.585 34.836 -17.900 1.00 33.17 32 ARG F CA 1
ATOM 6248 C C . ARG F 3 7 ? 6.200 34.280 -17.601 1.00 32.04 32 ARG F C 1
ATOM 6249 O O . ARG F 3 7 ? 5.800 33.281 -18.195 1.00 33.90 32 ARG F O 1
ATOM 6257 N N . ALA F 3 8 ? 5.491 34.930 -16.677 1.00 29.83 33 ALA F N 1
ATOM 6258 C CA . ALA F 3 8 ? 4.107 34.594 -16.356 1.00 28.52 33 ALA F CA 1
ATOM 6259 C C . ALA F 3 8 ? 3.174 35.344 -17.277 1.00 27.04 33 ALA F C 1
ATOM 6260 O O . ALA F 3 8 ? 3.329 36.537 -17.442 1.00 28.31 33 ALA F O 1
ATOM 6262 N N . ALA F 3 9 ? 2.213 34.652 -17.876 1.00 26.57 34 ALA F N 1
ATOM 6263 C CA . ALA F 3 9 ? 1.047 35.317 -18.477 1.00 27.10 34 ALA F CA 1
ATOM 6264 C C . ALA F 3 9 ? 0.110 35.716 -17.340 1.00 27.34 34 ALA F C 1
ATOM 6265 O O . ALA F 3 9 ? 0.041 35.036 -16.329 1.00 26.68 34 ALA F O 1
ATOM 6267 N N . VAL F 3 10 ? -0.593 36.824 -17.508 1.00 29.43 35 VAL F N 1
ATOM 6268 C CA . VAL F 3 10 ? -1.384 37.410 -16.424 1.00 32.78 35 VAL F CA 1
ATOM 6269 C C . VAL F 3 10 ? -2.872 37.245 -16.737 1.00 32.35 35 VAL F C 1
ATOM 6270 O O . VAL F 3 10 ? -3.282 37.525 -17.854 1.00 30.69 35 VAL F O 1
ATOM 6274 N N . PRO F 3 11 ? -3.677 36.771 -15.758 1.00 33.55 36 PRO F N 1
ATOM 6275 C CA . PRO F 3 11 ? -5.119 36.714 -15.984 1.00 33.21 36 PRO F CA 1
ATOM 6276 C C . PRO F 3 11 ? -5.729 38.093 -15.870 1.00 33.15 36 PRO F C 1
ATOM 6277 O O . PRO F 3 11 ? -5.296 38.893 -15.024 1.00 35.43 36 PRO F O 1
ATOM 6281 N N . SER F 3 12 ? -6.727 38.353 -16.709 1.00 31.77 37 SER F N 1
ATOM 6282 C CA . SER F 3 12 ? -7.386 39.639 -16.763 1.00 32.86 37 SER F CA 1
ATOM 6283 C C . SER F 3 12 ? -8.462 39.695 -15.703 1.00 35.88 37 SER F C 1
ATOM 6284 O O . SER F 3 12 ? -9.044 38.659 -15.345 1.00 38.06 37 SER F O 1
ATOM 6287 N N . GLY F 3 13 ? -8.720 40.902 -15.195 1.00 38.66 38 GLY F N 1
ATOM 6288 C CA . GLY F 3 13 ? -9.777 41.125 -14.210 1.00 38.44 38 GLY F CA 1
ATOM 6289 C C . GLY F 3 13 ? -11.126 41.067 -14.893 1.00 38.00 38 GLY F C 1
ATOM 6290 O O . GLY F 3 13 ? -11.345 41.745 -15.906 1.00 38.77 38 GLY F O 1
ATOM 6291 N N . ALA F 3 14 ? -12.037 40.273 -14.335 1.00 38.02 39 ALA F N 1
ATOM 6292 C CA . ALA F 3 14 ? -13.329 40.027 -14.967 1.00 39.01 39 ALA F CA 1
ATOM 6293 C C . ALA F 3 14 ? -14.271 41.227 -14.867 1.00 40.29 39 ALA F C 1
ATOM 6294 O O . ALA F 3 14 ? -14.064 42.141 -14.061 1.00 39.48 39 ALA F O 1
ATOM 6296 N N . SER F 3 15 ? -15.311 41.201 -15.696 1.00 41.96 40 SER F N 1
ATOM 6297 C CA . SER F 3 15 ? -16.350 42.236 -15.708 1.00 43.28 40 SER F CA 1
ATOM 6298 C C . SER F 3 15 ? -17.394 41.932 -14.641 1.00 44.18 40 SER F C 1
ATOM 6299 O O . SER F 3 15 ? -18.393 42.622 -14.435 1.00 48.17 40 SER F O 1
#

CATH classification: 3.10.320.10 (+1 more: 2.60.40.10)

Secondary structure (DSSP, 8-state):
--SEEEEEEEEEEETTTEEEEEEEETTEEEEEEETTTTEEEESSHHHHHHEE--HHHHHHHHHHHHHHHHHHHHHTTS--PPPBPPEEEEEESS---TTS-EEEEEEEEEEBSS--EEEEEETTEE--TT-EE--PEE-TTS-EEEEEEEEE---SS-EEEEEEE-TT-SS-EEEEEE---/---S--EEEEEEEEEEEETTTTEEEEEEEEEETTEEEEEEETTT-SEEESSGGGHHHHHHHHT-HHHHHHHHHHIIIIIIHHHHHHGGGTTT--B--EEEEEESS---TTS-EEEEEEEEEEBSS--EEEEEETTEE--TTEEE---EE-SSS-EEEEEEEEE---TT-EEEEEEE-TT-SS-EEEEEE-S--/--SEEEEEEEEEEETTTEEEEEEEETTEEEEEE-TTT--EEESSHHHHHHEE--HHHHHHHHHHHHHHHHHHHHHTTS--PPPBPPEEEEEESS---TTS-EEEEEEEEEEBSS--EEEEEETTEE--S-SEE--PEE-TTS-EEEEEEEEE---SS-EEEEEEE-TTSSS-EEEEEE-/---EEEEEEEEEEEETTTTEEEEEEEEEETTEEEEEEETTT-SEEESSGGGHHHHHHHHT-HHHHHHHHHHIIIIIIHHHHHHGGGTTT--B--EEEEEESS---TTS-EEEEEEEEEEBSS--EEEEEETTEE--TTEEE---EE-SSS-EEEEEEEEE---TT-EEEEEEE-TT-SS-EEEEEE--/--EEPPPP-PPPP-/--EEPPPP-PPPP-

Nearest PDB structures (foldseek):
  5lax-assembly1_B  TM=1.005E+00  e=4.157E-39  Homo sapiens
  7yxb-assembly2_D  TM=9.959E-01  e=8.424E-37  Homo sapiens
  7n19-assembly1_B  TM=9.946E-01  e=1.903E-34  Homo sapiens
  1aqd-assembly2_H  TM=9.897E-01  e=1.138E-33  Homo sapiens
  4h26-assembly1_B  TM=9.838E-01  e=4.657E-33  Homo sapiens

Sequence (769 aa):
KEEHVIIQAEFYLNPDQSGEFMFDFDGDEIFHVDMAKKETVWRLEEFGRFASFEAQGALANIAVDKANLEIMTKRSNYTPITNVPPEVTVLTNSPVELREPNVLICFIDKFTPPVVNVTWLRNGKPVTTGVSETVFLPREDHLFRKFHYLPFLPSTEDVYDCRVEHWGLDEPLLKHWEFDSGDTRPRFLEQVKHECHFFNGTERVRFLDRYFYHQEEYVRFDSDVGEYRAVTELGRPDAEYWNSQKDLLEQKRAAVDTYCRHNYGVGESFTVQRRVYPEVTVYPAKTQPLQHHNLLVCSVNGFYPGSIEVRWFRNGQEEKTGVVSTGLIQNGDWTFQTLVMLETVPRSGEVYTCQVEHPSLTSPLTVEWRASSAKEEHVIIQAEFYLNPDQSGEFMFDFDGDEIFHVDMAKKETVWRLEEFGRFASFEAQGALANIAVDKANLEIMTKRSNYTPITNVPPEVTVLTNSPVELREPNVLICFIDKFTPPVVNVTWLRNGKPVTTGVSETVFLPREDHLFRKFHYLPFLPSTEDVYDCRVEHWGLDEPLLKHWEFRPRFLEQVKHECHFFNGTERVRFLDRYFYHQEEYVRFDSDVGEYRAVTELGRPDAEYWNSQKDLLEQKRAAVDTYCRHNYGVGESFTVQRRVYPEVTVYPAKTQPLQHHNLLVCSVNGFYPGSIEVRWFRNGQEEKTGVVSTGLIQNGDWTFQTLVMLETVPRSGEVYTCQVEHPSLTSPLTVEWRASSKGLFRAAVPSGASSKGLFRAAVPSGAS

InterPro domains:
  IPR001003 MHC class II, alpha chain, N-terminal [PF00993] (29-106)
  IPR001003 MHC class II, alpha chain, N-terminal [SM00920] (30-109)
  IPR003006 Immunoglobulin/major histocompatibility complex, conserved site [PS00290] (186-192)
  IPR003597 Immunoglobulin C1-set [PF07654] (114-195)
  IPR003597 Immunoglobulin C1-set [SM00407] (127-198)
  IPR007110 Immunoglobulin-like domain [PS50835] (112-192)
  IPR011162 MHC classes I/II-like antigen recognition protein [SSF54452] (27-108)
  IPR013783 Immunoglobulin-like fold [G3DSA:2.60.40.10] (107-217)
  IPR014745 MHC class II, alpha/beta chain, N-terminal [G3DSA:3.10.320.10] (25-106)
  IPR036179 Immunoglobulin-like domain superfamily [SSF48726] (110-206)
  IPR050160 Major Histocompatibility Complex/Immunoglobulin [PTHR19944] (16-243)

Solvent-accessible surface area: 35190 Å² total; per-residue (Å²): 231,47,90,40,22,7,28,0,10,3,10,12,0,31,52,47,115,47,23,12,0,1,0,5,3,58,20,3,5,2,0,31,4,32,44,91,143,126,94,21,43,50,55,32,134,79,2,22,167,92,2,37,15,107,12,131,32,0,46,57,3,14,57,44,0,79,52,2,0,112,59,0,16,145,63,17,125,130,71,50,15,109,60,43,58,9,52,6,58,23,34,21,42,41,27,42,103,82,182,68,113,12,41,0,0,0,45,0,13,37,0,0,0,4,41,24,87,22,45,6,10,83,76,23,144,84,16,107,107,61,56,62,105,5,31,29,3,11,52,161,60,22,17,5,20,11,1,17,16,0,64,14,99,6,28,79,105,32,8,4,1,0,67,0,61,13,60,25,38,145,95,46,32,8,74,38,39,43,44,114,106,109,48,131,134,80,8,29,0,0,3,0,2,0,9,2,21,0,42,86,32,40,136,101,13,60,1,5,0,32,0,0,2,18,60,69,16,1,0,65,0,17,31,85,71,13,59,1,126,16,29,6,44,37,0,74,52,0,9,108,103,0,30,80,59,128,119,22,6,111,104,10,121,38,6,27,80,72,7,0,84,80,2,22,45,20,4,64,66,15,4,44,102,43,152,51,136,4,110,26,55,24,74,45,48,114,133,76,86,55,154,103,40,10,20,0,4,0,2,0,6,18,0,9,44,11,70,41,101,21,55,4,38,77,87,59,132,67,42,163,90,5,36,6,34,71,18,94,33,39,2,5,32,0,23,19,5,6,44,9,37,0,32,10,78,6,145,81,79,10,40,2,19,0,36,0,84,11,74,12,36,149,77,54,68,73,40,107,41,174,4,65,118,120,245,65,91,36,20,7,22,0,9,3,11,6,0,29,76,51,111,43,5,26,2,2,0,5,2,56,29,2,4,2,0,27,4,47,78,80,161,87,105,31,59,51,56,38,170,61,0,14,160,86,2,39,19,119,9,110,31,0,35,57,2,4,58,45,0,76,48,2,0,101,60,0,15,139,57,11,124,133,70,55,16,106,59,45,58,7,45,7,62,25,37,20,43,39,32,44,101,74,202,94,95,12,40,0,0,0,30,0,8,42,0,0,0,4,41,24,88,16,23,3,15,120,73,8,142,94,25,111,100,79,36,63,90,5,22,26,4,19,40,161,62,24,16,4,48,9,1,11,16,12,91,16,96,5,21,77,143,27,9,10,1,0,68,0,67,13,79,23,36,149,104,56,36,18,78,37,38,46,111,195,81,36,27,0,0,4,0,3,0,9,2,22,0,49,97,31,43,143,107,12,58,0,7,0,32,0,0,6,18,60,83,20,0,0,62,0,14,30,82,71,13,58,1,124,18,40,8,62,44,0,94,54,0,11,141,106,0,40,89,61,143,108,22,16,89,102,5,121,38,6,24,78,67,8,0,77,53,2,19,46,22,5,64,65,7,4,27,105,32,125,53,145,6,135,27,53,24,75,36,56,94,132,82,92,74,144,73,27,16,20,0,1,0,2,0,10,26,0,6,35,10,70,39,91,29,55,3,34,89,90,64,126,63,32,138,95,4,32,17,30,72,31,94,29,24,1,4,36,0,23,16,6,6,45,10,50,0,30,8,74,7,138,88,62,15,37,2,34,0,42,0,60,9,68,17,34,148,77,53,68,76,41,103,54,151,23,89,158,145,25,77,4,146,23,14,79,4,16,44,17,77,170,118,32,83,5,111,33,11,74,3,12,44,17,62

B-factor: mean 44.22, std 17.15, range [15.49, 118.92]

Organism: Homo sapiens (NCBI:txid9606)

Foldseek 3Di:
DDDKDKDFDKAADPPVRDMWTFIAIRQHTQWIAPLVVLDIDGPDPVSVVVDDDRSVVVVVVRVVRVVVVVVVCVVVVNDDDDWDAWDWDKDKPDDADAQDKTKIKIKTDDTDDQDKDKFKAKVNHTDDPPKDKDGWTADPVGGTIIMIMDIDGADQPIKMWIWMDDPPDPHIDIDIDHDDD/DDPDDDKDKDWDWDWDDDPLLPDIKTKTFIDIPNDTAKMDILVVQAIDGPDPVCPVVRVVQRVDPVSSVVSNCCSPPPVVVVCVVCVVCAVVPWDAWDWDWDWPDLDAAQDKTKIKIKIWFTPDQDKDKWKDKQNHTDPPQKDWPHWADPPPRMIMIMIIGIDRDDQVIKMKMWMDDPNDPGIDIDIDGDDND/DDDKDKDFDKAADPPVRDMWTFIAIPQHTQWIFDPVVQAIDGPDPVSVVVDGDDRVVVVVVVVVRVVVVVVVCVVVVNDDDDWDAWDWEKDKPDDADAQDKTKIKIKTDDTDDQDKDKFKAKPNHTDPPPFDKDGWTADPVGGTIIMTMDIDGADQVIWMWIWMDDPPDPDIDIHTDHD/DDDKDKDWDWDWDDDPLLPDIKTKTFIQIPNDTAKMDILVVQAIDGPDPVCPVVRVVQRVDPVSSVVSNCCSPPPVVVVCVVCVVCAVVDWDAWDWDWDWPDDDAAQDKTKIKIKIWFTPDQDKDKWKDKQNHTDPPQKDWDHWADPPPRMIMIMIIGIDRDDAQIKMKIWMDDPNDPGIDIDIDHND/DDDDDDDDDDDDDD/DDDDDDDDDDDDDD